Protein AF-0000000066880922 (afdb_homodimer)

InterPro domains:
  IPR001406 Pseudouridine synthase I, TruA [PTHR11142] (62-377)
  IPR001406 Pseudouridine synthase I, TruA [TIGR00071] (72-323)
  IPR020094 Pseudouridine synthase TruA/RsuA/RluB/E/F, N-terminal [G3DSA:3.30.70.580] (64-202)
  IPR020095 Pseudouridine synthase I, TruA, C-terminal [G3DSA:3.30.70.660] (204-393)
  IPR020097 Pseudouridine synthase I, TruA, alpha/beta domain [PF01416] (227-335)
  IPR020103 Pseudouridine synthase, catalytic domain superfamily [SSF55120] (70-342)

Organism: Schistosoma mansoni (NCBI:txid6183)

Structure (mmCIF, N/CA/C/O backbone):
data_AF-0000000066880922-model_v1
#
loop_
_entity.id
_entity.type
_entity.pdbx_description
1 polymer 'tRNA pseudouridine synthase'
#
loop_
_atom_site.group_PDB
_atom_site.id
_atom_site.type_symbol
_atom_site.label_atom_id
_atom_site.label_alt_id
_atom_site.label_comp_id
_atom_site.label_asym_id
_atom_site.label_entity_id
_atom_site.label_seq_id
_atom_site.pdbx_PDB_ins_code
_atom_site.Cartn_x
_atom_site.Cartn_y
_atom_site.Cartn_z
_atom_site.occupancy
_atom_site.B_iso_or_equiv
_atom_site.auth_seq_id
_atom_site.auth_comp_id
_atom_site.auth_asym_id
_atom_site.auth_atom_id
_atom_site.pdbx_PDB_model_num
ATOM 1 N N . MET A 1 1 ? -10.219 26.422 -49 1 26.89 1 MET A N 1
ATOM 2 C CA . MET A 1 1 ? -8.766 26.547 -48.906 1 26.89 1 MET A CA 1
ATOM 3 C C . MET A 1 1 ? -8.344 26.812 -47.438 1 26.89 1 MET A C 1
ATOM 5 O O . MET A 1 1 ? -7.32 26.297 -47 1 26.89 1 MET A O 1
ATOM 9 N N . ARG A 1 2 ? -9.156 27.672 -46.719 1 32.97 2 ARG A N 1
ATOM 10 C CA . ARG A 1 2 ? -8.742 28.203 -45.438 1 32.97 2 ARG A CA 1
ATOM 11 C C . ARG A 1 2 ? -8.938 27.172 -44.344 1 32.97 2 ARG A C 1
ATOM 13 O O . ARG A 1 2 ? -8.195 27.141 -43.344 1 32.97 2 ARG A O 1
ATOM 20 N N . ILE A 1 3 ? -10.055 26.438 -44.344 1 33.5 3 ILE A N 1
ATOM 21 C CA . ILE A 1 3 ? -10.398 25.484 -43.281 1 33.5 3 ILE A CA 1
ATOM 22 C C . ILE A 1 3 ? -9.383 24.344 -43.25 1 33.5 3 ILE A C 1
ATOM 24 O O . ILE A 1 3 ? -9.039 23.828 -42.188 1 33.5 3 ILE A O 1
ATOM 28 N N . MET A 1 4 ? -8.828 23.969 -44.469 1 34.31 4 MET A N 1
ATOM 29 C CA . MET A 1 4 ? -7.805 22.938 -44.594 1 34.31 4 MET A CA 1
ATOM 30 C C . MET A 1 4 ? -6.484 23.391 -44 1 34.31 4 MET A C 1
ATOM 32 O O . MET A 1 4 ? -5.625 22.578 -43.688 1 34.31 4 MET A O 1
ATOM 36 N N . SER A 1 5 ? -6.227 24.719 -44.031 1 40.47 5 SER A N 1
ATOM 37 C CA . SER A 1 5 ? -4.953 25.25 -43.562 1 40.47 5 SER A CA 1
ATOM 38 C C . SER A 1 5 ? -4.828 25.125 -42.062 1 40.47 5 SER A C 1
ATOM 40 O O . SER A 1 5 ? -3.74 24.875 -41.531 1 40.47 5 SER A O 1
ATOM 42 N N . GLY A 1 6 ? -5.922 25.297 -41.375 1 35.69 6 GLY A N 1
ATOM 43 C CA . GLY A 1 6 ? -5.875 25.266 -39.906 1 35.69 6 GLY A CA 1
ATOM 44 C C . GLY A 1 6 ? -5.609 23.875 -39.375 1 35.69 6 GLY A C 1
ATOM 45 O O . GLY A 1 6 ? -5.004 23.734 -38.312 1 35.69 6 GLY A O 1
ATOM 46 N N . MET A 1 7 ? -6.152 22.828 -40.094 1 36.5 7 MET A N 1
ATOM 47 C CA . MET A 1 7 ? -5.902 21.453 -39.656 1 36.5 7 MET A CA 1
ATOM 48 C C . MET A 1 7 ? -4.434 21.094 -39.844 1 36.5 7 MET A C 1
ATOM 50 O O . MET A 1 7 ? -3.863 20.375 -39 1 36.5 7 MET A O 1
ATOM 54 N N . PHE A 1 8 ? -3.871 21.578 -40.906 1 40.41 8 PHE A N 1
ATOM 55 C CA . PHE A 1 8 ? -2.459 21.312 -41.188 1 40.41 8 PHE A CA 1
ATOM 56 C C . PHE A 1 8 ? -1.583 22.016 -40.125 1 40.41 8 PHE A C 1
ATOM 58 O O . PHE A 1 8 ? -0.553 21.469 -39.719 1 40.41 8 PHE A O 1
ATOM 65 N N . SER A 1 9 ? -2.012 23.266 -39.719 1 45.03 9 SER A N 1
ATOM 66 C CA . SER A 1 9 ? -1.203 23.953 -38.719 1 45.03 9 SER A CA 1
ATOM 67 C C . SER A 1 9 ? -1.256 23.25 -37.375 1 45.03 9 SER A C 1
ATOM 69 O O . SER A 1 9 ? -0.259 23.203 -36.656 1 45.03 9 SER A O 1
ATOM 71 N N . GLY A 1 10 ? -2.375 22.656 -37.031 1 40.25 10 GLY A N 1
ATOM 72 C CA . GLY A 1 10 ? -2.479 21.891 -35.781 1 40.25 10 GLY A CA 1
ATOM 73 C C . GLY A 1 10 ? -1.632 20.641 -35.781 1 40.25 10 GLY A C 1
ATOM 74 O O . GLY A 1 10 ? -1.014 20.297 -34.781 1 40.25 10 GLY A O 1
ATOM 75 N N . ILE A 1 11 ? -1.605 19.891 -36.969 1 42.22 11 ILE A N 1
ATOM 76 C CA . ILE A 1 11 ? -0.72 18.734 -37.094 1 42.22 11 ILE A CA 1
ATOM 77 C C . ILE A 1 11 ? 0.735 19.203 -37.062 1 42.22 11 ILE A C 1
ATOM 79 O O . ILE A 1 11 ? 1.578 18.562 -36.438 1 42.22 11 ILE A O 1
ATOM 83 N N . LYS A 1 12 ? 1.05 20.312 -37.781 1 45.28 12 LYS A N 1
ATOM 84 C CA . LYS A 1 12 ? 2.404 20.844 -37.75 1 45.28 12 LYS A CA 1
ATOM 85 C C . LYS A 1 12 ? 2.781 21.328 -36.344 1 45.28 12 LYS A C 1
ATOM 87 O O . LYS A 1 12 ? 3.92 21.141 -35.906 1 45.28 12 LYS A O 1
ATOM 92 N N . GLN A 1 13 ? 1.839 22 -35.688 1 42.44 13 GLN A N 1
ATOM 93 C CA . GLN A 1 13 ? 2.121 22.391 -34.312 1 42.44 13 GLN A CA 1
ATOM 94 C C . GLN A 1 13 ? 2.277 21.172 -33.406 1 42.44 13 GLN A C 1
ATOM 96 O O . GLN A 1 13 ? 3.131 21.156 -32.5 1 42.44 13 GLN A O 1
ATOM 101 N N . LEU A 1 14 ? 1.491 20.109 -33.656 1 41.91 14 LEU A N 1
ATOM 102 C CA . LEU A 1 14 ? 1.715 18.859 -32.906 1 41.91 14 LEU A CA 1
ATOM 103 C C . LEU A 1 14 ? 3.043 18.234 -33.312 1 41.91 14 LEU A C 1
ATOM 105 O O . LEU A 1 14 ? 3.789 17.75 -32.469 1 41.91 14 LEU A O 1
ATOM 109 N N . GLU A 1 15 ? 3.287 18.203 -34.625 1 45.09 15 GLU A N 1
ATOM 110 C CA . GLU A 1 15 ? 4.598 17.75 -35.094 1 45.09 15 GLU A CA 1
ATOM 111 C C . GLU A 1 15 ? 5.715 18.625 -34.531 1 45.09 15 GLU A C 1
ATOM 113 O O . GLU A 1 15 ? 6.758 18.125 -34.125 1 45.09 15 GLU A O 1
ATOM 118 N N . SER A 1 16 ? 5.586 19.938 -34.562 1 46.69 16 SER A N 1
ATOM 119 C CA . SER A 1 16 ? 6.57 20.859 -33.969 1 46.69 16 SER A CA 1
ATOM 120 C C . SER A 1 16 ? 6.684 20.656 -32.469 1 46.69 16 SER A C 1
ATOM 122 O O . SER A 1 16 ? 7.785 20.688 -31.906 1 46.69 16 SER A O 1
ATOM 124 N N . ARG A 1 17 ? 5.539 20.453 -31.766 1 43.25 17 ARG A N 1
ATOM 125 C CA . ARG A 1 17 ? 5.582 20.188 -30.344 1 43.25 17 ARG A CA 1
ATOM 126 C C . ARG A 1 17 ? 6.188 18.812 -30.062 1 43.25 17 ARG A C 1
ATOM 128 O O . ARG A 1 17 ? 6.918 18.641 -29.078 1 43.25 17 ARG A O 1
ATOM 135 N N . LEU A 1 18 ? 5.918 17.875 -30.969 1 42.41 18 LEU A N 1
ATOM 136 C CA . LEU A 1 18 ? 6.574 16.578 -30.875 1 42.41 18 LEU A CA 1
ATOM 137 C C . LEU A 1 18 ? 8.062 16.703 -31.188 1 42.41 18 LEU A C 1
ATOM 139 O O . LEU A 1 18 ? 8.883 16.031 -30.547 1 42.41 18 LEU A O 1
ATOM 143 N N . LYS A 1 19 ? 8.43 17.469 -32.156 1 47.03 19 LYS A N 1
ATOM 144 C CA . LYS A 1 19 ? 9.828 17.734 -32.469 1 47.03 19 LYS A CA 1
ATOM 145 C C . LYS A 1 19 ? 10.531 18.453 -31.328 1 47.03 19 LYS A C 1
ATOM 147 O O . LYS A 1 19 ? 11.703 18.203 -31.062 1 47.03 19 LYS A O 1
ATOM 152 N N . SER A 1 20 ? 9.852 19.469 -30.703 1 46.22 20 SER A N 1
ATOM 153 C CA . SER A 1 20 ? 10.445 20.156 -29.562 1 46.22 20 SER A CA 1
ATOM 154 C C . SER A 1 20 ? 10.617 19.203 -28.375 1 46.22 20 SER A C 1
ATOM 156 O O . SER A 1 20 ? 11.438 19.469 -27.484 1 46.22 20 SER A O 1
ATOM 158 N N . LEU A 1 21 ? 9.844 18.156 -28.281 1 46.19 21 LEU A N 1
ATOM 159 C CA . LEU A 1 21 ? 10.055 17.156 -27.234 1 46.19 21 LEU A CA 1
ATOM 160 C C . LEU A 1 21 ? 11.367 16.422 -27.469 1 46.19 21 LEU A C 1
ATOM 162 O O . LEU A 1 21 ? 12.008 15.969 -26.5 1 46.19 21 LEU A O 1
ATOM 166 N N . ASP A 1 22 ? 11.867 16.281 -28.672 1 45.22 22 ASP A N 1
ATOM 167 C CA . ASP A 1 22 ? 13.141 15.656 -29.016 1 45.22 22 ASP A CA 1
ATOM 168 C C . ASP A 1 22 ? 14.312 16.453 -28.469 1 45.22 22 ASP A C 1
ATOM 170 O O . ASP A 1 22 ? 15.422 15.922 -28.328 1 45.22 22 ASP A O 1
ATOM 174 N N . GLU A 1 23 ? 14.234 17.75 -28.375 1 45.66 23 GLU A N 1
ATOM 175 C CA . GLU A 1 23 ? 15.305 18.594 -27.844 1 45.66 23 GLU A CA 1
ATOM 176 C C . GLU A 1 23 ? 15.258 18.656 -26.312 1 45.66 23 GLU A C 1
ATOM 178 O O . GLU A 1 23 ? 16.094 19.312 -25.688 1 45.66 23 GLU A O 1
ATOM 183 N N . LEU A 1 24 ? 14.234 18.188 -25.766 1 44.22 24 LEU A N 1
ATOM 184 C CA . LEU A 1 24 ? 14.164 18.312 -24.312 1 44.22 24 LEU A CA 1
ATOM 185 C C . LEU A 1 24 ? 14.891 17.156 -23.625 1 44.22 24 LEU A C 1
ATOM 187 O O . LEU A 1 24 ? 14.93 16.047 -24.172 1 44.22 24 LEU A O 1
ATOM 191 N N . ASP A 1 25 ? 15.859 17.438 -22.688 1 47.22 25 ASP A N 1
ATOM 192 C CA . ASP A 1 25 ? 16.562 16.453 -21.875 1 47.22 25 ASP A CA 1
ATOM 193 C C . ASP A 1 25 ? 15.578 15.602 -21.062 1 47.22 25 ASP A C 1
ATOM 195 O O . ASP A 1 25 ? 14.383 15.898 -21.031 1 47.22 25 ASP A O 1
ATOM 199 N N . PHE A 1 26 ? 16.016 14.492 -20.578 1 42.12 26 PHE A N 1
ATOM 200 C CA . PHE A 1 26 ? 15.219 13.492 -19.875 1 42.12 26 PHE A CA 1
ATOM 201 C C . PHE A 1 26 ? 14.336 14.148 -18.812 1 42.12 26 PHE A C 1
ATOM 203 O O . PHE A 1 26 ? 13.156 13.805 -18.688 1 42.12 26 PHE A O 1
ATOM 210 N N . GLU A 1 27 ? 14.906 15.086 -18.25 1 47.09 27 GLU A N 1
ATOM 211 C CA . GLU A 1 27 ? 14.164 15.773 -17.188 1 47.09 27 GLU A CA 1
ATOM 212 C C . GLU A 1 27 ? 13.039 16.625 -17.766 1 47.09 27 GLU A C 1
ATOM 214 O O . GLU A 1 27 ? 11.938 16.656 -17.219 1 47.09 27 GLU A O 1
ATOM 219 N N . ALA A 1 28 ? 13.383 17.234 -18.844 1 51.91 28 ALA A N 1
ATOM 220 C CA . ALA A 1 28 ? 12.391 18.094 -19.469 1 51.91 28 ALA A CA 1
ATOM 221 C C . ALA A 1 28 ? 11.281 17.266 -20.125 1 51.91 28 ALA A C 1
ATOM 223 O O . ALA A 1 28 ? 10.109 17.641 -20.062 1 51.91 28 ALA A O 1
ATOM 224 N N . LEU A 1 29 ? 11.633 16.203 -20.547 1 48.44 29 LEU A N 1
ATOM 225 C CA . LEU A 1 29 ? 10.68 15.273 -21.141 1 48.44 29 LEU A CA 1
ATOM 226 C C . LEU A 1 29 ? 9.766 14.68 -20.078 1 48.44 29 LEU A C 1
ATOM 228 O O . LEU A 1 29 ? 8.562 14.523 -20.297 1 48.44 29 LEU A O 1
ATOM 232 N N . LYS A 1 30 ? 10.297 14.328 -18.938 1 47.12 30 LYS A N 1
ATOM 233 C CA . LYS A 1 30 ? 9.508 13.875 -17.797 1 47.12 30 LYS A CA 1
ATOM 234 C C . LYS A 1 30 ? 8.531 14.953 -17.344 1 47.12 30 LYS A C 1
ATOM 236 O O . LYS A 1 30 ? 7.363 14.664 -17.062 1 47.12 30 LYS A O 1
ATOM 241 N N . GLU A 1 31 ? 9.023 16.094 -17.406 1 52.66 31 GLU A N 1
ATOM 242 C CA . GLU A 1 31 ? 8.164 17.219 -17.031 1 52.66 31 GLU A CA 1
ATOM 243 C C . GLU A 1 31 ? 7.039 17.406 -18.047 1 52.66 31 GLU A C 1
ATOM 245 O O . GLU A 1 31 ? 5.891 17.656 -17.672 1 52.66 31 GLU A O 1
ATOM 250 N N . LYS A 1 32 ? 7.391 17.297 -19.188 1 53.62 32 LYS A N 1
ATOM 251 C CA . LYS A 1 32 ? 6.383 17.453 -20.234 1 53.62 32 LYS A CA 1
ATOM 252 C C . LYS A 1 32 ? 5.398 16.297 -20.234 1 53.62 32 LYS A C 1
ATOM 254 O O . LYS A 1 32 ? 4.199 16.484 -20.422 1 53.62 32 LYS A O 1
ATOM 259 N N . ALA A 1 33 ? 5.934 15.18 -19.922 1 50.22 33 ALA A N 1
ATOM 260 C CA . ALA A 1 33 ? 5.062 14.008 -19.812 1 50.22 33 ALA A CA 1
ATOM 261 C C . ALA A 1 33 ? 4.09 14.148 -18.656 1 50.22 33 ALA A C 1
ATOM 263 O O . ALA A 1 33 ? 2.904 13.836 -18.781 1 50.22 33 ALA A O 1
ATOM 264 N N . VAL A 1 34 ? 4.57 14.602 -17.594 1 49.16 34 VAL A N 1
ATOM 265 C CA . VAL A 1 34 ? 3.719 14.898 -16.453 1 49.16 34 VAL A CA 1
ATOM 266 C C . VAL A 1 34 ? 2.688 15.961 -16.828 1 49.16 34 VAL A C 1
ATOM 268 O O . VAL A 1 34 ? 1.509 15.836 -16.484 1 49.16 34 VAL A O 1
ATOM 271 N N . CYS A 1 35 ? 3.115 16.891 -17.578 1 51.44 35 CYS A N 1
ATOM 272 C CA . CYS A 1 35 ? 2.213 17.938 -18.016 1 51.44 35 CYS A CA 1
ATOM 273 C C . CYS A 1 35 ? 1.128 17.391 -18.938 1 51.44 35 CYS A C 1
ATOM 275 O O . CYS A 1 35 ? -0.043 17.766 -18.812 1 51.44 35 CYS A O 1
ATOM 277 N N . LEU A 1 36 ? 1.523 16.547 -19.719 1 53.44 36 LEU A N 1
ATOM 278 C CA . LEU A 1 36 ? 0.56 15.992 -20.672 1 53.44 36 LEU A CA 1
ATOM 279 C C . LEU A 1 36 ? -0.41 15.047 -19.969 1 53.44 36 LEU A C 1
ATOM 281 O O . LEU A 1 36 ? -1.602 15.031 -20.281 1 53.44 36 LEU A O 1
ATOM 285 N N . LEU A 1 37 ? 0.113 14.352 -18.953 1 48.56 37 LEU A N 1
ATOM 286 C CA . LEU A 1 37 ? -0.753 13.523 -18.125 1 48.56 37 LEU A CA 1
ATOM 287 C C . LEU A 1 37 ? -1.765 14.383 -17.375 1 48.56 37 LEU A C 1
ATOM 289 O O . LEU A 1 37 ? -2.943 14.031 -17.281 1 48.56 37 LEU A O 1
ATOM 293 N N . LYS A 1 38 ? -1.322 15.359 -16.922 1 49.25 38 LYS A N 1
ATOM 294 C CA . LYS A 1 38 ? -2.193 16.328 -16.266 1 49.25 38 LYS A CA 1
ATOM 295 C C . LYS A 1 38 ? -3.209 16.906 -17.234 1 49.25 38 LYS A C 1
ATOM 297 O O . LYS A 1 38 ? -4.387 17.062 -16.906 1 49.25 38 LYS A O 1
ATOM 302 N N . TYR A 1 39 ? -2.758 17.234 -18.391 1 51.97 39 TYR A N 1
ATOM 303 C CA . TYR A 1 39 ? -3.643 17.766 -19.422 1 51.97 39 TYR A CA 1
ATOM 304 C C . TYR A 1 39 ? -4.691 16.75 -19.828 1 51.97 39 TYR A C 1
ATOM 306 O O . TYR A 1 39 ? -5.871 17.078 -19.984 1 51.97 39 TYR A O 1
ATOM 314 N N . ASN A 1 40 ? -4.281 15.578 -19.906 1 52.34 40 ASN A N 1
ATOM 315 C CA . ASN A 1 40 ? -5.246 14.523 -20.188 1 52.34 40 ASN A CA 1
ATOM 316 C C . ASN A 1 40 ? -6.25 14.359 -19.047 1 52.34 40 ASN A C 1
ATOM 318 O O . ASN A 1 40 ? -7.445 14.18 -19.281 1 52.34 40 ASN A O 1
ATOM 322 N N . GLN A 1 41 ? -5.785 14.359 -17.859 1 52.69 41 GLN A N 1
ATOM 323 C CA . GLN A 1 41 ? -6.68 14.344 -16.703 1 52.69 41 GLN A CA 1
ATOM 324 C C . GLN A 1 41 ? -7.605 15.555 -16.719 1 52.69 41 GLN A C 1
ATOM 326 O O . GLN A 1 41 ? -8.797 15.438 -16.406 1 52.69 41 GLN A O 1
ATOM 331 N N . GLN A 1 42 ? -7.078 16.672 -17.078 1 51.53 42 GLN A N 1
ATOM 332 C CA . GLN A 1 42 ? -7.902 17.859 -17.234 1 51.53 42 GLN A CA 1
ATOM 333 C C . GLN A 1 42 ? -8.914 17.703 -18.359 1 51.53 42 GLN A C 1
ATOM 335 O O . GLN A 1 42 ? -10.086 18.062 -18.219 1 51.53 42 GLN A O 1
ATOM 340 N N . LEU A 1 43 ? -8.516 17.172 -19.391 1 51.06 43 LEU A N 1
ATOM 341 C CA . LEU A 1 43 ? -9.438 16.922 -20.484 1 51.06 43 LEU A CA 1
ATOM 342 C C . LEU A 1 43 ? -10.492 15.891 -20.094 1 51.06 43 LEU A C 1
ATOM 344 O O . LEU A 1 43 ? -11.672 16.047 -20.438 1 51.06 43 LEU A O 1
ATOM 348 N N . GLU A 1 44 ? -10.031 14.922 -19.297 1 50.38 44 GLU A N 1
ATOM 349 C CA . GLU A 1 44 ? -10.977 13.961 -18.75 1 50.38 44 GLU A CA 1
ATOM 350 C C . GLU A 1 44 ? -11.969 14.648 -17.797 1 50.38 44 GLU A C 1
ATOM 352 O O . GLU A 1 44 ? -13.164 14.352 -17.828 1 50.38 44 GLU A O 1
ATOM 357 N N . ASN A 1 45 ? -11.453 15.516 -17.062 1 48.41 45 ASN A N 1
ATOM 358 C CA . ASN A 1 45 ? -12.312 16.328 -16.203 1 48.41 45 ASN A CA 1
ATOM 359 C C . ASN A 1 45 ? -13.227 17.234 -17.016 1 48.41 45 ASN A C 1
ATOM 361 O O . ASN A 1 45 ? -14.398 17.391 -16.672 1 48.41 45 ASN A O 1
ATOM 365 N N . ILE A 1 46 ? -12.695 17.766 -18 1 47.84 46 ILE A N 1
ATOM 366 C CA . ILE A 1 46 ? -13.508 18.625 -18.859 1 47.84 46 ILE A CA 1
ATOM 367 C C . ILE A 1 46 ? -14.539 17.781 -19.609 1 47.84 46 ILE A C 1
ATOM 369 O O . ILE A 1 46 ? -15.711 18.141 -19.703 1 47.84 46 ILE A O 1
ATOM 373 N N . ILE A 1 47 ? -14.109 16.688 -20.078 1 45.44 47 ILE A N 1
ATOM 374 C CA . ILE A 1 47 ? -15.047 15.789 -20.734 1 45.44 47 ILE A CA 1
ATOM 375 C C . ILE A 1 47 ? -16.109 15.312 -19.734 1 45.44 47 ILE A C 1
ATOM 377 O O . ILE A 1 47 ? -17.297 15.281 -20.047 1 45.44 47 ILE A O 1
ATOM 381 N N . SER A 1 48 ? -15.703 14.969 -18.531 1 45.62 48 SER A N 1
ATOM 382 C CA . SER A 1 48 ? -16.641 14.625 -17.469 1 45.62 48 SER A CA 1
ATOM 383 C C . SER A 1 48 ? -17.578 15.789 -17.172 1 45.62 48 SER A C 1
ATOM 385 O O . SER A 1 48 ? -18.781 15.594 -16.984 1 45.62 48 SER A O 1
ATOM 387 N N . LYS A 1 49 ? -17.031 16.938 -17.156 1 44.97 49 LYS A N 1
ATOM 388 C CA . LYS A 1 49 ? -17.859 18.125 -16.969 1 44.97 49 LYS A CA 1
ATOM 389 C C . LYS A 1 49 ? -18.75 18.375 -18.188 1 44.97 49 LYS A C 1
ATOM 391 O O . LYS A 1 49 ? -19.922 18.719 -18.047 1 44.97 49 LYS A O 1
ATOM 396 N N . LEU A 1 50 ? -18.203 18.188 -19.266 1 41.06 50 LEU A N 1
ATOM 397 C CA . LEU A 1 50 ? -18.984 18.406 -20.469 1 41.06 50 LEU A CA 1
ATOM 398 C C . LEU A 1 50 ? -20.031 17.297 -20.656 1 41.06 50 LEU A C 1
ATOM 400 O O . LEU A 1 50 ? -21.125 17.547 -21.141 1 41.06 50 LEU A O 1
ATOM 404 N N . ARG A 1 51 ? -19.688 16.125 -20.375 1 36.34 51 ARG A N 1
ATOM 405 C CA . ARG A 1 51 ? -20.703 15.078 -20.406 1 36.34 51 ARG A CA 1
ATOM 406 C C . ARG A 1 51 ? -21.766 15.312 -19.344 1 36.34 51 ARG A C 1
ATOM 408 O O . ARG A 1 51 ? -22.938 14.961 -19.547 1 36.34 51 ARG A O 1
ATOM 415 N N . LYS A 1 52 ? -21.391 15.633 -18.156 1 36.72 52 LYS A N 1
ATOM 416 C CA . LYS A 1 52 ? -22.391 16.047 -17.172 1 36.72 52 LYS A CA 1
ATOM 417 C C . LYS A 1 52 ? -23.234 17.203 -17.672 1 36.72 52 LYS A C 1
ATOM 419 O O . LYS A 1 52 ? -24.328 17.438 -17.188 1 36.72 52 LYS A O 1
ATOM 424 N N . GLN A 1 53 ? -22.625 17.891 -18.516 1 34.78 53 GLN A N 1
ATOM 425 C CA . GLN A 1 53 ? -23.438 19.031 -18.922 1 34.78 53 GLN A CA 1
ATOM 426 C C . GLN A 1 53 ? -24.625 18.594 -19.766 1 34.78 53 GLN A C 1
ATOM 428 O O . GLN A 1 53 ? -25.562 19.359 -19.969 1 34.78 53 GLN A O 1
ATOM 433 N N . GLU A 1 54 ? -24.516 17.531 -20.547 1 34.56 54 GLU A N 1
ATOM 434 C CA . GLU A 1 54 ? -25.672 17.469 -21.438 1 34.56 54 GLU A CA 1
ATOM 435 C C . GLU A 1 54 ? -26.953 17.125 -20.656 1 34.56 54 GLU A C 1
ATOM 437 O O . GLU A 1 54 ? -28.016 17.656 -20.953 1 34.56 54 GLU A O 1
ATOM 442 N N . ASN A 1 55 ? -27.109 15.867 -20.109 1 36.34 55 ASN A N 1
ATOM 443 C CA . ASN A 1 55 ? -28.484 15.578 -19.75 1 36.34 55 ASN A CA 1
ATOM 444 C C . ASN A 1 55 ? -28.906 16.312 -18.484 1 36.34 55 ASN A C 1
ATOM 446 O O . ASN A 1 55 ? -29.906 15.977 -17.859 1 36.34 55 ASN A O 1
ATOM 450 N N . ASP A 1 56 ? -28.062 16.844 -17.688 1 34.62 56 ASP A N 1
ATOM 451 C CA . ASP A 1 56 ? -28.766 17.562 -16.625 1 34.62 56 ASP A CA 1
ATOM 452 C C . ASP A 1 56 ? -29.688 18.625 -17.203 1 34.62 56 ASP A C 1
ATOM 454 O O . ASP A 1 56 ? -29.25 19.547 -17.891 1 34.62 56 ASP A O 1
ATOM 458 N N . VAL A 1 57 ? -30.875 18.203 -17.641 1 34.34 57 VAL A N 1
ATOM 459 C CA . VAL A 1 57 ? -31.75 19.344 -17.422 1 34.34 57 VAL A CA 1
ATOM 460 C C . VAL A 1 57 ? -31.266 20.125 -16.203 1 34.34 57 VAL A C 1
ATOM 462 O O . VAL A 1 57 ? -31.094 19.562 -15.125 1 34.34 57 VAL A O 1
ATOM 465 N N . PRO A 1 58 ? -30.484 21.031 -16.406 1 34.94 58 PRO A N 1
ATOM 466 C CA . PRO A 1 58 ? -30.094 21.672 -15.148 1 34.94 58 PRO A CA 1
ATOM 467 C C . PRO A 1 58 ? -31.203 21.688 -14.117 1 34.94 58 PRO A C 1
ATOM 469 O O . PRO A 1 58 ? -32.312 22.203 -14.391 1 34.94 58 PRO A O 1
ATOM 472 N N . LYS A 1 59 ? -31.734 20.547 -13.625 1 37.44 59 LYS A N 1
ATOM 473 C CA . LYS A 1 59 ? -32.562 20.969 -12.5 1 37.44 59 LYS A CA 1
ATOM 474 C C . LYS A 1 59 ? -32.156 22.359 -11.992 1 37.44 59 LYS A C 1
ATOM 476 O O . LYS A 1 59 ? -31 22.594 -11.688 1 37.44 59 LYS A O 1
ATOM 481 N N . VAL A 1 60 ? -32.812 23.266 -12.523 1 39.91 60 VAL A N 1
ATOM 482 C CA . VAL A 1 60 ? -32.594 24.641 -12.078 1 39.91 60 VAL A CA 1
ATOM 483 C C . VAL A 1 60 ? -32.312 24.656 -10.578 1 39.91 60 VAL A C 1
ATOM 485 O O . VAL A 1 60 ? -33.219 24.547 -9.758 1 39.91 60 VAL A O 1
ATOM 488 N N . THR A 1 61 ? -31.562 23.75 -10.094 1 47.56 61 THR A N 1
ATOM 489 C CA . THR A 1 61 ? -31.312 23.984 -8.672 1 47.56 61 THR A CA 1
ATOM 490 C C . THR A 1 61 ? -31.062 25.469 -8.398 1 47.56 61 THR A C 1
ATOM 492 O O . THR A 1 61 ? -30.297 26.109 -9.125 1 47.56 61 THR A O 1
ATOM 495 N N . LYS A 1 62 ? -31.859 26.062 -7.824 1 56.88 62 LYS A N 1
ATOM 496 C CA . LYS A 1 62 ? -31.688 27.453 -7.43 1 56.88 62 LYS A CA 1
ATOM 497 C C . LYS A 1 62 ? -30.25 27.719 -6.98 1 56.88 62 LYS A C 1
ATOM 499 O O . LYS A 1 62 ? -29.672 26.953 -6.215 1 56.88 62 LYS A O 1
ATOM 504 N N . PRO A 1 63 ? -29.5 28.484 -7.789 1 80.56 63 PRO A N 1
ATOM 505 C CA . PRO A 1 63 ? -28.141 28.844 -7.402 1 80.56 63 PRO A CA 1
ATOM 506 C C . PRO A 1 63 ? -27.984 29.094 -5.902 1 80.56 63 PRO A C 1
ATOM 508 O O . PRO A 1 63 ? -28.922 29.609 -5.27 1 80.56 63 PRO A O 1
ATOM 511 N N . PHE A 1 64 ? -27 28.422 -5.32 1 87.44 64 PHE A N 1
ATOM 512 C CA . PHE A 1 64 ? -26.719 28.656 -3.912 1 87.44 64 PHE A CA 1
ATOM 513 C C . PHE A 1 64 ? -26.328 30.125 -3.682 1 87.44 64 PHE A C 1
ATOM 515 O O . PHE A 1 64 ? -25.469 30.656 -4.371 1 87.44 64 PHE A O 1
ATOM 522 N N . ILE A 1 65 ? -27.047 30.734 -2.82 1 89.62 65 ILE A N 1
ATOM 523 C CA . ILE A 1 65 ? -26.812 32.156 -2.555 1 89.62 65 ILE A CA 1
ATOM 524 C C . ILE A 1 65 ? -25.984 32.312 -1.286 1 89.62 65 ILE A C 1
ATOM 526 O O . ILE A 1 65 ? -26.531 32.344 -0.179 1 89.62 65 ILE A O 1
ATOM 530 N N . PHE A 1 66 ? -24.766 32.469 -1.406 1 93.5 66 PHE A N 1
ATOM 531 C CA . PHE A 1 66 ? -23.812 32.562 -0.298 1 93.5 66 PHE A CA 1
ATOM 532 C C . PHE A 1 66 ? -24.125 33.812 0.558 1 93.5 66 PHE A C 1
ATOM 534 O O . PHE A 1 66 ? -23.875 33.781 1.767 1 93.5 66 PHE A O 1
ATOM 541 N N . ASP A 1 67 ? -24.766 34.75 -0.019 1 92.94 67 ASP A N 1
ATOM 542 C CA . ASP A 1 67 ? -25 36 0.658 1 92.94 67 ASP A CA 1
ATOM 543 C C . ASP A 1 67 ? -26.031 35.844 1.78 1 92.94 67 ASP A C 1
ATOM 545 O O . ASP A 1 67 ? -26.172 36.719 2.631 1 92.94 67 ASP A O 1
ATOM 549 N N . ARG A 1 68 ? -26.688 34.812 1.747 1 93.75 68 ARG A N 1
ATOM 550 C CA . ARG A 1 68 ? -27.688 34.562 2.773 1 93.75 68 ARG A CA 1
ATOM 551 C C . ARG A 1 68 ? -27.047 34 4.035 1 93.75 68 ARG A C 1
ATOM 553 O O . ARG A 1 68 ? -27.734 33.812 5.051 1 93.75 68 ARG A O 1
ATOM 560 N N . TYR A 1 69 ? -25.812 33.75 3.959 1 95.69 69 TYR A N 1
ATOM 561 C CA . TYR A 1 69 ? -25.125 33.125 5.082 1 95.69 69 TYR A CA 1
ATOM 562 C C . TYR A 1 69 ? -23.969 34 5.559 1 95.69 69 TYR A C 1
ATOM 564 O O . TYR A 1 69 ? -23.375 34.75 4.77 1 95.69 69 TYR A O 1
ATOM 572 N N . LYS A 1 70 ? -23.719 33.875 6.844 1 95.94 70 LYS A N 1
ATOM 573 C CA . LYS A 1 70 ? -22.516 34.531 7.379 1 95.94 70 LYS A CA 1
ATOM 574 C C . LYS A 1 70 ? -21.266 33.75 6.98 1 95.94 70 LYS A C 1
ATOM 576 O O . LYS A 1 70 ? -21.344 32.594 6.566 1 95.94 70 LYS A O 1
ATOM 581 N N . LYS A 1 71 ? -20.188 34.5 7.004 1 96.38 71 LYS A N 1
ATOM 582 C CA . LYS A 1 71 ? -18.875 33.844 6.875 1 96.38 71 LYS A CA 1
ATOM 583 C C . LYS A 1 71 ? -18.203 33.688 8.234 1 96.38 71 LYS A C 1
ATOM 585 O O . LYS A 1 71 ? -18.469 34.438 9.164 1 96.38 71 LYS A O 1
ATOM 590 N N . ARG A 1 72 ? -17.406 32.688 8.344 1 97.06 72 ARG A N 1
ATOM 591 C CA . ARG A 1 72 ? -16.797 32.375 9.625 1 97.06 72 ARG A CA 1
ATOM 592 C C . ARG A 1 72 ? -15.359 31.891 9.445 1 97.06 72 ARG A C 1
ATOM 594 O O . ARG A 1 72 ? -15.078 31.094 8.547 1 97.06 72 ARG A O 1
ATOM 601 N N . HIS A 1 73 ? -14.461 32.438 10.281 1 97.81 73 HIS A N 1
ATOM 602 C CA . HIS A 1 73 ? -13.094 31.938 10.32 1 97.81 73 HIS A CA 1
ATOM 603 C C . HIS A 1 73 ? -13.008 30.641 11.117 1 97.81 73 HIS A C 1
ATOM 605 O O . HIS A 1 73 ? -13.344 30.609 12.305 1 97.81 73 HIS A O 1
ATOM 611 N N . ILE A 1 74 ? -12.547 29.547 10.469 1 98 74 ILE A N 1
ATOM 612 C CA . ILE A 1 74 ? -12.484 28.25 11.133 1 98 74 ILE A CA 1
ATOM 613 C C . ILE A 1 74 ? -11.125 27.594 10.875 1 98 74 ILE A C 1
ATOM 615 O O . ILE A 1 74 ? -10.414 27.969 9.938 1 98 74 ILE A O 1
ATOM 619 N N . ALA A 1 75 ? -10.773 26.703 11.773 1 98.19 75 ALA A N 1
ATOM 620 C CA . ALA A 1 75 ? -9.641 25.797 11.57 1 98.19 75 ALA A CA 1
ATOM 621 C C . ALA A 1 75 ? -10.125 24.375 11.344 1 98.19 75 ALA A C 1
ATOM 623 O O . ALA A 1 75 ? -11.117 23.938 11.938 1 98.19 75 ALA A O 1
ATOM 624 N N . LEU A 1 76 ? -9.484 23.688 10.477 1 98.25 76 LEU A N 1
ATOM 625 C CA . LEU A 1 76 ? -9.719 22.281 10.234 1 98.25 76 LEU A CA 1
ATOM 626 C C . LEU A 1 76 ? -8.477 21.453 10.57 1 98.25 76 LEU A C 1
ATOM 628 O O . LEU A 1 76 ? -7.355 21.859 10.266 1 98.25 76 LEU A O 1
ATOM 632 N N . LYS A 1 77 ? -8.688 20.359 11.266 1 98.25 77 LYS A N 1
ATOM 633 C CA . LYS A 1 77 ? -7.652 19.359 11.484 1 98.25 77 LYS A CA 1
ATOM 634 C C . LYS A 1 77 ? -7.711 18.266 10.422 1 98.25 77 LYS A C 1
ATOM 636 O O . LYS A 1 77 ? -8.719 17.562 10.297 1 98.25 77 LYS A O 1
ATOM 641 N N . LEU A 1 78 ? -6.594 18.062 9.742 1 98 78 LEU A N 1
ATOM 642 C CA . LEU A 1 78 ? -6.586 17.203 8.57 1 98 78 LEU A CA 1
ATOM 643 C C . LEU A 1 78 ? -5.621 16.031 8.758 1 98 78 LEU A C 1
ATOM 645 O O . LEU A 1 78 ? -4.531 16.219 9.312 1 98 78 LEU A O 1
ATOM 649 N N . SER A 1 79 ? -6.043 14.898 8.273 1 98.69 79 SER A N 1
ATOM 650 C CA . SER A 1 79 ? -5.184 13.727 8.102 1 98.69 79 SER A CA 1
ATOM 651 C C . SER A 1 79 ? -5.148 13.273 6.652 1 98.69 79 SER A C 1
ATOM 653 O O . SER A 1 79 ? -6.18 13.273 5.973 1 98.69 79 SER A O 1
ATOM 655 N N . TYR A 1 80 ? -3.939 12.977 6.117 1 98.69 80 TYR A N 1
ATOM 656 C CA . TYR A 1 80 ? -3.863 12.547 4.723 1 98.69 80 TYR A CA 1
ATOM 657 C C . TYR A 1 80 ? -2.646 11.656 4.492 1 98.69 80 TYR A C 1
ATOM 659 O O . TYR A 1 80 ? -1.631 11.797 5.18 1 98.69 80 TYR A O 1
ATOM 667 N N . LEU A 1 81 ? -2.816 10.766 3.57 1 98.75 81 LEU A N 1
ATOM 668 C CA . LEU A 1 81 ? -1.694 10.039 2.988 1 98.75 81 LEU A CA 1
ATOM 669 C C . LEU A 1 81 ? -1.148 10.773 1.766 1 98.75 81 LEU A C 1
ATOM 671 O O . LEU A 1 81 ? -1.819 10.852 0.735 1 98.75 81 LEU A O 1
ATOM 675 N N . GLY A 1 82 ? 0.101 11.266 1.851 1 98.06 82 GLY A N 1
ATOM 676 C CA . GLY A 1 82 ? 0.661 12.125 0.82 1 98.06 82 GLY A CA 1
ATOM 677 C C . GLY A 1 82 ? 1.271 11.359 -0.334 1 98.06 82 GLY A C 1
ATOM 678 O O . GLY A 1 82 ? 1.748 11.953 -1.303 1 98.06 82 GLY A O 1
ATOM 679 N N . TRP A 1 83 ? 1.188 10.094 -0.354 1 97.69 83 TRP A N 1
ATOM 680 C CA . TRP A 1 83 ? 1.965 9.227 -1.232 1 97.69 83 TRP A CA 1
ATOM 681 C C . TRP A 1 83 ? 1.568 9.43 -2.691 1 97.69 83 TRP A C 1
ATOM 683 O O . TRP A 1 83 ? 2.389 9.25 -3.594 1 97.69 83 TRP A O 1
ATOM 693 N N . ASN A 1 84 ? 0.371 9.852 -2.928 1 94.88 84 ASN A N 1
ATOM 694 C CA . ASN A 1 84 ? -0.109 10.031 -4.293 1 94.88 84 ASN A CA 1
ATOM 695 C C . ASN A 1 84 ? -0.235 11.508 -4.66 1 94.88 84 ASN A C 1
ATOM 697 O O . ASN A 1 84 ? -0.891 11.852 -5.645 1 94.88 84 ASN A O 1
ATOM 701 N N . TYR A 1 85 ? 0.393 12.391 -3.896 1 95.5 85 TYR A N 1
ATOM 702 C CA . TYR A 1 85 ? 0.21 13.828 -4.098 1 95.5 85 TYR A CA 1
ATOM 703 C C . TYR A 1 85 ? 1.553 14.531 -4.242 1 95.5 85 TYR A C 1
ATOM 705 O O . TYR A 1 85 ? 2.561 14.078 -3.699 1 95.5 85 TYR A O 1
ATOM 713 N N . CYS A 1 86 ? 1.514 15.586 -4.961 1 93 86 CYS A N 1
ATOM 714 C CA . CYS A 1 86 ? 2.701 16.406 -5.152 1 93 86 CYS A CA 1
ATOM 715 C C . CYS A 1 86 ? 2.801 17.484 -4.066 1 93 86 CYS A C 1
ATOM 717 O O . CYS A 1 86 ? 2.996 18.656 -4.367 1 93 86 CYS A O 1
ATOM 719 N N . GLY A 1 87 ? 2.551 17.047 -2.875 1 93 87 GLY A N 1
ATOM 720 C CA . GLY A 1 87 ? 2.652 17.953 -1.741 1 93 87 GLY A CA 1
ATOM 721 C C . GLY A 1 87 ? 1.304 18.422 -1.231 1 93 87 GLY A C 1
ATOM 722 O O . GLY A 1 87 ? 0.261 18 -1.738 1 93 87 GLY A O 1
ATOM 723 N N . LEU A 1 88 ? 1.413 19.203 -0.239 1 92.62 88 LEU A N 1
ATOM 724 C CA . LEU A 1 88 ? 0.198 19.734 0.371 1 92.62 88 LEU A CA 1
ATOM 725 C C . LEU A 1 88 ? -0.347 20.906 -0.432 1 92.62 88 LEU A C 1
ATOM 727 O O . LEU A 1 88 ? -1.542 20.969 -0.729 1 92.62 88 LEU A O 1
ATOM 731 N N . VAL A 1 89 ? 0.506 21.875 -0.78 1 88.88 89 VAL A N 1
ATOM 732 C CA . VAL A 1 89 ? 0.074 23.125 -1.409 1 88.88 89 VAL A CA 1
ATOM 733 C C . VAL A 1 89 ? 0.574 23.172 -2.852 1 88.88 89 VAL A C 1
ATOM 735 O O . VAL A 1 89 ? 1.682 22.719 -3.146 1 88.88 89 VAL A O 1
ATOM 738 N N . PRO A 1 90 ? -0.261 23.734 -3.668 1 78.62 90 PRO A N 1
ATOM 739 C CA . PRO A 1 90 ? 0.163 23.859 -5.062 1 78.62 90 PRO A CA 1
ATOM 740 C C . PRO A 1 90 ? 1.4 24.75 -5.223 1 78.62 90 PRO A C 1
ATOM 742 O O . PRO A 1 90 ? 1.529 25.766 -4.543 1 78.62 90 PRO A O 1
ATOM 745 N N . GLN A 1 91 ? 2.438 24.25 -5.816 1 67.62 91 GLN A N 1
ATOM 746 C CA . GLN A 1 91 ? 3.646 25.016 -6.094 1 67.62 91 GLN A CA 1
ATOM 747 C C . GLN A 1 91 ? 3.816 25.25 -7.59 1 67.62 91 GLN A C 1
ATOM 749 O O . GLN A 1 91 ? 4.871 24.953 -8.156 1 67.62 91 GLN A O 1
ATOM 754 N N . GLY A 1 92 ? 2.844 25.812 -8.234 1 59 92 GLY A N 1
ATOM 755 C CA . GLY A 1 92 ? 2.957 26.234 -9.617 1 59 92 GLY A CA 1
ATOM 756 C C . GLY A 1 92 ? 2.656 25.125 -10.609 1 59 92 GLY A C 1
ATOM 757 O O . GLY A 1 92 ? 2.453 25.375 -11.797 1 59 92 GLY A O 1
ATOM 758 N N . CYS A 1 93 ? 2.945 23.969 -10.242 1 54.94 93 CYS A N 1
ATOM 759 C CA . CYS A 1 93 ? 2.826 22.922 -11.25 1 54.94 93 CYS A CA 1
ATOM 760 C C . CYS A 1 93 ? 1.435 22.312 -11.234 1 54.94 93 CYS A C 1
ATOM 762 O O . CYS A 1 93 ? 0.678 22.5 -10.281 1 54.94 93 CYS A O 1
ATOM 764 N N . LEU A 1 94 ? 1 21.703 -12.336 1 62.31 94 LEU A N 1
ATOM 765 C CA . LEU A 1 94 ? -0.287 21.094 -12.648 1 62.31 94 LEU A CA 1
ATOM 766 C C . LEU A 1 94 ? -0.478 19.797 -11.867 1 62.31 94 LEU A C 1
ATOM 768 O O . LEU A 1 94 ? -1.546 19.172 -11.922 1 62.31 94 LEU A O 1
ATOM 772 N N . ALA A 1 95 ? 0.445 19.625 -10.891 1 77.88 95 ALA A N 1
ATOM 773 C CA . ALA A 1 95 ? 0.329 18.328 -10.234 1 77.88 95 ALA A CA 1
ATOM 774 C C . ALA A 1 95 ? -0.673 18.391 -9.086 1 77.88 95 ALA A C 1
ATOM 776 O O . ALA A 1 95 ? -0.837 19.422 -8.445 1 77.88 95 ALA A O 1
ATOM 777 N N . LEU A 1 96 ? -1.39 17.297 -8.867 1 91.5 96 LEU A N 1
ATOM 778 C CA . LEU A 1 96 ? -2.443 17.172 -7.863 1 91.5 96 LEU A CA 1
ATOM 779 C C . LEU A 1 96 ? -1.869 17.266 -6.453 1 91.5 96 LEU A C 1
ATOM 781 O O . LEU A 1 96 ? -0.892 16.594 -6.129 1 91.5 96 LEU A O 1
ATOM 785 N N . THR A 1 97 ? -2.354 18.172 -5.711 1 94.56 97 THR A N 1
ATOM 786 C CA . THR A 1 97 ? -1.926 18.359 -4.328 1 94.56 97 THR A CA 1
ATOM 787 C C . THR A 1 97 ? -3.049 17.984 -3.361 1 94.56 97 THR A C 1
ATOM 789 O O . THR A 1 97 ? -4.199 17.828 -3.771 1 94.56 97 THR A O 1
ATOM 792 N N . VAL A 1 98 ? -2.768 17.797 -2.135 1 96.56 98 VAL A N 1
ATOM 793 C CA . VAL A 1 98 ? -3.752 17.516 -1.095 1 96.56 98 VAL A CA 1
ATOM 794 C C . VAL A 1 98 ? -4.758 18.672 -1.012 1 96.56 98 VAL A C 1
ATOM 796 O O . VAL A 1 98 ? -5.965 18.438 -0.915 1 96.56 98 VAL A O 1
ATOM 799 N N . MET A 1 99 ? -4.277 19.922 -1.127 1 94.62 99 MET A N 1
ATOM 800 C CA . MET A 1 99 ? -5.148 21.078 -1.012 1 94.62 99 MET A CA 1
ATOM 801 C C . MET A 1 99 ? -6.129 21.141 -2.18 1 94.62 99 MET A C 1
ATOM 803 O O . MET A 1 99 ? -7.266 21.594 -2.016 1 94.62 99 MET A O 1
ATOM 807 N N . ASP A 1 100 ? -5.699 20.703 -3.289 1 94.25 100 ASP A N 1
ATOM 808 C CA . ASP A 1 100 ? -6.621 20.656 -4.418 1 94.25 100 ASP A CA 1
ATOM 809 C C . ASP A 1 100 ? -7.863 19.828 -4.078 1 94.25 100 ASP A C 1
ATOM 811 O O . ASP A 1 100 ? -8.984 20.25 -4.355 1 94.25 100 ASP A O 1
ATOM 815 N N . ARG A 1 101 ? -7.664 18.703 -3.451 1 96.69 101 ARG A N 1
ATOM 816 C CA . ARG A 1 101 ? -8.773 17.844 -3.07 1 96.69 101 ARG A CA 1
ATOM 817 C C . ARG A 1 101 ? -9.617 18.484 -1.973 1 96.69 101 ARG A C 1
ATOM 819 O O . ARG A 1 101 ? -10.844 18.344 -1.968 1 96.69 101 ARG A O 1
ATOM 826 N N . ILE A 1 102 ? -8.984 19.172 -1.128 1 97.12 102 ILE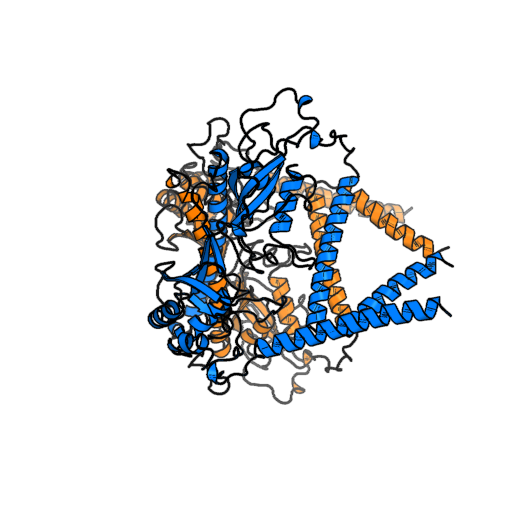 A N 1
ATOM 827 C CA . ILE A 1 102 ? -9.688 19.828 -0.041 1 97.12 102 ILE A CA 1
ATOM 828 C C . ILE A 1 102 ? -10.555 20.953 -0.602 1 97.12 102 ILE A C 1
ATOM 830 O O . ILE A 1 102 ? -11.727 21.094 -0.235 1 97.12 102 ILE A O 1
ATOM 834 N N . PHE A 1 103 ? -10.008 21.734 -1.533 1 96.06 103 PHE A N 1
ATOM 835 C CA . PHE A 1 103 ? -10.766 22.812 -2.148 1 96.06 103 PHE A CA 1
ATOM 836 C C . PHE A 1 103 ? -11.953 22.266 -2.928 1 96.06 103 PHE A C 1
ATOM 838 O O . PHE A 1 103 ? -13.047 22.828 -2.879 1 96.06 103 PHE A O 1
ATOM 845 N N . ASP A 1 104 ? -11.688 21.156 -3.607 1 96.12 104 ASP A N 1
ATOM 846 C CA . ASP A 1 104 ? -12.789 20.5 -4.309 1 96.12 104 ASP A CA 1
ATOM 847 C C . ASP A 1 104 ? -13.938 20.172 -3.348 1 96.12 104 ASP A C 1
ATOM 849 O O . ASP A 1 104 ? -15.102 20.453 -3.645 1 96.12 104 ASP A O 1
ATOM 853 N N . ALA A 1 105 ? -13.594 19.609 -2.221 1 97.81 105 ALA A N 1
ATOM 854 C CA . ALA A 1 105 ? -14.594 19.219 -1.232 1 97.81 105 ALA A CA 1
ATOM 855 C C . ALA A 1 105 ? -15.297 20.438 -0.644 1 97.81 105 ALA A C 1
ATOM 857 O O . ALA A 1 105 ? -16.516 20.422 -0.438 1 97.81 105 ALA A O 1
ATOM 858 N N . LEU A 1 106 ? -14.578 21.531 -0.371 1 97.81 106 LEU A N 1
ATOM 859 C CA . LEU A 1 106 ? -15.148 22.75 0.17 1 97.81 106 LEU A CA 1
ATOM 860 C C . LEU A 1 106 ? -16.141 23.375 -0.81 1 97.81 106 LEU A C 1
ATOM 862 O O . LEU A 1 106 ? -17.219 23.828 -0.409 1 97.81 106 LEU A O 1
ATOM 866 N N . GLU A 1 107 ? -15.781 23.359 -2.023 1 96.56 107 GLU A N 1
ATOM 867 C CA . GLU A 1 107 ? -16.641 23.922 -3.061 1 96.56 107 GLU A CA 1
ATOM 868 C C . GLU A 1 107 ? -17.891 23.062 -3.254 1 96.56 107 GLU A C 1
ATOM 870 O O . GLU A 1 107 ? -19 23.578 -3.322 1 96.56 107 GLU A O 1
ATOM 875 N N . LYS A 1 108 ? -17.719 21.781 -3.27 1 95.62 108 LYS A N 1
ATOM 876 C CA . LYS A 1 108 ? -18.828 20.859 -3.439 1 95.62 108 LYS A CA 1
ATOM 877 C C . LYS A 1 108 ? -19.812 20.953 -2.273 1 95.62 108 LYS A C 1
ATOM 879 O O . LYS A 1 108 ? -21.016 20.812 -2.459 1 95.62 108 LYS A O 1
ATOM 884 N N . SER A 1 109 ? -19.266 21.25 -1.15 1 96.5 109 SER A N 1
ATOM 885 C CA . SER A 1 109 ? -20.094 21.359 0.047 1 96.5 109 SER A CA 1
ATOM 886 C C . SER A 1 109 ? -20.625 22.781 0.224 1 96.5 109 SER A C 1
ATOM 888 O O . SER A 1 109 ? -21.266 23.094 1.227 1 96.5 109 SER A O 1
ATOM 890 N N . LYS A 1 110 ? -20.312 23.688 -0.673 1 96.19 110 LYS A N 1
ATOM 891 C CA . LYS A 1 110 ? -20.734 25.094 -0.673 1 96.19 110 LYS A CA 1
ATOM 892 C C . LYS A 1 110 ? -20.266 25.812 0.589 1 96.19 110 LYS A C 1
ATOM 894 O O . LYS A 1 110 ? -21.016 26.594 1.175 1 96.19 110 LYS A O 1
ATOM 899 N N . LEU A 1 111 ? -19.109 25.391 0.961 1 97.19 111 LEU A N 1
ATOM 900 C CA . LEU A 1 111 ? -18.547 26.047 2.139 1 97.19 111 LEU A CA 1
ATOM 901 C C . LEU A 1 111 ? -17.75 27.281 1.743 1 97.19 111 LEU A C 1
ATOM 903 O O . LEU A 1 111 ? -17.547 28.188 2.557 1 97.19 111 LEU A O 1
ATOM 907 N N . ILE A 1 112 ? -17.281 27.25 0.541 1 96.44 112 ILE A N 1
ATOM 908 C CA . ILE A 1 112 ? -16.594 28.406 -0.008 1 96.44 112 ILE A CA 1
ATOM 909 C C . ILE A 1 112 ? -17.109 28.703 -1.413 1 96.44 112 ILE A C 1
ATOM 911 O O . ILE A 1 112 ? -17.531 27.797 -2.127 1 96.44 112 ILE A O 1
ATOM 915 N N . GLU A 1 113 ? -17.047 29.953 -1.737 1 90.88 113 GLU A N 1
ATOM 916 C CA . GLU A 1 113 ? -17.484 30.391 -3.059 1 90.88 113 GLU A CA 1
ATOM 917 C C . GLU A 1 113 ? -16.312 30.469 -4.027 1 90.88 113 GLU A C 1
ATOM 919 O O . GLU A 1 113 ? -16.453 30.156 -5.211 1 90.88 113 GLU A O 1
ATOM 924 N N . ASN A 1 114 ? -15.195 30.891 -3.49 1 90.25 114 ASN A N 1
ATOM 925 C CA . ASN A 1 114 ? -13.977 31.078 -4.258 1 90.25 114 ASN A CA 1
ATOM 926 C C . ASN A 1 114 ? -12.742 30.625 -3.479 1 90.25 114 ASN A C 1
ATOM 928 O O . ASN A 1 114 ? -12.422 31.188 -2.43 1 90.25 114 ASN A O 1
ATOM 932 N N . ARG A 1 115 ? -12.008 29.688 -4.07 1 89.44 115 ARG A N 1
ATOM 933 C CA . ARG A 1 115 ? -10.875 29.094 -3.371 1 89.44 115 ARG A CA 1
ATOM 934 C C . ARG A 1 115 ? -9.734 30.109 -3.232 1 89.44 115 ARG A C 1
ATOM 936 O O . ARG A 1 115 ? -8.883 29.969 -2.35 1 89.44 115 ARG A O 1
ATOM 943 N N . ASN A 1 116 ? -9.742 31.156 -4.035 1 88.5 116 ASN A N 1
ATOM 944 C CA . ASN A 1 116 ? -8.68 32.156 -3.986 1 88.5 116 ASN A CA 1
ATOM 945 C C . ASN A 1 116 ? -8.984 33.25 -2.977 1 88.5 116 ASN A C 1
ATOM 947 O O . ASN A 1 116 ? -8.125 34.062 -2.668 1 88.5 116 ASN A O 1
ATOM 951 N N . GLU A 1 117 ? -10.117 33.25 -2.377 1 89.12 117 GLU A N 1
ATOM 952 C CA . GLU A 1 117 ? -10.531 34.344 -1.507 1 89.12 117 GLU A CA 1
ATOM 953 C C . GLU A 1 117 ? -10.938 33.844 -0.126 1 89.12 117 GLU A C 1
ATOM 955 O O . GLU A 1 117 ? -11.586 34.531 0.641 1 89.12 117 GLU A O 1
ATOM 960 N N . CYS A 1 118 ? -10.508 32.688 0.231 1 91.44 118 CYS A N 1
ATOM 961 C CA . CYS A 1 118 ? -10.992 32.125 1.484 1 91.44 118 CYS A CA 1
ATOM 962 C C . CYS A 1 118 ? -9.961 32.281 2.592 1 91.44 118 CYS A C 1
ATOM 964 O O . CYS A 1 118 ? -10.102 31.703 3.666 1 91.44 118 CYS A O 1
ATOM 966 N N . ASP A 1 119 ? -8.82 33.031 2.365 1 90.56 119 ASP A N 1
ATOM 967 C CA . ASP A 1 119 ? -7.805 33.344 3.369 1 90.56 119 ASP A CA 1
ATOM 968 C C . ASP A 1 119 ? -7.246 32.062 3.971 1 90.56 119 ASP A C 1
ATOM 970 O O . ASP A 1 119 ? -7.227 31.891 5.191 1 90.56 119 ASP A O 1
ATOM 974 N N . PHE A 1 120 ? -6.789 31.297 3.15 1 91.12 120 PHE A N 1
ATOM 975 C CA . PHE A 1 120 ? -6.305 29.969 3.52 1 91.12 120 PHE A CA 1
ATOM 976 C C . PHE A 1 120 ? -4.902 30.047 4.109 1 91.12 120 PHE A C 1
ATOM 978 O O . PHE A 1 120 ? -4.078 30.844 3.654 1 91.12 120 PHE A O 1
ATOM 985 N N . SER A 1 121 ? -4.645 29.328 5.227 1 94.19 121 SER A N 1
ATOM 986 C CA . SER A 1 121 ? -3.318 29.172 5.816 1 94.19 121 SER A CA 1
ATOM 987 C C . SER A 1 121 ? -3.098 27.734 6.289 1 94.19 121 SER A C 1
ATOM 989 O O . SER A 1 121 ? -4.051 27.031 6.645 1 94.19 121 SER A O 1
ATOM 991 N N . VAL A 1 122 ? -1.894 27.297 6.262 1 94.75 122 VAL A N 1
ATOM 992 C CA . VAL A 1 122 ? -1.568 25.938 6.676 1 94.75 122 VAL A CA 1
ATOM 993 C C . VAL A 1 122 ? -0.485 25.969 7.75 1 94.75 122 VAL A C 1
ATOM 995 O O . VAL A 1 122 ? 0.365 26.859 7.758 1 94.75 122 VAL A O 1
ATOM 998 N N . CYS A 1 123 ? -0.518 25 8.648 1 94.06 123 CYS A N 1
ATOM 999 C CA . CYS A 1 123 ? 0.475 24.891 9.711 1 94.06 123 CYS A CA 1
ATOM 1000 C C . CYS A 1 123 ? 1.866 24.656 9.141 1 94.06 123 CYS A C 1
ATOM 1002 O O . CYS A 1 123 ? 2.826 25.328 9.523 1 94.06 123 CYS A O 1
ATOM 1004 N N . GLY A 1 124 ? 1.94 23.656 8.289 1 88.75 124 GLY A N 1
ATOM 1005 C CA . GLY A 1 124 ? 3.193 23.297 7.641 1 88.75 124 GLY A CA 1
ATOM 1006 C C . GLY A 1 124 ? 3.01 22.781 6.227 1 88.75 124 GLY A C 1
ATOM 1007 O O . GLY A 1 124 ? 2.086 22 5.957 1 88.75 124 GLY A O 1
ATOM 1008 N N . ARG A 1 125 ? 3.893 23.234 5.34 1 88.56 125 ARG A N 1
ATOM 1009 C CA . ARG A 1 125 ? 3.869 22.734 3.967 1 88.56 125 ARG A CA 1
ATOM 1010 C C . ARG A 1 125 ? 4.633 21.406 3.852 1 88.56 125 ARG A C 1
ATOM 1012 O O . ARG A 1 125 ? 5.832 21.359 4.117 1 88.56 125 ARG A O 1
ATOM 1019 N N . THR A 1 126 ? 3.918 20.344 3.596 1 94 126 THR A N 1
ATOM 1020 C CA . THR A 1 126 ? 4.574 19.047 3.412 1 94 126 THR A CA 1
ATOM 1021 C C . THR A 1 126 ? 4.918 18.828 1.942 1 94 126 THR A C 1
ATOM 1023 O O . THR A 1 126 ? 4.148 19.188 1.054 1 94 126 THR A O 1
ATOM 1026 N N . ASP A 1 127 ? 6.043 18.234 1.736 1 92.69 127 ASP A N 1
ATOM 1027 C CA . ASP A 1 127 ? 6.543 17.969 0.394 1 92.69 127 ASP A CA 1
ATOM 1028 C C . ASP A 1 127 ? 5.793 16.797 -0.245 1 92.69 127 ASP A C 1
ATOM 1030 O O . ASP A 1 127 ? 4.918 16.203 0.385 1 92.69 127 ASP A O 1
ATOM 1034 N N . ARG A 1 128 ? 6.172 16.656 -1.493 1 94.06 128 ARG A N 1
ATOM 1035 C CA . ARG A 1 128 ? 5.641 15.508 -2.227 1 94.06 128 ARG A CA 1
ATOM 1036 C C . ARG A 1 128 ? 5.879 14.211 -1.461 1 94.06 128 ARG A C 1
ATOM 1038 O O . ARG A 1 128 ? 6.969 13.984 -0.93 1 94.06 128 ARG A O 1
ATOM 1045 N N . GLY A 1 129 ? 4.816 13.383 -1.386 1 96.88 129 GLY A N 1
ATOM 1046 C CA . GLY A 1 129 ? 4.957 12.047 -0.823 1 96.88 129 GLY A CA 1
ATOM 1047 C C . GLY A 1 129 ? 4.855 12.031 0.691 1 96.88 129 GLY A C 1
ATOM 1048 O O . GLY A 1 129 ? 4.766 10.961 1.297 1 96.88 129 GLY A O 1
ATOM 1049 N N . VAL A 1 130 ? 4.875 13.203 1.307 1 98.25 130 VAL A N 1
ATOM 1050 C CA . VAL A 1 130 ? 4.871 13.266 2.764 1 98.25 130 VAL A CA 1
ATOM 1051 C C . VAL A 1 130 ? 3.434 13.289 3.279 1 98.25 130 VAL A C 1
ATOM 1053 O O . VAL A 1 130 ? 2.594 14.023 2.756 1 98.25 130 VAL A O 1
ATOM 1056 N N . SER A 1 131 ? 3.158 12.461 4.293 1 98.75 131 SER A N 1
ATOM 1057 C CA . SER A 1 131 ? 1.824 12.352 4.875 1 98.75 131 SER A CA 1
ATOM 1058 C C . SER A 1 131 ? 1.676 13.266 6.094 1 98.75 131 SER A C 1
ATOM 1060 O O . SER A 1 131 ? 2.664 13.805 6.594 1 98.75 131 SER A O 1
ATOM 1062 N N . GLY A 1 132 ? 0.455 13.453 6.5 1 98.69 132 GLY A N 1
ATOM 1063 C CA . GLY A 1 132 ? 0.149 14.25 7.68 1 98.69 132 GLY A CA 1
ATOM 1064 C C . GLY A 1 132 ? -0.976 13.664 8.516 1 98.69 132 GLY A C 1
ATOM 1065 O O . GLY A 1 132 ? -2.002 13.242 7.98 1 98.69 132 GLY A O 1
ATOM 1066 N N . MET A 1 133 ? -0.791 13.633 9.859 1 98.5 133 MET A N 1
ATOM 1067 C CA . MET A 1 133 ? -1.783 13.047 10.758 1 98.5 133 MET A CA 1
ATOM 1068 C C . MET A 1 133 ? -2.699 14.125 11.328 1 98.5 133 MET A C 1
ATOM 1070 O O . MET A 1 133 ? -3.922 13.984 11.305 1 98.5 133 MET A O 1
ATOM 1074 N N . CYS A 1 134 ? -2.098 15.234 11.828 1 98.06 134 CYS A N 1
ATOM 1075 C CA . CYS A 1 134 ? -2.871 16.328 12.406 1 98.06 134 CYS A CA 1
ATOM 1076 C C . CYS A 1 134 ? -2.436 17.672 11.836 1 98.06 134 CYS A C 1
ATOM 1078 O O . CYS A 1 134 ? -2.092 18.594 12.578 1 98.06 134 CYS A O 1
ATOM 1080 N N . GLN A 1 135 ? -2.529 17.797 10.539 1 98 135 GLN A N 1
ATOM 1081 C CA . GLN A 1 135 ? -2.283 19.078 9.875 1 98 135 GLN A CA 1
ATOM 1082 C C . GLN A 1 135 ? -3.396 20.078 10.18 1 98 135 GLN A C 1
ATOM 1084 O O . GLN A 1 135 ? -4.566 19.703 10.258 1 98 135 GLN A O 1
ATOM 1089 N N . VAL A 1 136 ? -3.043 21.297 10.414 1 98.12 136 VAL A N 1
ATOM 1090 C CA . VAL A 1 136 ? -4.039 22.328 10.711 1 98.12 136 VAL A CA 1
ATOM 1091 C C . VAL A 1 136 ? -4.082 23.344 9.578 1 98.12 136 VAL A C 1
ATOM 1093 O O . VAL A 1 136 ? -3.041 23.859 9.164 1 98.12 136 VAL A O 1
ATOM 1096 N N . ILE A 1 137 ? -5.246 23.578 9.102 1 97.19 137 ILE A N 1
ATOM 1097 C CA . ILE A 1 137 ? -5.453 24.641 8.133 1 97.19 137 ILE A CA 1
ATOM 1098 C C . ILE A 1 137 ? -6.52 25.609 8.656 1 97.19 137 ILE A C 1
ATOM 1100 O O . ILE A 1 137 ? -7.363 25.234 9.469 1 97.19 137 ILE A O 1
ATOM 1104 N N . SER A 1 138 ? -6.457 26.828 8.258 1 97.19 138 SER A N 1
ATOM 1105 C CA . SER A 1 138 ? -7.488 27.812 8.578 1 97.19 138 SER A CA 1
ATOM 1106 C C . SER A 1 138 ? -8.008 28.484 7.32 1 97.19 138 SER A C 1
ATOM 1108 O O . SER A 1 138 ? -7.27 28.656 6.352 1 97.19 138 SER A O 1
ATOM 1110 N N . LEU A 1 139 ? -9.289 28.812 7.355 1 97.12 139 LEU A N 1
ATOM 1111 C CA . LEU A 1 139 ? -9.93 29.469 6.223 1 97.12 139 LEU A CA 1
ATOM 1112 C C . LEU A 1 139 ? -11.242 30.141 6.648 1 97.12 139 LEU A C 1
ATOM 1114 O O . LEU A 1 139 ? -11.711 29.922 7.766 1 97.12 139 LEU A O 1
ATOM 1118 N N . VAL A 1 140 ? -11.711 30.938 5.762 1 97.25 140 VAL A N 1
ATOM 1119 C CA . VAL A 1 140 ? -13.023 31.547 5.961 1 97.25 140 VAL A CA 1
ATOM 1120 C C . VAL A 1 140 ? -14.078 30.734 5.191 1 97.25 140 VAL A C 1
ATOM 1122 O O . VAL A 1 140 ? -13.961 30.562 3.975 1 97.25 140 VAL A O 1
ATOM 1125 N N . SER A 1 141 ? -15.016 30.219 5.945 1 97 141 SER A N 1
ATOM 1126 C CA . SER A 1 141 ? -16.062 29.375 5.371 1 97 141 SER A CA 1
ATOM 1127 C C . SER A 1 141 ? -17.453 29.969 5.605 1 97 141 SER A C 1
ATOM 1129 O O . SER A 1 141 ? -17.594 30.906 6.387 1 97 141 SER A O 1
ATOM 1131 N N . ARG A 1 142 ? -18.375 29.391 4.863 1 96.44 142 ARG A N 1
ATOM 1132 C CA . ARG A 1 142 ? -19.781 29.656 5.152 1 96.44 142 ARG A CA 1
ATOM 1133 C C . ARG A 1 142 ? -20.156 29.188 6.551 1 96.44 142 ARG A C 1
ATOM 1135 O O . ARG A 1 142 ? -19.719 28.109 6.984 1 96.44 142 ARG A O 1
ATOM 1142 N N . SER A 1 143 ? -21.016 30 7.191 1 96.5 143 SER A N 1
ATOM 1143 C CA . SER A 1 143 ? -21.484 29.641 8.523 1 96.5 143 SER A CA 1
ATOM 1144 C C . SER A 1 143 ? -23.016 29.516 8.555 1 96.5 143 SER A C 1
ATOM 1146 O O . SER A 1 143 ? -23.719 30.312 7.941 1 96.5 143 SER A O 1
ATOM 1148 N N . LEU A 1 144 ? -23.406 28.531 9.25 1 95 144 LEU A N 1
ATOM 1149 C CA . LEU A 1 144 ? -24.844 28.375 9.422 1 95 144 LEU A CA 1
ATOM 1150 C C . LEU A 1 144 ? -25.375 29.297 10.508 1 95 144 LEU A C 1
ATOM 1152 O O . LEU A 1 144 ? -26.531 29.734 10.445 1 95 144 LEU A O 1
ATOM 1156 N N . ILE A 1 145 ? -24.547 29.609 11.461 1 95.5 145 ILE A N 1
ATOM 1157 C CA . ILE A 1 145 ? -24.984 30.438 12.586 1 95.5 145 ILE A CA 1
ATOM 1158 C C . ILE A 1 145 ? -24.672 31.906 12.312 1 95.5 145 ILE A C 1
ATOM 1160 O O . ILE A 1 145 ? -23.812 32.219 11.477 1 95.5 145 ILE A O 1
ATOM 1164 N N . ALA A 1 146 ? -25.297 32.75 13.078 1 93.5 146 ALA A N 1
ATOM 1165 C CA . ALA A 1 146 ? -25.188 34.188 12.812 1 93.5 146 ALA A CA 1
ATOM 1166 C C . ALA A 1 146 ? -24.188 34.844 13.766 1 93.5 146 ALA A C 1
ATOM 1168 O O . ALA A 1 146 ? -23.688 35.938 13.5 1 93.5 146 ALA A O 1
ATOM 1169 N N . ARG A 1 147 ? -24.031 34.188 14.891 1 93.31 147 ARG A N 1
ATOM 1170 C CA . ARG A 1 147 ? -23.141 34.75 15.906 1 93.31 147 ARG A CA 1
ATOM 1171 C C . ARG A 1 147 ? -22.297 33.656 16.547 1 93.31 147 ARG A C 1
ATOM 1173 O O . ARG A 1 147 ? -22.734 32.5 16.656 1 93.31 147 ARG A O 1
ATOM 1180 N N . GLY A 1 148 ? -21.094 34.094 16.938 1 93.75 148 GLY A N 1
ATOM 1181 C CA . GLY A 1 148 ? -20.172 33.156 17.578 1 93.75 148 GLY A CA 1
ATOM 1182 C C . GLY A 1 148 ? -18.719 33.5 17.297 1 93.75 148 GLY A C 1
ATOM 1183 O O . GLY A 1 148 ? -18.422 34.406 16.516 1 93.75 148 GLY A O 1
ATOM 1184 N N . VAL A 1 149 ? -17.906 32.688 17.875 1 94.38 149 VAL A N 1
ATOM 1185 C CA . VAL A 1 149 ? -16.469 32.906 17.672 1 94.38 149 VAL A CA 1
ATOM 1186 C C . VAL A 1 149 ? -16.125 32.719 16.203 1 94.38 149 VAL A C 1
ATOM 1188 O O . VAL A 1 149 ? -16.531 31.734 15.57 1 94.38 149 VAL A O 1
ATOM 1191 N N . GLY A 1 150 ? -15.445 33.719 15.602 1 95.31 150 GLY A N 1
ATOM 1192 C CA . GLY A 1 150 ? -14.93 33.625 14.242 1 95.31 150 GLY A CA 1
ATOM 1193 C C . GLY A 1 150 ? -15.906 34.125 13.195 1 95.31 150 GLY A C 1
ATOM 1194 O O . GLY A 1 150 ? -15.555 34.25 12.023 1 95.31 150 GLY A O 1
ATOM 1195 N N . VAL A 1 151 ? -17.203 34.312 13.57 1 96.69 151 VAL A N 1
ATOM 1196 C CA . VAL A 1 151 ? -18.188 34.781 12.609 1 96.69 151 VAL A CA 1
ATOM 1197 C C . VAL A 1 151 ? -17.859 36.25 12.242 1 96.69 151 VAL A C 1
ATOM 1199 O O . VAL A 1 151 ? -17.609 37.062 13.109 1 96.69 151 VAL A O 1
ATOM 1202 N N . ILE A 1 152 ? -17.844 36.469 10.992 1 95.69 152 ILE A N 1
ATOM 1203 C CA . ILE A 1 152 ? -17.547 37.781 10.484 1 95.69 152 ILE A CA 1
ATOM 1204 C C . ILE A 1 152 ? -18.812 38.656 10.453 1 95.69 152 ILE A C 1
ATOM 1206 O O . ILE A 1 152 ? -19.703 38.375 9.641 1 95.69 152 ILE A O 1
ATOM 1210 N N . GLU A 1 153 ? -18.844 39.656 11.18 1 92.31 153 GLU A N 1
ATOM 1211 C CA . GLU A 1 153 ? -20.047 40.438 11.43 1 92.31 153 GLU A CA 1
ATOM 1212 C C . GLU A 1 153 ? -20.547 41.094 10.148 1 92.31 153 GLU A C 1
ATOM 1214 O O . GLU A 1 153 ? -21.766 41.094 9.891 1 92.31 153 GLU A O 1
ATOM 1219 N N . ASP A 1 154 ? -19.656 41.625 9.344 1 91.81 154 ASP A N 1
ATOM 1220 C CA . ASP A 1 154 ? -20.062 42.406 8.164 1 91.81 154 ASP A CA 1
ATOM 1221 C C . ASP A 1 154 ? -20.344 41.5 6.977 1 91.81 154 ASP A C 1
ATOM 1223 O O . ASP A 1 154 ? -20.625 41.969 5.875 1 91.81 154 ASP A O 1
ATOM 1227 N N . SER A 1 155 ? -20.453 40.219 7.238 1 93.19 155 SER A N 1
ATOM 1228 C CA . SER A 1 155 ? -20.703 39.281 6.148 1 93.19 155 SER A CA 1
ATOM 1229 C C . SER A 1 155 ? -22.172 38.875 6.102 1 93.19 155 SER A C 1
ATOM 1231 O O . SER A 1 155 ? -22.938 39.156 7.035 1 93.19 155 SER A O 1
ATOM 1233 N N . GLY A 1 156 ? -22.594 38.344 4.961 1 93 156 GLY A N 1
ATOM 1234 C CA . GLY A 1 156 ? -23.969 37.875 4.812 1 93 156 GLY A CA 1
ATOM 1235 C C . GLY A 1 156 ? -24.984 39 4.754 1 93 156 GLY A C 1
ATOM 1236 O O . GLY A 1 156 ? -25.906 39.031 5.57 1 93 156 GLY A O 1
ATOM 1237 N N . PRO A 1 157 ? -24.891 39.75 3.811 1 91.19 157 PRO A N 1
ATOM 1238 C CA . PRO A 1 157 ? -25.797 40.906 3.729 1 91.19 157 PRO A CA 1
ATOM 1239 C C . PRO A 1 157 ? -27.266 40.531 3.605 1 91.19 157 PRO A C 1
ATOM 1241 O O . PRO A 1 157 ? -28.141 41.312 3.982 1 91.19 157 PRO A O 1
ATOM 1244 N N . CYS A 1 158 ? -27.516 39.344 3.166 1 92.75 158 CYS A N 1
ATOM 1245 C CA . CYS A 1 158 ? -28.891 38.906 2.957 1 92.75 158 CYS A CA 1
ATOM 1246 C C . CYS A 1 158 ? -29.297 37.875 3.996 1 92.75 158 CYS A C 1
ATOM 1248 O O . CYS A 1 158 ? -30.141 37.031 3.725 1 92.75 158 CYS A O 1
ATOM 1250 N N . ILE A 1 159 ? -28.688 37.938 5.148 1 91.44 159 ILE A N 1
ATOM 1251 C CA . ILE A 1 159 ? -28.953 36.906 6.164 1 91.44 159 ILE A CA 1
ATOM 1252 C C . ILE A 1 159 ? -30.391 37.031 6.641 1 91.44 159 ILE A C 1
ATOM 1254 O O . ILE A 1 159 ? -31.016 36.031 7.031 1 91.44 159 ILE A O 1
ATOM 1258 N N . SER A 1 160 ? -30.969 38.156 6.633 1 88.56 160 SER A N 1
ATOM 1259 C CA . SER A 1 160 ? -32.312 38.438 7.086 1 88.56 160 SER A CA 1
ATOM 1260 C C . SER A 1 160 ? -33.344 37.656 6.246 1 88.56 160 SER A C 1
ATOM 1262 O O . SER A 1 160 ? -34.5 37.469 6.672 1 88.56 160 SER A O 1
ATOM 1264 N N . GLU A 1 161 ? -32.906 37.281 5.133 1 89.62 161 GLU A N 1
ATOM 1265 C CA . GLU A 1 161 ? -33.781 36.531 4.23 1 89.62 161 GLU A CA 1
ATOM 1266 C C . GLU A 1 161 ? -33.938 35.094 4.668 1 89.62 161 GLU A C 1
ATOM 1268 O O . GLU A 1 161 ? -34.844 34.375 4.211 1 89.62 161 GLU A O 1
ATOM 1273 N N . ARG A 1 162 ? -33.062 34.719 5.555 1 89 162 ARG A N 1
ATOM 1274 C CA . ARG A 1 162 ? -33.156 33.344 6.066 1 89 162 ARG A CA 1
ATOM 1275 C C . ARG A 1 162 ? -34.156 33.25 7.195 1 89 162 ARG A C 1
ATOM 1277 O O . ARG A 1 162 ? -34.125 34.062 8.133 1 89 162 ARG A O 1
ATOM 1284 N N . GLN A 1 163 ? -35.125 32.5 7.062 1 84.5 163 GLN A N 1
ATOM 1285 C CA . GLN A 1 163 ? -36.219 32.438 8.023 1 84.5 163 GLN A CA 1
ATOM 1286 C C . GLN A 1 163 ? -35.781 31.797 9.336 1 84.5 163 GLN A C 1
ATOM 1288 O O . GLN A 1 163 ? -36.125 32.25 10.414 1 84.5 163 GLN A O 1
ATOM 1293 N N . ASP A 1 164 ? -35 30.703 9.32 1 88.75 164 ASP A N 1
ATOM 1294 C CA . ASP A 1 164 ? -34.594 29.969 10.523 1 88.75 164 ASP A CA 1
ATOM 1295 C C . ASP A 1 164 ? -33.094 29.781 10.578 1 88.75 164 ASP A C 1
ATOM 1297 O O . ASP A 1 164 ? -32.531 28.922 9.891 1 88.75 164 ASP A O 1
ATOM 1301 N N . VAL A 1 165 ? -32.469 30.766 11.344 1 88.75 165 VAL A N 1
ATOM 1302 C CA . VAL A 1 165 ? -31.031 30.625 11.555 1 88.75 165 VAL A CA 1
ATOM 1303 C C . VAL A 1 165 ? -30.766 29.75 12.781 1 88.75 165 VAL A C 1
ATOM 1305 O O . VAL A 1 165 ? -31.156 30.109 13.898 1 88.75 165 VAL A O 1
ATOM 1308 N N . PRO A 1 166 ? -30.172 28.656 12.594 1 92.25 166 PRO A N 1
ATOM 1309 C CA . PRO A 1 166 ? -29.953 27.734 13.719 1 92.25 166 PRO A CA 1
ATOM 1310 C C . PRO A 1 166 ? -28.938 28.266 14.727 1 92.25 166 PRO A C 1
ATOM 1312 O O . PRO A 1 166 ? -28.172 29.188 14.422 1 92.25 166 PRO A O 1
ATOM 1315 N N . ASP A 1 167 ? -28.969 27.594 15.922 1 91.88 167 ASP A N 1
ATOM 1316 C CA . ASP A 1 167 ? -28.031 27.969 16.984 1 91.88 167 ASP A CA 1
ATOM 1317 C C . ASP A 1 167 ? -26.781 27.078 16.953 1 91.88 167 ASP A C 1
ATOM 1319 O O . ASP A 1 167 ? -25.797 27.375 17.625 1 91.88 167 ASP A O 1
ATOM 1323 N N . GLU A 1 168 ? -26.922 26.094 16.219 1 93.56 168 GLU A N 1
ATOM 1324 C CA . GLU A 1 168 ? -25.797 25.156 16.125 1 93.56 168 GLU A CA 1
ATOM 1325 C C . GLU A 1 168 ? -25.172 25.172 14.742 1 93.56 168 GLU A C 1
ATOM 1327 O O . GLU A 1 168 ? -25.875 25.266 13.734 1 93.56 168 GLU A O 1
ATOM 1332 N N . GLU A 1 169 ? -23.875 25.109 14.727 1 95.62 169 GLU A N 1
ATOM 1333 C CA . GLU A 1 169 ? -23.141 25.125 13.469 1 95.62 169 GLU A CA 1
ATOM 1334 C C . GLU A 1 169 ? -23.281 23.797 12.734 1 95.62 169 GLU A C 1
ATOM 1336 O O . GLU A 1 169 ? -23.656 22.781 13.328 1 95.62 169 GLU A O 1
ATOM 1341 N N . MET A 1 170 ? -22.969 23.797 11.453 1 94.88 170 MET A N 1
ATOM 1342 C CA . MET A 1 170 ? -23.031 22.562 10.656 1 94.88 170 MET A CA 1
ATOM 1343 C C . MET A 1 170 ? -21.891 21.625 11.016 1 94.88 170 MET A C 1
ATOM 1345 O O . MET A 1 170 ? -20.875 22.062 11.586 1 94.88 170 MET A O 1
ATOM 1349 N N . ASP A 1 171 ? -22.031 20.375 10.727 1 96.69 171 ASP A N 1
ATOM 1350 C CA . ASP A 1 171 ? -21 19.359 10.922 1 96.69 171 ASP A CA 1
ATOM 1351 C C . ASP A 1 171 ? -19.969 19.391 9.805 1 96.69 171 ASP A C 1
ATOM 1353 O O . ASP A 1 171 ? -20.031 18.594 8.867 1 96.69 171 ASP A O 1
ATOM 1357 N N . TYR A 1 172 ? -19.016 20.281 9.945 1 98 172 TYR A N 1
ATOM 1358 C CA . TYR A 1 172 ? -18 20.453 8.922 1 98 172 TYR A CA 1
ATOM 1359 C C . TYR A 1 172 ? -17.312 19.125 8.609 1 98 172 TYR A C 1
ATOM 1361 O O . TYR A 1 172 ? -17.016 18.844 7.441 1 98 172 TYR A O 1
ATOM 1369 N N . VAL A 1 173 ? -17.047 18.344 9.617 1 98.38 173 VAL A N 1
ATOM 1370 C CA . VAL A 1 173 ? -16.281 17.094 9.492 1 98.38 173 VAL A CA 1
ATOM 1371 C C . VAL A 1 173 ? -17.031 16.125 8.586 1 98.38 173 VAL A C 1
ATOM 1373 O O . VAL A 1 173 ? -16.5 15.672 7.57 1 98.38 173 VAL A O 1
ATOM 1376 N N . SER A 1 174 ? -18.266 15.875 8.883 1 97.5 174 SER A N 1
ATOM 1377 C CA . SER A 1 174 ? -19.047 14.938 8.086 1 97.5 174 SER A CA 1
ATOM 1378 C C . SER A 1 174 ? -19.266 15.469 6.676 1 97.5 174 SER A C 1
ATOM 1380 O O . SER A 1 174 ? -19.172 14.719 5.703 1 97.5 174 SER A O 1
ATOM 1382 N N . ALA A 1 175 ? -19.609 16.781 6.621 1 97.19 175 ALA A N 1
ATOM 1383 C CA . ALA A 1 175 ? -19.891 17.391 5.328 1 97.19 175 ALA A CA 1
ATOM 1384 C C . ALA A 1 175 ? -18.703 17.281 4.383 1 97.19 175 ALA A C 1
ATOM 1386 O O . ALA A 1 175 ? -18.859 16.953 3.207 1 97.19 175 ALA A O 1
ATOM 1387 N N . LEU A 1 176 ? -17.562 17.484 4.859 1 98.5 176 LEU A N 1
ATOM 1388 C CA . LEU A 1 176 ? -16.359 17.453 4.023 1 98.5 176 LEU A CA 1
ATOM 1389 C C . LEU A 1 176 ? -15.945 16.016 3.725 1 98.5 176 LEU A C 1
ATOM 1391 O O . LEU A 1 176 ? -15.586 15.695 2.592 1 98.5 176 LEU A O 1
ATOM 1395 N N . ASN A 1 177 ? -15.992 15.164 4.672 1 98.44 177 ASN A N 1
ATOM 1396 C CA . ASN A 1 177 ? -15.516 13.789 4.523 1 98.44 177 ASN A CA 1
ATOM 1397 C C . ASN A 1 177 ? -16.344 13.008 3.514 1 98.44 177 ASN A C 1
ATOM 1399 O O . ASN A 1 177 ? -15.859 12.07 2.893 1 98.44 177 ASN A O 1
ATOM 1403 N N . ARG A 1 178 ? -17.516 13.422 3.344 1 97 178 ARG A N 1
ATOM 1404 C CA . ARG A 1 178 ? -18.359 12.797 2.338 1 97 178 ARG A CA 1
ATOM 1405 C C . ARG A 1 178 ? -17.875 13.102 0.93 1 97 178 ARG A C 1
ATOM 1407 O O . ARG A 1 178 ? -18.172 12.367 -0.014 1 97 178 ARG A O 1
ATOM 1414 N N . ASN A 1 179 ? -17.156 14.148 0.835 1 97.44 179 ASN A N 1
ATOM 1415 C CA . ASN A 1 179 ? -16.719 14.602 -0.483 1 97.44 179 ASN A CA 1
ATOM 1416 C C . ASN A 1 179 ? -15.211 14.469 -0.657 1 97.44 179 ASN A C 1
ATOM 1418 O O . ASN A 1 179 ? -14.648 14.953 -1.641 1 97.44 179 ASN A O 1
ATOM 1422 N N . LEU A 1 180 ? -14.531 13.875 0.237 1 98.38 180 LEU A N 1
ATOM 1423 C CA . LEU A 1 180 ? -13.086 13.711 0.165 1 98.38 180 LEU A CA 1
ATOM 1424 C C . LEU A 1 180 ? -12.711 12.297 -0.251 1 98.38 180 LEU A C 1
ATOM 1426 O O . LEU A 1 180 ? -13.43 11.344 0.071 1 98.38 180 LEU A O 1
ATOM 1430 N N . PRO A 1 181 ? -11.602 12.172 -0.993 1 97.62 181 PRO A N 1
ATOM 1431 C CA . PRO A 1 181 ? -11.125 10.812 -1.281 1 97.62 181 PRO A CA 1
ATOM 1432 C C . PRO A 1 181 ? -10.703 10.055 -0.025 1 97.62 181 PRO A C 1
ATOM 1434 O O . PRO A 1 181 ? -10.57 10.656 1.046 1 97.62 181 PRO A O 1
ATOM 1437 N N . ARG A 1 182 ? -10.453 8.797 -0.146 1 97.25 182 ARG A N 1
ATOM 1438 C CA . ARG A 1 182 ? -10.242 7.918 1 1 97.25 182 ARG A CA 1
ATOM 1439 C C . ARG A 1 182 ? -8.938 8.242 1.712 1 97.25 182 ARG A C 1
ATOM 1441 O O . ARG A 1 182 ? -8.75 7.875 2.873 1 97.25 182 ARG A O 1
ATOM 1448 N N . ASP A 1 183 ? -8 8.859 1.01 1 98.12 183 ASP A N 1
ATOM 1449 C CA . ASP A 1 183 ? -6.688 9.062 1.607 1 98.12 183 ASP A CA 1
ATOM 1450 C C . ASP A 1 183 ? -6.609 10.422 2.301 1 98.12 183 ASP A C 1
ATOM 1452 O O . ASP A 1 183 ? -5.547 10.82 2.781 1 98.12 183 ASP A O 1
ATOM 1456 N N . ILE A 1 184 ? -7.707 11.188 2.367 1 98.75 184 ILE A N 1
ATOM 1457 C CA . ILE A 1 184 ? -7.77 12.469 3.068 1 98.75 184 ILE A CA 1
ATOM 1458 C C . ILE A 1 184 ? -9.008 12.5 3.963 1 98.75 184 ILE A C 1
ATOM 1460 O O . ILE A 1 184 ? -10.102 12.141 3.531 1 98.75 184 ILE A O 1
ATOM 1464 N N . ARG A 1 185 ? -8.812 12.93 5.219 1 98.81 185 ARG A N 1
ATOM 1465 C CA . ARG A 1 185 ? -9.938 13.07 6.141 1 98.81 185 ARG A CA 1
ATOM 1466 C C . ARG A 1 185 ? -9.789 14.336 6.98 1 98.81 185 ARG A C 1
ATOM 1468 O O . ARG A 1 185 ? -8.68 14.711 7.371 1 98.81 185 ARG A O 1
ATOM 1475 N N . VAL A 1 186 ? -10.898 14.953 7.219 1 98.81 186 VAL A N 1
ATOM 1476 C CA . VAL A 1 186 ? -10.992 15.961 8.266 1 98.81 186 VAL A CA 1
ATOM 1477 C C . VAL A 1 186 ? -11.305 15.297 9.602 1 98.81 186 VAL A C 1
ATOM 1479 O O . VAL A 1 186 ? -12.258 14.523 9.711 1 98.81 186 VAL A O 1
ATOM 1482 N N . LEU A 1 187 ? -10.562 15.633 10.586 1 98.69 187 LEU A N 1
ATOM 1483 C CA . LEU A 1 187 ? -10.703 14.969 11.875 1 98.69 187 LEU A CA 1
ATOM 1484 C C . LEU A 1 187 ? -11.555 15.805 12.828 1 98.69 187 LEU A C 1
ATOM 1486 O O . LEU A 1 187 ? -12.258 15.266 13.68 1 98.69 187 LEU A O 1
ATOM 1490 N N . ALA A 1 188 ? -11.414 17.094 12.68 1 98.44 188 ALA A N 1
ATOM 1491 C CA . ALA A 1 188 ? -12.086 18.031 13.57 1 98.44 188 ALA A CA 1
ATOM 1492 C C . ALA A 1 188 ? -12.109 19.438 12.977 1 98.44 188 ALA A C 1
ATOM 1494 O O . ALA A 1 188 ? -11.461 19.688 11.969 1 98.44 188 ALA A O 1
ATOM 1495 N N . TRP A 1 189 ? -12.93 20.312 13.602 1 98.31 189 TRP A N 1
ATOM 1496 C CA . TRP A 1 189 ? -12.938 21.734 13.266 1 98.31 189 TRP A CA 1
ATOM 1497 C C . TRP A 1 189 ? -12.992 22.594 14.523 1 98.31 189 TRP A C 1
ATOM 1499 O O . TRP A 1 189 ? -13.312 22.094 15.609 1 98.31 189 TRP A O 1
ATOM 1509 N N . SER A 1 190 ? -12.602 23.797 14.414 1 98.06 190 SER A N 1
ATOM 1510 C CA . SER A 1 190 ? -12.641 24.766 15.516 1 98.06 190 SER A CA 1
ATOM 1511 C C . SER A 1 190 ? -12.938 26.172 15.008 1 98.06 190 SER A C 1
ATOM 1513 O O . SER A 1 190 ? -12.359 26.609 14.016 1 98.06 190 SER A O 1
ATOM 1515 N N . PRO A 1 191 ? -13.906 26.828 15.695 1 97.44 191 PRO A N 1
ATOM 1516 C CA . PRO A 1 191 ? -13.945 28.266 15.453 1 97.44 191 PRO A CA 1
ATOM 1517 C C . PRO A 1 191 ? -12.688 28.984 15.938 1 97.44 191 PRO A C 1
ATOM 1519 O O . PRO A 1 191 ? -12.117 28.609 16.969 1 97.44 191 PRO A O 1
ATOM 1522 N N . VAL A 1 192 ? -12.266 29.922 15.219 1 97.5 192 VAL A N 1
ATOM 1523 C CA . VAL A 1 192 ? -11.047 30.609 15.625 1 97.5 192 VAL A CA 1
ATOM 1524 C C . VAL A 1 192 ? -11.234 32.125 15.484 1 97.5 192 VAL A C 1
ATOM 1526 O O . VAL A 1 192 ? -12.141 32.594 14.773 1 97.5 192 VAL A O 1
ATOM 1529 N N . SER A 1 193 ? -10.375 32.844 16.188 1 94.69 193 SER A N 1
ATOM 1530 C CA . SER A 1 193 ? -10.391 34.312 16.094 1 94.69 193 SER A CA 1
ATOM 1531 C C . SER A 1 193 ? -10.031 34.781 14.688 1 94.69 193 SER A C 1
ATOM 1533 O O . SER A 1 193 ? -9.328 34.094 13.953 1 94.69 193 SER A O 1
ATOM 1535 N N . PRO A 1 194 ? -10.469 35.938 14.328 1 91.44 194 PRO A N 1
ATOM 1536 C CA . PRO A 1 194 ? -10.141 36.469 13.008 1 91.44 194 PRO A CA 1
ATOM 1537 C C . PRO A 1 194 ? -8.633 36.625 12.789 1 91.44 194 PRO A C 1
ATOM 1539 O O . PRO A 1 194 ? -8.164 36.594 11.648 1 91.44 194 PRO A O 1
ATOM 1542 N N . ASP A 1 195 ? -7.906 36.688 13.82 1 91.94 195 ASP A N 1
ATOM 1543 C CA . ASP A 1 195 ? -6.469 36.938 13.719 1 91.94 195 ASP A CA 1
ATOM 1544 C C . ASP A 1 195 ? -5.691 35.625 13.758 1 91.94 195 ASP A C 1
ATOM 1546 O O . ASP A 1 195 ? -4.465 35.594 13.648 1 91.94 195 ASP A O 1
ATOM 1550 N N . PHE A 1 196 ? -6.352 34.531 13.961 1 95.38 196 PHE A N 1
ATOM 1551 C CA . PHE A 1 196 ? -5.691 33.25 14.039 1 95.38 196 PHE A CA 1
ATOM 1552 C C . PHE A 1 196 ? -5.031 32.875 12.719 1 95.38 196 PHE A C 1
ATOM 1554 O O . PHE A 1 196 ? -5.637 33.031 11.656 1 95.38 196 PHE A O 1
ATOM 1561 N N . SER A 1 197 ? -3.809 32.438 12.789 1 94.88 197 SER A N 1
ATOM 1562 C CA . SER A 1 197 ? -3.084 31.906 11.648 1 94.88 197 SER A CA 1
ATOM 1563 C C . SER A 1 197 ? -2.516 30.531 11.953 1 94.88 197 SER A C 1
ATOM 1565 O O . SER A 1 197 ? -1.724 30.375 12.891 1 94.88 197 SER A O 1
ATOM 1567 N N . ALA A 1 198 ? -2.936 29.594 11.141 1 95.69 198 ALA A N 1
ATOM 1568 C CA . ALA A 1 198 ? -2.434 28.234 11.352 1 95.69 198 ALA A CA 1
ATOM 1569 C C . ALA A 1 198 ? -0.913 28.188 11.242 1 95.69 198 ALA A C 1
ATOM 1571 O O . ALA A 1 198 ? -0.262 27.375 11.898 1 95.69 198 ALA A O 1
ATOM 1572 N N . ARG A 1 199 ? -0.361 29.016 10.484 1 93.06 199 ARG A N 1
ATOM 1573 C CA . ARG A 1 199 ? 1.077 29.016 10.234 1 93.06 199 ARG A CA 1
ATOM 1574 C C . ARG A 1 199 ? 1.828 29.766 11.336 1 93.06 199 ARG A C 1
ATOM 1576 O O . ARG A 1 199 ? 2.703 29.188 11.992 1 93.06 199 ARG A O 1
ATOM 1583 N N . PHE A 1 200 ? 1.383 30.969 11.625 1 91.94 200 PHE A N 1
ATOM 1584 C CA . PHE A 1 200 ? 2.219 31.891 12.391 1 91.94 200 PHE A CA 1
ATOM 1585 C C . PHE A 1 200 ? 1.988 31.703 13.891 1 91.94 200 PHE A C 1
ATOM 1587 O O . PHE A 1 200 ? 2.834 32.094 14.703 1 91.94 200 PHE A O 1
ATOM 1594 N N . MET A 1 201 ? 0.929 31.203 14.219 1 94.5 201 MET A N 1
ATOM 1595 C CA . MET A 1 201 ? 0.646 31.031 15.641 1 94.5 201 MET A CA 1
ATOM 1596 C C . MET A 1 201 ? 1.097 29.672 16.125 1 94.5 201 MET A C 1
ATOM 1598 O O . MET A 1 201 ? 0.992 29.359 17.328 1 94.5 201 MET A O 1
ATOM 1602 N N . CYS A 1 202 ? 1.581 28.844 15.172 1 95.25 202 CYS A N 1
ATOM 1603 C CA . CYS A 1 202 ? 2.105 27.547 15.57 1 95.25 202 CYS A CA 1
ATOM 1604 C C . CYS A 1 202 ? 3.424 27.688 16.312 1 95.25 202 CYS A C 1
ATOM 1606 O O . CYS A 1 202 ? 4.348 28.359 15.836 1 95.25 202 CYS A O 1
ATOM 1608 N N . CYS A 1 203 ? 3.561 27 17.438 1 95.06 203 CYS A N 1
ATOM 1609 C CA . CYS A 1 203 ? 4.727 27.156 18.297 1 95.06 203 CYS A CA 1
ATOM 1610 C C . CYS A 1 203 ? 5.691 25.984 18.125 1 95.06 203 CYS A C 1
ATOM 1612 O O . CYS A 1 203 ? 6.879 26.109 18.438 1 95.06 203 CYS A O 1
ATOM 1614 N N . LYS A 1 204 ? 5.18 24.906 17.797 1 96.44 204 LYS A N 1
ATOM 1615 C CA . LYS A 1 204 ? 5.965 23.688 17.688 1 96.44 204 LYS A CA 1
ATOM 1616 C C . LYS A 1 204 ? 5.402 22.766 16.609 1 96.44 204 LYS A C 1
ATOM 1618 O O . LYS A 1 204 ? 4.188 22.594 16.5 1 96.44 204 LYS A O 1
ATOM 1623 N N . ARG A 1 205 ? 6.301 22.281 15.789 1 97.5 205 ARG A N 1
ATOM 1624 C CA . ARG A 1 205 ? 5.941 21.266 14.805 1 97.5 205 ARG A CA 1
ATOM 1625 C C . ARG A 1 205 ? 6.641 19.938 15.109 1 97.5 205 ARG A C 1
ATOM 1627 O O . ARG A 1 205 ? 7.816 19.938 15.477 1 97.5 205 ARG A O 1
ATOM 1634 N N . SER A 1 206 ? 5.93 18.844 14.961 1 98.19 206 SER A N 1
ATOM 1635 C CA . SER A 1 206 ? 6.469 17.516 15.242 1 98.19 206 SER A CA 1
ATOM 1636 C C . SER A 1 206 ? 6.312 16.594 14.039 1 98.19 206 SER A C 1
ATOM 1638 O O . SER A 1 206 ? 5.285 16.609 13.359 1 98.19 206 SER A O 1
ATOM 1640 N N . TYR A 1 207 ? 7.371 15.844 13.805 1 98.5 207 TYR A N 1
ATOM 1641 C CA . TYR A 1 207 ? 7.398 14.859 12.719 1 98.5 207 TYR A CA 1
ATOM 1642 C C . TYR A 1 207 ? 7.867 13.5 13.227 1 98.5 207 TYR A C 1
ATOM 1644 O O . TYR A 1 207 ? 8.508 13.414 14.273 1 98.5 207 TYR A O 1
ATOM 1652 N N . GLU A 1 208 ? 7.488 12.484 12.508 1 98.75 208 GLU A N 1
ATOM 1653 C CA . GLU A 1 208 ? 8.031 11.141 12.68 1 98.75 208 GLU A CA 1
ATOM 1654 C C . GLU A 1 208 ? 8.523 10.57 11.352 1 98.75 208 GLU A C 1
ATOM 1656 O O . GLU A 1 208 ? 7.898 10.773 10.312 1 98.75 208 GLU A O 1
ATOM 1661 N N . TYR A 1 209 ? 9.641 9.961 11.375 1 98.81 209 TYR A N 1
ATOM 1662 C CA . TYR A 1 209 ? 10.195 9.273 10.219 1 98.81 209 TYR A CA 1
ATOM 1663 C C . TYR A 1 209 ? 10.352 7.781 10.484 1 98.81 209 TYR A C 1
ATOM 1665 O O . TYR A 1 209 ? 11.062 7.379 11.406 1 98.81 209 TYR A O 1
ATOM 1673 N N . TYR A 1 210 ? 9.742 6.949 9.641 1 98.56 210 TYR A N 1
ATOM 1674 C CA . TYR A 1 210 ? 9.727 5.504 9.844 1 98.56 210 TYR A CA 1
ATOM 1675 C C . TYR A 1 210 ? 10.789 4.82 8.992 1 98.56 210 TYR A C 1
ATOM 1677 O O . TYR A 1 210 ? 11.008 5.199 7.84 1 98.56 210 TYR A O 1
ATOM 1685 N N . PHE A 1 211 ? 11.461 3.783 9.586 1 97.12 211 PHE A N 1
ATOM 1686 C CA . PHE A 1 211 ? 12.508 3.08 8.852 1 97.12 211 PHE A CA 1
ATOM 1687 C C . PHE A 1 211 ? 12.727 1.688 9.43 1 97.12 211 PHE A C 1
ATOM 1689 O O . PHE A 1 211 ? 12.453 1.448 10.609 1 97.12 211 PHE A O 1
ATOM 1696 N N . PRO A 1 212 ? 13.172 0.783 8.57 1 95.31 212 PRO A N 1
ATOM 1697 C CA . PRO A 1 212 ? 13.578 -0.518 9.109 1 95.31 212 PRO A CA 1
ATOM 1698 C C . PRO A 1 212 ? 14.906 -0.455 9.867 1 95.31 212 PRO A C 1
ATOM 1700 O O . PRO A 1 212 ? 15.805 0.284 9.469 1 95.31 212 PRO A O 1
ATOM 1703 N N . GLU A 1 213 ? 15.062 -1.146 10.906 1 92.31 213 GLU A N 1
ATOM 1704 C CA . GLU A 1 213 ? 16.312 -1.172 11.68 1 92.31 213 GLU A CA 1
ATOM 1705 C C . GLU A 1 213 ? 17.484 -1.64 10.82 1 92.31 213 GLU A C 1
ATOM 1707 O O . GLU A 1 213 ? 18.562 -1.062 10.875 1 92.31 213 GLU A O 1
ATOM 1712 N N . SER A 1 214 ? 17.25 -2.666 9.945 1 89.94 214 SER A N 1
ATOM 1713 C CA . SER A 1 214 ? 18.172 -3.086 8.898 1 89.94 214 SER A CA 1
ATOM 1714 C C . SER A 1 214 ? 19.594 -3.164 9.414 1 89.94 214 SER A C 1
ATOM 1716 O O . SER A 1 214 ? 20.531 -2.752 8.719 1 89.94 214 SER A O 1
ATOM 1718 N N . GLY A 1 215 ? 19.844 -3.473 10.68 1 89.19 215 GLY A N 1
ATOM 1719 C CA . GLY A 1 215 ? 21.172 -3.639 11.234 1 89.19 215 GLY A CA 1
ATOM 1720 C C . GLY A 1 215 ? 21.828 -2.326 11.625 1 89.19 215 GLY A C 1
ATOM 1721 O O . GLY A 1 215 ? 23.047 -2.271 11.844 1 89.19 215 GLY A O 1
ATOM 1722 N N . LEU A 1 216 ? 21.125 -1.306 11.68 1 94.12 216 LEU A N 1
ATOM 1723 C CA . LEU A 1 216 ? 21.641 0.011 12.031 1 94.12 216 LEU A CA 1
ATOM 1724 C C . LEU A 1 216 ? 22.062 0.061 13.5 1 94.12 216 LEU A C 1
ATOM 1726 O O . LEU A 1 216 ? 21.422 -0.568 14.352 1 94.12 216 LEU A O 1
ATOM 1730 N N . ASP A 1 217 ? 23.125 0.787 13.758 1 96.31 217 ASP A N 1
ATOM 1731 C CA . ASP A 1 217 ? 23.531 1.065 15.133 1 96.31 217 ASP A CA 1
ATOM 1732 C C . ASP A 1 217 ? 22.656 2.152 15.75 1 96.31 217 ASP A C 1
ATOM 1734 O O . ASP A 1 217 ? 22.984 3.338 15.688 1 96.31 217 ASP A O 1
ATOM 1738 N N . ILE A 1 218 ? 21.656 1.771 16.469 1 96.19 218 ILE A N 1
ATOM 1739 C CA . ILE A 1 218 ? 20.641 2.676 16.984 1 96.19 218 ILE A CA 1
ATOM 1740 C C . ILE A 1 218 ? 21.25 3.557 18.078 1 96.19 218 ILE A C 1
ATOM 1742 O O . ILE A 1 218 ? 20.891 4.73 18.203 1 96.19 218 ILE A O 1
ATOM 1746 N N . LYS A 1 219 ? 22.125 3.059 18.859 1 97.75 219 LYS A N 1
ATOM 1747 C CA . LYS A 1 219 ? 22.766 3.836 19.922 1 97.75 219 LYS A CA 1
ATOM 1748 C C . LYS A 1 219 ? 23.531 5.023 19.344 1 97.75 219 LYS A C 1
ATOM 1750 O O . LYS A 1 219 ? 23.406 6.145 19.859 1 97.75 219 LYS A O 1
ATOM 1755 N N . SER A 1 220 ? 24.281 4.754 18.328 1 98.5 220 SER A N 1
ATOM 1756 C CA . SER A 1 220 ? 25.016 5.832 17.672 1 98.5 220 SER A CA 1
ATOM 1757 C C . SER A 1 220 ? 24.062 6.855 17.062 1 98.5 220 SER A C 1
ATOM 1759 O O . SER A 1 220 ? 24.359 8.055 17.062 1 98.5 220 SER A O 1
ATOM 1761 N N . MET A 1 221 ? 22.984 6.395 16.547 1 98.5 221 MET A N 1
ATOM 1762 C CA . MET A 1 221 ? 22 7.293 15.961 1 98.5 221 MET A CA 1
ATOM 1763 C C . MET A 1 221 ? 21.375 8.18 17.031 1 98.5 221 MET A C 1
ATOM 1765 O O . MET A 1 221 ? 21.125 9.367 16.797 1 98.5 221 MET A O 1
ATOM 1769 N N . ILE A 1 222 ? 21.125 7.578 18.172 1 98.56 222 ILE A N 1
ATOM 1770 C CA . ILE A 1 222 ? 20.594 8.344 19.297 1 98.56 222 ILE A CA 1
ATOM 1771 C C . ILE A 1 222 ? 21.578 9.43 19.703 1 98.56 222 ILE A C 1
ATOM 1773 O O . ILE A 1 222 ? 21.188 10.586 19.922 1 98.56 222 ILE A O 1
ATOM 1777 N N . ASP A 1 223 ? 22.812 9.055 19.797 1 98.75 223 ASP A N 1
ATOM 1778 C CA . ASP A 1 223 ? 23.844 10.031 20.125 1 98.75 223 ASP A CA 1
ATOM 1779 C C . ASP A 1 223 ? 23.875 11.164 19.109 1 98.75 223 ASP A C 1
ATOM 1781 O O . ASP A 1 223 ? 23.844 12.336 19.469 1 98.75 223 ASP A O 1
ATOM 1785 N N . ALA A 1 224 ? 23.875 10.852 17.844 1 98.81 224 ALA A N 1
ATOM 1786 C CA . ALA A 1 224 ? 23.875 11.844 16.781 1 98.81 224 ALA A CA 1
ATOM 1787 C C . ALA A 1 224 ? 22.625 12.727 16.844 1 98.81 224 ALA A C 1
ATOM 1789 O O . ALA A 1 224 ? 22.719 13.945 16.703 1 98.81 224 ALA A O 1
ATOM 1790 N N . GLY A 1 225 ? 21.484 12.117 17.062 1 98.69 225 GLY A N 1
ATOM 1791 C CA . GLY A 1 225 ? 20.234 12.852 17.172 1 98.69 225 GLY A CA 1
ATOM 1792 C C . GLY A 1 225 ? 20.234 13.852 18.312 1 98.69 225 GLY A C 1
ATOM 1793 O O . GLY A 1 225 ? 19.734 14.969 18.172 1 98.69 225 GLY A O 1
ATOM 1794 N N . ASN A 1 226 ? 20.812 13.461 19.375 1 98.56 226 ASN A N 1
ATOM 1795 C CA . ASN A 1 226 ? 20.875 14.328 20.547 1 98.56 226 ASN A CA 1
ATOM 1796 C C . ASN A 1 226 ? 21.703 15.57 20.281 1 98.56 226 ASN A C 1
ATOM 1798 O O . ASN A 1 226 ? 21.453 16.641 20.859 1 98.56 226 ASN A O 1
ATOM 1802 N N . ARG A 1 227 ? 22.641 15.477 19.453 1 98.69 227 ARG A N 1
ATOM 1803 C CA . ARG A 1 227 ? 23.531 16.578 19.125 1 98.69 227 ARG A CA 1
ATOM 1804 C C . ARG A 1 227 ? 22.797 17.656 18.312 1 98.69 227 ARG A C 1
ATOM 1806 O O . ARG A 1 227 ? 23.281 18.781 18.188 1 98.69 227 ARG A O 1
ATOM 1813 N N . LEU A 1 228 ? 21.656 17.312 17.75 1 98.69 228 LEU A N 1
ATOM 1814 C CA . LEU A 1 228 ? 20.859 18.234 16.969 1 98.69 228 LEU A CA 1
ATOM 1815 C C . LEU A 1 228 ? 20.016 19.141 17.875 1 98.69 228 LEU A C 1
ATOM 1817 O O . LEU A 1 228 ? 19.531 20.172 17.438 1 98.69 228 LEU A O 1
ATOM 1821 N N . VAL A 1 229 ? 19.812 18.719 19.078 1 98.75 229 VAL A N 1
ATOM 1822 C CA . VAL A 1 229 ? 18.891 19.406 20 1 98.75 229 VAL A CA 1
ATOM 1823 C C . VAL A 1 229 ? 19.484 20.75 20.406 1 98.75 229 VAL A C 1
ATOM 1825 O O . VAL A 1 229 ? 20.656 20.844 20.734 1 98.75 229 VAL A O 1
ATOM 1828 N N . GLY A 1 230 ? 18.656 21.797 20.359 1 98.44 230 GLY A N 1
ATOM 1829 C CA . GLY A 1 230 ? 19.062 23.156 20.688 1 98.44 230 GLY A CA 1
ATOM 1830 C C . GLY A 1 230 ? 18.922 24.125 19.531 1 98.44 230 GLY A C 1
ATOM 1831 O O . GLY A 1 230 ? 18.281 23.797 18.531 1 98.44 230 GLY A O 1
ATOM 1832 N N . VAL A 1 231 ? 19.375 25.344 19.781 1 98.19 231 VAL A N 1
ATOM 1833 C CA . VAL A 1 231 ? 19.328 26.391 18.766 1 98.19 231 VAL A CA 1
ATOM 1834 C C . VAL A 1 231 ? 20.609 26.344 17.938 1 98.19 231 VAL A C 1
ATOM 1836 O O . VAL A 1 231 ? 21.719 26.5 18.469 1 98.19 231 VAL A O 1
ATOM 1839 N N . HIS A 1 232 ? 20.484 26.078 16.625 1 97.88 232 HIS A N 1
ATOM 1840 C CA . HIS A 1 232 ? 21.656 25.969 15.75 1 97.88 232 HIS A CA 1
ATOM 1841 C C . HIS A 1 232 ? 21.359 26.562 14.383 1 97.88 232 HIS A C 1
ATOM 1843 O O . HIS A 1 232 ? 20.203 26.875 14.062 1 97.88 232 HIS A O 1
ATOM 1849 N N . ASP A 1 233 ? 22.422 26.859 13.68 1 96.12 233 ASP A N 1
ATOM 1850 C CA . ASP A 1 233 ? 22.344 27.141 12.242 1 96.12 233 ASP A CA 1
ATOM 1851 C C . ASP A 1 233 ? 22.328 25.844 11.438 1 96.12 233 ASP A C 1
ATOM 1853 O O . ASP A 1 233 ? 23.328 25.125 11.375 1 96.12 233 ASP A O 1
ATOM 1857 N N . PHE A 1 234 ? 21.234 25.547 10.742 1 96.69 234 PHE A N 1
ATOM 1858 C CA . PHE A 1 234 ? 21.047 24.25 10.102 1 96.69 234 PHE A CA 1
ATOM 1859 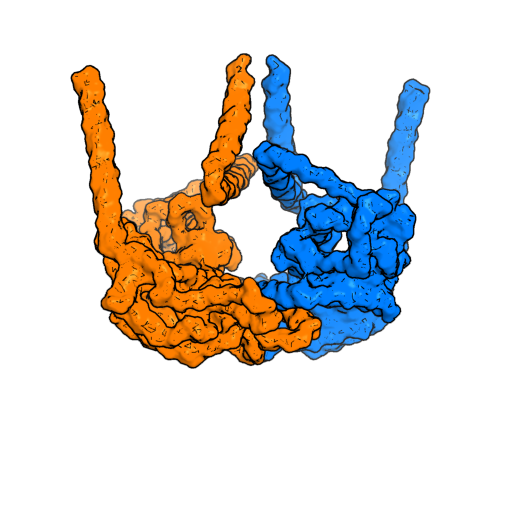C C . PHE A 1 234 ? 21.25 24.359 8.594 1 96.69 234 PHE A C 1
ATOM 1861 O O . PHE A 1 234 ? 20.688 23.562 7.832 1 96.69 234 PHE A O 1
ATOM 1868 N N . ARG A 1 235 ? 21.969 25.297 8.094 1 94.06 235 ARG A N 1
ATOM 1869 C CA . ARG A 1 235 ? 22.125 25.562 6.672 1 94.06 235 ARG A CA 1
ATOM 1870 C C . ARG A 1 235 ? 22.703 24.344 5.949 1 94.06 235 ARG A C 1
ATOM 1872 O O . ARG A 1 235 ? 22.453 24.141 4.762 1 94.06 235 ARG A O 1
ATOM 1879 N N . ASN A 1 236 ? 23.5 23.516 6.684 1 96.19 236 ASN A N 1
ATOM 1880 C CA . ASN A 1 236 ? 24.109 22.328 6.082 1 96.19 236 ASN A CA 1
ATOM 1881 C C . ASN A 1 236 ? 23.172 21.141 6.121 1 96.19 236 ASN A C 1
ATOM 1883 O O . ASN A 1 236 ? 23.5 20.062 5.633 1 96.19 236 ASN A O 1
ATOM 1887 N N . PHE A 1 237 ? 21.969 21.297 6.711 1 96.94 237 PHE A N 1
ATOM 1888 C CA . PHE A 1 237 ? 20.984 20.234 6.852 1 96.94 237 PHE A CA 1
ATOM 1889 C C . PHE A 1 237 ? 19.719 20.562 6.07 1 96.94 237 PHE A C 1
ATOM 1891 O O . PHE A 1 237 ? 18.641 20.047 6.387 1 96.94 237 PHE A O 1
ATOM 1898 N N . CYS A 1 238 ? 19.766 21.469 5.121 1 94.25 238 CYS A N 1
ATOM 1899 C CA . CYS A 1 238 ? 18.562 21.812 4.375 1 94.25 238 CYS A CA 1
ATOM 1900 C C . CYS A 1 238 ? 18.891 22.094 2.908 1 94.25 238 CYS A C 1
ATOM 1902 O O . CYS A 1 238 ? 20.047 22.016 2.504 1 94.25 238 CYS A O 1
ATOM 1904 N N . ALA A 1 239 ? 17.797 22.234 2.102 1 88.06 239 ALA A N 1
ATOM 1905 C CA . ALA A 1 239 ? 17.984 22.562 0.694 1 88.06 239 ALA A CA 1
ATOM 1906 C C . ALA A 1 239 ? 18.391 24.031 0.532 1 88.06 239 ALA A C 1
ATOM 1908 O O . ALA A 1 239 ? 17.922 24.891 1.276 1 88.06 239 ALA A O 1
ATOM 1909 N N . SER A 1 240 ? 19.344 24.344 -0.286 1 72.12 240 SER A N 1
ATOM 1910 C CA . SER A 1 240 ? 19.953 25.672 -0.434 1 72.12 240 SER A CA 1
ATOM 1911 C C . SER A 1 240 ? 19.094 26.562 -1.324 1 72.12 240 SER A C 1
ATOM 1913 O O . SER A 1 240 ? 19.594 27.125 -2.311 1 72.12 240 SER A O 1
ATOM 1915 N N . ARG A 1 241 ? 17.844 26.594 -1.227 1 65.31 241 ARG A N 1
ATOM 1916 C CA . ARG A 1 241 ? 17.125 27.531 -2.084 1 65.31 241 ARG A CA 1
ATOM 1917 C C . ARG A 1 241 ? 17.062 28.906 -1.448 1 65.31 241 ARG A C 1
ATOM 1919 O O . ARG A 1 241 ? 16.562 29.062 -0.333 1 65.31 241 ARG A O 1
ATOM 1926 N N . ILE A 1 242 ? 17.922 29.781 -1.878 1 64.38 242 ILE A N 1
ATOM 1927 C CA . ILE A 1 242 ? 17.859 31.156 -1.38 1 64.38 242 ILE A CA 1
ATOM 1928 C C . ILE A 1 242 ? 16.938 31.984 -2.268 1 64.38 242 ILE A C 1
ATOM 1930 O O . ILE A 1 242 ? 17.25 32.25 -3.428 1 64.38 242 ILE A O 1
ATOM 1934 N N . GLU A 1 243 ? 15.68 31.828 -1.967 1 59.25 243 GLU A N 1
ATOM 1935 C CA . GLU A 1 243 ? 14.75 32.625 -2.781 1 59.25 243 GLU A CA 1
ATOM 1936 C C . GLU A 1 243 ? 14.594 34.031 -2.234 1 59.25 243 GLU A C 1
ATOM 1938 O O . GLU A 1 243 ? 14.219 34.938 -2.969 1 59.25 243 GLU A O 1
ATOM 1943 N N . LYS A 1 244 ? 14.727 34.219 -0.989 1 61.69 244 LYS A N 1
ATOM 1944 C CA . LYS A 1 244 ? 14.547 35.562 -0.412 1 61.69 244 LYS A CA 1
ATOM 1945 C C . LYS A 1 244 ? 15.844 36.062 0.22 1 61.69 244 LYS A C 1
ATOM 1947 O O . LYS A 1 244 ? 16.719 35.25 0.568 1 61.69 244 LYS A O 1
ATOM 1952 N N . ASP A 1 245 ? 15.93 37.375 0.212 1 58.25 245 ASP A N 1
ATOM 1953 C CA . ASP A 1 245 ? 17.109 38.094 0.687 1 58.25 245 ASP A CA 1
ATOM 1954 C C . ASP A 1 245 ? 17.375 37.781 2.16 1 58.25 245 ASP A C 1
ATOM 1956 O O . ASP A 1 245 ? 18.531 37.844 2.607 1 58.25 245 ASP A O 1
ATOM 1960 N N . THR A 1 246 ? 16.344 37.594 2.863 1 56.19 246 THR A N 1
ATOM 1961 C CA . THR A 1 246 ? 16.578 37.375 4.285 1 56.19 246 THR A CA 1
ATOM 1962 C C . THR A 1 246 ? 16.219 35.969 4.684 1 56.19 246 THR A C 1
ATOM 1964 O O . THR A 1 246 ? 15.031 35.625 4.773 1 56.19 246 THR A O 1
ATOM 1967 N N . VAL A 1 247 ? 17.219 35.031 4.551 1 68.5 247 VAL A N 1
ATOM 1968 C CA . VAL A 1 247 ? 16.906 33.688 4.961 1 68.5 247 VAL A CA 1
ATOM 1969 C C . VAL A 1 247 ? 17.641 33.344 6.262 1 68.5 247 VAL A C 1
ATOM 1971 O O . VAL A 1 247 ? 18.781 33.781 6.473 1 68.5 247 VAL A O 1
ATOM 1974 N N . THR A 1 248 ? 16.844 33.062 7.379 1 85.81 248 THR A N 1
ATOM 1975 C CA . THR A 1 248 ? 17.484 32.562 8.586 1 85.81 248 THR A CA 1
ATOM 1976 C C . THR A 1 248 ? 17.5 31.031 8.594 1 85.81 248 THR A C 1
ATOM 1978 O O . THR A 1 248 ? 16.516 30.391 8.188 1 85.81 248 THR A O 1
ATOM 1981 N N . PHE A 1 249 ? 18.641 30.562 8.906 1 92.56 249 PHE A N 1
ATOM 1982 C CA . PHE A 1 249 ? 18.812 29.109 8.977 1 92.56 249 PHE A CA 1
ATOM 1983 C C . PHE A 1 249 ? 18.797 28.625 10.422 1 92.56 249 PHE A C 1
ATOM 1985 O O . PHE A 1 249 ? 19.047 27.453 10.695 1 92.56 249 PHE A O 1
ATOM 1992 N N . ILE A 1 250 ? 18.516 29.578 11.258 1 94.88 250 ILE A N 1
ATOM 1993 C CA . ILE A 1 250 ? 18.516 29.25 12.68 1 94.88 250 ILE A CA 1
ATOM 1994 C C . ILE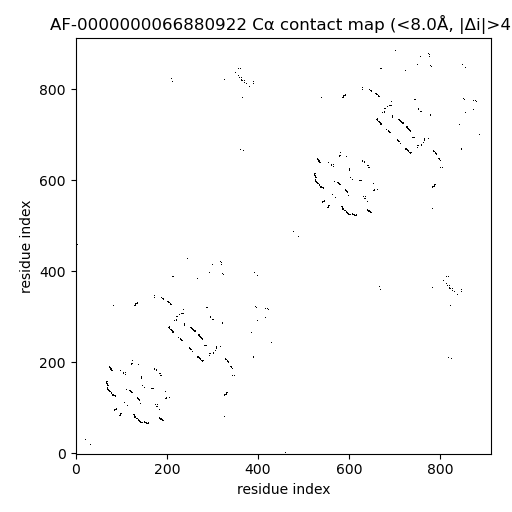 A 1 250 ? 17.172 28.625 13.07 1 94.88 250 ILE A C 1
ATOM 1996 O O . ILE A 1 250 ? 16.125 29.188 12.766 1 94.88 250 ILE A O 1
ATOM 2000 N N . ARG A 1 251 ? 17.203 27.469 13.633 1 96.19 251 ARG A N 1
ATOM 2001 C CA . ARG A 1 251 ? 16.047 26.797 14.195 1 96.19 251 ARG A CA 1
ATOM 2002 C C . ARG A 1 251 ? 16.359 26.203 15.57 1 96.19 251 ARG A C 1
ATOM 2004 O O . ARG A 1 251 ? 17.531 26.078 15.938 1 96.19 251 ARG A O 1
ATOM 2011 N N . GLU A 1 252 ? 15.344 25.906 16.266 1 98.19 252 GLU A N 1
ATOM 2012 C CA . GLU A 1 252 ? 15.5 25.219 17.547 1 98.19 252 GLU A CA 1
ATOM 2013 C C . GLU A 1 252 ? 14.836 23.844 17.516 1 98.19 252 GLU A C 1
ATOM 2015 O O . GLU A 1 252 ? 13.609 23.734 17.375 1 98.19 252 GLU A O 1
ATOM 2020 N N . ILE A 1 253 ? 15.594 22.844 17.625 1 98.56 253 ILE A N 1
ATOM 2021 C CA . ILE A 1 253 ? 15.07 21.484 17.781 1 98.56 253 ILE A CA 1
ATOM 2022 C C . ILE A 1 253 ? 14.891 21.172 19.266 1 98.56 253 ILE A C 1
ATOM 2024 O O . ILE A 1 253 ? 15.836 21.297 20.062 1 98.56 253 ILE A O 1
ATOM 2028 N N . PHE A 1 254 ? 13.727 20.781 19.625 1 98.56 254 PHE A N 1
ATOM 2029 C CA . PHE A 1 254 ? 13.383 20.562 21.031 1 98.56 254 PHE A CA 1
ATOM 2030 C C . PHE A 1 254 ? 13.742 19.141 21.469 1 98.56 254 PHE A C 1
ATOM 2032 O O . PHE A 1 254 ? 14.188 18.938 22.594 1 98.56 254 PHE A O 1
ATOM 2039 N N . GLU A 1 255 ? 13.5 18.203 20.594 1 98.31 255 GLU A N 1
ATOM 2040 C CA . GLU A 1 255 ? 13.727 16.812 20.969 1 98.31 255 GLU A CA 1
ATOM 2041 C C . GLU A 1 255 ? 13.883 15.914 19.734 1 98.31 255 GLU A C 1
ATOM 2043 O O . GLU A 1 255 ? 13.297 16.203 18.688 1 98.31 255 GLU A O 1
ATOM 2048 N N . VAL A 1 256 ? 14.727 14.914 19.844 1 98.56 256 VAL A N 1
ATOM 2049 C CA . VAL A 1 256 ? 14.875 13.812 18.906 1 98.56 256 VAL A CA 1
ATOM 2050 C C . VAL A 1 256 ? 14.805 12.477 19.641 1 98.56 256 VAL A C 1
ATOM 2052 O O . VAL A 1 256 ? 15.625 12.211 20.516 1 98.56 256 VAL A O 1
ATOM 2055 N N . VAL A 1 257 ? 13.844 11.672 19.312 1 98.5 257 VAL A N 1
ATOM 2056 C CA . VAL A 1 257 ? 13.633 10.43 20.047 1 98.5 257 VAL A CA 1
ATOM 2057 C C . VAL A 1 257 ? 13.547 9.258 19.062 1 98.5 257 VAL A C 1
ATOM 2059 O O . VAL A 1 257 ? 12.82 9.32 18.078 1 98.5 257 VAL A O 1
ATOM 2062 N N . VAL A 1 258 ? 14.312 8.234 19.312 1 97.12 258 VAL A N 1
ATOM 2063 C CA . VAL A 1 258 ? 14.234 7 18.531 1 97.12 258 VAL A CA 1
ATOM 2064 C C . VAL A 1 258 ? 13.422 5.957 19.297 1 97.12 258 VAL A C 1
ATOM 2066 O O . VAL A 1 258 ? 13.648 5.73 20.484 1 97.12 258 VAL A O 1
ATOM 2069 N N . SER A 1 259 ? 12.453 5.359 18.625 1 95.94 259 SER A N 1
ATOM 2070 C CA . SER A 1 259 ? 11.609 4.363 19.281 1 95.94 259 SER A CA 1
ATOM 2071 C C . SER A 1 259 ? 11.336 3.186 18.344 1 95.94 259 SER A C 1
ATOM 2073 O O . SER A 1 259 ? 11.453 3.309 17.125 1 95.94 259 SER A O 1
ATOM 2075 N N . ASP A 1 260 ? 10.945 2.043 18.969 1 93.12 260 ASP A N 1
ATOM 2076 C CA . ASP A 1 260 ? 10.508 0.875 18.203 1 93.12 260 ASP A CA 1
ATOM 2077 C C . ASP A 1 260 ? 9.039 0.989 17.812 1 93.12 260 ASP A C 1
ATOM 2079 O O . ASP A 1 260 ? 8.211 1.438 18.609 1 93.12 260 ASP A O 1
ATOM 2083 N N . VAL A 1 261 ? 8.75 0.636 16.609 1 92.12 261 VAL A N 1
ATOM 2084 C CA . VAL A 1 261 ? 7.371 0.628 16.141 1 92.12 261 VAL A CA 1
ATOM 2085 C C . VAL A 1 261 ? 6.723 -0.717 16.453 1 92.12 261 VAL A C 1
ATOM 2087 O O . VAL A 1 261 ? 5.543 -0.776 16.812 1 92.12 261 VAL A O 1
ATOM 2090 N N . ASP A 1 262 ? 7.422 -1.826 16.234 1 82.12 262 ASP A N 1
ATOM 2091 C CA . ASP A 1 262 ? 6.934 -3.174 16.5 1 82.12 262 ASP A CA 1
ATOM 2092 C C . ASP A 1 262 ? 8.008 -4.023 17.172 1 82.12 262 ASP A C 1
ATOM 2094 O O . ASP A 1 262 ? 9.117 -3.545 17.422 1 82.12 262 ASP A O 1
ATOM 2098 N N . SER A 1 263 ? 7.523 -5.215 17.703 1 68.94 263 SER A N 1
ATOM 2099 C CA . SER A 1 263 ? 8.445 -6.086 18.422 1 68.94 263 SER A CA 1
ATOM 2100 C C . SER A 1 263 ? 8.914 -7.242 17.547 1 68.94 263 SER A C 1
ATOM 2102 O O . SER A 1 263 ? 9.305 -8.297 18.047 1 68.94 263 SER A O 1
ATOM 2104 N N . CYS A 1 264 ? 8.82 -6.961 16.328 1 64.94 264 CYS A N 1
ATOM 2105 C CA . CYS A 1 264 ? 9.227 -8.062 15.469 1 64.94 264 CYS A CA 1
ATOM 2106 C C . CYS A 1 264 ? 10.727 -8.305 15.555 1 64.94 264 CYS A C 1
ATOM 2108 O O . CYS A 1 264 ? 11.453 -7.508 16.156 1 64.94 264 CYS A O 1
ATOM 2110 N N . ASP A 1 265 ? 11.164 -9.562 15.242 1 62.19 265 ASP A N 1
ATOM 2111 C CA . ASP A 1 265 ? 12.562 -9.961 15.289 1 62.19 265 ASP A CA 1
ATOM 2112 C C . ASP A 1 265 ? 13.414 -9.07 14.391 1 62.19 265 ASP A C 1
ATOM 2114 O O . ASP A 1 265 ? 12.906 -8.461 13.445 1 62.19 265 ASP A O 1
ATOM 2118 N N . HIS A 1 266 ? 14.773 -9.148 14.5 1 61.34 266 HIS A N 1
ATOM 2119 C CA . HIS A 1 266 ? 15.945 -8.305 14.273 1 61.34 266 HIS A CA 1
ATOM 2120 C C . HIS A 1 266 ? 15.906 -7.672 12.891 1 61.34 266 HIS A C 1
ATOM 2122 O O . HIS A 1 266 ? 15.992 -6.445 12.766 1 61.34 266 HIS A O 1
ATOM 2128 N N . HIS A 1 267 ? 15.922 -8.398 11.703 1 62.88 267 HIS A N 1
ATOM 2129 C CA . HIS A 1 267 ? 16.281 -7.719 10.469 1 62.88 267 HIS A CA 1
ATOM 2130 C C . HIS A 1 267 ? 15.086 -7.004 9.859 1 62.88 267 HIS A C 1
ATOM 2132 O O . HIS A 1 267 ? 15.25 -6.109 9.023 1 62.88 267 HIS A O 1
ATOM 2138 N N . SER A 1 268 ? 13.828 -7.211 10.438 1 72.56 268 SER A N 1
ATOM 2139 C CA . SER A 1 268 ? 12.68 -6.578 9.812 1 72.56 268 SER A CA 1
ATOM 2140 C C . SER A 1 268 ? 11.867 -5.777 10.82 1 72.56 268 SER A C 1
ATOM 2142 O O . SER A 1 268 ? 10.672 -5.539 10.625 1 72.56 268 SER A O 1
ATOM 2144 N N . LYS A 1 269 ? 12.531 -5.34 11.781 1 88.75 269 LYS A N 1
ATOM 2145 C CA . LYS A 1 269 ? 11.898 -4.48 12.773 1 88.75 269 LYS A CA 1
ATOM 2146 C C . LYS A 1 269 ? 11.805 -3.041 12.273 1 88.75 269 LYS A C 1
ATOM 2148 O O . LYS A 1 269 ? 12.742 -2.521 11.672 1 88.75 269 LYS A O 1
ATOM 2153 N N . LEU A 1 270 ? 10.68 -2.438 12.492 1 94.38 270 LEU A N 1
ATOM 2154 C CA . LEU A 1 270 ? 10.508 -1.035 12.133 1 94.38 270 LEU A CA 1
ATOM 2155 C C . LEU A 1 270 ? 10.781 -0.13 13.328 1 94.38 270 LEU A C 1
ATOM 2157 O O . LEU A 1 270 ? 10.391 -0.45 14.461 1 94.38 270 LEU A O 1
ATOM 2161 N N . CYS A 1 271 ? 11.445 0.955 13 1 96.5 271 CYS A N 1
ATOM 2162 C CA . CYS A 1 271 ? 11.727 2.006 13.969 1 96.5 271 CYS A CA 1
ATOM 2163 C C . CYS A 1 271 ? 11.18 3.348 13.5 1 96.5 271 CYS A C 1
ATOM 2165 O O . CYS A 1 271 ? 10.742 3.475 12.352 1 96.5 271 CYS A O 1
ATOM 2167 N N . ARG A 1 272 ? 11.133 4.246 14.438 1 97.75 272 ARG A N 1
ATOM 2168 C CA . ARG A 1 272 ? 10.742 5.605 14.078 1 97.75 272 ARG A CA 1
ATOM 2169 C C . ARG A 1 272 ? 11.57 6.633 14.836 1 97.75 272 ARG A C 1
ATOM 2171 O O . ARG A 1 272 ? 11.969 6.395 15.977 1 97.75 272 ARG A O 1
ATOM 2178 N N . ILE A 1 273 ? 11.883 7.715 14.25 1 98.69 273 ILE A N 1
ATOM 2179 C CA . ILE A 1 273 ? 12.5 8.875 14.883 1 98.69 273 ILE A CA 1
ATOM 2180 C C . ILE A 1 273 ? 11.5 10.023 14.945 1 98.69 273 ILE A C 1
ATOM 2182 O O . ILE A 1 273 ? 10.914 10.406 13.922 1 98.69 273 ILE A O 1
ATOM 2186 N N . SER A 1 274 ? 11.258 10.484 16.125 1 98.75 274 SER A N 1
ATOM 2187 C CA . SER A 1 274 ? 10.414 11.656 16.344 1 98.75 274 SER A CA 1
ATOM 2188 C C . SER A 1 274 ? 11.25 12.914 16.547 1 98.75 274 SER A C 1
ATOM 2190 O O . SER A 1 274 ? 12.188 12.93 17.344 1 98.75 274 SER A O 1
ATOM 2192 N N . ILE A 1 275 ? 10.93 13.914 15.812 1 98.69 275 ILE A N 1
ATOM 2193 C CA . ILE A 1 275 ? 11.641 15.188 15.906 1 98.69 275 ILE A CA 1
ATOM 2194 C C . ILE A 1 275 ? 10.641 16.328 16.047 1 98.69 275 ILE A C 1
ATOM 2196 O O . ILE A 1 275 ? 9.641 16.375 15.336 1 98.69 275 ILE A O 1
ATOM 2200 N N . SER A 1 276 ? 10.844 17.172 17.016 1 98.38 276 SER A N 1
ATOM 2201 C CA . SER A 1 276 ? 10.031 18.375 17.219 1 98.38 276 SER A CA 1
ATOM 2202 C C . SER A 1 276 ? 10.891 19.625 17.219 1 98.38 276 SER A C 1
ATOM 2204 O O . SER A 1 276 ? 12 19.625 17.766 1 98.38 276 SER A O 1
ATOM 2206 N N . ALA A 1 277 ? 10.383 20.672 16.625 1 97.81 277 ALA A N 1
ATOM 2207 C CA . ALA A 1 277 ? 11.133 21.922 16.516 1 97.81 277 ALA A CA 1
ATOM 2208 C C . ALA A 1 277 ? 10.195 23.109 16.391 1 97.81 277 ALA A C 1
ATOM 2210 O O . ALA A 1 277 ? 8.977 22.938 16.266 1 97.81 277 ALA A O 1
ATOM 2211 N N . SER A 1 278 ? 10.773 24.297 16.484 1 93.94 278 SER A N 1
ATOM 2212 C CA . SER A 1 278 ? 10.031 25.531 16.266 1 93.94 278 SER A CA 1
ATOM 2213 C C . SER A 1 278 ? 9.562 25.641 14.812 1 93.94 278 SER A C 1
ATOM 2215 O O . SER A 1 278 ? 8.523 26.25 14.539 1 93.94 278 SER A O 1
ATOM 2217 N N . GLY A 1 279 ? 10.258 25.156 14.016 1 94.12 279 GLY A N 1
ATOM 2218 C CA . GLY A 1 279 ? 10.055 25.094 12.57 1 94.12 279 GLY A CA 1
ATOM 2219 C C . GLY A 1 279 ? 11.164 24.375 11.844 1 94.12 279 GLY A C 1
ATOM 2220 O O . GLY A 1 279 ? 12.219 24.078 12.422 1 94.12 279 GLY A O 1
ATOM 2221 N N . PHE A 1 280 ? 10.891 24.047 10.695 1 94.94 280 PHE A N 1
ATOM 2222 C CA . PHE A 1 280 ? 11.891 23.328 9.914 1 94.94 280 PHE A CA 1
ATOM 2223 C C . PHE A 1 280 ? 12.172 24.062 8.602 1 94.94 280 PHE A C 1
ATOM 2225 O O . PHE A 1 280 ? 11.281 24.688 8.031 1 94.94 280 PHE A O 1
ATOM 2232 N N . LEU A 1 281 ? 13.344 23.922 8.188 1 93.62 281 LEU A N 1
ATOM 2233 C CA . LEU A 1 281 ? 13.75 24.422 6.879 1 93.62 281 LEU A CA 1
ATOM 2234 C C . LEU A 1 281 ? 13.367 23.438 5.781 1 93.62 281 LEU A C 1
ATOM 2236 O O . LEU A 1 281 ? 12.93 22.328 6.066 1 93.62 281 LEU A O 1
ATOM 2240 N N . TYR A 1 282 ? 13.523 23.922 4.523 1 92.5 282 TYR A N 1
ATOM 2241 C CA . TYR A 1 282 ? 13.133 23.109 3.375 1 92.5 282 TYR A CA 1
ATOM 2242 C C . TYR A 1 282 ? 13.922 21.812 3.328 1 92.5 282 TYR A C 1
ATOM 2244 O O . TYR A 1 282 ? 15.148 21.828 3.318 1 92.5 282 TYR A O 1
ATOM 2252 N N . HIS A 1 283 ? 13.25 20.672 3.398 1 95.5 283 HIS A N 1
ATOM 2253 C CA . HIS A 1 283 ? 13.773 19.312 3.322 1 95.5 283 HIS A CA 1
ATOM 2254 C C . HIS A 1 283 ? 14.641 18.984 4.535 1 95.5 283 HIS A C 1
ATOM 2256 O O . HIS A 1 283 ? 15.375 18 4.531 1 95.5 283 HIS A O 1
ATOM 2262 N N . GLN A 1 284 ? 14.617 19.703 5.52 1 96.94 284 GLN A N 1
ATOM 2263 C CA . GLN A 1 284 ? 15.539 19.578 6.645 1 96.94 284 GLN A CA 1
ATOM 2264 C C . GLN A 1 284 ? 15.453 18.203 7.281 1 96.94 284 GLN A C 1
ATOM 2266 O O . GLN A 1 284 ? 16.484 17.562 7.523 1 96.94 284 GLN A O 1
ATOM 2271 N N . ILE A 1 285 ? 14.242 17.672 7.562 1 98.06 285 ILE A N 1
ATOM 2272 C CA . ILE A 1 285 ? 14.102 16.406 8.266 1 98.06 285 ILE A CA 1
ATOM 2273 C C . ILE A 1 285 ? 14.703 15.281 7.426 1 98.06 285 ILE A C 1
ATOM 2275 O O . ILE A 1 285 ? 15.406 14.422 7.949 1 98.06 285 ILE A O 1
ATOM 2279 N N . ARG A 1 286 ? 14.453 15.281 6.184 1 98.38 286 ARG A N 1
ATOM 2280 C CA . ARG A 1 286 ? 14.93 14.219 5.312 1 98.38 286 ARG A CA 1
ATOM 2281 C C . ARG A 1 286 ? 16.453 14.273 5.164 1 98.38 286 ARG A C 1
ATOM 2283 O O . ARG A 1 286 ? 17.109 13.234 5.027 1 98.38 286 ARG A O 1
ATOM 2290 N N . PHE A 1 287 ? 17.031 15.484 5.191 1 98.12 287 PHE A N 1
ATOM 2291 C CA . PHE A 1 287 ? 18.5 15.602 5.215 1 98.12 287 PHE A CA 1
ATOM 2292 C C . PHE A 1 287 ? 19.047 15.102 6.543 1 98.12 287 PHE A C 1
ATOM 2294 O O . PHE A 1 287 ? 20.062 14.406 6.57 1 98.12 287 PHE A O 1
ATOM 2301 N N . VAL A 1 288 ? 18.406 15.469 7.574 1 98.62 288 VAL A N 1
ATOM 2302 C CA . VAL A 1 288 ? 18.797 15 8.898 1 98.62 288 VAL A CA 1
ATOM 2303 C C . VAL A 1 288 ? 18.781 13.477 8.93 1 98.62 288 VAL A C 1
ATOM 2305 O O . VAL A 1 288 ? 19.734 12.844 9.414 1 98.62 288 VAL A O 1
ATOM 2308 N N . MET A 1 289 ? 17.734 12.898 8.391 1 98.75 289 MET A N 1
ATOM 2309 C CA . MET A 1 289 ? 17.609 11.445 8.383 1 98.75 289 MET A CA 1
ATOM 2310 C C . MET A 1 289 ? 18.75 10.805 7.594 1 98.75 289 MET A C 1
ATOM 2312 O O . MET A 1 289 ? 19.281 9.766 8 1 98.75 289 MET A O 1
ATOM 2316 N N . SER A 1 290 ? 19.094 11.398 6.5 1 98.38 290 SER A N 1
ATOM 2317 C CA . SER A 1 290 ? 20.203 10.875 5.707 1 98.38 290 SER A CA 1
ATOM 2318 C C . SER A 1 290 ? 21.484 10.781 6.535 1 98.38 290 SER A C 1
ATOM 2320 O O . SER A 1 290 ? 22.188 9.766 6.508 1 98.38 290 SER A O 1
ATOM 2322 N N . ILE A 1 291 ? 21.766 11.812 7.273 1 98.44 291 ILE A N 1
ATOM 2323 C CA . ILE A 1 291 ? 22.984 11.852 8.094 1 98.44 291 ILE A CA 1
ATOM 2324 C C . ILE A 1 291 ? 22.875 10.82 9.211 1 98.44 291 ILE A C 1
ATOM 2326 O O . ILE A 1 291 ? 23.828 10.078 9.469 1 98.44 291 ILE A O 1
ATOM 2330 N N . LEU A 1 292 ? 21.734 10.766 9.852 1 98.75 292 LEU A N 1
ATOM 2331 C CA . LEU A 1 292 ? 21.547 9.805 10.938 1 98.75 292 LEU A CA 1
ATOM 2332 C C . LEU A 1 292 ? 21.703 8.375 10.422 1 98.75 292 LEU A C 1
ATOM 2334 O O . LEU A 1 292 ? 22.25 7.523 11.117 1 98.75 292 LEU A O 1
ATOM 2338 N N . PHE A 1 293 ? 21.25 8.102 9.242 1 98.25 293 PHE A N 1
ATOM 2339 C CA . PHE A 1 293 ? 21.391 6.773 8.656 1 98.25 293 PHE A CA 1
ATOM 2340 C C . PHE A 1 293 ? 22.844 6.465 8.344 1 98.25 293 PHE A C 1
ATOM 2342 O O . PHE A 1 293 ? 23.297 5.328 8.5 1 98.25 293 PHE A O 1
ATOM 2349 N N . MET A 1 294 ? 23.609 7.461 7.867 1 97.88 294 MET A N 1
ATOM 2350 C CA . MET A 1 294 ? 25.031 7.266 7.66 1 97.88 294 MET A CA 1
ATOM 2351 C C . MET A 1 294 ? 25.734 6.879 8.961 1 97.88 294 MET A C 1
ATOM 2353 O O . MET A 1 294 ? 26.578 5.992 8.977 1 97.88 294 MET A O 1
ATOM 2357 N N . VAL A 1 295 ? 25.328 7.551 9.984 1 98.38 295 VAL A N 1
ATOM 2358 C CA . VAL A 1 295 ? 25.891 7.258 11.305 1 98.38 295 VAL A CA 1
ATOM 2359 C C . VAL A 1 295 ? 25.5 5.844 11.727 1 98.38 295 VAL A C 1
ATOM 2361 O O . VAL A 1 295 ? 26.344 5.066 12.18 1 98.38 295 VAL A O 1
ATOM 2364 N N . GLY A 1 296 ? 24.234 5.516 11.578 1 97.44 296 GLY A N 1
ATOM 2365 C CA . GLY A 1 296 ? 23.766 4.191 11.945 1 97.44 296 GLY A CA 1
ATOM 2366 C C . GLY A 1 296 ? 24.469 3.076 11.203 1 97.44 296 GLY A C 1
ATOM 2367 O O . GLY A 1 296 ? 24.688 1.993 11.75 1 97.44 296 GLY A O 1
ATOM 2368 N N . ARG A 1 297 ? 24.844 3.332 9.984 1 95.12 297 ARG A N 1
ATOM 2369 C CA . ARG A 1 297 ? 25.531 2.336 9.156 1 95.12 297 ARG A CA 1
ATOM 2370 C C . ARG A 1 297 ? 27.016 2.279 9.484 1 95.12 297 ARG A C 1
ATOM 2372 O O . ARG A 1 297 ? 27.719 1.387 9.016 1 95.12 297 ARG A O 1
ATOM 2379 N N . GLY A 1 298 ? 27.484 3.27 10.18 1 95.5 298 GLY A N 1
ATOM 2380 C CA . GLY A 1 298 ? 28.891 3.326 10.539 1 95.5 298 GLY A CA 1
ATOM 2381 C C . GLY A 1 298 ? 29.75 4.066 9.516 1 95.5 298 GLY A C 1
ATOM 2382 O O . GLY A 1 298 ? 30.969 4.02 9.57 1 95.5 298 GLY A O 1
ATOM 2383 N N . TYR A 1 299 ? 29.109 4.699 8.602 1 95.75 299 TYR A N 1
ATOM 2384 C CA . TYR A 1 299 ? 29.844 5.441 7.586 1 95.75 299 TYR A CA 1
ATOM 2385 C C . TYR A 1 299 ? 30.344 6.77 8.141 1 95.75 299 TYR A C 1
ATOM 2387 O O . TYR A 1 299 ? 31.297 7.352 7.609 1 95.75 299 TYR A O 1
ATOM 2395 N N . GLU A 1 300 ? 29.672 7.309 9.141 1 97.38 300 GLU A N 1
ATOM 2396 C CA . GLU A 1 300 ? 30.047 8.508 9.883 1 97.38 300 GLU A CA 1
ATOM 2397 C C . GLU A 1 300 ? 29.984 8.273 11.391 1 97.38 300 GLU A C 1
ATOM 2399 O O . GLU A 1 300 ? 29.234 7.406 11.852 1 97.38 300 GLU A O 1
ATOM 2404 N N . SER A 1 301 ? 30.766 9.039 12.086 1 97.75 301 SER A N 1
ATOM 2405 C CA . SER A 1 301 ? 30.625 9.07 13.539 1 97.75 301 SER A CA 1
ATOM 2406 C C . SER A 1 301 ? 29.531 10.047 13.961 1 97.75 301 SER A C 1
ATOM 2408 O O . SER A 1 301 ? 29.172 10.953 13.211 1 97.75 301 SER A O 1
ATOM 2410 N N . PRO A 1 302 ? 28.984 9.805 15.164 1 98.5 302 PRO A N 1
ATOM 2411 C CA . PRO A 1 302 ? 27.969 10.75 15.648 1 98.5 302 PRO A CA 1
ATOM 2412 C C . PRO A 1 302 ? 28.453 12.188 15.68 1 98.5 302 PRO A C 1
ATOM 2414 O O . PRO A 1 302 ? 27.672 13.125 15.5 1 98.5 302 PRO A O 1
ATOM 2417 N N . SER A 1 303 ? 29.734 12.422 15.781 1 98.31 303 SER A N 1
ATOM 2418 C CA . SER A 1 303 ? 30.312 13.75 15.883 1 98.31 303 SER A CA 1
ATOM 2419 C C . SER A 1 303 ? 30.188 14.516 14.57 1 98.31 303 SER A C 1
ATOM 2421 O O . SER A 1 303 ? 30.406 15.727 14.531 1 98.31 303 SER A O 1
ATOM 2423 N N . VAL A 1 304 ? 29.797 13.805 13.555 1 98.38 304 VAL A N 1
ATOM 2424 C CA . VAL A 1 304 ? 29.625 14.453 12.258 1 98.38 304 VAL A CA 1
ATOM 2425 C C . VAL A 1 304 ? 28.562 15.547 12.367 1 98.38 304 VAL A C 1
ATOM 2427 O O . VAL A 1 304 ? 28.641 16.562 11.672 1 98.38 304 VAL A O 1
ATOM 2430 N N . VAL A 1 305 ? 27.625 15.359 13.25 1 98.69 305 VAL A N 1
ATOM 2431 C CA . VAL A 1 305 ? 26.578 16.344 13.445 1 98.69 305 VAL A CA 1
ATOM 2432 C C . VAL A 1 305 ? 27.172 17.656 13.969 1 98.69 305 VAL A C 1
ATOM 2434 O O . VAL A 1 305 ? 26.875 18.734 13.453 1 98.69 305 VAL A O 1
ATOM 2437 N N . ASP A 1 306 ? 28.078 17.531 14.891 1 98.38 306 ASP A N 1
ATOM 2438 C CA . ASP A 1 306 ? 28.781 18.703 15.414 1 98.38 306 ASP A CA 1
ATOM 2439 C C . ASP A 1 306 ? 29.547 19.422 14.312 1 98.38 306 ASP A C 1
ATOM 2441 O O . ASP A 1 306 ? 29.531 20.641 14.227 1 98.38 306 ASP A O 1
ATOM 2445 N N . ASP A 1 307 ? 30.219 18.641 13.578 1 98 307 ASP A N 1
ATOM 2446 C CA . ASP A 1 307 ? 31.016 19.203 12.492 1 98 307 ASP A CA 1
ATOM 2447 C C . ASP A 1 307 ? 30.141 19.969 11.508 1 98 307 ASP A C 1
ATOM 2449 O O . ASP A 1 307 ? 30.5 21.062 11.062 1 98 307 ASP A O 1
ATOM 2453 N N . MET A 1 308 ? 29.047 19.422 11.188 1 97.69 308 MET A N 1
ATOM 2454 C CA . MET A 1 308 ? 28.156 20.016 10.203 1 97.69 308 MET A CA 1
ATOM 2455 C C . MET A 1 308 ? 27.469 21.266 10.75 1 97.69 308 MET A C 1
ATOM 2457 O O . MET A 1 308 ? 27.094 22.156 9.992 1 97.69 308 MET A O 1
ATOM 2461 N N . LEU A 1 309 ? 27.312 21.359 12.047 1 97.81 309 LEU A N 1
ATOM 2462 C CA . LEU A 1 309 ? 26.703 22.516 12.688 1 97.81 309 LEU A CA 1
ATOM 2463 C C . LEU A 1 309 ? 27.719 23.641 12.891 1 97.81 309 LEU A C 1
ATOM 2465 O O . LEU A 1 309 ? 27.344 24.797 13.086 1 97.81 309 LEU A O 1
ATOM 2469 N N . ASP A 1 310 ? 28.938 23.281 12.906 1 97.06 310 ASP A N 1
ATOM 2470 C CA . ASP A 1 310 ? 30.031 24.234 13.078 1 97.06 310 ASP A CA 1
ATOM 2471 C C . ASP A 1 310 ? 30.469 24.828 11.734 1 97.06 310 ASP A C 1
ATOM 2473 O O . ASP A 1 310 ? 31.203 24.188 10.977 1 97.06 310 ASP A O 1
ATOM 2477 N N . LEU A 1 311 ? 30.203 26.016 11.484 1 94 311 LEU A N 1
ATOM 2478 C CA . LEU A 1 311 ? 30.438 26.656 10.195 1 94 311 LEU A CA 1
ATOM 2479 C C . LEU A 1 311 ? 31.922 26.938 10.008 1 94 311 LEU A C 1
ATOM 2481 O O . LEU A 1 311 ? 32.375 27.203 8.891 1 94 311 LEU A O 1
ATOM 2485 N N . SER A 1 312 ? 32.656 26.969 11.055 1 95.38 312 SER A N 1
ATOM 2486 C CA . SER A 1 312 ? 34.094 27.094 10.914 1 95.38 312 SER A CA 1
ATOM 2487 C C . SER A 1 312 ? 34.688 25.812 10.328 1 95.38 312 SER A C 1
ATOM 2489 O O . SER A 1 312 ? 35.656 25.875 9.562 1 95.38 312 SER A O 1
ATOM 2491 N N . LYS A 1 313 ? 34.094 24.734 10.656 1 94.38 313 LYS A N 1
ATOM 2492 C CA . LYS A 1 313 ? 34.562 23.438 10.164 1 94.38 313 LYS A CA 1
ATOM 2493 C C . LYS A 1 313 ? 33.906 23.109 8.812 1 94.38 313 LYS A C 1
ATOM 2495 O O . LYS A 1 313 ? 34.594 22.547 7.93 1 94.38 313 LYS A O 1
ATOM 2500 N N . THR A 1 314 ? 32.625 23.406 8.727 1 95.62 314 THR A N 1
ATOM 2501 C CA . THR A 1 314 ? 31.891 23.141 7.496 1 95.62 314 THR A CA 1
ATOM 2502 C C . THR A 1 314 ? 31.188 24.391 6.996 1 95.62 314 THR A C 1
ATOM 2504 O O . THR A 1 314 ? 29.984 24.547 7.164 1 95.62 314 THR A O 1
ATOM 2507 N N . PRO A 1 315 ? 31.859 25.234 6.297 1 92.88 315 PRO A N 1
ATOM 2508 C CA . PRO A 1 315 ? 31.312 26.531 5.895 1 92.88 315 PRO A CA 1
ATOM 2509 C C . PRO A 1 315 ? 30.25 26.406 4.809 1 92.88 315 PRO A C 1
ATOM 2511 O O . PRO A 1 315 ? 29.438 27.312 4.621 1 92.88 315 PRO A O 1
ATOM 2514 N N . ALA A 1 316 ? 30.406 25.281 4.07 1 92.88 316 ALA A N 1
ATOM 2515 C CA . ALA A 1 316 ? 29.438 25.031 3.002 1 92.88 316 ALA A CA 1
ATOM 2516 C C . ALA A 1 316 ? 28.938 23.594 3.029 1 92.88 316 ALA A C 1
ATOM 2518 O O . ALA A 1 316 ? 29.688 22.672 3.367 1 92.88 316 ALA A O 1
ATOM 2519 N N . LYS A 1 317 ? 27.766 23.422 2.592 1 94.81 317 LYS A N 1
ATOM 2520 C CA . LYS A 1 317 ? 27.094 22.125 2.688 1 94.81 317 LYS A CA 1
ATOM 2521 C C . LYS A 1 317 ? 27.75 21.094 1.755 1 94.81 317 LYS A C 1
ATOM 2523 O O . LYS A 1 317 ? 27.844 21.328 0.546 1 94.81 317 LYS A O 1
ATOM 2528 N N . PRO A 1 318 ? 28.172 19.984 2.332 1 96.12 318 PRO A N 1
ATOM 2529 C CA . PRO A 1 318 ? 28.609 18.891 1.457 1 96.12 318 PRO A CA 1
ATOM 2530 C C . PRO A 1 318 ? 27.453 18.297 0.636 1 96.12 318 PRO A C 1
ATOM 2532 O O . PRO A 1 318 ? 26.297 18.359 1.053 1 96.12 318 PRO A O 1
ATOM 2535 N N . GLN A 1 319 ? 27.828 17.734 -0.461 1 94.62 319 GLN A N 1
ATOM 2536 C CA . GLN A 1 319 ? 26.812 17.109 -1.318 1 94.62 319 GLN A CA 1
ATOM 2537 C C . GLN A 1 319 ? 26.391 15.75 -0.778 1 94.62 319 GLN A C 1
ATOM 2539 O O . GLN A 1 319 ? 27.219 14.859 -0.606 1 94.62 319 GLN A O 1
ATOM 2544 N N . TYR A 1 320 ? 25.156 15.602 -0.483 1 95.62 320 TYR A N 1
ATOM 2545 C CA . TYR A 1 320 ? 24.547 14.328 -0.111 1 95.62 320 TYR A CA 1
ATOM 2546 C C . TYR A 1 320 ? 23.062 14.328 -0.42 1 95.62 320 TYR A C 1
ATOM 2548 O O . TYR A 1 320 ? 22.438 15.383 -0.524 1 95.62 320 TYR A O 1
ATOM 2556 N N . GLN A 1 321 ? 22.5 13.164 -0.566 1 95.44 321 GLN A N 1
ATOM 2557 C CA . GLN A 1 321 ? 21.125 13.016 -1.041 1 95.44 321 GLN A CA 1
ATOM 2558 C C . GLN A 1 321 ? 20.141 12.938 0.125 1 95.44 321 GLN A C 1
ATOM 2560 O O . GLN A 1 321 ? 20.5 12.469 1.21 1 95.44 321 GLN A O 1
ATOM 2565 N N . LEU A 1 322 ? 18.906 13.312 -0.146 1 96.12 322 LEU A N 1
ATOM 2566 C CA . LEU A 1 322 ? 17.859 13.273 0.856 1 96.12 322 LEU A CA 1
ATOM 2567 C C . LEU A 1 322 ? 17.328 11.852 1.028 1 96.12 322 LEU A C 1
ATOM 2569 O O . LEU A 1 322 ? 17.297 11.07 0.07 1 96.12 322 LEU A O 1
ATOM 2573 N N . ALA A 1 323 ? 16.906 11.555 2.254 1 98.25 323 ALA A N 1
ATOM 2574 C CA . ALA A 1 323 ? 16.172 10.32 2.494 1 98.25 323 ALA A CA 1
ATOM 2575 C C . ALA A 1 323 ? 14.789 10.367 1.836 1 98.25 323 ALA A C 1
ATOM 2577 O O . ALA A 1 323 ? 14.305 11.445 1.47 1 98.25 323 ALA A O 1
ATOM 2578 N N . ALA A 1 324 ? 14.164 9.25 1.735 1 98.38 324 ALA A N 1
ATOM 2579 C CA . ALA A 1 324 ? 12.891 9.117 1.025 1 98.38 324 ALA A CA 1
ATOM 2580 C C . ALA A 1 324 ? 11.805 9.953 1.687 1 98.38 324 ALA A C 1
ATOM 2582 O O . ALA A 1 324 ? 11.883 10.266 2.875 1 98.38 324 ALA A O 1
ATOM 2583 N N . ASP A 1 325 ? 10.758 10.289 0.909 1 98.12 325 ASP A N 1
ATOM 2584 C CA . ASP A 1 325 ? 9.68 11.156 1.38 1 98.12 325 ASP A CA 1
ATOM 2585 C C . ASP A 1 325 ? 8.562 10.336 2.027 1 98.12 325 ASP A C 1
ATOM 2587 O O . ASP A 1 325 ? 8.055 10.703 3.09 1 98.12 325 ASP A O 1
ATOM 2591 N N . PHE A 1 326 ? 8.219 9.125 1.579 1 98.19 326 PHE A N 1
ATOM 2592 C CA . PHE A 1 326 ? 7 8.406 1.944 1 98.19 326 PHE A CA 1
ATOM 2593 C C . PHE A 1 326 ? 7.059 7.945 3.395 1 98.19 326 PHE A C 1
ATOM 2595 O O . PHE A 1 326 ? 6.02 7.73 4.027 1 98.19 326 PHE A O 1
ATOM 2602 N N . PRO A 1 327 ? 8.234 7.852 4.016 1 98.69 327 PRO A N 1
ATOM 2603 C CA . PRO A 1 327 ? 8.25 7.434 5.422 1 98.69 327 PRO A CA 1
ATOM 2604 C C . PRO A 1 327 ? 7.992 8.594 6.383 1 98.69 327 PRO A C 1
ATOM 2606 O O . PRO A 1 327 ? 7.91 8.391 7.594 1 98.69 327 PRO A O 1
ATOM 2609 N N . LEU A 1 328 ? 7.965 9.766 5.875 1 98.81 328 LEU A N 1
ATOM 2610 C CA . LEU A 1 328 ? 7.848 10.953 6.719 1 98.81 328 LEU A CA 1
ATOM 2611 C C . LEU A 1 328 ? 6.383 11.281 6.992 1 98.81 328 LEU A C 1
ATOM 2613 O O . LEU A 1 328 ? 5.566 11.312 6.066 1 98.81 328 LEU A O 1
ATOM 2617 N N . LEU A 1 329 ? 6.074 11.461 8.266 1 98.81 329 LEU A N 1
ATOM 2618 C CA . LEU A 1 329 ? 4.727 11.773 8.734 1 98.81 329 LEU A CA 1
ATOM 2619 C C . LEU A 1 329 ? 4.727 13.039 9.594 1 98.81 329 LEU A C 1
ATOM 2621 O O . LEU A 1 329 ? 5.391 13.086 10.633 1 98.81 329 LEU A O 1
ATOM 2625 N N . PHE A 1 330 ? 4.078 14.078 9.094 1 98.56 330 PHE A N 1
ATOM 2626 C CA . PHE A 1 330 ? 3.797 15.219 9.961 1 98.56 330 PHE A CA 1
ATOM 2627 C C . PHE A 1 330 ? 2.818 14.836 11.062 1 98.56 330 PHE A C 1
ATOM 2629 O O . PHE A 1 330 ? 1.719 14.352 10.781 1 98.56 330 PHE A O 1
ATOM 2636 N N . ILE A 1 331 ? 3.197 15.023 12.281 1 98.31 331 ILE A N 1
ATOM 2637 C CA . ILE A 1 331 ? 2.375 14.555 13.391 1 98.31 331 ILE A CA 1
ATOM 2638 C C . ILE A 1 331 ? 1.392 15.641 13.805 1 98.31 331 ILE A C 1
ATOM 2640 O O . ILE A 1 331 ? 0.176 15.438 13.781 1 98.31 331 ILE A O 1
ATOM 2644 N N . ALA A 1 332 ? 1.989 16.828 14.242 1 97.31 332 ALA A N 1
ATOM 2645 C CA . ALA A 1 332 ? 1.086 17.859 14.734 1 97.31 332 ALA A CA 1
ATOM 2646 C C . ALA A 1 332 ? 1.819 19.188 14.922 1 97.31 332 ALA A C 1
ATOM 2648 O O . ALA A 1 332 ? 3.043 19.203 15.078 1 97.31 332 ALA A O 1
ATOM 2649 N N . GLY A 1 333 ? 1.025 20.25 14.789 1 96.06 333 GLY A N 1
ATOM 2650 C CA . GLY A 1 333 ? 1.425 21.547 15.281 1 96.06 333 GLY A CA 1
ATOM 2651 C C . GLY A 1 333 ? 0.824 21.891 16.625 1 96.06 333 GLY A C 1
ATOM 2652 O O . GLY A 1 333 ? -0.313 21.516 16.922 1 96.06 333 GLY A O 1
ATOM 2653 N N . THR A 1 334 ? 1.633 22.562 17.391 1 95.88 334 THR A N 1
ATOM 2654 C CA . THR A 1 334 ? 1.156 23 18.703 1 95.88 334 THR A CA 1
ATOM 2655 C C . THR A 1 334 ? 0.866 24.5 18.703 1 95.88 334 THR A C 1
ATOM 2657 O O . THR A 1 334 ? 1.636 25.297 18.141 1 95.88 334 THR A O 1
ATOM 2660 N N . TYR A 1 335 ? -0.229 24.859 19.359 1 96.44 335 TYR A N 1
ATOM 2661 C CA . TYR A 1 335 ? -0.676 26.25 19.438 1 96.44 335 TYR A CA 1
ATOM 2662 C C . TYR A 1 335 ? -0.888 26.672 20.875 1 96.44 335 TYR A C 1
ATOM 2664 O O . TYR A 1 335 ? -1.031 25.828 21.766 1 96.44 335 TYR A O 1
ATOM 2672 N N . PRO A 1 336 ? -0.88 28.047 21.078 1 93.69 336 PRO A N 1
ATOM 2673 C CA . PRO A 1 336 ? -1.189 28.516 22.422 1 93.69 336 PRO A CA 1
ATOM 2674 C C . PRO A 1 336 ? -2.553 28.031 22.922 1 93.69 336 PRO A C 1
ATOM 2676 O O . PRO A 1 336 ? -3.453 27.797 22.109 1 93.69 336 PRO A O 1
ATOM 2679 N N . GLU A 1 337 ? -2.547 28.094 24.188 1 85.88 337 GLU A N 1
ATOM 2680 C CA . GLU A 1 337 ? -3.762 27.594 24.828 1 85.88 337 GLU A CA 1
ATOM 2681 C C . GLU A 1 337 ? -4.973 28.453 24.453 1 85.88 337 GLU A C 1
ATOM 2683 O O . GLU A 1 337 ? -4.855 29.672 24.297 1 85.88 337 GLU A O 1
ATOM 2688 N N . SER A 1 338 ? -6.047 28.109 24.078 1 86 338 SER A N 1
ATOM 2689 C CA . SER A 1 338 ? -7.328 28.781 23.891 1 86 338 SER A CA 1
ATOM 2690 C C . SER A 1 338 ? -7.566 29.125 22.422 1 86 338 SER A C 1
ATOM 2692 O O . SER A 1 338 ? -8.656 29.578 22.062 1 86 338 SER A O 1
ATOM 2694 N N . CYS A 1 339 ? -6.441 28.938 21.641 1 91.06 339 CYS A N 1
ATOM 2695 C CA . CYS A 1 339 ? -6.598 29.297 20.234 1 91.06 339 CYS A CA 1
ATOM 2696 C C . CYS A 1 339 ? -7.555 28.344 19.531 1 91.06 339 CYS A C 1
ATOM 2698 O O . CYS A 1 339 ? -8.281 28.734 18.625 1 91.06 339 CYS A O 1
ATOM 2700 N N . LEU A 1 340 ? -7.457 27.109 20 1 95.69 340 LEU A N 1
ATOM 2701 C CA . LEU A 1 340 ? -8.203 26.094 19.266 1 95.69 340 LEU A CA 1
ATOM 2702 C C . LEU A 1 340 ? -9.117 25.328 20.203 1 95.69 340 LEU A C 1
ATOM 2704 O O . LEU A 1 340 ? -8.711 24.953 21.312 1 95.69 340 LEU A O 1
ATOM 2708 N N . ASN A 1 341 ? -10.336 25.156 19.875 1 95.88 341 ASN A N 1
ATOM 2709 C CA . ASN A 1 341 ? -11.328 24.297 20.516 1 95.88 341 ASN A CA 1
ATOM 2710 C C . ASN A 1 341 ? -11.922 23.297 19.547 1 95.88 341 ASN A C 1
ATOM 2712 O O . ASN A 1 341 ? -12.984 23.531 18.969 1 95.88 341 ASN A O 1
ATOM 2716 N N . TRP A 1 342 ? -11.312 22.172 19.484 1 96.88 342 TRP A N 1
ATOM 2717 C CA . TRP A 1 342 ? -11.641 21.188 18.453 1 96.88 342 TRP A CA 1
ATOM 2718 C C . TRP A 1 342 ? -12.992 20.531 18.734 1 96.88 342 TRP A C 1
ATOM 2720 O O . TRP A 1 342 ? -13.266 20.125 19.875 1 96.88 342 TRP A O 1
ATOM 2730 N N . GLU A 1 343 ? -13.766 20.453 17.703 1 96.5 343 GLU A N 1
ATOM 2731 C CA . GLU A 1 343 ? -15.086 19.828 17.781 1 96.5 343 GLU A CA 1
ATOM 2732 C C . GLU A 1 343 ? -15.258 18.766 16.703 1 96.5 343 GLU A C 1
ATOM 2734 O O . GLU A 1 343 ? -14.891 18.984 15.547 1 96.5 343 GLU A O 1
ATOM 2739 N N . THR A 1 344 ? -15.789 17.641 17.109 1 96.69 344 THR A N 1
ATOM 2740 C CA . THR A 1 344 ? -16.172 16.562 16.219 1 96.69 344 THR A CA 1
ATOM 2741 C C . THR A 1 344 ? -17.469 15.898 16.703 1 96.69 344 THR A C 1
ATOM 2743 O O . THR A 1 344 ? -17.547 15.469 17.859 1 96.69 344 THR A O 1
ATOM 2746 N N . SER A 1 345 ? -18.469 15.891 15.836 1 95.25 345 SER A N 1
ATOM 2747 C CA . SER A 1 345 ? -19.719 15.242 16.234 1 95.25 345 SER A CA 1
ATOM 2748 C C . SER A 1 345 ? -19.5 13.766 16.531 1 95.25 345 SER A C 1
ATOM 2750 O O . SER A 1 345 ? -18.531 13.164 16.047 1 95.25 345 SER A O 1
ATOM 2752 N N . GLU A 1 346 ? -20.375 13.195 17.281 1 90.94 346 GLU A N 1
ATOM 2753 C CA . GLU A 1 346 ? -20.297 11.773 17.594 1 90.94 346 GLU A CA 1
ATOM 2754 C C . GLU A 1 346 ? -20.375 10.914 16.344 1 90.94 346 GLU A C 1
ATOM 2756 O O . GLU A 1 346 ? -19.609 9.953 16.188 1 90.94 346 GLU A O 1
ATOM 2761 N N . ALA A 1 347 ? -21.25 11.297 15.508 1 91.25 347 ALA A N 1
ATOM 2762 C CA . ALA A 1 347 ? -21.406 10.555 14.258 1 91.25 347 ALA A CA 1
ATOM 2763 C C . ALA A 1 347 ? -20.141 10.609 13.422 1 91.25 347 ALA A C 1
ATOM 2765 O O . ALA A 1 347 ? -19.719 9.594 12.859 1 91.25 347 ALA A O 1
ATOM 2766 N N . ALA A 1 348 ? -19.547 11.766 13.367 1 95.19 348 ALA A N 1
ATOM 2767 C CA . ALA A 1 348 ? -18.312 11.93 12.594 1 95.19 348 ALA A CA 1
ATOM 2768 C C . ALA A 1 348 ? -17.172 11.125 13.211 1 95.19 348 ALA A C 1
ATOM 2770 O O . ALA A 1 348 ? -16.344 10.555 12.484 1 95.19 348 ALA A O 1
ATOM 2771 N N . ARG A 1 349 ? -17.125 11.086 14.492 1 94.31 349 ARG A N 1
ATOM 2772 C CA . ARG A 1 349 ? -16.094 10.32 15.18 1 94.31 349 ARG A CA 1
ATOM 2773 C C . ARG A 1 349 ? -16.188 8.836 14.844 1 94.31 349 ARG A C 1
ATOM 2775 O O . ARG A 1 349 ? -15.18 8.195 14.547 1 94.31 349 ARG A O 1
ATOM 2782 N N . LEU A 1 350 ? -17.359 8.352 14.852 1 91.5 350 LEU A N 1
ATOM 2783 C CA . LEU A 1 350 ? -17.578 6.938 14.547 1 91.5 350 LEU A CA 1
ATOM 2784 C C . LEU A 1 350 ? -17.219 6.629 13.102 1 91.5 350 LEU A C 1
ATOM 2786 O O . LEU A 1 350 ? -16.609 5.594 12.82 1 91.5 350 LEU A O 1
ATOM 2790 N N . ASP A 1 351 ? -17.547 7.496 12.266 1 94.19 351 ASP A N 1
ATOM 2791 C CA . ASP A 1 351 ? -17.219 7.316 10.852 1 94.19 351 ASP A CA 1
ATOM 2792 C C . ASP A 1 351 ? -15.711 7.32 10.625 1 94.19 351 ASP A C 1
ATOM 2794 O O . ASP A 1 351 ? -15.203 6.594 9.773 1 94.19 351 ASP A O 1
ATOM 2798 N N . LEU A 1 352 ? -15.07 8.18 11.336 1 96.56 352 LEU A N 1
ATOM 2799 C CA . LEU A 1 352 ? -13.625 8.25 11.219 1 96.56 352 LEU A CA 1
ATOM 2800 C C . LEU A 1 352 ? -12.977 6.941 11.672 1 96.56 352 LEU A C 1
ATOM 2802 O O . LEU A 1 352 ? -12.07 6.434 11.016 1 96.56 352 LEU A O 1
ATOM 2806 N N . VAL A 1 353 ? -13.422 6.418 12.75 1 94.38 353 VAL A N 1
ATOM 2807 C CA . VAL A 1 353 ? -12.883 5.156 13.25 1 94.38 353 VAL A CA 1
ATOM 2808 C C . VAL A 1 353 ? -13.133 4.051 12.227 1 94.38 353 VAL A C 1
ATOM 2810 O O . VAL A 1 353 ? -12.211 3.293 11.891 1 94.38 353 VAL A O 1
ATOM 2813 N N . LYS A 1 354 ? -14.367 3.982 11.766 1 94.31 354 LYS A N 1
ATOM 2814 C CA . LYS A 1 354 ? -14.719 3.002 10.742 1 94.31 354 LYS A CA 1
ATOM 2815 C C . LYS A 1 354 ? -13.812 3.135 9.516 1 94.31 354 LYS A C 1
ATOM 2817 O O . LYS A 1 354 ? -13.273 2.139 9.023 1 94.31 354 LYS A O 1
ATOM 2822 N N . HIS A 1 355 ? -13.609 4.332 9.141 1 96.94 355 HIS A N 1
ATOM 2823 C CA . HIS A 1 355 ? -12.805 4.617 7.957 1 96.94 355 HIS A CA 1
ATOM 2824 C C . HIS A 1 355 ? -11.367 4.137 8.148 1 96.94 355 HIS A C 1
ATOM 2826 O O . HIS A 1 355 ? -10.836 3.416 7.297 1 96.94 355 HIS A O 1
ATOM 2832 N N . TYR A 1 356 ? -10.734 4.453 9.211 1 96.62 356 TYR A N 1
ATOM 2833 C CA . TYR A 1 356 ? -9.32 4.164 9.391 1 96.62 356 TYR A CA 1
ATOM 2834 C C . TYR A 1 356 ? -9.102 2.689 9.719 1 96.62 356 TYR A C 1
ATOM 2836 O O . TYR A 1 356 ? -8.047 2.127 9.406 1 96.62 356 TYR A O 1
ATOM 2844 N N . GLN A 1 357 ? -10.078 2.045 10.352 1 95.12 357 GLN A N 1
ATOM 2845 C CA . GLN A 1 357 ? -9.977 0.604 10.555 1 95.12 357 GLN A CA 1
ATOM 2846 C C . GLN A 1 357 ? -9.969 -0.141 9.227 1 95.12 357 GLN A C 1
ATOM 2848 O O . GLN A 1 357 ? -9.148 -1.04 9.016 1 95.12 357 GLN A O 1
ATOM 2853 N N . LYS A 1 358 ? -10.875 0.277 8.367 1 96.38 358 LYS A N 1
ATOM 2854 C CA . LYS A 1 358 ? -10.906 -0.318 7.035 1 96.38 358 LYS A CA 1
ATOM 2855 C C . LYS A 1 358 ? -9.609 -0.038 6.281 1 96.38 358 LYS A C 1
ATOM 2857 O O . LYS A 1 358 ? -9.039 -0.937 5.652 1 96.38 358 LYS A O 1
ATOM 2862 N N . LEU A 1 359 ? -9.164 1.183 6.375 1 97.5 359 LEU A N 1
ATOM 2863 C CA . LEU A 1 359 ? -7.949 1.598 5.68 1 97.5 359 LEU A CA 1
ATOM 2864 C C . LEU A 1 359 ? -6.738 0.817 6.18 1 97.5 359 LEU A C 1
ATOM 2866 O O . LEU A 1 359 ? -5.938 0.323 5.383 1 97.5 359 LEU A O 1
ATOM 2870 N N . TRP A 1 360 ? -6.598 0.691 7.395 1 95.94 360 TRP A N 1
ATOM 2871 C CA . TRP A 1 360 ? -5.457 -0.02 7.961 1 95.94 360 TRP A CA 1
ATOM 2872 C C . TRP A 1 360 ? -5.484 -1.493 7.57 1 95.94 360 TRP A C 1
ATOM 2874 O O . TRP A 1 360 ? -4.441 -2.086 7.285 1 95.94 360 TRP A O 1
ATOM 2884 N N . SER A 1 361 ? -6.68 -2.121 7.625 1 96.31 361 SER A N 1
ATOM 2885 C CA . SER A 1 361 ? -6.789 -3.525 7.246 1 96.31 361 SER A CA 1
ATOM 2886 C C . SER A 1 361 ? -6.203 -3.771 5.859 1 96.31 361 SER A C 1
ATOM 2888 O O . SER A 1 361 ? -5.484 -4.75 5.648 1 96.31 361 SER A O 1
ATOM 2890 N N . GLU A 1 362 ? -6.508 -2.887 5 1 97.56 362 GLU A N 1
ATOM 2891 C CA . GLU A 1 362 ? -5.996 -3.02 3.641 1 97.56 362 GLU A CA 1
ATOM 2892 C C . GLU A 1 362 ? -4.473 -2.951 3.613 1 97.56 362 GLU A C 1
ATOM 2894 O O . GLU A 1 362 ? -3.816 -3.83 3.051 1 97.56 362 GLU A O 1
ATOM 2899 N N . TYR A 1 363 ? -3.857 -1.939 4.242 1 97.25 363 TYR A N 1
ATOM 2900 C CA . TYR A 1 363 ? -2.408 -1.767 4.234 1 97.25 363 TYR A CA 1
ATOM 2901 C C . TYR A 1 363 ? -1.727 -2.855 5.055 1 97.25 363 TYR A C 1
ATOM 2903 O O . TYR A 1 363 ? -0.649 -3.332 4.691 1 97.25 363 TYR A O 1
ATOM 2911 N N . GLY A 1 364 ? -2.393 -3.195 6.148 1 95.81 364 GLY A N 1
ATOM 2912 C CA . GLY A 1 364 ? -1.85 -4.258 6.977 1 95.81 364 GLY A CA 1
ATOM 2913 C C . GLY A 1 364 ? -1.775 -5.594 6.266 1 95.81 364 GLY A C 1
ATOM 2914 O O . GLY A 1 364 ? -0.76 -6.289 6.34 1 95.81 364 GLY A O 1
ATOM 2915 N N . ILE A 1 365 ? -2.807 -5.945 5.582 1 97.56 365 ILE A N 1
ATOM 2916 C CA . ILE A 1 365 ? -2.873 -7.215 4.867 1 97.56 365 ILE A CA 1
ATOM 2917 C C . ILE A 1 365 ? -1.848 -7.227 3.736 1 97.56 365 ILE A C 1
ATOM 2919 O O . ILE A 1 365 ? -1.115 -8.203 3.562 1 97.56 365 ILE A O 1
ATOM 2923 N N . ARG A 1 366 ? -1.75 -6.148 2.986 1 98.19 366 ARG A N 1
ATOM 2924 C CA . ARG A 1 366 ? -0.784 -6.074 1.895 1 98.19 366 ARG A CA 1
ATOM 2925 C C . ARG A 1 366 ? 0.643 -6.203 2.416 1 98.19 366 ARG A C 1
ATOM 2927 O O . ARG A 1 366 ? 1.467 -6.902 1.821 1 98.19 366 ARG A O 1
ATOM 2934 N N . SER A 1 367 ? 0.891 -5.52 3.482 1 96.62 367 SER A N 1
ATOM 2935 C CA . SER A 1 367 ? 2.209 -5.625 4.098 1 96.62 367 SER A CA 1
ATOM 2936 C C . SER A 1 367 ? 2.508 -7.055 4.527 1 96.62 367 SER A C 1
ATOM 2938 O O . SER A 1 367 ? 3.623 -7.547 4.336 1 96.62 367 SER A O 1
ATOM 2940 N N . ALA A 1 368 ? 1.542 -7.738 5.074 1 96.44 368 ALA A N 1
ATOM 2941 C CA . ALA A 1 368 ? 1.71 -9.117 5.531 1 96.44 368 ALA A CA 1
ATOM 2942 C C . ALA A 1 368 ? 1.999 -10.055 4.363 1 96.44 368 ALA A C 1
ATOM 2944 O O . ALA A 1 368 ? 2.826 -10.961 4.477 1 96.44 368 ALA A O 1
ATOM 2945 N N . ILE A 1 369 ? 1.298 -9.828 3.311 1 98.31 369 ILE A N 1
ATOM 2946 C CA . ILE A 1 369 ? 1.479 -10.664 2.131 1 98.31 369 ILE A CA 1
ATOM 2947 C C . ILE A 1 369 ? 2.891 -10.477 1.577 1 98.31 369 ILE A C 1
ATOM 2949 O O . ILE A 1 369 ? 3.576 -11.453 1.265 1 98.31 369 ILE A O 1
ATOM 2953 N N . VAL A 1 370 ? 3.365 -9.266 1.48 1 97.69 370 VAL A N 1
ATOM 2954 C CA . VAL A 1 370 ? 4.707 -9 0.978 1 97.69 370 VAL A CA 1
ATOM 2955 C C . VAL A 1 370 ? 5.742 -9.594 1.932 1 97.69 370 VAL A C 1
ATOM 2957 O O . VAL A 1 370 ? 6.766 -10.125 1.495 1 97.69 370 VAL A O 1
ATOM 2960 N N . ARG A 1 371 ? 5.473 -9.508 3.205 1 95.38 371 ARG A N 1
ATOM 2961 C CA . ARG A 1 371 ? 6.355 -10.125 4.191 1 95.38 371 ARG A CA 1
ATOM 2962 C C . ARG A 1 371 ? 6.434 -11.633 3.988 1 95.38 371 ARG A C 1
ATOM 2964 O O . ARG A 1 371 ? 7.512 -12.227 4.086 1 95.38 371 ARG A O 1
ATOM 2971 N N . ARG A 1 372 ? 5.309 -12.219 3.744 1 96.62 372 ARG A N 1
ATOM 2972 C CA . ARG A 1 372 ? 5.25 -13.648 3.482 1 96.62 372 ARG A CA 1
ATOM 2973 C C . ARG A 1 372 ? 6.133 -14.023 2.297 1 96.62 372 ARG A C 1
ATOM 2975 O O . ARG A 1 372 ? 6.855 -15.023 2.346 1 96.62 372 ARG A O 1
ATOM 2982 N N . MET A 1 373 ? 6.086 -13.289 1.257 1 97.69 373 MET A N 1
ATOM 2983 C CA . MET A 1 373 ? 6.91 -13.5 0.071 1 97.69 373 MET A CA 1
ATOM 2984 C C . MET A 1 373 ? 8.391 -13.297 0.394 1 97.69 373 MET A C 1
ATOM 2986 O O . MET A 1 373 ? 9.234 -14.078 -0.042 1 97.69 373 MET A O 1
ATOM 2990 N N . LEU A 1 374 ? 8.672 -12.266 1.165 1 95.88 374 LEU A N 1
ATOM 2991 C CA . LEU A 1 374 ? 10.047 -12.008 1.585 1 95.88 374 LEU A CA 1
ATOM 2992 C C . LEU A 1 374 ? 10.602 -13.188 2.379 1 95.88 374 LEU A C 1
ATOM 2994 O O . LEU A 1 374 ? 11.711 -13.656 2.113 1 95.88 374 LEU A O 1
ATOM 2998 N N . ASN A 1 375 ? 9.805 -13.641 3.303 1 94.19 375 ASN A N 1
ATOM 2999 C CA . ASN A 1 375 ? 10.227 -14.773 4.113 1 94.19 375 ASN A CA 1
ATOM 3000 C C . ASN A 1 375 ? 10.555 -15.992 3.25 1 94.19 375 ASN A C 1
ATOM 3002 O O . ASN A 1 375 ? 11.539 -16.688 3.5 1 94.19 375 ASN A O 1
ATOM 3006 N N . TYR A 1 376 ? 9.742 -16.266 2.309 1 96.56 376 TYR A N 1
ATOM 3007 C CA . TYR A 1 376 ? 9.984 -17.391 1.407 1 96.56 376 TYR A CA 1
ATOM 3008 C C . TYR A 1 376 ? 11.305 -17.219 0.674 1 96.56 376 TYR A C 1
ATOM 3010 O O . TYR A 1 376 ? 12.141 -18.125 0.668 1 96.56 376 TYR A O 1
ATOM 3018 N N . VAL A 1 377 ? 11.484 -16.047 0.078 1 96.06 377 VAL A N 1
ATOM 3019 C CA . VAL A 1 377 ? 12.688 -15.789 -0.708 1 96.06 377 VAL A CA 1
ATOM 3020 C C . VAL A 1 377 ? 13.922 -15.891 0.186 1 96.06 377 VAL A C 1
ATOM 3022 O O . VAL A 1 377 ? 14.93 -16.5 -0.202 1 96.06 377 VAL A O 1
ATOM 3025 N N . GLU A 1 378 ? 13.867 -15.344 1.352 1 93.38 378 GLU A N 1
ATOM 3026 C CA . GLU A 1 378 ? 15 -15.391 2.275 1 93.38 378 GLU A CA 1
ATOM 3027 C C . GLU A 1 378 ? 15.297 -16.828 2.695 1 93.38 378 GLU A C 1
ATOM 3029 O O . GLU A 1 378 ? 16.453 -17.172 2.965 1 93.38 378 GLU A O 1
ATOM 3034 N N . SER A 1 379 ? 14.258 -17.641 2.74 1 93 379 SER A N 1
ATOM 3035 C CA . SER A 1 379 ? 14.438 -19.031 3.145 1 93 379 SER A CA 1
ATOM 3036 C C . SER A 1 379 ? 15.18 -19.828 2.076 1 93 379 SER A C 1
ATOM 3038 O O . SER A 1 379 ? 15.711 -20.906 2.352 1 93 379 SER A O 1
ATOM 3040 N N . THR A 1 380 ? 15.211 -19.344 0.859 1 90.12 380 THR A N 1
ATOM 3041 C CA . THR A 1 380 ? 15.852 -20.047 -0.24 1 90.12 380 THR A CA 1
ATOM 3042 C C . THR A 1 380 ? 17.359 -19.797 -0.25 1 90.12 380 THR A C 1
ATOM 3044 O O . THR A 1 380 ? 18.094 -20.422 -1.009 1 90.12 380 THR A O 1
ATOM 3047 N N . ILE A 1 381 ? 17.844 -18.906 0.51 1 85.44 381 ILE A N 1
ATOM 3048 C CA . ILE A 1 381 ? 19.266 -18.562 0.529 1 85.44 381 ILE A CA 1
ATOM 3049 C C . ILE A 1 381 ? 19.844 -18.844 1.913 1 85.44 381 ILE A C 1
ATOM 3051 O O . ILE A 1 381 ? 19.328 -18.359 2.922 1 85.44 381 ILE A O 1
ATOM 3055 N N . PRO A 1 382 ? 20.891 -19.609 1.821 1 79.62 382 PRO A N 1
ATOM 3056 C CA . PRO A 1 382 ? 21.594 -19.766 3.102 1 79.62 382 PRO A CA 1
ATOM 3057 C C . PRO A 1 382 ? 22.188 -18.453 3.613 1 79.62 382 PRO A C 1
ATOM 3059 O O . PRO A 1 382 ? 22.625 -17.625 2.82 1 79.62 382 PRO A O 1
ATOM 3062 N N . ASN A 1 383 ? 22.172 -18.047 4.793 1 77.69 383 ASN A N 1
ATOM 3063 C CA . ASN A 1 383 ? 22.781 -16.891 5.449 1 77.69 383 ASN A CA 1
ATOM 3064 C C . ASN A 1 383 ? 22.078 -15.602 5.039 1 77.69 383 ASN A C 1
ATOM 3066 O O . ASN A 1 383 ? 22.734 -14.562 4.91 1 77.69 383 ASN A O 1
ATOM 3070 N N . SER A 1 384 ? 20.891 -15.75 4.637 1 77.06 384 SER A N 1
ATOM 3071 C CA . SER A 1 384 ? 20.125 -14.57 4.238 1 77.06 384 SER A CA 1
ATOM 3072 C C . SER A 1 384 ? 20.094 -13.531 5.348 1 77.06 384 SER A C 1
ATOM 3074 O O . SER A 1 384 ? 19.875 -12.344 5.09 1 77.06 384 SER A O 1
ATOM 3076 N N . SER A 1 385 ? 20.344 -13.906 6.574 1 75.75 385 SER A N 1
ATOM 3077 C CA . SER A 1 385 ? 20.312 -13 7.719 1 75.75 385 SER A CA 1
ATOM 3078 C C . SER A 1 385 ? 21.438 -11.969 7.648 1 75.75 385 SER A C 1
ATOM 3080 O O . SER A 1 385 ? 21.375 -10.938 8.32 1 75.75 385 SER A O 1
ATOM 3082 N N . LEU A 1 386 ? 22.344 -12.227 6.754 1 77.94 386 LEU A N 1
ATOM 3083 C CA . LEU A 1 386 ? 23.484 -11.32 6.637 1 77.94 386 LEU A CA 1
ATOM 3084 C C . LEU A 1 386 ? 23.219 -10.242 5.594 1 77.94 386 LEU A C 1
ATOM 3086 O O . LEU A 1 386 ? 23.984 -9.281 5.477 1 77.94 386 LEU A O 1
ATOM 3090 N N . ILE A 1 387 ? 22.188 -10.406 4.883 1 85.81 387 ILE A N 1
ATOM 3091 C CA . ILE A 1 387 ? 21.844 -9.469 3.82 1 85.81 387 ILE A CA 1
ATOM 3092 C C . ILE A 1 387 ? 20.781 -8.484 4.32 1 85.81 387 ILE A C 1
ATOM 3094 O O . ILE A 1 387 ? 19.719 -8.898 4.781 1 85.81 387 ILE A O 1
ATOM 3098 N N . ASN A 1 388 ? 21.109 -7.176 4.289 1 89.25 388 ASN A N 1
ATOM 3099 C CA . ASN A 1 388 ? 20.219 -6.18 4.879 1 89.25 388 ASN A CA 1
ATOM 3100 C C . ASN A 1 388 ? 20.016 -4.992 3.947 1 89.25 388 ASN A C 1
ATOM 3102 O O . ASN A 1 388 ? 20.438 -3.873 4.262 1 89.25 388 ASN A O 1
ATOM 3106 N N . HIS A 1 389 ? 19.266 -5.188 2.906 1 93 389 HIS A N 1
ATOM 3107 C CA . HIS A 1 389 ? 19.031 -4.145 1.915 1 93 389 HIS A CA 1
ATOM 3108 C C . HIS A 1 389 ? 17.734 -3.402 2.195 1 93 389 HIS A C 1
ATOM 3110 O O . HIS A 1 389 ? 17.25 -2.648 1.349 1 93 389 HIS A O 1
ATOM 3116 N N . HIS A 1 390 ? 17.156 -3.525 3.408 1 94.56 390 HIS A N 1
ATOM 3117 C CA . HIS A 1 390 ? 15.859 -2.969 3.771 1 94.56 390 HIS A CA 1
ATOM 3118 C C . HIS A 1 390 ? 15.867 -1.447 3.666 1 94.56 390 HIS A C 1
ATOM 3120 O O . HIS A 1 390 ? 14.828 -0.839 3.387 1 94.56 390 HIS A O 1
ATOM 3126 N N . LEU A 1 391 ? 17 -0.811 3.844 1 95.38 391 LEU A N 1
ATOM 3127 C CA . LEU A 1 391 ? 17.094 0.643 3.926 1 95.38 391 LEU A CA 1
ATOM 3128 C C . LEU A 1 391 ? 17.484 1.241 2.582 1 95.38 391 LEU A C 1
ATOM 3130 O O . LEU A 1 391 ? 17.453 2.461 2.404 1 95.38 391 LEU A O 1
ATOM 3134 N N . ASP A 1 392 ? 17.75 0.461 1.561 1 93.75 392 ASP A N 1
ATOM 3135 C CA . ASP A 1 392 ? 18.438 0.903 0.349 1 93.75 392 ASP A CA 1
ATOM 3136 C C . ASP A 1 392 ? 17.562 1.887 -0.44 1 93.75 392 ASP A C 1
ATOM 3138 O O . ASP A 1 392 ? 18.094 2.812 -1.064 1 93.75 392 ASP A O 1
ATOM 3142 N N . GLU A 1 393 ? 16.312 1.683 -0.39 1 94.31 393 GLU A N 1
ATOM 3143 C CA . GLU A 1 393 ? 15.438 2.582 -1.143 1 94.31 393 GLU A CA 1
ATOM 3144 C C . GLU A 1 393 ? 15.07 3.811 -0.317 1 94.31 393 GLU A C 1
ATOM 3146 O O . GLU A 1 393 ? 14.609 4.816 -0.863 1 94.31 393 GLU A O 1
ATOM 3151 N N . ILE A 1 394 ? 15.297 3.793 0.877 1 97.12 394 ILE A N 1
ATOM 3152 C CA . ILE A 1 394 ? 14.906 4.848 1.803 1 97.12 394 ILE A CA 1
ATOM 3153 C C . ILE A 1 394 ? 16.047 5.855 1.949 1 97.12 394 ILE A C 1
ATOM 3155 O O . ILE A 1 394 ? 15.797 7.062 2.033 1 97.12 394 ILE A O 1
ATOM 3159 N N . SER A 1 395 ? 17.234 5.34 1.929 1 96.19 395 SER A N 1
ATOM 3160 C CA . SER A 1 395 ? 18.391 6.219 2.098 1 96.19 395 SER A CA 1
ATOM 3161 C C . SER A 1 395 ? 19.5 5.855 1.13 1 96.19 395 SER A C 1
ATOM 3163 O O . SER A 1 395 ? 20.312 4.961 1.409 1 96.19 395 SER A O 1
ATOM 3165 N N . PRO A 1 396 ? 19.641 6.574 0.106 1 93.88 396 PRO A N 1
ATOM 3166 C CA . PRO A 1 396 ? 20.75 6.348 -0.82 1 93.88 396 PRO A CA 1
ATOM 3167 C C . PRO A 1 396 ? 22.109 6.531 -0.162 1 93.88 396 PRO A C 1
ATOM 3169 O O . PRO A 1 396 ? 23.109 5.98 -0.633 1 93.88 396 PRO A O 1
ATOM 3172 N N . GLU A 1 397 ? 22.219 7.234 0.915 1 95.06 397 GLU A N 1
ATOM 3173 C CA . GLU A 1 397 ? 23.484 7.559 1.573 1 95.06 397 GLU A CA 1
ATOM 3174 C C . GLU A 1 397 ? 23.906 6.449 2.533 1 95.06 397 GLU A C 1
ATOM 3176 O O . GLU A 1 397 ? 25.016 6.469 3.062 1 95.06 397 GLU A O 1
ATOM 3181 N N . ALA A 1 398 ? 23.016 5.52 2.727 1 94.62 398 ALA A N 1
ATOM 3182 C CA . ALA A 1 398 ? 23.312 4.461 3.691 1 94.62 398 ALA A CA 1
ATOM 3183 C C . ALA A 1 398 ? 22.969 3.088 3.121 1 94.62 398 ALA A C 1
ATOM 3185 O O . ALA A 1 398 ? 22.391 2.244 3.818 1 94.62 398 ALA A O 1
ATOM 3186 N N . LYS A 1 399 ? 23.25 2.873 1.946 1 91.44 399 LYS A N 1
ATOM 3187 C CA . LYS A 1 399 ? 23.016 1.587 1.299 1 91.44 399 LYS A CA 1
ATOM 3188 C C . LYS A 1 399 ? 23.859 0.486 1.923 1 91.44 399 LYS A C 1
ATOM 3190 O O . LYS A 1 399 ? 25.016 0.724 2.299 1 91.44 399 LYS A O 1
ATOM 3195 N N . PHE A 1 400 ? 23.297 -0.675 1.939 1 89.81 400 PHE A N 1
ATOM 3196 C CA . PHE A 1 400 ? 23.969 -1.844 2.484 1 89.81 400 PHE A CA 1
ATOM 3197 C C . PHE A 1 400 ? 25.047 -2.334 1.529 1 89.81 400 PHE A C 1
ATOM 3199 O O . PHE A 1 400 ? 24.828 -2.426 0.321 1 89.81 400 PHE A O 1
ATOM 3206 N N . ILE A 1 401 ? 26.172 -2.539 2.08 1 84.69 401 ILE A N 1
ATOM 3207 C CA . ILE A 1 401 ? 27.266 -3.146 1.316 1 84.69 401 ILE A CA 1
ATOM 3208 C C . ILE A 1 401 ? 27.359 -4.633 1.648 1 84.69 401 ILE A C 1
ATOM 3210 O O . ILE A 1 401 ? 27.703 -5.004 2.773 1 84.69 401 ILE A O 1
ATOM 3214 N N . ASN A 1 402 ? 27.031 -5.379 0.672 1 77 402 ASN A N 1
ATOM 3215 C CA . ASN A 1 402 ? 27.016 -6.828 0.862 1 77 402 ASN A CA 1
ATOM 3216 C C . ASN A 1 402 ? 28.438 -7.406 0.87 1 77 402 ASN A C 1
ATOM 3218 O O . ASN A 1 402 ? 29.156 -7.301 -0.12 1 77 402 ASN A O 1
ATOM 3222 N N . PRO A 1 403 ? 28.828 -7.953 1.982 1 71.75 403 PRO A N 1
ATOM 3223 C CA . PRO A 1 403 ? 30.172 -8.547 2.023 1 71.75 403 PRO A CA 1
ATOM 3224 C C . PRO A 1 403 ? 30.328 -9.727 1.07 1 71.75 403 PRO A C 1
ATOM 3226 O O . PRO A 1 403 ? 31.438 -10.109 0.72 1 71.75 403 PRO A O 1
ATOM 3229 N N . LEU A 1 404 ? 29.172 -10.281 0.692 1 68.5 404 LEU A N 1
ATOM 3230 C CA . LEU A 1 404 ? 29.203 -11.453 -0.17 1 68.5 404 LEU A CA 1
ATOM 3231 C C . LEU A 1 404 ? 29.359 -11.055 -1.633 1 68.5 404 LEU A C 1
ATOM 3233 O O . LEU A 1 404 ? 29.609 -11.906 -2.49 1 68.5 404 LEU A O 1
ATOM 3237 N N . GLU A 1 405 ? 29.188 -9.734 -1.873 1 66.56 405 GLU A N 1
ATOM 3238 C CA . GLU A 1 405 ? 29.328 -9.281 -3.252 1 66.56 405 GLU A CA 1
ATOM 3239 C C . GLU A 1 405 ? 30.797 -9.117 -3.623 1 66.56 405 GLU A C 1
ATOM 3241 O O . GLU A 1 405 ? 31.625 -8.75 -2.779 1 66.56 405 GLU A O 1
ATOM 3246 N N . PRO A 1 406 ? 31.109 -9.586 -4.836 1 61 406 PRO A N 1
ATOM 3247 C CA . PRO A 1 406 ? 32.5 -9.453 -5.262 1 61 406 PRO A CA 1
ATOM 3248 C C . PRO A 1 406 ? 33 -8.016 -5.16 1 61 406 PRO A C 1
ATOM 3250 O O . PRO A 1 406 ? 32.219 -7.07 -5.266 1 61 406 PRO A O 1
ATOM 3253 N N . SER A 1 407 ? 34.312 -7.828 -4.695 1 56.16 407 SER A N 1
ATOM 3254 C CA . SER A 1 407 ? 35.031 -6.613 -4.336 1 56.16 407 SER A CA 1
ATOM 3255 C C . SER A 1 407 ? 34.906 -5.555 -5.43 1 56.16 407 SER A C 1
ATOM 3257 O O . SER A 1 407 ? 34.875 -4.359 -5.141 1 56.16 407 SER A O 1
ATOM 3259 N N . ASN A 1 408 ? 34.875 -5.887 -6.695 1 52.94 408 ASN A N 1
ATOM 3260 C CA . ASN A 1 408 ? 34.969 -4.918 -7.785 1 52.94 408 ASN A CA 1
ATOM 3261 C C . ASN A 1 408 ? 33.719 -4.027 -7.859 1 52.94 408 ASN A C 1
ATOM 3263 O O . ASN A 1 408 ? 33.719 -3.041 -8.602 1 52.94 408 ASN A O 1
ATOM 3267 N N . LYS A 1 409 ? 32.75 -4.488 -7.191 1 55.22 409 LYS A N 1
ATOM 3268 C CA . LYS A 1 409 ? 31.516 -3.709 -7.328 1 55.22 409 LYS A CA 1
ATOM 3269 C C . LYS A 1 409 ? 31.188 -2.953 -6.043 1 55.22 409 LYS A C 1
ATOM 3271 O O . LYS A 1 409 ? 30.078 -2.443 -5.875 1 55.22 409 LYS A O 1
ATOM 3276 N N . LYS A 1 410 ? 32.281 -3.027 -5.191 1 57.84 410 LYS A N 1
ATOM 3277 C CA . LYS A 1 410 ? 31.969 -2.449 -3.889 1 57.84 410 LYS A CA 1
ATOM 3278 C C . LYS A 1 410 ? 31.938 -0.925 -3.955 1 57.84 410 LYS A C 1
ATOM 3280 O O . LYS A 1 410 ? 32.875 -0.303 -4.43 1 57.84 410 LYS A O 1
ATOM 3285 N N . THR A 1 411 ? 30.797 -0.393 -3.861 1 64.19 411 THR A N 1
ATOM 3286 C CA . THR A 1 411 ? 30.547 1.041 -3.766 1 64.19 411 THR A CA 1
ATOM 3287 C C . THR A 1 411 ? 31.156 1.613 -2.488 1 64.19 411 THR A C 1
ATOM 3289 O O . THR A 1 411 ? 30.953 1.061 -1.403 1 64.19 411 THR A O 1
ATOM 3292 N N . VAL A 1 412 ? 32.219 2.41 -2.666 1 67.44 412 VAL A N 1
ATOM 3293 C CA . VAL A 1 412 ? 32.812 3.074 -1.51 1 67.44 412 VAL A CA 1
ATOM 3294 C C . VAL A 1 412 ? 32.031 4.332 -1.168 1 67.44 412 VAL A C 1
ATOM 3296 O O . VAL A 1 412 ? 31.797 5.18 -2.031 1 67.44 412 VAL A O 1
ATOM 3299 N N . ILE A 1 413 ? 31.5 4.344 0.049 1 81.75 413 ILE A N 1
ATOM 3300 C CA . ILE A 1 413 ? 30.797 5.531 0.526 1 81.75 413 ILE A CA 1
ATOM 3301 C C . ILE A 1 413 ? 31.812 6.543 1.068 1 81.75 413 ILE A C 1
ATOM 3303 O O . ILE A 1 413 ? 32.562 6.234 1.988 1 81.75 413 ILE A O 1
ATOM 3307 N N . LYS A 1 414 ? 31.875 7.633 0.438 1 90.38 414 LYS A N 1
ATOM 3308 C CA . LYS A 1 414 ? 32.781 8.711 0.837 1 90.38 414 LYS A CA 1
ATOM 3309 C C . LYS A 1 414 ? 32.25 9.461 2.047 1 90.38 414 LYS A C 1
ATOM 3311 O O . LYS A 1 414 ? 31.047 9.75 2.119 1 90.38 414 LYS A O 1
ATOM 3316 N N . LYS A 1 415 ? 33.125 9.781 2.904 1 93.88 415 LYS A N 1
ATOM 3317 C CA . LYS A 1 415 ? 32.781 10.602 4.055 1 93.88 415 LYS A CA 1
ATOM 3318 C C . LYS A 1 415 ? 32.312 11.992 3.615 1 93.88 415 LYS A C 1
ATOM 3320 O O . LYS A 1 415 ? 32.781 12.5 2.59 1 93.88 415 LYS A O 1
ATOM 3325 N N . LEU A 1 416 ? 31.547 12.562 4.43 1 95.81 416 LEU A N 1
ATOM 3326 C CA . LEU A 1 416 ? 30.984 13.867 4.098 1 95.81 416 LEU A CA 1
ATOM 3327 C C . LEU A 1 416 ? 32.094 14.914 3.965 1 95.81 416 LEU A C 1
ATOM 3329 O O . LEU A 1 416 ? 32.031 15.758 3.07 1 95.81 416 LEU A O 1
ATOM 3333 N N . SER A 1 417 ? 33.094 14.867 4.781 1 94 417 SER A N 1
ATOM 3334 C CA . SER A 1 417 ? 34.188 15.844 4.82 1 94 417 SER A CA 1
ATOM 3335 C C . SER A 1 417 ? 35 15.812 3.535 1 94 417 SER A C 1
ATOM 3337 O O . SER A 1 417 ? 35.719 16.766 3.227 1 94 417 SER A O 1
ATOM 3339 N N . ARG A 1 418 ? 34.875 14.758 2.799 1 93.38 418 ARG A N 1
ATOM 3340 C CA . ARG A 1 418 ? 35.656 14.578 1.598 1 93.38 418 ARG A CA 1
ATOM 3341 C C . ARG A 1 418 ? 34.844 14.82 0.339 1 93.38 418 ARG A C 1
ATOM 3343 O O . ARG A 1 418 ? 35.344 14.641 -0.777 1 93.38 418 ARG A O 1
ATOM 3350 N N . ARG A 1 419 ? 33.656 15.203 0.529 1 94.94 419 ARG A N 1
ATOM 3351 C CA . ARG A 1 419 ? 32.781 15.391 -0.618 1 94.94 419 ARG A CA 1
ATOM 3352 C C . ARG A 1 419 ? 32.844 16.828 -1.122 1 94.94 419 ARG A C 1
ATOM 3354 O O . ARG A 1 419 ? 33.312 17.719 -0.414 1 94.94 419 ARG A O 1
ATOM 3361 N N . HIS A 1 420 ? 32.375 16.969 -2.355 1 93.25 420 HIS A N 1
ATOM 3362 C CA . HIS A 1 420 ? 32.219 18.312 -2.9 1 93.25 420 HIS A CA 1
ATOM 3363 C C . HIS A 1 420 ? 31.203 19.109 -2.117 1 93.25 420 HIS A C 1
ATOM 3365 O O . HIS A 1 420 ? 30.203 18.562 -1.653 1 93.25 420 HIS A O 1
ATOM 3371 N N . VAL A 1 421 ? 31.547 20.344 -2.012 1 92.44 421 VAL A N 1
ATOM 3372 C CA . VAL A 1 421 ? 30.656 21.203 -1.234 1 92.44 421 VAL A CA 1
ATOM 3373 C C . VAL A 1 421 ? 29.906 22.156 -2.166 1 92.44 421 VAL A C 1
ATOM 3375 O O . VAL A 1 421 ? 30.422 22.516 -3.236 1 92.44 421 VAL A O 1
ATOM 3378 N N . GLU A 1 422 ? 28.75 22.484 -1.783 1 90.12 422 GLU A N 1
ATOM 3379 C CA . GLU A 1 422 ? 27.984 23.5 -2.502 1 90.12 422 GLU A CA 1
ATOM 3380 C C . GLU A 1 422 ? 28.578 24.891 -2.283 1 90.12 422 GLU A C 1
ATOM 3382 O O . GLU A 1 422 ? 29.5 25.062 -1.489 1 90.12 422 GLU A O 1
ATOM 3387 N N . LEU A 1 423 ? 28 25.828 -3.031 1 85.62 423 LEU A N 1
ATOM 3388 C CA . LEU A 1 423 ? 28.359 27.219 -2.789 1 85.62 423 LEU A CA 1
ATOM 3389 C C . LEU A 1 423 ? 27.938 27.656 -1.395 1 85.62 423 LEU A C 1
ATOM 3391 O O . LEU A 1 423 ? 26.906 27.219 -0.888 1 85.62 423 LEU A O 1
ATOM 3395 N N . THR A 1 424 ? 28.734 28.547 -0.884 1 83.56 424 THR A N 1
ATOM 3396 C CA . THR A 1 424 ? 28.344 29.109 0.402 1 83.56 424 THR A CA 1
ATOM 3397 C C . THR A 1 424 ? 27.078 29.969 0.255 1 83.56 424 THR A C 1
ATOM 3399 O O . THR A 1 424 ? 26.703 30.344 -0.857 1 83.56 424 THR A O 1
ATOM 3402 N N . VAL A 1 425 ? 26.453 30.188 1.39 1 82.81 425 VAL A N 1
ATOM 3403 C CA . VAL A 1 425 ? 25.25 31.016 1.398 1 82.81 425 VAL A CA 1
ATOM 3404 C C . VAL A 1 425 ? 25.578 32.406 0.835 1 82.81 425 VAL A C 1
ATOM 3406 O O . VAL A 1 425 ? 24.797 32.969 0.052 1 82.81 425 VAL A O 1
ATOM 3409 N N . ASP A 1 426 ? 26.734 32.906 1.223 1 81.31 426 ASP A N 1
ATOM 3410 C CA . ASP A 1 426 ? 27.156 34.219 0.754 1 81.31 426 ASP A CA 1
ATOM 3411 C C . ASP A 1 426 ? 27.344 34.219 -0.762 1 81.31 426 ASP A C 1
ATOM 3413 O O . ASP A 1 426 ? 26.938 35.156 -1.438 1 81.31 426 ASP A O 1
ATOM 3417 N N . GLU A 1 427 ? 27.953 33.219 -1.202 1 83.62 427 GLU A N 1
ATOM 3418 C CA . GLU A 1 427 ? 28.172 33.094 -2.643 1 83.62 427 GLU A CA 1
ATOM 3419 C C . GLU A 1 427 ? 26.844 33 -3.389 1 83.62 427 GLU A C 1
ATOM 3421 O O . GLU A 1 427 ? 26.688 33.594 -4.465 1 83.62 427 GLU A O 1
ATOM 3426 N N . LYS A 1 428 ? 25.984 32.312 -2.832 1 82.25 428 LYS A N 1
ATOM 3427 C CA . LYS A 1 428 ? 24.672 32.156 -3.445 1 82.25 428 LYS A CA 1
ATOM 3428 C C . LYS A 1 428 ? 23.906 33.469 -3.445 1 82.25 428 LYS A C 1
ATOM 3430 O O . LYS A 1 428 ? 23.234 33.812 -4.422 1 82.25 428 LYS A O 1
ATOM 3435 N N . MET A 1 429 ? 23.984 34.125 -2.373 1 80.25 429 MET A N 1
ATOM 3436 C CA . MET A 1 429 ? 23.328 35.438 -2.258 1 80.25 429 MET A CA 1
ATOM 3437 C C . MET A 1 429 ? 23.906 36.438 -3.26 1 80.25 429 MET A C 1
ATOM 3439 O O . MET A 1 429 ? 23.172 37.219 -3.842 1 80.25 429 MET A O 1
ATOM 3443 N N . GLU A 1 430 ? 25.156 36.344 -3.408 1 81.06 430 GLU A N 1
ATOM 3444 C CA . GLU A 1 430 ? 25.812 37.219 -4.375 1 81.06 430 GLU A CA 1
ATOM 3445 C C . GLU A 1 430 ? 25.359 36.906 -5.797 1 81.06 430 GLU A C 1
ATOM 3447 O O . GLU A 1 430 ? 25.141 37.844 -6.598 1 81.06 430 GLU A O 1
ATOM 3452 N N . LYS A 1 431 ? 25.281 35.719 -6.066 1 80.44 431 LYS A N 1
ATOM 3453 C CA . LYS A 1 431 ? 24.828 35.312 -7.387 1 80.44 431 LYS A CA 1
ATOM 3454 C C . LYS A 1 431 ? 23.391 35.75 -7.633 1 80.44 431 LYS A C 1
ATOM 3456 O O . LYS A 1 431 ? 23.031 36.188 -8.742 1 80.44 431 LYS A O 1
ATOM 3461 N N . LEU A 1 432 ? 22.594 35.594 -6.629 1 77.94 432 LEU A N 1
ATOM 3462 C CA . LEU A 1 432 ? 21.203 36.031 -6.723 1 77.94 432 LEU A CA 1
ATOM 3463 C C . LEU A 1 432 ? 21.109 37.531 -6.934 1 77.94 432 LEU A C 1
ATOM 3465 O O . LEU A 1 432 ? 20.297 38 -7.73 1 77.94 432 LEU A O 1
ATOM 3469 N N . ARG A 1 433 ? 21.875 38.25 -6.207 1 76.31 433 ARG A N 1
ATOM 3470 C CA . ARG A 1 433 ? 21.891 39.688 -6.34 1 76.31 433 ARG A CA 1
ATOM 3471 C C . ARG A 1 433 ? 22.344 40.094 -7.734 1 76.31 433 ARG A C 1
ATOM 3473 O O . ARG A 1 433 ? 21.797 41.031 -8.32 1 76.31 433 ARG A O 1
ATOM 3480 N N . LYS A 1 434 ? 23.234 39.406 -8.234 1 75.44 434 LYS A N 1
ATOM 3481 C CA . LYS A 1 434 ? 23.734 39.688 -9.578 1 75.44 434 LYS A CA 1
ATOM 3482 C C . LYS A 1 434 ? 22.656 39.375 -10.633 1 75.44 434 LYS A C 1
ATOM 3484 O O . LYS A 1 434 ? 22.5 40.125 -11.594 1 75.44 434 LYS A O 1
ATOM 3489 N N . LYS A 1 435 ? 22.016 38.281 -10.414 1 70.56 435 LYS A N 1
ATOM 3490 C CA . LYS A 1 435 ? 20.969 37.906 -11.352 1 70.56 435 LYS A CA 1
ATOM 3491 C C . LYS A 1 435 ? 19.812 38.906 -11.32 1 70.56 435 LYS A C 1
ATOM 3493 O O . LYS A 1 435 ? 19.25 39.219 -12.367 1 70.56 435 LYS A O 1
ATOM 3498 N N . ARG A 1 436 ? 19.438 39.375 -10.164 1 67 436 ARG A N 1
ATOM 3499 C CA . ARG A 1 436 ? 18.391 40.375 -10.023 1 67 436 ARG A CA 1
ATOM 3500 C C . ARG A 1 436 ? 18.797 41.688 -10.656 1 67 436 ARG A C 1
ATOM 3502 O O . ARG A 1 436 ? 17.969 42.375 -11.273 1 67 436 ARG A O 1
ATOM 3509 N N . LYS A 1 437 ? 19.953 42.031 -10.484 1 64.38 437 LYS A N 1
ATOM 3510 C CA . LYS A 1 437 ? 20.469 43.25 -11.117 1 64.38 437 LYS A CA 1
ATOM 3511 C C . LYS A 1 437 ? 20.422 43.125 -12.641 1 64.38 437 LYS A C 1
ATOM 3513 O O . LYS A 1 437 ? 20.062 44.094 -13.328 1 64.38 437 LYS A O 1
ATOM 3518 N N . ILE A 1 438 ? 20.688 41.938 -13.039 1 65.19 438 ILE A N 1
ATOM 3519 C CA . ILE A 1 438 ? 20.656 41.719 -14.484 1 65.19 438 ILE A CA 1
ATOM 3520 C C . ILE A 1 438 ? 19.219 41.75 -14.984 1 65.19 438 ILE A C 1
ATOM 3522 O O . ILE A 1 438 ? 18.938 42.312 -16.031 1 65.19 438 ILE A O 1
ATOM 3526 N N . ASP A 1 439 ? 18.391 41.125 -14.289 1 61.94 439 ASP A N 1
ATOM 3527 C CA . ASP A 1 439 ? 16.984 41.094 -14.68 1 61.94 439 ASP A CA 1
ATOM 3528 C C . ASP A 1 439 ? 16.375 42.5 -14.609 1 61.94 439 ASP A C 1
ATOM 3530 O O . ASP A 1 439 ? 15.562 42.875 -15.453 1 61.94 439 ASP A O 1
ATOM 3534 N N . THR A 1 440 ? 16.797 43.312 -13.648 1 58.97 440 THR A N 1
ATOM 3535 C CA . THR A 1 440 ? 16.344 44.688 -13.531 1 58.97 440 THR A CA 1
ATOM 3536 C C . THR A 1 440 ? 16.953 45.531 -14.641 1 58.97 440 THR A C 1
ATOM 3538 O O . THR A 1 440 ? 16.281 46.406 -15.195 1 58.97 440 THR A O 1
ATOM 3541 N N . CYS A 1 441 ? 18.156 45.188 -14.906 1 57.31 441 CYS A N 1
ATOM 3542 C CA . CYS A 1 441 ? 18.781 45.938 -15.984 1 57.31 441 CYS A CA 1
ATOM 3543 C C . CYS A 1 441 ? 18.172 45.562 -17.328 1 57.31 441 CYS A C 1
ATOM 3545 O O . CYS A 1 441 ? 18 46.438 -18.203 1 57.31 441 CYS A O 1
ATOM 3547 N N . SER A 1 442 ? 17.906 44.344 -17.469 1 55.31 442 SER A N 1
ATOM 3548 C CA . SER A 1 442 ? 17.281 43.906 -18.703 1 55.31 442 SER A CA 1
ATOM 3549 C C . SER A 1 442 ? 15.859 44.469 -18.844 1 55.31 442 SER A C 1
ATOM 3551 O O . SER A 1 442 ? 15.406 44.781 -19.938 1 55.31 442 SER A O 1
ATOM 3553 N N . LEU A 1 443 ? 15.203 44.531 -17.781 1 53.88 443 LEU A N 1
ATOM 3554 C CA . LEU A 1 443 ? 13.875 45.125 -17.797 1 53.88 443 LEU A CA 1
ATOM 3555 C C . LEU A 1 443 ? 13.969 46.656 -18.031 1 53.88 443 LEU A C 1
ATOM 3557 O O . LEU A 1 443 ? 13.164 47.219 -18.766 1 53.88 443 LEU A O 1
ATOM 3561 N N . GLU A 1 444 ? 14.977 47.25 -17.5 1 51.59 444 GLU A N 1
ATOM 3562 C CA . GLU A 1 444 ? 15.18 48.656 -17.75 1 51.59 444 GLU A CA 1
ATOM 3563 C C . GLU A 1 444 ? 15.609 48.906 -19.188 1 51.59 444 GLU A C 1
ATOM 3565 O O . GLU A 1 444 ? 15.195 49.906 -19.797 1 51.59 444 GLU A O 1
ATOM 3570 N N . LYS A 1 445 ? 16.328 47.875 -19.656 1 53.66 445 LYS A N 1
ATOM 3571 C CA . LYS A 1 445 ? 16.703 48.031 -21.047 1 53.66 445 LYS A CA 1
ATOM 3572 C C . LYS A 1 445 ? 15.516 47.812 -21.984 1 53.66 445 LYS A C 1
ATOM 3574 O O . LYS A 1 445 ? 15.383 48.469 -23 1 53.66 445 LYS A O 1
ATOM 3579 N N . SER A 1 446 ? 14.742 46.969 -21.562 1 53.34 446 SER A N 1
ATOM 3580 C CA . SER A 1 446 ? 13.547 46.719 -22.359 1 53.34 446 SER A CA 1
ATOM 3581 C C . SER A 1 446 ? 12.594 47.906 -22.312 1 53.34 446 SER A C 1
ATOM 3583 O O . SER A 1 446 ? 11.977 48.25 -23.312 1 53.34 446 SER A O 1
ATOM 3585 N N . ILE A 1 447 ? 12.609 48.562 -21.25 1 53.16 447 ILE A N 1
ATOM 3586 C CA . ILE A 1 447 ? 11.805 49.781 -21.109 1 53.16 447 ILE A CA 1
ATOM 3587 C C . ILE A 1 447 ? 12.461 50.938 -21.859 1 53.16 447 ILE A C 1
ATOM 3589 O O . ILE A 1 447 ? 11.781 51.688 -22.547 1 53.16 447 ILE A O 1
ATOM 3593 N N . GLU A 1 448 ? 13.727 50.938 -21.797 1 51.59 448 GLU A N 1
ATOM 3594 C CA . GLU A 1 448 ? 14.438 52 -22.5 1 51.59 448 GLU A CA 1
ATOM 3595 C C . GLU A 1 448 ? 14.344 51.812 -24 1 51.59 448 GLU A C 1
ATOM 3597 O O . GLU A 1 448 ? 14.172 52.781 -24.75 1 51.59 448 GLU A O 1
ATOM 3602 N N . THR A 1 449 ? 14.406 50.594 -24.406 1 54.41 449 THR A N 1
ATOM 3603 C CA . THR A 1 449 ? 14.281 50.344 -25.844 1 54.41 449 THR A CA 1
ATOM 3604 C C . THR A 1 449 ? 12.852 50.625 -26.312 1 54.41 449 THR A C 1
ATOM 3606 O O . THR A 1 449 ? 12.656 51.156 -27.406 1 54.41 449 THR A O 1
ATOM 3609 N N . GLU A 1 450 ? 11.93 50.375 -25.484 1 51.5 450 GLU A N 1
ATOM 3610 C CA . GLU A 1 450 ? 10.539 50.688 -25.812 1 51.5 450 GLU A CA 1
ATOM 3611 C C . GLU A 1 450 ? 10.273 52.188 -25.812 1 51.5 450 GLU A C 1
ATOM 3613 O O . GLU A 1 450 ? 9.539 52.688 -26.656 1 51.5 450 GLU A O 1
ATOM 3618 N N . ILE A 1 451 ? 11 52.938 -25.016 1 52.41 451 ILE A N 1
ATOM 3619 C CA . ILE A 1 451 ? 10.867 54.375 -24.953 1 52.41 451 ILE A CA 1
ATOM 3620 C C . ILE A 1 451 ? 11.578 55 -26.156 1 52.41 451 ILE A C 1
ATOM 3622 O O . ILE A 1 451 ? 11.047 55.938 -26.781 1 52.41 451 ILE A O 1
ATOM 3626 N N . THR A 1 452 ? 12.656 54.438 -26.594 1 52.25 452 THR A N 1
ATOM 3627 C CA . THR A 1 452 ? 13.398 55 -27.719 1 52.25 452 THR A CA 1
ATOM 3628 C C . THR A 1 452 ? 12.68 54.688 -29.031 1 52.25 452 THR A C 1
ATOM 3630 O O . THR A 1 452 ? 12.68 55.531 -29.938 1 52.25 452 THR A O 1
ATOM 3633 N N . GLU A 1 453 ? 11.977 53.562 -29.109 1 51.88 453 GLU A N 1
ATOM 3634 C CA . GLU A 1 453 ? 11.273 53.25 -30.344 1 51.88 453 GLU A CA 1
ATOM 3635 C C . GLU A 1 453 ? 9.992 54.062 -30.484 1 51.88 453 GLU A C 1
ATOM 3637 O O . GLU A 1 453 ? 9.523 54.312 -31.594 1 51.88 453 GLU A O 1
ATOM 3642 N N . GLN A 1 454 ? 9.453 54.531 -29.359 1 45.06 454 GLN A N 1
ATOM 3643 C CA . GLN A 1 454 ? 8.273 55.375 -29.438 1 45.06 454 GLN A CA 1
ATOM 3644 C C . GLN A 1 454 ? 8.664 56.812 -29.766 1 45.06 454 GLN A C 1
ATOM 3646 O O . GLN A 1 454 ? 7.82 57.625 -30.188 1 45.06 454 GLN A O 1
ATOM 3651 N N . CYS A 1 455 ? 9.891 57.219 -29.484 1 43.47 455 CYS A N 1
ATOM 3652 C CA . CYS A 1 455 ? 10.281 58.625 -29.734 1 43.47 455 CYS A CA 1
ATOM 3653 C C . CYS A 1 455 ? 10.844 58.781 -31.141 1 43.47 455 CYS A C 1
ATOM 3655 O O . CYS A 1 455 ? 11.109 59.875 -31.594 1 43.47 455 CYS A O 1
ATOM 3657 N N . THR A 1 456 ? 11.117 57.625 -31.844 1 35.97 456 THR A N 1
ATOM 3658 C CA . THR A 1 456 ? 11.484 57.844 -33.25 1 35.97 456 THR A CA 1
ATOM 3659 C C . THR A 1 456 ? 10.273 57.625 -34.156 1 35.97 456 THR A C 1
ATOM 3661 O O . THR A 1 456 ? 9.484 56.719 -33.938 1 35.97 456 THR A O 1
ATOM 3664 N N . MET B 1 1 ? -13.898 20.391 -50.781 1 26.33 1 MET B N 1
ATOM 3665 C CA . MET B 1 1 ? -15.195 19.969 -50.281 1 26.33 1 MET B CA 1
ATOM 3666 C C . MET B 1 1 ? -15.094 18.625 -49.562 1 26.33 1 MET B C 1
ATOM 3668 O O . MET B 1 1 ? -15.75 18.406 -48.562 1 26.33 1 MET B O 1
ATOM 3672 N N . ARG B 1 2 ? -14.234 17.688 -50.156 1 32.78 2 ARG B N 1
ATOM 3673 C CA . ARG B 1 2 ? -14.211 16.297 -49.688 1 32.78 2 ARG B CA 1
ATOM 3674 C C . ARG B 1 2 ? -13.414 16.156 -48.406 1 32.78 2 ARG B C 1
ATOM 3676 O O . ARG B 1 2 ? -13.727 15.312 -47.562 1 32.78 2 ARG B O 1
ATOM 3683 N N . ILE B 1 3 ? -12.258 16.844 -48.281 1 33.34 3 ILE B N 1
ATOM 3684 C CA . ILE B 1 3 ? -11.391 16.688 -47.125 1 33.34 3 ILE B CA 1
ATOM 3685 C C . ILE B 1 3 ? -12.086 17.219 -45.875 1 33.34 3 ILE B C 1
ATOM 3687 O O . ILE B 1 3 ? -11.938 16.672 -44.781 1 33.34 3 ILE B O 1
ATOM 3691 N N . MET B 1 4 ? -12.961 18.297 -46.031 1 33.88 4 MET B N 1
ATOM 3692 C CA . MET B 1 4 ? -13.758 18.859 -44.938 1 33.88 4 MET B CA 1
ATOM 3693 C C . MET B 1 4 ? -14.828 17.875 -44.469 1 33.88 4 MET B C 1
ATOM 3695 O O . MET B 1 4 ? -15.336 18 -43.375 1 33.88 4 MET B O 1
ATOM 3699 N N . SER B 1 5 ? -15.344 17.062 -45.406 1 39.91 5 SER B N 1
ATOM 3700 C CA . SER B 1 5 ? -16.422 16.141 -45.062 1 39.91 5 SER B CA 1
ATOM 3701 C C . SER B 1 5 ? -15.938 15.055 -44.125 1 39.91 5 SER B C 1
ATOM 3703 O O . SER B 1 5 ? -16.703 14.602 -43.25 1 39.91 5 SER B O 1
ATOM 3705 N N . GLY B 1 6 ? -14.711 14.633 -44.281 1 35.12 6 GLY B N 1
ATOM 3706 C CA . GLY B 1 6 ? -14.211 13.555 -43.406 1 35.12 6 GLY B CA 1
ATOM 3707 C C . GLY B 1 6 ? -14 13.984 -41.969 1 35.12 6 GLY B C 1
ATOM 3708 O O . GLY B 1 6 ? -14.125 13.172 -41.062 1 35.12 6 GLY B O 1
ATOM 3709 N N . MET B 1 7 ? -13.578 15.273 -41.781 1 36.09 7 MET B N 1
ATOM 3710 C CA . MET B 1 7 ? -13.391 15.766 -40.438 1 36.09 7 MET B CA 1
ATOM 3711 C C . MET B 1 7 ? -14.734 15.891 -39.719 1 36.09 7 MET B C 1
ATOM 3713 O O . MET B 1 7 ? -14.82 15.633 -38.5 1 36.09 7 MET B O 1
ATOM 3717 N N . PHE B 1 8 ? -15.75 16.297 -40.469 1 39.84 8 PHE B N 1
ATOM 3718 C CA . PHE B 1 8 ? -17.078 16.406 -39.875 1 39.84 8 PHE B CA 1
ATOM 3719 C C . PHE B 1 8 ? -17.625 15.031 -39.531 1 39.84 8 PHE B C 1
ATOM 3721 O O . PHE B 1 8 ? -18.328 14.875 -38.531 1 39.84 8 PHE B O 1
ATOM 3728 N N . SER B 1 9 ? -17.328 14 -40.375 1 44.47 9 SER B N 1
ATOM 3729 C CA . SER B 1 9 ? -17.812 12.664 -40.062 1 44.47 9 SER B CA 1
ATOM 3730 C C . SER B 1 9 ? -17.141 12.117 -38.812 1 44.47 9 SER B C 1
ATOM 3732 O O . SER B 1 9 ? -17.766 11.414 -38.031 1 44.47 9 SER B O 1
ATOM 3734 N N . GLY B 1 10 ? -15.891 12.438 -38.594 1 39.53 10 GLY B N 1
ATOM 3735 C CA . GLY B 1 10 ? -15.211 12.008 -37.406 1 39.53 10 GLY B CA 1
ATOM 3736 C C . GLY B 1 10 ? -15.75 12.656 -36.125 1 39.53 10 GLY B C 1
ATOM 3737 O O . GLY B 1 10 ? -15.883 12.008 -35.094 1 39.53 10 GLY B O 1
ATOM 3738 N N . ILE B 1 11 ? -16.062 14.008 -36.188 1 41.53 11 ILE B N 1
ATOM 3739 C CA . ILE B 1 11 ? -16.719 14.68 -35.062 1 41.53 11 ILE B CA 1
ATOM 3740 C C . ILE B 1 11 ? -18.109 14.102 -34.844 1 41.53 11 ILE B C 1
ATOM 3742 O O . ILE B 1 11 ? -18.531 13.867 -33.719 1 41.53 11 ILE B O 1
ATOM 3746 N N . LYS B 1 12 ? -18.875 13.883 -35.969 1 44.53 12 LYS B N 1
ATOM 3747 C CA . LYS B 1 12 ? -20.203 13.266 -35.844 1 44.53 12 LYS B CA 1
ATOM 3748 C C . LYS B 1 12 ? -20.094 11.844 -35.312 1 44.53 12 LYS B C 1
ATOM 3750 O O . LYS B 1 12 ? -20.938 11.422 -34.5 1 44.53 12 LYS B O 1
ATOM 3755 N N . GLN B 1 13 ? -19.141 11.062 -35.812 1 41.44 13 GLN B N 1
ATOM 3756 C CA . GLN B 1 13 ? -18.953 9.727 -35.25 1 41.44 13 GLN B CA 1
ATOM 3757 C C . GLN B 1 13 ? -18.531 9.805 -33.781 1 41.44 13 GLN B C 1
ATOM 3759 O O . GLN B 1 13 ? -18.969 8.992 -32.969 1 41.44 13 GLN B O 1
ATOM 3764 N N . LEU B 1 14 ? -17.703 10.812 -33.375 1 41.53 14 LEU B N 1
ATOM 3765 C CA . LEU B 1 14 ? -17.422 11.016 -31.969 1 41.53 14 LEU B CA 1
ATOM 3766 C C . LEU B 1 14 ? -18.656 11.484 -31.219 1 41.53 14 LEU B C 1
ATOM 3768 O O . LEU B 1 14 ? -18.938 11.016 -30.109 1 41.53 14 LEU B O 1
ATOM 3772 N N . GLU B 1 15 ? -19.375 12.461 -31.828 1 44.19 15 GLU B N 1
ATOM 3773 C CA . GLU B 1 15 ? -20.656 12.844 -31.25 1 44.19 15 GLU B CA 1
ATOM 3774 C C . GLU B 1 15 ? -21.625 11.664 -31.203 1 44.19 15 GLU B C 1
ATOM 3776 O O . GLU B 1 15 ? -22.328 11.461 -30.219 1 44.19 15 GLU B O 1
ATOM 3781 N N . SER B 1 16 ? -21.75 10.875 -32.25 1 45.91 16 SER B N 1
ATOM 3782 C CA . SER B 1 16 ? -22.594 9.68 -32.25 1 45.91 16 SER B CA 1
ATOM 3783 C C . SER B 1 16 ? -22.094 8.648 -31.25 1 45.91 16 SER B C 1
ATOM 3785 O O . SER B 1 16 ? -22.891 8 -30.562 1 45.91 16 SER B O 1
ATOM 3787 N N . ARG B 1 17 ? -20.766 8.445 -31.141 1 42.91 17 ARG B N 1
ATOM 3788 C CA . ARG B 1 17 ? -20.219 7.535 -30.141 1 42.91 17 ARG B CA 1
ATOM 3789 C C . ARG B 1 17 ? -20.422 8.086 -28.734 1 42.91 17 ARG B C 1
ATOM 3791 O O . ARG B 1 17 ? -20.703 7.324 -27.797 1 42.91 17 ARG B O 1
ATOM 3798 N N . LEU B 1 18 ? -20.344 9.406 -28.594 1 41.97 18 LEU B N 1
ATOM 3799 C CA . LEU B 1 18 ? -20.688 10.023 -27.328 1 41.97 18 LEU B CA 1
ATOM 3800 C C . LEU B 1 18 ? -22.188 9.898 -27.047 1 41.97 18 LEU B C 1
ATOM 3802 O O . LEU B 1 18 ? -22.578 9.68 -25.891 1 41.97 18 LEU B O 1
ATOM 3806 N N . LYS B 1 19 ? -23.016 10.078 -28.016 1 46.31 19 LYS B N 1
ATOM 3807 C CA . LYS B 1 19 ? -24.453 9.883 -27.875 1 46.31 19 LYS B CA 1
ATOM 3808 C C . LYS B 1 19 ? -24.781 8.422 -27.562 1 46.31 19 LYS B C 1
ATOM 3810 O O . LYS B 1 19 ? -25.703 8.148 -26.797 1 46.31 19 LYS B O 1
ATOM 3815 N N . SER B 1 20 ? -24.109 7.465 -28.219 1 45.31 20 SER B N 1
ATOM 3816 C CA . SER B 1 20 ? -24.359 6.059 -27.906 1 45.31 20 SER B CA 1
ATOM 3817 C C . SER B 1 20 ? -23.891 5.715 -26.5 1 45.31 20 SER B C 1
ATOM 3819 O O . SER B 1 20 ? -24.328 4.711 -25.922 1 45.31 20 SER B O 1
ATOM 3821 N N . LEU B 1 21 ? -22.984 6.445 -25.938 1 45.34 21 LEU B N 1
ATOM 3822 C CA . LEU B 1 21 ? -22.625 6.246 -24.547 1 45.34 21 LEU B CA 1
ATOM 3823 C C . LEU B 1 21 ? -23.781 6.637 -23.625 1 45.34 21 LEU B C 1
ATOM 3825 O O . LEU B 1 21 ? -23.938 6.074 -22.531 1 45.34 21 LEU B O 1
ATOM 3829 N N . ASP B 1 22 ? -24.672 7.547 -23.984 1 44.19 22 ASP B N 1
ATOM 3830 C CA . ASP B 1 22 ? -25.844 7.953 -23.219 1 44.19 22 ASP B CA 1
ATOM 3831 C C . ASP B 1 22 ? -26.844 6.801 -23.094 1 44.19 22 ASP B C 1
ATOM 3833 O O . ASP B 1 22 ? -27.703 6.816 -22.219 1 44.19 22 ASP B O 1
ATOM 3837 N N . GLU B 1 23 ? -26.984 5.941 -24.047 1 44.56 23 GLU B N 1
ATOM 3838 C CA . GLU B 1 23 ? -27.906 4.809 -24 1 44.56 23 GLU B CA 1
ATOM 3839 C C . GLU B 1 23 ? -27.281 3.633 -23.234 1 44.56 23 GLU B C 1
ATOM 3841 O O . GLU B 1 23 ? -27.922 2.584 -23.094 1 44.56 23 GLU B O 1
ATOM 3846 N N . LEU B 1 24 ? -26.047 3.717 -22.938 1 43.75 24 LEU B N 1
ATOM 3847 C CA . LEU B 1 24 ? -25.484 2.547 -22.281 1 43.75 24 LEU B CA 1
ATOM 3848 C C . LEU B 1 24 ? -25.656 2.621 -20.781 1 43.75 24 LEU B C 1
ATOM 3850 O O . LEU B 1 24 ? -25.703 3.713 -20.203 1 43.75 24 LEU B O 1
ATOM 3854 N N . ASP B 1 25 ? -26.25 1.559 -20.109 1 46.78 25 ASP B N 1
ATOM 3855 C CA . ASP B 1 25 ? -26.406 1.43 -18.672 1 46.78 25 ASP B CA 1
ATOM 3856 C C . ASP B 1 25 ? -25.047 1.524 -17.953 1 46.78 25 ASP B C 1
ATOM 3858 O O . ASP B 1 25 ? -24 1.538 -18.609 1 46.78 25 ASP B O 1
ATOM 3862 N N . PHE B 1 26 ? -25.047 1.764 -16.688 1 41.47 26 PHE B N 1
ATOM 3863 C CA . PHE B 1 26 ? -23.891 2.006 -15.844 1 41.47 26 PHE B CA 1
ATOM 3864 C C . PHE B 1 26 ? -22.797 0.976 -16.125 1 41.47 26 PHE B C 1
ATOM 3866 O O . PHE B 1 26 ? -21.625 1.324 -16.234 1 41.47 26 PHE B O 1
ATOM 3873 N N . GLU B 1 27 ? -23.266 -0.131 -16.312 1 47.12 27 GLU B N 1
ATOM 3874 C CA . GLU B 1 27 ? -22.312 -1.211 -16.547 1 47.12 27 GLU B CA 1
ATOM 3875 C C . GLU B 1 27 ? -21.656 -1.083 -17.922 1 47.12 27 GLU B C 1
ATOM 3877 O O . GLU B 1 27 ? -20.453 -1.299 -18.062 1 47.12 27 GLU B O 1
ATOM 3882 N N . ALA B 1 28 ? -22.484 -0.704 -18.828 1 51.5 28 ALA B N 1
ATOM 3883 C CA . ALA B 1 28 ? -21.969 -0.569 -20.188 1 51.5 28 ALA B CA 1
ATOM 3884 C C . ALA B 1 28 ? -21.062 0.652 -20.312 1 51.5 28 ALA B C 1
ATOM 3886 O O . ALA B 1 28 ? -20.031 0.604 -21 1 51.5 28 ALA B O 1
ATOM 3887 N N . LEU B 1 29 ? -21.344 1.566 -19.578 1 48.31 29 LEU B N 1
ATOM 3888 C CA . LEU B 1 29 ? -20.531 2.777 -19.531 1 48.31 29 LEU B CA 1
ATOM 3889 C C . LEU B 1 29 ? -19.188 2.51 -18.859 1 48.31 29 LEU B C 1
ATOM 3891 O O . LEU B 1 29 ? -18.156 3 -19.297 1 48.31 29 LEU B O 1
ATOM 3895 N N . LYS B 1 30 ? -19.188 1.776 -17.797 1 46.91 30 LYS B N 1
ATOM 3896 C CA . LYS B 1 30 ? -17.969 1.338 -17.125 1 46.91 30 LYS B CA 1
ATOM 3897 C C . LYS B 1 30 ? -17.094 0.511 -18.062 1 46.91 30 LYS B C 1
ATOM 3899 O O . LYS B 1 30 ? -15.875 0.711 -18.141 1 46.91 30 LYS B O 1
ATOM 3904 N N . GLU B 1 31 ? -17.781 -0.26 -18.781 1 53.12 31 GLU B N 1
ATOM 3905 C CA . GLU B 1 31 ? -17.047 -1.072 -19.766 1 53.12 31 GLU B CA 1
ATOM 3906 C C . GLU B 1 31 ? -16.438 -0.204 -20.859 1 53.12 31 GLU B C 1
ATOM 3908 O O . GLU B 1 31 ? -15.305 -0.429 -21.281 1 53.12 31 GLU B O 1
ATOM 3913 N N . LYS B 1 32 ? -17.188 0.674 -21.25 1 53.31 32 LYS B N 1
ATOM 3914 C CA . LYS B 1 32 ? -16.688 1.553 -22.312 1 53.31 32 LYS B CA 1
ATOM 3915 C C . LYS B 1 32 ? -15.586 2.475 -21.797 1 53.31 32 LYS B C 1
ATOM 3917 O O . LYS B 1 32 ? -14.609 2.729 -22.484 1 53.31 32 LYS B O 1
ATOM 3922 N N . ALA B 1 33 ? -15.75 2.824 -20.578 1 49.62 33 ALA B N 1
ATOM 3923 C CA . ALA B 1 33 ? -14.711 3.641 -19.969 1 49.62 33 ALA B CA 1
ATOM 3924 C C . ALA B 1 33 ? -13.414 2.852 -19.812 1 49.62 33 ALA B C 1
ATOM 3926 O O . ALA B 1 33 ? -12.328 3.371 -20.078 1 49.62 33 ALA B O 1
ATOM 3927 N N . VAL B 1 34 ? -13.539 1.684 -19.391 1 49.44 34 VAL B N 1
ATOM 3928 C CA . VAL B 1 34 ? -12.391 0.788 -19.328 1 49.44 34 VAL B CA 1
ATOM 3929 C C . VAL B 1 34 ? -11.781 0.605 -20.719 1 49.44 34 VAL B C 1
ATOM 3931 O O . VAL B 1 34 ? -10.562 0.637 -20.875 1 49.44 34 VAL B O 1
ATOM 3934 N N . CYS B 1 35 ? -12.641 0.53 -21.656 1 51.28 35 CYS B N 1
ATOM 3935 C CA . CYS B 1 35 ? -12.18 0.366 -23.031 1 51.28 35 CYS B CA 1
ATOM 3936 C C . CYS B 1 35 ? -11.438 1.608 -23.516 1 51.28 35 CYS B C 1
ATOM 3938 O O . CYS B 1 35 ? -10.398 1.505 -24.156 1 51.28 35 CYS B O 1
ATOM 3940 N N . LEU B 1 36 ? -11.938 2.658 -23.125 1 53.41 36 LEU B N 1
ATOM 3941 C CA . LEU B 1 36 ? -11.32 3.902 -23.578 1 53.41 36 LEU B CA 1
ATOM 3942 C C . LEU B 1 36 ? -10 4.141 -22.844 1 53.41 36 LEU B C 1
ATOM 3944 O O . LEU B 1 36 ? -9.031 4.617 -23.438 1 53.41 36 LEU B O 1
ATOM 3948 N N . LEU B 1 37 ? -9.969 3.725 -21.578 1 48.62 37 LEU B N 1
ATOM 3949 C CA . LEU B 1 37 ? -8.727 3.777 -20.828 1 48.62 37 LEU B CA 1
ATOM 3950 C C . LEU B 1 37 ? -7.676 2.855 -21.453 1 48.62 37 LEU B C 1
ATOM 3952 O O . LEU B 1 37 ? -6.512 3.232 -21.578 1 48.62 37 LEU B O 1
ATOM 3956 N N . LYS B 1 38 ? -8.078 1.826 -21.781 1 49.47 38 LYS B N 1
ATOM 3957 C CA . LYS B 1 38 ? -7.219 0.882 -22.484 1 49.47 38 LYS B CA 1
ATOM 3958 C C . LYS B 1 38 ? -6.77 1.446 -23.844 1 49.47 38 LYS B C 1
ATOM 3960 O O . LYS B 1 38 ? -5.605 1.312 -24.219 1 49.47 38 LYS B O 1
ATOM 3965 N N . TYR B 1 39 ? -7.68 2.062 -24.531 1 51.31 39 TYR B N 1
ATOM 3966 C CA . TYR B 1 39 ? -7.363 2.664 -25.812 1 51.31 39 TYR B CA 1
ATOM 3967 C C . TYR B 1 39 ? -6.375 3.811 -25.656 1 51.31 39 TYR B C 1
ATOM 3969 O O . TYR B 1 39 ? -5.418 3.926 -26.422 1 51.31 39 TYR B O 1
ATOM 3977 N N . ASN B 1 40 ? -6.551 4.523 -24.656 1 52.12 40 ASN B N 1
ATOM 3978 C CA . ASN B 1 40 ? -5.578 5.574 -24.375 1 52.12 40 ASN B CA 1
ATOM 3979 C C . ASN B 1 40 ? -4.215 4.996 -24.016 1 52.12 40 ASN B C 1
ATOM 3981 O O . ASN B 1 40 ? -3.184 5.504 -24.453 1 52.12 40 ASN B O 1
ATOM 3985 N N . GLN B 1 41 ? -4.207 4.02 -23.188 1 52.56 41 GLN B N 1
ATOM 3986 C CA . GLN B 1 41 ? -2.963 3.314 -22.891 1 52.56 41 GLN B CA 1
ATOM 3987 C C . GLN B 1 41 ? -2.352 2.725 -24.172 1 52.56 41 GLN B C 1
ATOM 3989 O O . GLN B 1 41 ? -1.135 2.777 -24.359 1 52.56 41 GLN B O 1
ATOM 3994 N N . GLN B 1 42 ? -3.168 2.217 -25 1 51.66 42 GLN B N 1
ATOM 3995 C CA . GLN B 1 42 ? -2.703 1.73 -26.297 1 51.66 42 GLN B CA 1
ATOM 3996 C C . GLN B 1 42 ? -2.176 2.875 -27.156 1 51.66 42 GLN B C 1
ATOM 3998 O O . GLN B 1 42 ? -1.132 2.744 -27.797 1 51.66 42 GLN B O 1
ATOM 4003 N N . LEU B 1 43 ? -2.824 3.91 -27.172 1 51.12 43 LEU B N 1
ATOM 4004 C CA . LEU B 1 43 ? -2.348 5.066 -27.922 1 51.12 43 LEU B CA 1
ATOM 4005 C C . LEU B 1 43 ? -1.045 5.598 -27.328 1 51.12 43 LEU B C 1
ATOM 4007 O O . LEU B 1 43 ? -0.13 5.969 -28.062 1 51.12 43 LEU B O 1
ATOM 4011 N N . GLU B 1 44 ? -0.98 5.531 -25.984 1 49.84 44 GLU B N 1
ATOM 4012 C CA . GLU B 1 44 ? 0.276 5.879 -25.328 1 49.84 44 GLU B CA 1
ATOM 4013 C C . GLU B 1 44 ? 1.386 4.902 -25.703 1 49.84 44 GLU B C 1
ATOM 4015 O O . GLU B 1 44 ? 2.521 5.312 -25.953 1 49.84 44 GLU B O 1
ATOM 4020 N N . ASN B 1 45 ? 1.023 3.713 -25.766 1 48.28 45 ASN B N 1
ATOM 4021 C CA . ASN B 1 45 ? 1.96 2.699 -26.25 1 48.28 45 ASN B CA 1
ATOM 4022 C C . ASN B 1 45 ? 2.309 2.902 -27.719 1 48.28 45 ASN B C 1
ATOM 4024 O O . ASN B 1 45 ? 3.467 2.752 -28.109 1 48.28 45 ASN B O 1
ATOM 4028 N N . ILE B 1 46 ? 1.363 3.229 -28.469 1 47.47 46 ILE B N 1
ATOM 4029 C CA . ILE B 1 46 ? 1.604 3.486 -29.875 1 47.47 46 ILE B CA 1
ATOM 4030 C C . ILE B 1 46 ? 2.422 4.766 -30.031 1 47.47 46 ILE B C 1
ATOM 4032 O O . ILE B 1 46 ? 3.377 4.809 -30.812 1 47.47 46 ILE B O 1
ATOM 4036 N N . ILE B 1 47 ? 2.064 5.73 -29.297 1 45.62 47 ILE B N 1
ATOM 4037 C CA . ILE B 1 47 ? 2.846 6.961 -29.344 1 45.62 47 ILE B CA 1
ATOM 4038 C C . ILE B 1 47 ? 4.27 6.688 -28.859 1 45.62 47 ILE B C 1
ATOM 4040 O O . ILE B 1 47 ? 5.238 7.152 -29.469 1 45.62 47 ILE B O 1
ATOM 4044 N N . SER B 1 48 ? 4.414 5.941 -27.797 1 45.28 48 SER B N 1
ATOM 4045 C CA . SER B 1 48 ? 5.73 5.516 -27.344 1 45.28 48 SER B CA 1
ATOM 4046 C C . SER B 1 48 ? 6.453 4.707 -28.406 1 45.28 48 SER B C 1
ATOM 4048 O O . SER B 1 48 ? 7.652 4.891 -28.625 1 45.28 48 SER B O 1
ATOM 4050 N N . LYS B 1 49 ? 5.738 3.912 -29.016 1 44.38 49 LYS B N 1
ATOM 4051 C CA . LYS B 1 49 ? 6.32 3.17 -30.125 1 44.38 49 LYS B CA 1
ATOM 4052 C C . LYS B 1 49 ? 6.617 4.09 -31.312 1 44.38 49 LYS B C 1
ATOM 4054 O O . LYS B 1 49 ? 7.668 3.977 -31.938 1 44.38 49 LYS B O 1
ATOM 4059 N N . LEU B 1 50 ? 5.723 4.898 -31.562 1 41.62 50 LEU B N 1
ATOM 4060 C CA . LEU B 1 50 ? 5.945 5.805 -32.688 1 41.62 50 LEU B CA 1
ATOM 4061 C C . LEU B 1 50 ? 7.047 6.809 -32.375 1 41.62 50 LEU B C 1
ATOM 4063 O O . LEU B 1 50 ? 7.82 7.188 -33.25 1 41.62 50 LEU B O 1
ATOM 4067 N N . ARG B 1 51 ? 7.117 7.23 -31.188 1 35.72 51 ARG B N 1
ATOM 4068 C CA . ARG B 1 51 ? 8.258 8.07 -30.844 1 35.72 51 ARG B CA 1
ATOM 4069 C C . ARG B 1 51 ? 9.555 7.27 -30.859 1 35.72 51 ARG B C 1
ATOM 4071 O O . ARG B 1 51 ? 10.617 7.801 -31.188 1 35.72 51 ARG B O 1
ATOM 4078 N N . LYS B 1 52 ? 9.57 6.094 -30.312 1 37.09 52 LYS B N 1
ATOM 4079 C CA . LYS B 1 52 ? 10.742 5.238 -30.469 1 37.09 52 LYS B CA 1
ATOM 4080 C C . LYS B 1 52 ? 11.062 5.023 -31.953 1 37.09 52 LYS B C 1
ATOM 4082 O O . LYS B 1 52 ? 12.211 4.746 -32.312 1 37.09 52 LYS B O 1
ATOM 4087 N N . GLN B 1 53 ? 10.102 5.188 -32.719 1 36.03 53 GLN B N 1
ATOM 4088 C CA . GLN B 1 53 ? 10.469 4.91 -34.094 1 36.03 53 GLN B CA 1
ATOM 4089 C C . GLN B 1 53 ? 11.305 6.043 -34.688 1 36.03 53 GLN B C 1
ATOM 4091 O O . GLN B 1 53 ? 11.969 5.867 -35.719 1 36.03 53 GLN B O 1
ATOM 4096 N N . GLU B 1 54 ? 11.133 7.273 -34.25 1 34.41 54 GLU B N 1
ATOM 4097 C CA . GLU B 1 54 ? 11.844 8.172 -35.156 1 34.41 54 GLU B CA 1
ATOM 4098 C C . GLU B 1 54 ? 13.359 8.039 -35 1 34.41 54 GLU B C 1
ATOM 4100 O O . GLU B 1 54 ? 14.102 8.086 -35.969 1 34.41 54 GLU B O 1
ATOM 4105 N N . ASN B 1 55 ? 13.953 8.469 -33.844 1 35.78 55 ASN B N 1
ATOM 4106 C CA . ASN B 1 55 ? 15.398 8.641 -33.969 1 35.78 55 ASN B CA 1
ATOM 4107 C C . ASN B 1 55 ? 16.125 7.293 -33.969 1 35.78 55 ASN B C 1
ATOM 4109 O O . ASN B 1 55 ? 17.328 7.238 -33.75 1 35.78 55 ASN B O 1
ATOM 4113 N N . ASP B 1 56 ? 15.578 6.219 -33.625 1 34.09 56 ASP B N 1
ATOM 4114 C CA . ASP B 1 56 ? 16.5 5.109 -33.812 1 34.09 56 ASP B CA 1
ATOM 4115 C C . ASP B 1 56 ? 16.922 5.02 -35.281 1 34.09 56 ASP B C 1
ATOM 4117 O O . ASP B 1 56 ? 16.094 4.844 -36.188 1 34.09 56 ASP B O 1
ATOM 4121 N N . VAL B 1 57 ? 17.906 5.84 -35.688 1 34.06 57 VAL B N 1
ATOM 4122 C CA . VAL B 1 57 ? 18.578 5.078 -36.75 1 34.06 57 VAL B CA 1
ATOM 4123 C C . VAL B 1 57 ? 18.469 3.586 -36.438 1 34.06 57 VAL B C 1
ATOM 4125 O O . VAL B 1 57 ? 18.812 3.133 -35.344 1 34.06 57 VAL B O 1
ATOM 4128 N N . PRO B 1 58 ? 17.516 2.986 -36.906 1 34.06 58 PRO B N 1
ATOM 4129 C CA . PRO B 1 58 ? 17.531 1.575 -36.531 1 34.06 58 PRO B CA 1
ATOM 4130 C C . PRO B 1 58 ? 18.953 1.024 -36.344 1 34.06 58 PRO B C 1
ATOM 4132 O O . PRO B 1 58 ? 19.75 1.083 -37.281 1 34.06 58 PRO B O 1
ATOM 4135 N N . LYS B 1 59 ? 19.797 1.531 -35.438 1 37.5 59 LYS B N 1
ATOM 4136 C CA . LYS B 1 59 ? 20.922 0.605 -35.406 1 37.5 59 LYS B CA 1
ATOM 4137 C C . LYS B 1 59 ? 20.547 -0.749 -36 1 37.5 59 LYS B C 1
ATOM 4139 O O . LYS B 1 59 ? 19.578 -1.369 -35.562 1 37.5 59 LYS B O 1
ATOM 4144 N N . VAL B 1 60 ? 20.766 -0.835 -37.188 1 39.47 60 VAL B N 1
ATOM 4145 C CA . VAL B 1 60 ? 20.547 -2.107 -37.875 1 39.47 60 VAL B CA 1
ATOM 4146 C C . VAL B 1 60 ? 20.875 -3.262 -36.938 1 39.47 60 VAL B C 1
ATOM 4148 O O . VAL B 1 60 ? 22.031 -3.605 -36.75 1 39.47 60 VAL B O 1
ATOM 4151 N N . THR B 1 61 ? 20.531 -3.145 -35.719 1 47.41 61 THR B N 1
ATOM 4152 C CA . THR B 1 61 ? 20.828 -4.371 -34.969 1 47.41 61 THR B CA 1
ATOM 4153 C C . THR B 1 61 ? 20.422 -5.598 -35.781 1 47.41 61 THR B C 1
ATOM 4155 O O . THR B 1 61 ? 19.328 -5.641 -36.344 1 47.41 61 THR B O 1
ATOM 4158 N N . LYS B 1 62 ? 21.281 -6.25 -36.219 1 56.53 62 LYS B N 1
ATOM 4159 C CA . LYS B 1 62 ? 21.016 -7.5 -36.938 1 56.53 62 LYS B CA 1
ATOM 4160 C C . LYS B 1 62 ? 19.844 -8.258 -36.312 1 56.53 62 LYS B C 1
ATOM 4162 O O . LYS B 1 62 ? 19.797 -8.406 -35.062 1 56.53 62 LYS B O 1
ATOM 4167 N N . PRO B 1 63 ? 18.703 -8.305 -37 1 80.12 63 PRO B N 1
ATOM 4168 C CA . PRO B 1 63 ? 17.562 -9.062 -36.5 1 80.12 63 PRO B CA 1
ATOM 4169 C C . PRO B 1 63 ? 17.969 -10.344 -35.781 1 80.12 63 PRO B C 1
ATOM 4171 O O . PRO B 1 63 ? 18.953 -10.984 -36.156 1 80.12 63 PRO B O 1
ATOM 4174 N N . PHE B 1 64 ? 17.438 -10.492 -34.531 1 87.06 64 PHE B N 1
ATOM 4175 C CA . PHE B 1 64 ? 17.688 -11.727 -33.812 1 87.06 64 PHE B CA 1
ATOM 4176 C C . PHE B 1 64 ? 17.172 -12.938 -34.562 1 87.06 64 PHE B C 1
ATOM 4178 O O . PHE B 1 64 ? 16.016 -12.953 -35 1 87.06 64 PHE B O 1
ATOM 4185 N N . ILE B 1 65 ? 18.047 -13.828 -34.812 1 89.44 65 ILE B N 1
ATOM 4186 C CA . ILE B 1 65 ? 17.688 -15.008 -35.594 1 89.44 65 ILE B CA 1
ATOM 4187 C C . ILE B 1 65 ? 17.406 -16.188 -34.656 1 89.44 65 ILE B C 1
ATOM 4189 O O . ILE B 1 65 ? 18.328 -16.906 -34.281 1 89.44 65 ILE B O 1
ATOM 4193 N N . PHE B 1 66 ? 16.234 -16.438 -34.375 1 93.31 66 PHE B N 1
ATOM 4194 C CA . PHE B 1 66 ? 15.812 -17.484 -33.438 1 93.31 66 PHE B CA 1
ATOM 4195 C C . PHE B 1 66 ? 16.203 -18.859 -33.938 1 93.31 66 PHE B C 1
ATOM 4197 O O . PHE B 1 66 ? 16.469 -19.766 -33.156 1 93.31 66 PHE B O 1
ATOM 4204 N N . ASP B 1 67 ? 16.375 -18.953 -35.219 1 92.81 67 ASP B N 1
ATOM 4205 C CA . ASP B 1 67 ? 16.625 -20.234 -35.844 1 92.81 67 ASP B CA 1
ATOM 4206 C C . ASP B 1 67 ? 18.016 -20.75 -35.5 1 92.81 67 ASP B C 1
ATOM 4208 O O . ASP B 1 67 ? 18.312 -21.938 -35.719 1 92.81 67 ASP B O 1
ATOM 4212 N N . ARG B 1 68 ? 18.797 -19.906 -35.031 1 93.56 68 ARG B N 1
ATOM 4213 C CA . ARG B 1 68 ? 20.156 -20.297 -34.688 1 93.56 68 ARG B CA 1
ATOM 4214 C C . ARG B 1 68 ? 20.203 -20.953 -33.281 1 93.56 68 ARG B C 1
ATOM 4216 O O . ARG B 1 68 ? 21.25 -21.438 -32.844 1 93.56 68 ARG B O 1
ATOM 4223 N N . TYR B 1 69 ? 19.094 -20.969 -32.688 1 95.56 69 TYR B N 1
ATOM 4224 C CA . TYR B 1 69 ? 19.031 -21.484 -31.328 1 95.56 69 TYR B CA 1
ATOM 4225 C C . TYR B 1 69 ? 18.016 -22.625 -31.219 1 95.56 69 TYR B C 1
ATOM 4227 O O . TYR B 1 69 ? 17.031 -22.656 -31.953 1 95.56 69 TYR B O 1
ATOM 4235 N N . LYS B 1 70 ? 18.328 -23.516 -30.312 1 95.88 70 LYS B N 1
ATOM 4236 C CA . LYS B 1 70 ? 17.344 -24.547 -29.984 1 95.88 70 LYS B CA 1
ATOM 4237 C C . LYS B 1 70 ? 16.203 -23.984 -29.141 1 95.88 70 LYS B C 1
ATOM 4239 O O . LYS B 1 70 ? 16.328 -22.891 -28.578 1 95.88 70 LYS B O 1
ATOM 4244 N N . LYS B 1 71 ? 15.102 -24.703 -29.25 1 96.31 71 LYS B N 1
ATOM 4245 C CA . LYS B 1 71 ? 13.992 -24.422 -28.328 1 96.31 71 LYS B CA 1
ATOM 4246 C C . LYS B 1 71 ? 13.977 -25.406 -27.172 1 96.31 71 LYS B C 1
ATOM 4248 O O . LYS B 1 71 ? 14.453 -26.547 -27.297 1 96.31 71 LYS B O 1
ATOM 4253 N N . ARG B 1 72 ? 13.469 -24.984 -26.078 1 97 72 ARG B N 1
ATOM 4254 C CA . ARG B 1 72 ? 13.492 -25.797 -24.875 1 97 72 ARG B CA 1
ATOM 4255 C C . ARG B 1 72 ? 12.227 -25.609 -24.047 1 97 72 ARG B C 1
ATOM 4257 O O . ARG B 1 72 ? 11.758 -24.484 -23.875 1 97 72 ARG B O 1
ATOM 4264 N N . HIS B 1 73 ? 11.664 -26.75 -23.625 1 97.75 73 HIS B N 1
ATOM 4265 C CA . HIS B 1 73 ? 10.539 -26.688 -22.688 1 97.75 73 HIS B CA 1
ATOM 4266 C C . HIS B 1 73 ? 11.023 -26.406 -21.266 1 97.75 73 HIS B C 1
ATOM 4268 O O . HIS B 1 73 ? 11.805 -27.188 -20.719 1 97.75 73 HIS B O 1
ATOM 4274 N N . ILE B 1 74 ? 10.531 -25.281 -20.656 1 98 74 ILE B N 1
ATOM 4275 C CA . ILE B 1 74 ? 10.984 -24.906 -19.328 1 98 74 ILE B CA 1
ATOM 4276 C C . ILE B 1 74 ? 9.781 -24.547 -18.469 1 98 74 ILE B C 1
ATOM 4278 O O . ILE B 1 74 ? 8.695 -24.25 -18.984 1 98 74 ILE B O 1
ATOM 4282 N N . ALA B 1 75 ? 9.984 -24.656 -17.172 1 98.19 75 ALA B N 1
ATOM 4283 C CA . ALA B 1 75 ? 9.062 -24.125 -16.172 1 98.19 75 ALA B CA 1
ATOM 4284 C C . ALA B 1 75 ? 9.664 -22.922 -15.461 1 98.19 75 ALA B C 1
ATOM 4286 O O . ALA B 1 75 ? 10.867 -22.875 -15.211 1 98.19 75 ALA B O 1
ATOM 4287 N N . LEU B 1 76 ? 8.859 -21.953 -15.211 1 98.25 76 LEU B N 1
ATOM 4288 C CA . LEU B 1 76 ? 9.242 -20.781 -14.422 1 98.25 76 LEU B CA 1
ATOM 4289 C C . LEU B 1 76 ? 8.414 -20.703 -13.148 1 98.25 76 LEU B C 1
ATOM 4291 O O . LEU B 1 76 ? 7.207 -20.953 -13.164 1 98.25 76 LEU B O 1
ATOM 4295 N N . LYS B 1 77 ? 9.062 -20.438 -12.062 1 98.25 77 LYS B N 1
ATOM 4296 C CA . LYS B 1 77 ? 8.406 -20.109 -10.797 1 98.25 77 LYS B CA 1
ATOM 4297 C C . LYS B 1 77 ? 8.234 -18.609 -10.633 1 98.25 77 LYS B C 1
ATOM 4299 O O . LYS B 1 77 ? 9.227 -17.859 -10.602 1 98.25 77 LYS B O 1
ATOM 4304 N N . LEU B 1 78 ? 7.004 -18.188 -10.438 1 98.06 78 LEU B N 1
ATOM 4305 C CA . LEU B 1 78 ? 6.688 -16.766 -10.477 1 98.06 78 LEU B CA 1
ATOM 4306 C C . LEU B 1 78 ? 6.105 -16.297 -9.148 1 98.06 78 LEU B C 1
ATOM 4308 O O . LEU B 1 78 ? 5.309 -17.016 -8.531 1 98.06 78 LEU B O 1
ATOM 4312 N N . SER B 1 79 ? 6.5 -15.125 -8.758 1 98.69 79 SER B N 1
ATOM 4313 C CA . SER B 1 79 ? 5.875 -14.383 -7.672 1 98.69 79 SER B CA 1
ATOM 4314 C C . SER B 1 79 ? 5.348 -13.031 -8.148 1 98.69 79 SER B C 1
ATOM 4316 O O . SER B 1 79 ? 6.004 -12.352 -8.945 1 98.69 79 SER B O 1
ATOM 4318 N N . TYR B 1 80 ? 4.105 -12.672 -7.75 1 98.69 80 TYR B N 1
ATOM 4319 C CA . TYR B 1 80 ? 3.559 -11.391 -8.195 1 98.69 80 TYR B CA 1
ATOM 4320 C C . TYR B 1 80 ? 2.535 -10.859 -7.203 1 98.69 80 TYR B C 1
ATOM 4322 O O . TYR B 1 80 ? 1.869 -11.633 -6.512 1 98.69 80 TYR B O 1
ATOM 4330 N N . LEU B 1 81 ? 2.486 -9.562 -7.145 1 98.75 81 LEU B N 1
ATOM 4331 C CA . LEU B 1 81 ? 1.378 -8.867 -6.504 1 98.75 81 LEU B CA 1
ATOM 4332 C C . LEU B 1 81 ? 0.267 -8.57 -7.504 1 98.75 81 LEU B C 1
ATOM 4334 O O . LEU B 1 81 ? 0.445 -7.758 -8.414 1 98.75 81 LEU B O 1
ATOM 4338 N N . GLY B 1 82 ? -0.91 -9.18 -7.316 1 98 82 GLY B N 1
ATOM 4339 C CA . GLY B 1 82 ? -1.981 -9.109 -8.297 1 98 82 GLY B CA 1
ATOM 4340 C C . GLY B 1 82 ? -2.85 -7.875 -8.148 1 98 82 GLY B C 1
ATOM 4341 O O . GLY B 1 82 ? -3.777 -7.664 -8.938 1 98 82 GLY B O 1
ATOM 4342 N N . TRP B 1 83 ? -2.549 -7.012 -7.281 1 97.69 83 TRP B N 1
ATOM 4343 C CA . TRP B 1 83 ? -3.439 -5.941 -6.84 1 97.69 83 TRP B CA 1
ATOM 4344 C C . TRP B 1 83 ? -3.705 -4.953 -7.973 1 97.69 83 TRP B C 1
ATOM 4346 O O . TRP B 1 83 ? -4.77 -4.332 -8.023 1 97.69 83 TRP B O 1
ATOM 4356 N N . ASN B 1 84 ? -2.799 -4.844 -8.891 1 94.75 84 ASN B N 1
ATOM 4357 C CA . ASN B 1 84 ? -2.949 -3.885 -9.977 1 94.75 84 ASN B CA 1
ATOM 4358 C C . ASN B 1 84 ? -3.254 -4.582 -11.297 1 94.75 84 ASN B C 1
ATOM 4360 O O . ASN B 1 84 ? -3.127 -3.98 -12.367 1 94.75 84 ASN B O 1
ATOM 4364 N N . TYR B 1 85 ? -3.67 -5.844 -11.266 1 95.38 85 TYR B N 1
ATOM 4365 C CA . TYR B 1 85 ? -3.852 -6.621 -12.484 1 95.38 85 TYR B CA 1
ATOM 4366 C C . TYR B 1 85 ? -5.246 -7.23 -12.539 1 95.38 85 TYR B C 1
ATOM 4368 O O . TYR B 1 85 ? -5.848 -7.512 -11.508 1 95.38 85 TYR B O 1
ATOM 4376 N N . CYS B 1 86 ? -5.695 -7.41 -13.719 1 92.81 86 CYS B N 1
ATOM 4377 C CA . CYS B 1 86 ? -6.988 -8.047 -13.953 1 92.81 86 CYS B CA 1
ATOM 4378 C C . CYS B 1 86 ? -6.844 -9.555 -14.07 1 92.81 86 CYS B C 1
ATOM 4380 O O . CYS B 1 86 ? -7.355 -10.164 -15.016 1 92.81 86 CYS B O 1
ATOM 4382 N N . GLY B 1 87 ? -6.062 -10.086 -13.18 1 92.81 87 GLY B N 1
ATOM 4383 C CA . GLY B 1 87 ? -5.867 -11.531 -13.148 1 92.81 87 GLY B CA 1
ATOM 4384 C C . GLY B 1 87 ? -4.539 -11.961 -13.742 1 92.81 87 GLY B C 1
ATOM 4385 O O . GLY B 1 87 ? -3.729 -11.125 -14.141 1 92.81 87 GLY B O 1
ATOM 4386 N N . LEU B 1 88 ? -4.383 -13.211 -13.695 1 92.44 88 LEU B N 1
ATOM 4387 C CA . LEU B 1 88 ? -3.145 -13.781 -14.219 1 92.44 88 LEU B CA 1
ATOM 4388 C C . LEU B 1 88 ? -3.193 -13.891 -15.734 1 92.44 88 LEU B C 1
ATOM 4390 O O . LEU B 1 88 ? -2.248 -13.5 -16.422 1 92.44 88 LEU B O 1
ATOM 4394 N N . VAL B 1 89 ? -4.281 -14.438 -16.281 1 88.62 89 VAL B N 1
ATOM 4395 C CA . VAL B 1 89 ? -4.379 -14.734 -17.703 1 88.62 89 VAL B CA 1
ATOM 4396 C C . VAL B 1 89 ? -5.414 -13.82 -18.359 1 88.62 89 VAL B C 1
ATOM 4398 O O . VAL B 1 89 ? -6.445 -13.516 -17.75 1 88.62 89 VAL B O 1
ATOM 4401 N N . PRO B 1 90 ? -5.102 -13.461 -19.562 1 78.19 90 PRO B N 1
ATOM 4402 C CA . PRO B 1 90 ? -6.066 -12.617 -20.281 1 78.19 90 PRO B CA 1
ATOM 4403 C C . PRO B 1 90 ? -7.402 -13.32 -20.516 1 78.19 90 PRO B C 1
ATOM 4405 O O . PRO B 1 90 ? -7.434 -14.516 -20.797 1 78.19 90 PRO B O 1
ATOM 4408 N N . GLN B 1 91 ? -8.484 -12.75 -20.078 1 67.25 91 GLN B N 1
ATOM 4409 C CA . GLN B 1 91 ? -9.82 -13.289 -20.312 1 67.25 91 GLN B CA 1
ATOM 4410 C C . GLN B 1 91 ? -10.609 -12.406 -21.266 1 67.25 91 GLN B C 1
ATOM 4412 O O . GLN B 1 91 ? -11.781 -12.094 -21.016 1 67.25 91 GLN B O 1
ATOM 4417 N N . GLY B 1 92 ? -10.062 -12.109 -22.406 1 58.28 92 GLY B N 1
ATOM 4418 C CA . GLY B 1 92 ? -10.789 -11.422 -23.469 1 58.28 92 GLY B CA 1
ATOM 4419 C C . GLY B 1 92 ? -10.711 -9.906 -23.359 1 58.28 92 GLY B C 1
ATOM 4420 O O . GLY B 1 92 ? -11.016 -9.195 -24.312 1 58.28 92 GLY B O 1
ATOM 4421 N N . CYS B 1 93 ? -10.633 -9.438 -22.203 1 54.5 93 CYS B N 1
ATOM 4422 C CA . CYS B 1 93 ? -10.742 -7.988 -22.094 1 54.5 93 CYS B CA 1
ATOM 4423 C C . CYS B 1 93 ? -9.367 -7.332 -22.172 1 54.5 93 CYS B C 1
ATOM 4425 O O . CYS B 1 93 ? -8.344 -8.008 -22.062 1 54.5 93 CYS B O 1
ATOM 4427 N N . LEU B 1 94 ? -9.297 -6.062 -22.547 1 61.97 94 LEU B N 1
ATOM 4428 C CA . LEU B 1 94 ? -8.148 -5.195 -22.781 1 61.97 94 LEU B CA 1
ATOM 4429 C C . LEU B 1 94 ? -7.438 -4.863 -21.469 1 61.97 94 LEU B C 1
ATOM 4431 O O . LEU B 1 94 ? -6.402 -4.191 -21.484 1 61.97 94 LEU B O 1
ATOM 4435 N N . ALA B 1 95 ? -7.84 -5.641 -20.438 1 77.75 95 ALA B N 1
ATOM 4436 C CA . ALA B 1 95 ? -7.242 -5.23 -19.172 1 77.75 95 ALA B CA 1
ATOM 4437 C C . ALA B 1 95 ? -5.891 -5.91 -18.953 1 77.75 95 ALA B C 1
ATOM 4439 O O . ALA B 1 95 ? -5.676 -7.035 -19.406 1 77.75 95 ALA B O 1
ATOM 4440 N N . LEU B 1 96 ? -4.957 -5.215 -18.344 1 91.31 96 LEU B N 1
ATOM 4441 C CA . LEU B 1 96 ? -3.588 -5.652 -18.094 1 91.31 96 LEU B CA 1
ATOM 4442 C C . LEU B 1 96 ? -3.561 -6.836 -17.125 1 91.31 96 LEU B C 1
ATOM 4444 O O . LEU B 1 96 ? -4.188 -6.797 -16.062 1 91.31 96 LEU B O 1
ATOM 4448 N N . THR B 1 97 ? -2.998 -7.898 -17.547 1 94.44 97 THR B N 1
ATOM 4449 C CA . THR B 1 97 ? -2.861 -9.094 -16.734 1 94.44 97 THR B CA 1
ATOM 4450 C C . THR B 1 97 ? -1.4 -9.336 -16.359 1 94.44 97 THR B C 1
ATOM 4452 O O . THR B 1 97 ? -0.501 -8.719 -16.938 1 94.44 97 THR B O 1
ATOM 4455 N N . VAL B 1 98 ? -1.132 -10.148 -15.422 1 96.44 98 VAL B N 1
ATOM 4456 C CA . VAL B 1 98 ? 0.218 -10.531 -15.023 1 96.44 98 VAL B CA 1
ATOM 4457 C C . VAL B 1 98 ? 0.944 -11.172 -16.203 1 96.44 98 VAL B C 1
ATOM 4459 O O . VAL B 1 98 ? 2.111 -10.867 -16.469 1 96.44 98 VAL B O 1
ATOM 4462 N N . MET B 1 99 ? 0.247 -12 -16.984 1 94.5 99 MET B N 1
ATOM 4463 C CA . MET B 1 99 ? 0.858 -12.703 -18.109 1 94.5 99 MET B CA 1
ATOM 4464 C C . MET B 1 99 ? 1.265 -11.727 -19.203 1 94.5 99 MET B C 1
ATOM 4466 O O . MET B 1 99 ? 2.271 -11.938 -19.891 1 94.5 99 MET B O 1
ATOM 4470 N N . ASP B 1 100 ? 0.52 -10.711 -19.344 1 94.12 100 ASP B N 1
ATOM 4471 C CA . ASP B 1 100 ? 0.909 -9.695 -20.312 1 94.12 100 ASP B CA 1
ATOM 4472 C C . ASP B 1 100 ? 2.311 -9.164 -20.016 1 94.12 100 ASP B C 1
ATOM 4474 O O . ASP B 1 100 ? 3.135 -9.039 -20.922 1 94.12 100 ASP B O 1
ATOM 4478 N N . ARG B 1 101 ? 2.588 -8.906 -18.781 1 96.62 101 ARG B N 1
ATOM 4479 C CA . ARG B 1 101 ? 3.896 -8.398 -18.375 1 96.62 101 ARG B CA 1
ATOM 4480 C C . ARG B 1 101 ? 4.973 -9.469 -18.547 1 96.62 101 ARG B C 1
ATOM 4482 O O . ARG B 1 101 ? 6.102 -9.156 -18.938 1 96.62 101 ARG B O 1
ATOM 4489 N N . ILE B 1 102 ? 4.605 -10.656 -18.328 1 97 102 ILE B N 1
ATOM 4490 C CA . ILE B 1 102 ? 5.551 -11.758 -18.469 1 97 102 ILE B CA 1
ATOM 4491 C C . ILE B 1 102 ? 5.898 -11.945 -19.953 1 97 102 ILE B C 1
ATOM 4493 O O . ILE B 1 102 ? 7.07 -12.086 -20.297 1 97 102 ILE B O 1
ATOM 4497 N N . PHE B 1 103 ? 4.898 -11.891 -20.812 1 96 103 PHE B N 1
ATOM 4498 C CA . PHE B 1 103 ? 5.141 -12.031 -22.234 1 96 103 PHE B CA 1
ATOM 4499 C C . PHE B 1 103 ? 6 -10.883 -22.766 1 96 103 PHE B C 1
ATOM 4501 O O . PHE B 1 103 ? 6.898 -11.094 -23.578 1 96 103 PHE B O 1
ATOM 4508 N N . ASP B 1 104 ? 5.691 -9.695 -22.234 1 96.12 104 ASP B N 1
ATOM 4509 C CA . ASP B 1 104 ? 6.527 -8.555 -22.594 1 96.12 104 ASP B CA 1
ATOM 4510 C C . ASP B 1 104 ? 7.992 -8.82 -22.281 1 96.12 104 ASP B C 1
ATOM 4512 O O . ASP B 1 104 ? 8.875 -8.578 -23.109 1 96.12 104 ASP B O 1
ATOM 4516 N N . ALA B 1 105 ? 8.234 -9.32 -21.094 1 97.75 105 ALA B N 1
ATOM 4517 C CA . ALA B 1 105 ? 9.602 -9.586 -20.656 1 97.75 105 ALA B CA 1
ATOM 4518 C C . ALA B 1 105 ? 10.25 -10.695 -21.469 1 97.75 105 ALA B C 1
ATOM 4520 O O . ALA B 1 105 ? 11.422 -10.609 -21.828 1 97.75 105 ALA B O 1
ATOM 4521 N N . LEU B 1 106 ? 9.508 -11.758 -21.828 1 97.81 106 LEU B N 1
ATOM 4522 C CA . LEU B 1 106 ? 10.008 -12.867 -22.625 1 97.81 106 LEU B CA 1
ATOM 4523 C C . LEU B 1 106 ? 10.391 -12.391 -24.031 1 97.81 106 LEU B C 1
ATOM 4525 O O . LEU B 1 106 ? 11.438 -12.781 -24.562 1 97.81 106 LEU B O 1
ATOM 4529 N N . GLU B 1 107 ? 9.586 -11.57 -24.562 1 96.56 107 GLU B N 1
ATOM 4530 C CA . GLU B 1 107 ? 9.844 -11.031 -25.891 1 96.56 107 GLU B CA 1
ATOM 4531 C C . GLU B 1 107 ? 11.047 -10.094 -25.891 1 96.56 107 GLU B C 1
ATOM 4533 O O . GLU B 1 107 ? 11.922 -10.188 -26.75 1 96.56 107 GLU B O 1
ATOM 4538 N N . LYS B 1 108 ? 11.117 -9.258 -24.891 1 95.56 108 LYS B N 1
ATOM 4539 C CA . LYS B 1 108 ? 12.227 -8.312 -24.766 1 95.56 108 LYS B CA 1
ATOM 4540 C C . LYS B 1 108 ? 13.555 -9.039 -24.578 1 95.56 108 LYS B C 1
ATOM 4542 O O . LYS B 1 108 ? 14.594 -8.586 -25.062 1 95.56 108 LYS B O 1
ATOM 4547 N N . SER B 1 109 ? 13.461 -10.148 -23.938 1 96.44 109 SER B N 1
ATOM 4548 C CA . SER B 1 109 ? 14.656 -10.938 -23.672 1 96.44 109 SER B CA 1
ATOM 4549 C C . SER B 1 109 ? 14.938 -11.914 -24.812 1 96.44 109 SER B C 1
ATOM 4551 O O . SER B 1 109 ? 15.867 -12.719 -24.719 1 96.44 109 SER B O 1
ATOM 4553 N N . LYS B 1 110 ? 14.141 -11.93 -25.844 1 96.12 110 LYS B N 1
ATOM 4554 C CA . LYS B 1 110 ? 14.266 -12.781 -27.031 1 96.12 110 LYS B CA 1
ATOM 4555 C C . LYS B 1 110 ? 14.219 -14.258 -26.641 1 96.12 110 LYS B C 1
ATOM 4557 O O . LYS B 1 110 ? 14.984 -15.07 -27.172 1 96.12 110 LYS B O 1
ATOM 4562 N N . LEU B 1 111 ? 13.398 -14.469 -25.672 1 97.12 111 LEU B N 1
ATOM 4563 C CA . LEU B 1 111 ? 13.242 -15.859 -25.25 1 97.12 111 LEU B CA 1
ATOM 4564 C C . LEU B 1 111 ? 12.141 -16.547 -26.047 1 97.12 111 LEU B C 1
ATOM 4566 O O . LEU B 1 111 ? 12.133 -17.781 -26.172 1 97.12 111 LEU B O 1
ATOM 4570 N N . ILE B 1 112 ? 11.25 -15.742 -26.516 1 96.31 112 ILE B N 1
ATOM 4571 C CA . ILE B 1 112 ? 10.195 -16.25 -27.391 1 96.31 112 ILE B CA 1
ATOM 4572 C C . ILE B 1 112 ? 10.047 -15.336 -28.609 1 96.31 112 ILE B C 1
ATOM 4574 O O . ILE B 1 112 ? 10.32 -14.141 -28.531 1 96.31 112 ILE B O 1
ATOM 4578 N N . GLU B 1 113 ? 9.625 -15.945 -29.672 1 90.62 113 GLU B N 1
ATOM 4579 C CA . GLU B 1 113 ? 9.406 -15.211 -30.906 1 90.62 113 GLU B CA 1
ATOM 4580 C C . GLU B 1 113 ? 7.945 -14.781 -31.031 1 90.62 113 GLU B C 1
ATOM 4582 O O . GLU B 1 113 ? 7.656 -13.695 -31.531 1 90.62 113 GLU B O 1
ATOM 4587 N N . ASN B 1 114 ? 7.094 -15.656 -30.594 1 90.12 114 ASN B N 1
ATOM 4588 C CA . ASN B 1 114 ? 5.652 -15.461 -30.688 1 90.12 114 ASN B CA 1
ATOM 4589 C C . ASN B 1 114 ? 4.941 -15.945 -29.422 1 90.12 114 ASN B C 1
ATOM 4591 O O . ASN B 1 114 ? 4.965 -17.141 -29.109 1 90.12 114 ASN B O 1
ATOM 4595 N N . ARG B 1 115 ? 4.219 -15.023 -28.797 1 89.25 115 ARG B N 1
ATOM 4596 C CA . ARG B 1 115 ? 3.588 -15.344 -27.516 1 89.25 115 ARG B CA 1
ATOM 4597 C C . ARG B 1 115 ? 2.432 -16.312 -27.703 1 89.25 115 ARG B C 1
ATOM 4599 O O . ARG B 1 115 ? 2.043 -17.016 -26.766 1 89.25 115 ARG B O 1
ATOM 4606 N N . ASN B 1 116 ? 1.927 -16.438 -28.922 1 88.19 116 ASN B N 1
ATOM 4607 C CA . ASN B 1 116 ? 0.806 -17.344 -29.188 1 88.19 116 ASN B CA 1
ATOM 4608 C C . ASN B 1 116 ? 1.283 -18.75 -29.531 1 88.19 116 ASN B C 1
ATOM 4610 O O . ASN B 1 116 ? 0.48 -19.672 -29.594 1 88.19 116 ASN B O 1
ATOM 4614 N N . GLU B 1 117 ? 2.541 -18.969 -29.641 1 88.88 117 GLU B N 1
ATOM 4615 C CA . GLU B 1 117 ? 3.059 -20.25 -30.094 1 88.88 117 GLU B CA 1
ATOM 4616 C C . GLU B 1 117 ? 4.066 -20.828 -29.109 1 88.88 117 GLU B C 1
ATOM 4618 O O . GLU B 1 117 ? 4.832 -21.734 -29.453 1 88.88 117 GLU B O 1
ATOM 4623 N N . CYS B 1 118 ? 4.035 -20.406 -27.922 1 91.25 118 CYS B N 1
ATOM 4624 C CA . CYS B 1 118 ? 5.082 -20.844 -27 1 91.25 118 CYS B CA 1
ATOM 4625 C C . CYS B 1 118 ? 4.57 -21.938 -26.062 1 91.25 118 CYS B C 1
ATOM 4627 O O . CYS B 1 118 ? 5.234 -22.281 -25.094 1 91.25 118 CYS B O 1
ATOM 4629 N N . ASP B 1 119 ? 3.33 -22.5 -26.297 1 90.5 119 ASP B N 1
ATOM 4630 C CA . ASP B 1 119 ? 2.768 -23.609 -25.531 1 90.5 119 ASP B CA 1
ATOM 4631 C C . ASP B 1 119 ? 2.729 -23.281 -24.031 1 90.5 119 ASP B C 1
ATOM 4633 O O . ASP B 1 119 ? 3.225 -24.047 -23.203 1 90.5 119 ASP B O 1
ATOM 4637 N N . PHE B 1 120 ? 2.123 -22.281 -23.781 1 91.12 120 PHE B N 1
ATOM 4638 C CA . PHE B 1 120 ? 2.057 -21.719 -22.438 1 91.12 120 PHE B CA 1
ATOM 4639 C C . PHE B 1 120 ? 1.025 -22.469 -21.594 1 91.12 120 PHE B C 1
ATOM 4641 O O . PHE B 1 120 ? -0.042 -22.828 -22.094 1 91.12 120 PHE B O 1
ATOM 4648 N N . SER B 1 121 ? 1.384 -22.828 -20.344 1 94.12 121 SER B N 1
ATOM 4649 C CA . SER B 1 121 ? 0.463 -23.391 -19.359 1 94.12 121 SER B CA 1
ATOM 4650 C C . SER B 1 121 ? 0.717 -22.812 -17.969 1 94.12 121 SER B C 1
ATOM 4652 O O . SER B 1 121 ? 1.841 -22.422 -17.656 1 94.12 121 SER B O 1
ATOM 4654 N N . VAL B 1 122 ? -0.301 -22.734 -17.188 1 94.69 122 VAL B N 1
ATOM 4655 C CA . VAL B 1 122 ? -0.179 -22.188 -15.852 1 94.69 122 VAL B CA 1
ATOM 4656 C C . VAL B 1 122 ? -0.731 -23.172 -14.828 1 94.69 122 VAL B C 1
ATOM 4658 O O . VAL B 1 122 ? -1.659 -23.922 -15.125 1 94.69 122 VAL B O 1
ATOM 4661 N N . CYS B 1 123 ? -0.165 -23.156 -13.625 1 93.88 123 CYS B N 1
ATOM 4662 C CA . CYS B 1 123 ? -0.613 -24.031 -12.547 1 93.88 123 CYS B CA 1
ATOM 4663 C C . CYS B 1 123 ? -2.045 -23.719 -12.141 1 93.88 123 CYS B C 1
ATOM 4665 O O . CYS B 1 123 ? -2.877 -24.609 -12.008 1 93.88 123 CYS B O 1
ATOM 4667 N N . GLY B 1 124 ? -2.268 -22.438 -11.883 1 88.81 124 GLY B N 1
ATOM 4668 C CA . GLY B 1 124 ? -3.588 -21.969 -11.492 1 88.81 124 GLY B CA 1
ATOM 4669 C C . GLY B 1 124 ? -3.893 -20.562 -11.984 1 88.81 124 GLY B C 1
ATOM 4670 O O . GLY B 1 124 ? -3.031 -19.688 -11.953 1 88.81 124 GLY B O 1
ATOM 4671 N N . ARG B 1 125 ? -5.117 -20.391 -12.469 1 88.44 125 ARG B N 1
ATOM 4672 C CA . ARG B 1 125 ? -5.555 -19.062 -12.891 1 88.44 125 ARG B CA 1
ATOM 4673 C C . ARG B 1 125 ? -6.047 -18.25 -11.695 1 88.44 125 ARG B C 1
ATOM 4675 O O . ARG B 1 125 ? -7.004 -18.625 -11.023 1 88.44 125 ARG B O 1
ATOM 4682 N N . THR B 1 126 ? -5.316 -17.219 -11.359 1 93.94 126 THR B N 1
ATOM 4683 C CA . THR B 1 126 ? -5.742 -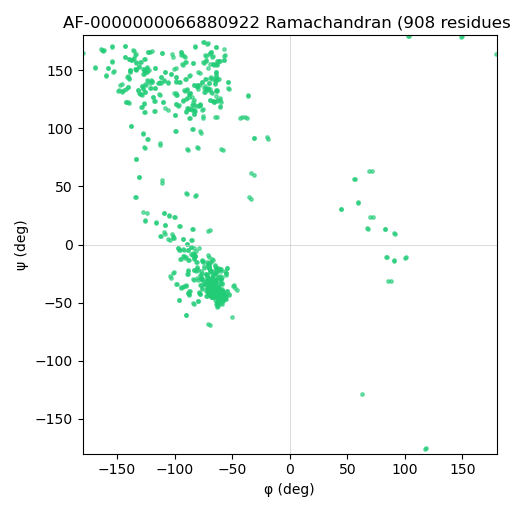16.344 -10.266 1 93.94 126 THR B CA 1
ATOM 4684 C C . THR B 1 126 ? -6.598 -15.195 -10.797 1 93.94 126 THR B C 1
ATOM 4686 O O . THR B 1 126 ? -6.328 -14.656 -11.867 1 93.94 126 THR B O 1
ATOM 4689 N N . ASP B 1 127 ? -7.582 -14.859 -10.039 1 92.69 127 ASP B N 1
ATOM 4690 C CA . ASP B 1 127 ? -8.516 -13.797 -10.398 1 92.69 127 ASP B CA 1
ATOM 4691 C C . ASP B 1 127 ? -7.875 -12.422 -10.227 1 92.69 127 ASP B C 1
ATOM 4693 O O . ASP B 1 127 ? -6.73 -12.312 -9.773 1 92.69 127 ASP B O 1
ATOM 4697 N N . ARG B 1 128 ? -8.688 -11.484 -10.672 1 93.94 128 ARG B N 1
ATOM 4698 C CA . ARG B 1 128 ? -8.289 -10.102 -10.469 1 93.94 128 ARG B CA 1
ATOM 4699 C C . ARG B 1 128 ? -7.965 -9.828 -9.008 1 93.94 128 ARG B C 1
ATOM 4701 O O . ARG B 1 128 ? -8.695 -10.266 -8.109 1 93.94 128 ARG B O 1
ATOM 4708 N N . GLY B 1 129 ? -6.832 -9.133 -8.781 1 96.81 129 GLY B N 1
ATOM 4709 C CA . GLY B 1 129 ? -6.492 -8.68 -7.445 1 96.81 129 GLY B CA 1
ATOM 4710 C C . GLY B 1 129 ? -5.797 -9.734 -6.613 1 96.81 129 GLY B C 1
ATOM 4711 O O . GLY B 1 129 ? -5.281 -9.445 -5.531 1 96.81 129 GLY B O 1
ATOM 4712 N N . VAL B 1 130 ? -5.781 -10.969 -7.105 1 98.19 130 VAL B N 1
ATOM 4713 C CA . VAL B 1 130 ? -5.207 -12.062 -6.332 1 98.19 130 VAL B CA 1
ATOM 4714 C C . VAL B 1 130 ? -3.715 -12.188 -6.633 1 98.19 130 VAL B C 1
ATOM 4716 O O . VAL B 1 130 ? -3.305 -12.141 -7.797 1 98.19 130 VAL B O 1
ATOM 4719 N N . SER B 1 131 ? -2.904 -12.312 -5.57 1 98.75 131 SER B N 1
ATOM 4720 C CA . SER B 1 131 ? -1.454 -12.414 -5.695 1 98.75 131 SER B CA 1
ATOM 4721 C C . SER B 1 131 ? -1.002 -13.875 -5.723 1 98.75 131 SER B C 1
ATOM 4723 O O . SER B 1 131 ? -1.787 -14.781 -5.43 1 98.75 131 SER B O 1
ATOM 4725 N N . GLY B 1 132 ? 0.218 -14.07 -6.117 1 98.69 132 GLY B N 1
ATOM 4726 C CA . GLY B 1 132 ? 0.817 -15.398 -6.148 1 98.69 132 GLY B CA 1
ATOM 4727 C C . GLY B 1 132 ? 2.268 -15.406 -5.707 1 98.69 132 GLY B C 1
ATOM 4728 O O . GLY B 1 132 ? 3.055 -14.555 -6.121 1 98.69 132 GLY B O 1
ATOM 4729 N N . MET B 1 133 ? 2.641 -16.391 -4.848 1 98.5 133 MET B N 1
ATOM 4730 C CA . MET B 1 133 ? 3.998 -16.453 -4.312 1 98.5 133 MET B CA 1
ATOM 4731 C C . MET B 1 133 ? 4.855 -17.422 -5.133 1 98.5 133 MET B C 1
ATOM 4733 O O . MET B 1 133 ? 5.965 -17.078 -5.535 1 98.5 133 MET B O 1
ATOM 4737 N N . CYS B 1 134 ? 4.312 -18.625 -5.402 1 98.06 134 CYS B N 1
ATOM 4738 C CA . CYS B 1 134 ? 5.035 -19.641 -6.172 1 98.06 134 CYS B CA 1
ATOM 4739 C C . CYS B 1 134 ? 4.168 -20.203 -7.289 1 98.06 134 CYS B C 1
ATOM 4741 O O . CYS B 1 134 ? 3.982 -21.422 -7.387 1 98.06 134 CYS B O 1
ATOM 4743 N N . GLN B 1 135 ? 3.719 -19.328 -8.156 1 98 135 GLN B N 1
ATOM 4744 C CA . GLN B 1 135 ? 3 -19.75 -9.352 1 98 135 GLN B CA 1
ATOM 4745 C C . GLN B 1 135 ? 3.936 -20.438 -10.344 1 98 135 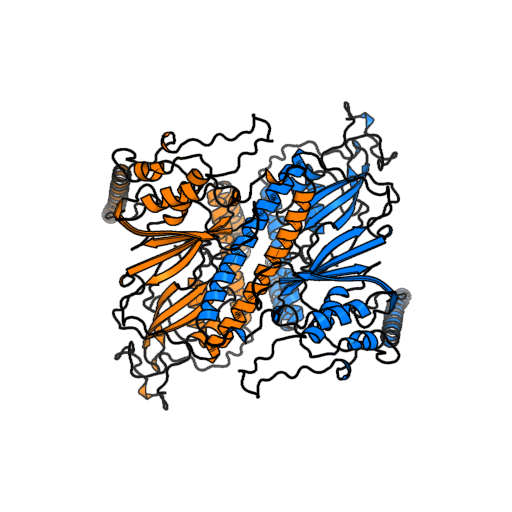GLN B C 1
ATOM 4747 O O . GLN B 1 135 ? 5.09 -20.031 -10.5 1 98 135 GLN B O 1
ATOM 4752 N N . VAL B 1 136 ? 3.484 -21.5 -10.961 1 98.12 136 VAL B N 1
ATOM 4753 C CA . VAL B 1 136 ? 4.309 -22.203 -11.93 1 98.12 136 VAL B CA 1
ATOM 4754 C C . VAL B 1 136 ? 3.709 -22.062 -13.32 1 98.12 136 VAL B C 1
ATOM 4756 O O . VAL B 1 136 ? 2.516 -22.312 -13.516 1 98.12 136 VAL B O 1
ATOM 4759 N N . ILE B 1 137 ? 4.527 -21.672 -14.227 1 97.19 137 ILE B N 1
ATOM 4760 C CA . ILE B 1 137 ? 4.133 -21.641 -15.633 1 97.19 137 ILE B CA 1
ATOM 4761 C C . ILE B 1 137 ? 5.121 -22.469 -16.453 1 97.19 137 ILE B C 1
ATOM 4763 O O . ILE B 1 137 ? 6.273 -22.641 -16.062 1 97.19 137 ILE B O 1
ATOM 4767 N N . SER B 1 138 ? 4.684 -23 -17.531 1 97.12 138 SER B N 1
ATOM 4768 C CA . SER B 1 138 ? 5.559 -23.703 -18.469 1 97.12 138 SER B CA 1
ATOM 4769 C C . SER B 1 138 ? 5.398 -23.156 -19.891 1 97.12 138 SER B C 1
ATOM 4771 O O . SER B 1 138 ? 4.316 -22.719 -20.266 1 97.12 138 SER B O 1
ATOM 4773 N N . LEU B 1 139 ? 6.504 -23.172 -20.609 1 97.06 139 LEU B N 1
ATOM 4774 C CA . LEU B 1 139 ? 6.508 -22.672 -21.984 1 97.06 139 LEU B CA 1
ATOM 4775 C C . LEU B 1 139 ? 7.73 -23.172 -22.734 1 97.06 139 LEU B C 1
ATOM 4777 O O . LEU B 1 139 ? 8.641 -23.766 -22.141 1 97.06 139 LEU B O 1
ATOM 4781 N N . VAL B 1 140 ? 7.664 -23 -24.016 1 97.19 140 VAL B N 1
ATOM 4782 C CA . VAL B 1 140 ? 8.82 -23.297 -24.859 1 97.19 140 VAL B CA 1
ATOM 4783 C C . VAL B 1 140 ? 9.602 -22.016 -25.125 1 97.19 140 VAL B C 1
ATOM 4785 O O . VAL B 1 140 ? 9.047 -21.031 -25.641 1 97.19 140 VAL B O 1
ATOM 4788 N N . SER B 1 141 ? 10.844 -22.031 -24.719 1 97 141 SER B N 1
ATOM 4789 C CA . SER B 1 141 ? 11.703 -20.859 -24.828 1 97 141 SER B CA 1
ATOM 4790 C C . SER B 1 141 ? 12.938 -21.156 -25.672 1 97 141 SER B C 1
ATOM 4792 O O . SER B 1 141 ? 13.219 -22.328 -25.969 1 97 141 SER B O 1
ATOM 4794 N N . ARG B 1 142 ? 13.578 -20.062 -26.047 1 96.31 142 ARG B N 1
ATOM 4795 C CA . ARG B 1 142 ? 14.906 -20.203 -26.641 1 96.31 142 ARG B CA 1
ATOM 4796 C C . ARG B 1 142 ? 15.891 -20.812 -25.656 1 96.31 142 ARG B C 1
ATOM 4798 O O . ARG B 1 142 ? 15.867 -20.5 -24.469 1 96.31 142 ARG B O 1
ATOM 4805 N N . SER B 1 143 ? 16.75 -21.672 -26.219 1 96.38 143 SER B N 1
ATOM 4806 C CA . SER B 1 143 ? 17.781 -22.312 -25.391 1 96.38 143 SER B CA 1
ATOM 4807 C C . SER B 1 143 ? 19.188 -21.969 -25.891 1 96.38 143 SER B C 1
ATOM 4809 O O . SER B 1 143 ? 19.422 -21.938 -27.109 1 96.38 143 SER B O 1
ATOM 4811 N N . LEU B 1 144 ? 20 -21.75 -24.953 1 94.94 144 LEU B N 1
ATOM 4812 C CA . LEU B 1 144 ? 21.391 -21.5 -25.297 1 94.94 144 LEU B CA 1
ATOM 4813 C C . LEU B 1 144 ? 22.125 -22.797 -25.578 1 94.94 144 LEU B C 1
ATOM 4815 O O . LEU B 1 144 ? 23.047 -22.844 -26.391 1 94.94 144 LEU B O 1
ATOM 4819 N N . ILE B 1 145 ? 21.719 -23.859 -24.938 1 95.38 145 ILE B N 1
ATOM 4820 C CA . ILE B 1 145 ? 22.406 -25.141 -25.078 1 95.38 145 ILE B CA 1
ATOM 4821 C C . ILE B 1 145 ? 21.734 -25.969 -26.156 1 95.38 145 ILE B C 1
ATOM 4823 O O . ILE B 1 145 ? 20.578 -25.734 -26.516 1 95.38 145 ILE B O 1
ATOM 4827 N N . ALA B 1 146 ? 22.453 -26.984 -26.609 1 93.38 146 ALA B N 1
ATOM 4828 C CA . ALA B 1 146 ? 21.984 -27.766 -27.734 1 93.38 146 ALA B CA 1
ATOM 4829 C C . ALA B 1 146 ? 21.359 -29.078 -27.281 1 93.38 146 ALA B C 1
ATOM 4831 O O . ALA B 1 146 ? 20.594 -29.703 -28.031 1 93.38 146 ALA B O 1
ATOM 4832 N N . ARG B 1 147 ? 21.766 -29.484 -26.109 1 93.25 147 ARG B N 1
ATOM 4833 C CA . ARG B 1 147 ? 21.281 -30.75 -25.578 1 93.25 147 ARG B CA 1
ATOM 4834 C C . ARG B 1 147 ? 20.969 -30.641 -24.094 1 93.25 147 ARG B C 1
ATOM 4836 O O . ARG B 1 147 ? 21.609 -29.875 -23.375 1 93.25 147 ARG B O 1
ATOM 4843 N N . GLY B 1 148 ? 19.969 -31.422 -23.703 1 93.62 148 GLY B N 1
ATOM 4844 C CA . GLY B 1 148 ? 19.562 -31.438 -22.297 1 93.62 148 GLY B CA 1
ATOM 4845 C C . GLY B 1 148 ? 18.078 -31.719 -22.125 1 93.62 148 GLY B C 1
ATOM 4846 O O . GLY B 1 148 ? 17.344 -31.828 -23.094 1 93.62 148 GLY B O 1
ATOM 4847 N N . VAL B 1 149 ? 17.734 -31.766 -20.875 1 94.25 149 VAL B N 1
ATOM 4848 C CA . VAL B 1 149 ? 16.328 -32 -20.562 1 94.25 149 VAL B CA 1
ATOM 4849 C C . VAL B 1 149 ? 15.461 -30.891 -21.141 1 94.25 149 VAL B C 1
ATOM 4851 O O . VAL B 1 149 ? 15.758 -29.703 -20.953 1 94.25 149 VAL B O 1
ATOM 4854 N N . GLY B 1 150 ? 14.438 -31.25 -21.922 1 95.19 150 GLY B N 1
ATOM 4855 C CA . GLY B 1 150 ? 13.445 -30.312 -22.422 1 95.19 150 GLY B CA 1
ATOM 4856 C C . GLY B 1 150 ? 13.812 -29.703 -23.766 1 95.19 150 GLY B C 1
ATOM 4857 O O . GLY B 1 150 ? 13 -29.016 -24.391 1 95.19 150 GLY B O 1
ATOM 4858 N N . VAL B 1 151 ? 15.094 -29.859 -24.203 1 96.56 151 VAL B N 1
ATOM 4859 C CA . VAL B 1 151 ? 15.5 -29.312 -25.484 1 96.56 151 VAL B CA 1
ATOM 4860 C C . VAL B 1 151 ? 14.797 -30.062 -26.609 1 96.56 151 VAL B C 1
ATOM 4862 O O . VAL B 1 151 ? 14.758 -31.297 -26.625 1 96.56 151 VAL B O 1
ATOM 4865 N N . ILE B 1 152 ? 14.242 -29.312 -27.469 1 95.56 152 ILE B N 1
ATOM 4866 C CA . ILE B 1 152 ? 13.516 -29.891 -28.594 1 95.56 152 ILE B CA 1
ATOM 4867 C C . ILE B 1 152 ? 14.484 -30.203 -29.734 1 95.56 152 ILE B C 1
ATOM 4869 O O . ILE B 1 152 ? 15.016 -29.281 -30.359 1 95.56 152 ILE B O 1
ATOM 4873 N N . GLU B 1 153 ? 14.617 -31.391 -30.062 1 92.06 153 GLU B N 1
ATOM 4874 C CA . GLU B 1 153 ? 15.648 -31.891 -30.984 1 92.06 153 GLU B CA 1
ATOM 4875 C C . GLU B 1 153 ? 15.477 -31.297 -32.375 1 92.06 153 GLU B C 1
ATOM 4877 O O . GLU B 1 153 ? 16.453 -30.891 -33 1 92.06 153 GLU B O 1
ATOM 4882 N N . ASP B 1 154 ? 14.242 -31.234 -32.875 1 91.56 154 ASP B N 1
ATOM 4883 C CA . ASP B 1 154 ? 13.984 -30.828 -34.25 1 91.56 154 ASP B CA 1
ATOM 4884 C C . ASP B 1 154 ? 13.93 -29.312 -34.375 1 91.56 154 ASP B C 1
ATOM 4886 O O . ASP B 1 154 ? 13.633 -28.781 -35.438 1 91.56 154 ASP B O 1
ATOM 4890 N N . SER B 1 155 ? 14.383 -28.641 -33.344 1 93.12 155 SER B N 1
ATOM 4891 C CA . SER B 1 155 ? 14.344 -27.188 -33.406 1 93.12 155 SER B CA 1
ATOM 4892 C C . SER B 1 155 ? 15.727 -26.609 -33.719 1 93.12 155 SER B C 1
ATOM 4894 O O . SER B 1 155 ? 16.719 -27.328 -33.688 1 93.12 155 SER B O 1
ATOM 4896 N N . GLY B 1 156 ? 15.758 -25.344 -34.125 1 92.94 156 GLY B N 1
ATOM 4897 C CA . GLY B 1 156 ? 17.016 -24.672 -34.438 1 92.94 156 GLY B CA 1
ATOM 4898 C C . GLY B 1 156 ? 17.703 -25.188 -35.688 1 92.94 156 GLY B C 1
ATOM 4899 O O . GLY B 1 156 ? 18.844 -25.641 -35.625 1 92.94 156 GLY B O 1
ATOM 4900 N N . PRO B 1 157 ? 17.094 -25.031 -36.75 1 91.19 157 PRO B N 1
ATOM 4901 C CA . PRO B 1 157 ? 17.656 -25.578 -37.969 1 91.19 157 PRO B CA 1
ATOM 4902 C C . PRO B 1 157 ? 19 -24.953 -38.344 1 91.19 157 PRO B C 1
ATOM 4904 O O . PRO B 1 157 ? 19.812 -25.578 -39.031 1 91.19 157 PRO B O 1
ATOM 4907 N N . CYS B 1 158 ? 19.281 -23.812 -37.844 1 92.62 158 CYS B N 1
ATOM 4908 C CA . CYS B 1 158 ? 20.516 -23.125 -38.188 1 92.62 158 CYS B CA 1
ATOM 4909 C C . CYS B 1 158 ? 21.484 -23.094 -37.031 1 92.62 158 CYS B C 1
ATOM 4911 O O . CYS B 1 158 ? 22.297 -22.172 -36.906 1 92.62 158 CYS B O 1
ATOM 4913 N N . ILE B 1 159 ? 21.375 -24.078 -36.156 1 91.31 159 ILE B N 1
ATOM 4914 C CA . ILE B 1 159 ? 22.219 -24.078 -34.938 1 91.31 159 ILE B CA 1
ATOM 4915 C C . ILE B 1 159 ? 23.688 -24.234 -35.344 1 91.31 159 ILE B C 1
ATOM 4917 O O . ILE B 1 159 ? 24.578 -23.734 -34.656 1 91.31 159 ILE B O 1
ATOM 4921 N N . SER B 1 160 ? 23.984 -24.875 -36.375 1 88.25 160 SER B N 1
ATOM 4922 C CA . SER B 1 160 ? 25.344 -25.125 -36.875 1 88.25 160 SER B CA 1
ATOM 4923 C C . SER B 1 160 ? 26.062 -23.812 -37.188 1 88.25 160 SER B C 1
ATOM 4925 O O . SER B 1 160 ? 27.297 -23.781 -37.25 1 88.25 160 SER B O 1
ATOM 4927 N N . GLU B 1 161 ? 25.281 -22.844 -37.375 1 89.44 161 GLU B N 1
ATOM 4928 C CA . GLU B 1 161 ? 25.844 -21.547 -37.688 1 89.44 161 GLU B CA 1
ATOM 4929 C C . GLU B 1 161 ? 26.422 -20.859 -36.469 1 89.44 161 GLU B C 1
ATOM 4931 O O . GLU B 1 161 ? 27.188 -19.906 -36.562 1 89.44 161 GLU B O 1
ATOM 4936 N N . ARG B 1 162 ? 26.062 -21.422 -35.344 1 88.88 162 ARG B N 1
ATOM 4937 C CA . ARG B 1 162 ? 26.609 -20.859 -34.125 1 88.88 162 ARG B CA 1
ATOM 4938 C C . ARG B 1 162 ? 27.984 -21.438 -33.812 1 88.88 162 ARG B C 1
ATOM 4940 O O . ARG B 1 162 ? 28.188 -22.656 -33.844 1 88.88 162 ARG B O 1
ATOM 4947 N N . GLN B 1 163 ? 28.938 -20.641 -33.75 1 84.44 163 GLN B N 1
ATOM 4948 C CA . GLN B 1 163 ? 30.312 -21.078 -33.594 1 84.44 163 GLN B CA 1
ATOM 4949 C C . GLN B 1 163 ? 30.547 -21.688 -32.188 1 84.44 163 GLN B C 1
ATOM 4951 O O . GLN B 1 163 ? 31.219 -22.703 -32.062 1 84.44 163 GLN B O 1
ATOM 4956 N N . ASP B 1 164 ? 30.047 -21.094 -31.125 1 88.62 164 ASP B N 1
ATOM 4957 C CA . ASP B 1 164 ? 30.297 -21.547 -29.75 1 88.62 164 ASP B CA 1
ATOM 4958 C C . ASP B 1 164 ? 29 -21.75 -28.984 1 88.62 164 ASP B C 1
ATOM 4960 O O . ASP B 1 164 ? 28.359 -20.781 -28.562 1 88.62 164 ASP B O 1
ATOM 4964 N N . VAL B 1 165 ? 28.578 -23.078 -29 1 88.69 165 VAL B N 1
ATOM 4965 C CA . VAL B 1 165 ? 27.391 -23.406 -28.203 1 88.69 165 VAL B CA 1
ATOM 4966 C C . VAL B 1 165 ? 27.812 -23.75 -26.781 1 88.69 165 VAL B C 1
ATOM 4968 O O . VAL B 1 165 ? 28.531 -24.719 -26.547 1 88.69 165 VAL B O 1
ATOM 4971 N N . PRO B 1 166 ? 27.391 -22.984 -25.844 1 92.19 166 PRO B N 1
ATOM 4972 C CA . PRO B 1 166 ? 27.812 -23.219 -24.469 1 92.19 166 PRO B CA 1
ATOM 4973 C C . PRO B 1 166 ? 27.203 -24.484 -23.859 1 92.19 166 PRO B C 1
ATOM 4975 O O . PRO B 1 166 ? 26.219 -25.016 -24.406 1 92.19 166 PRO B O 1
ATOM 4978 N N . ASP B 1 167 ? 27.828 -24.906 -22.734 1 91.81 167 ASP B N 1
ATOM 4979 C CA . ASP B 1 167 ? 27.344 -26.078 -22.031 1 91.81 167 ASP B CA 1
ATOM 4980 C C . ASP B 1 167 ? 26.375 -25.703 -20.906 1 91.81 167 ASP B C 1
ATOM 4982 O O . ASP B 1 167 ? 25.688 -26.562 -20.359 1 91.81 167 ASP B O 1
ATOM 4986 N N . GLU B 1 168 ? 26.375 -24.484 -20.641 1 93.5 168 GLU B N 1
ATOM 4987 C CA . GLU B 1 168 ? 25.516 -24 -19.578 1 93.5 168 GLU B CA 1
ATOM 4988 C C . GLU B 1 168 ? 24.391 -23.125 -20.125 1 93.5 168 GLU B C 1
ATOM 4990 O O . GLU B 1 168 ? 24.594 -22.344 -21.047 1 93.5 168 GLU B O 1
ATOM 4995 N N . GLU B 1 169 ? 23.234 -23.312 -19.578 1 95.5 169 GLU B N 1
ATOM 4996 C CA . GLU B 1 169 ? 22.078 -22.547 -20 1 95.5 169 GLU B CA 1
ATOM 4997 C C . GLU B 1 169 ? 22.141 -21.109 -19.516 1 95.5 169 GLU B C 1
ATOM 4999 O O . GLU B 1 169 ? 22.906 -20.797 -18.594 1 95.5 169 GLU B O 1
ATOM 5004 N N . MET B 1 170 ? 21.359 -20.25 -20.109 1 94.81 170 MET B N 1
ATOM 5005 C CA . MET B 1 170 ? 21.312 -18.844 -19.703 1 94.81 170 MET B CA 1
ATOM 5006 C C . MET B 1 170 ? 20.594 -18.688 -18.359 1 94.81 170 MET B C 1
ATOM 5008 O O . MET B 1 170 ? 19.844 -19.578 -17.953 1 94.81 170 MET B O 1
ATOM 5012 N N . ASP B 1 171 ? 20.844 -17.625 -17.688 1 96.62 171 ASP B N 1
ATOM 5013 C CA . ASP B 1 171 ? 20.188 -17.281 -16.422 1 96.62 171 ASP B CA 1
ATOM 5014 C C . ASP B 1 171 ? 18.797 -16.672 -16.688 1 96.62 171 ASP B C 1
ATOM 5016 O O . ASP B 1 171 ? 18.641 -15.453 -16.656 1 96.62 171 ASP B O 1
ATOM 5020 N N . TYR B 1 172 ? 17.844 -17.531 -16.859 1 98 172 TYR B N 1
ATOM 5021 C CA . TYR B 1 172 ? 16.484 -17.109 -17.156 1 98 172 TYR B CA 1
ATOM 5022 C C . TYR B 1 172 ? 15.977 -16.125 -16.109 1 98 172 TYR B C 1
ATOM 5024 O O . TYR B 1 172 ? 15.312 -15.133 -16.438 1 98 172 TYR B O 1
ATOM 5032 N N . VAL B 1 173 ? 16.281 -16.359 -14.867 1 98.38 173 VAL B N 1
ATOM 5033 C CA . VAL B 1 173 ? 15.781 -15.586 -13.742 1 98.38 173 VAL B CA 1
ATOM 5034 C C . VAL B 1 173 ? 16.266 -14.141 -13.852 1 98.38 173 VAL B C 1
ATOM 5036 O O . VAL B 1 173 ? 15.461 -13.211 -13.875 1 98.38 173 VAL B O 1
ATOM 5039 N N . SER B 1 174 ? 17.547 -13.969 -13.992 1 97.5 174 SER B N 1
ATOM 5040 C CA . SER B 1 174 ? 18.109 -12.625 -14.086 1 97.5 174 SER B CA 1
ATOM 5041 C C . SER B 1 174 ? 17.641 -11.922 -15.359 1 97.5 174 SER B C 1
ATOM 5043 O O . SER B 1 174 ? 17.297 -10.734 -15.328 1 97.5 174 SER B O 1
ATOM 5045 N N . ALA B 1 175 ? 17.672 -12.703 -16.469 1 97.12 175 ALA B N 1
ATOM 5046 C CA . ALA B 1 175 ? 17.297 -12.125 -17.766 1 97.12 175 ALA B CA 1
ATOM 5047 C C . ALA B 1 175 ? 15.875 -11.578 -17.734 1 97.12 175 ALA B C 1
ATOM 5049 O O . ALA B 1 175 ? 15.609 -10.484 -18.219 1 97.12 175 ALA B O 1
ATOM 5050 N N . LEU B 1 176 ? 15.008 -12.273 -17.156 1 98.5 176 LEU B N 1
ATOM 5051 C CA . LEU B 1 176 ? 13.602 -11.875 -17.125 1 98.5 176 LEU B CA 1
ATOM 5052 C C . LEU B 1 176 ? 13.375 -10.773 -16.094 1 98.5 176 LEU B C 1
ATOM 5054 O O . LEU B 1 176 ? 12.656 -9.805 -16.359 1 98.5 176 LEU B O 1
ATOM 5058 N N . ASN B 1 177 ? 13.945 -10.875 -14.953 1 98.44 177 ASN B N 1
ATOM 5059 C CA . ASN B 1 177 ? 13.711 -9.938 -13.859 1 98.44 177 ASN B CA 1
ATOM 5060 C C . ASN B 1 177 ? 14.203 -8.539 -14.203 1 98.44 177 ASN B C 1
ATOM 5062 O O . ASN B 1 177 ? 13.688 -7.547 -13.672 1 98.44 177 ASN B O 1
ATOM 5066 N N . ARG B 1 178 ? 15.102 -8.477 -15.062 1 96.94 178 ARG B N 1
ATOM 5067 C CA . ARG B 1 178 ? 15.586 -7.172 -15.516 1 96.94 178 ARG B CA 1
ATOM 5068 C C . ARG B 1 178 ? 14.516 -6.453 -16.328 1 96.94 178 ARG B C 1
ATOM 5070 O O . ARG B 1 178 ? 14.547 -5.227 -16.453 1 96.94 178 ARG B O 1
ATOM 5077 N N . ASN B 1 179 ? 13.641 -7.223 -16.859 1 97.38 179 ASN B N 1
ATOM 5078 C CA . ASN B 1 179 ? 12.641 -6.652 -17.766 1 97.38 179 ASN B CA 1
ATOM 5079 C C . ASN B 1 179 ? 11.242 -6.715 -17.156 1 97.38 179 ASN B C 1
ATOM 5081 O O . ASN B 1 179 ? 10.258 -6.43 -17.844 1 97.38 179 ASN B O 1
ATOM 5085 N N . LEU B 1 180 ? 11.102 -7.086 -15.953 1 98.38 180 LEU B N 1
ATOM 5086 C CA . LEU B 1 180 ? 9.805 -7.191 -15.297 1 98.38 180 LEU B CA 1
ATOM 5087 C C . LEU B 1 180 ? 9.57 -6.012 -14.359 1 98.38 180 LEU B C 1
ATOM 5089 O O . LEU B 1 180 ? 10.516 -5.48 -13.773 1 98.38 180 LEU B O 1
ATOM 5093 N N . PRO B 1 181 ? 8.297 -5.598 -14.242 1 97.56 181 PRO B N 1
ATOM 5094 C CA . PRO B 1 181 ? 8.008 -4.57 -13.242 1 97.56 181 PRO B CA 1
ATOM 5095 C C . PRO B 1 181 ? 8.266 -5.051 -11.812 1 97.56 181 PRO B C 1
ATOM 5097 O O . PRO B 1 181 ? 8.461 -6.246 -11.586 1 97.56 181 PRO B O 1
ATOM 5100 N N . ARG B 1 182 ? 8.227 -4.16 -10.875 1 97.19 182 ARG B N 1
ATOM 5101 C CA . ARG B 1 182 ? 8.664 -4.438 -9.508 1 97.19 182 ARG B CA 1
ATOM 5102 C C . ARG B 1 182 ? 7.711 -5.406 -8.82 1 97.19 182 ARG B C 1
ATOM 5104 O O . ARG B 1 182 ? 8.07 -6.035 -7.82 1 97.19 182 ARG B O 1
ATOM 5111 N N . ASP B 1 183 ? 6.477 -5.488 -9.281 1 98.12 183 ASP B N 1
ATOM 5112 C CA . ASP B 1 183 ? 5.496 -6.301 -8.57 1 98.12 183 ASP B CA 1
ATOM 5113 C C . ASP B 1 183 ? 5.449 -7.723 -9.125 1 98.12 183 ASP B C 1
ATOM 5115 O O . ASP B 1 183 ? 4.613 -8.531 -8.711 1 98.12 183 ASP B O 1
ATOM 5119 N N . ILE B 1 184 ? 6.324 -8.078 -10.078 1 98.75 184 ILE B N 1
ATOM 5120 C CA . ILE B 1 184 ? 6.422 -9.43 -10.625 1 98.75 184 ILE B CA 1
ATOM 5121 C C . ILE B 1 184 ? 7.883 -9.867 -10.641 1 98.75 184 ILE B C 1
ATOM 5123 O O . ILE B 1 184 ? 8.766 -9.117 -11.07 1 98.75 184 ILE B O 1
ATOM 5127 N N . ARG B 1 185 ? 8.133 -11.094 -10.164 1 98.81 185 ARG B N 1
ATOM 5128 C CA . ARG B 1 185 ? 9.484 -11.648 -10.203 1 98.81 185 ARG B CA 1
ATOM 5129 C C . ARG B 1 185 ? 9.461 -13.125 -10.578 1 98.81 185 ARG B C 1
ATOM 5131 O O . ARG B 1 185 ? 8.547 -13.859 -10.18 1 98.81 185 ARG B O 1
ATOM 5138 N N . VAL B 1 186 ? 10.438 -13.508 -11.328 1 98.81 186 VAL B N 1
ATOM 5139 C CA . VAL B 1 186 ? 10.75 -14.922 -11.508 1 98.81 186 VAL B CA 1
ATOM 5140 C C . VAL B 1 186 ? 11.688 -15.383 -10.398 1 98.81 186 VAL B C 1
ATOM 5142 O O . VAL B 1 186 ? 12.727 -14.766 -10.156 1 98.81 186 VAL B O 1
ATOM 5145 N N . LEU B 1 187 ? 11.352 -16.438 -9.789 1 98.69 187 LEU B N 1
ATOM 5146 C CA . LEU B 1 187 ? 12.109 -16.906 -8.633 1 98.69 187 LEU B CA 1
ATOM 5147 C C . LEU B 1 187 ? 13.102 -18 -9.039 1 98.69 187 LEU B C 1
ATOM 5149 O O . LEU B 1 187 ? 14.172 -18.109 -8.445 1 98.69 187 LEU B O 1
ATOM 5153 N N . ALA B 1 188 ? 12.688 -18.766 -9.992 1 98.44 188 ALA B N 1
ATOM 5154 C CA . ALA B 1 188 ? 13.477 -19.922 -10.43 1 98.44 188 ALA B CA 1
ATOM 5155 C C . ALA B 1 188 ? 13 -20.422 -11.789 1 98.44 188 ALA B C 1
ATOM 5157 O O . ALA B 1 188 ? 11.953 -20 -12.289 1 98.44 188 ALA B O 1
ATOM 5158 N N . TRP B 1 189 ? 13.82 -21.328 -12.391 1 98.31 189 TRP B N 1
ATOM 5159 C CA . TRP B 1 189 ? 13.43 -22.031 -13.609 1 98.31 189 TRP B CA 1
ATOM 5160 C C . TRP B 1 189 ? 13.828 -23.5 -13.539 1 98.31 189 TRP B C 1
ATOM 5162 O O . TRP B 1 189 ? 14.64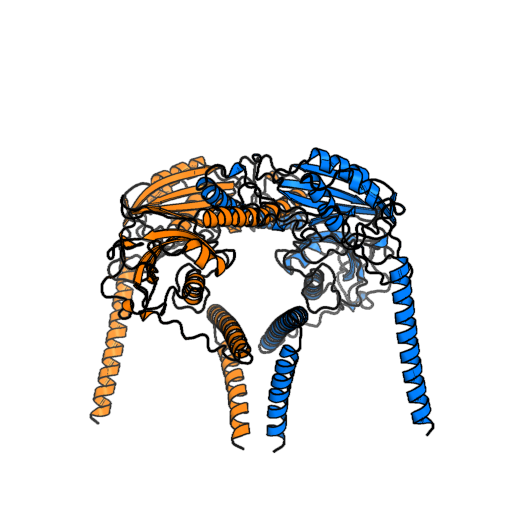1 -23.891 -12.703 1 98.31 189 TRP B O 1
ATOM 5172 N N . SER B 1 190 ? 13.211 -24.297 -14.312 1 98.06 190 SER B N 1
ATOM 5173 C CA . SER B 1 190 ? 13.5 -25.719 -14.398 1 98.06 190 SER B CA 1
ATOM 5174 C C . SER B 1 190 ? 13.312 -26.25 -15.82 1 98.06 190 SER B C 1
ATOM 5176 O O . SER B 1 190 ? 12.312 -25.938 -16.469 1 98.06 190 SER B O 1
ATOM 5178 N N . PRO B 1 191 ? 14.336 -27 -16.281 1 97.44 191 PRO B N 1
ATOM 5179 C CA . PRO B 1 191 ? 14.016 -27.781 -17.484 1 97.44 191 PRO B CA 1
ATOM 5180 C C . PRO B 1 191 ? 12.945 -28.828 -17.234 1 97.44 191 PRO B C 1
ATOM 5182 O O . PRO B 1 191 ? 12.906 -29.438 -16.156 1 97.44 191 PRO B O 1
ATOM 5185 N N . VAL B 1 192 ? 12.109 -29.016 -18.141 1 97.5 192 VAL B N 1
ATOM 5186 C CA . VAL B 1 192 ? 11.039 -30 -17.922 1 97.5 192 VAL B CA 1
ATOM 5187 C C . VAL B 1 192 ? 10.875 -30.859 -19.172 1 97.5 192 VAL B C 1
ATOM 5189 O O . VAL B 1 192 ? 11.328 -30.5 -20.266 1 97.5 192 VAL B O 1
ATOM 5192 N N . SER B 1 193 ? 10.258 -32.031 -18.969 1 94.62 193 SER B N 1
ATOM 5193 C CA . SER B 1 193 ? 9.969 -32.938 -20.078 1 94.62 193 SER B CA 1
ATOM 5194 C C . SER B 1 193 ? 9 -32.281 -21.062 1 94.62 193 SER B C 1
ATOM 5196 O O . SER B 1 193 ? 8.195 -31.438 -20.688 1 94.62 193 SER B O 1
ATOM 5198 N N . PRO B 1 194 ? 9.031 -32.719 -22.266 1 91.38 194 PRO B N 1
ATOM 5199 C CA . PRO B 1 194 ? 8.109 -32.188 -23.281 1 91.38 194 PRO B CA 1
ATOM 5200 C C . PRO B 1 194 ? 6.645 -32.406 -22.906 1 91.38 194 PRO B C 1
ATOM 5202 O O . PRO B 1 194 ? 5.773 -31.656 -23.344 1 91.38 194 PRO B O 1
ATOM 5205 N N . ASP B 1 195 ? 6.391 -33.344 -22.078 1 91.88 195 ASP B N 1
ATOM 5206 C CA . ASP B 1 195 ? 5.016 -33.688 -21.734 1 91.88 195 ASP B CA 1
ATOM 5207 C C . ASP B 1 195 ? 4.574 -32.969 -20.453 1 91.88 195 ASP B C 1
ATOM 5209 O O . ASP B 1 195 ? 3.426 -33.125 -20.016 1 91.88 195 ASP B O 1
ATOM 5213 N N . PHE B 1 196 ? 5.449 -32.281 -19.828 1 95.38 196 PHE B N 1
ATOM 5214 C CA . PHE B 1 196 ? 5.129 -31.594 -18.578 1 95.38 196 PHE B CA 1
ATOM 5215 C C . PHE B 1 196 ? 4.066 -30.516 -18.812 1 95.38 196 PHE B C 1
ATOM 5217 O O . PHE B 1 196 ? 4.16 -29.75 -19.766 1 95.38 196 PHE B O 1
ATOM 5224 N N . SER B 1 197 ? 3.076 -30.516 -17.969 1 94.81 197 SER B N 1
ATOM 5225 C CA . SER B 1 197 ? 2.066 -29.469 -17.938 1 94.81 197 SER B CA 1
ATOM 5226 C C . SER B 1 197 ? 1.931 -28.875 -16.531 1 94.81 197 SER B C 1
ATOM 5228 O O . SER B 1 197 ? 1.618 -29.578 -15.578 1 94.81 197 SER B O 1
ATOM 5230 N N . ALA B 1 198 ? 2.158 -27.578 -16.484 1 95.69 198 ALA B N 1
ATOM 5231 C CA . ALA B 1 198 ? 2.043 -26.922 -15.188 1 95.69 198 ALA B CA 1
ATOM 5232 C C . ALA B 1 198 ? 0.642 -27.094 -14.609 1 95.69 198 ALA B C 1
ATOM 5234 O O . ALA B 1 198 ? 0.47 -27.141 -13.391 1 95.69 198 ALA B O 1
ATOM 5235 N N . ARG B 1 199 ? -0.316 -27.203 -15.414 1 93 199 ARG B N 1
ATOM 5236 C CA . ARG B 1 199 ? -1.705 -27.281 -14.977 1 93 199 ARG B CA 1
ATOM 5237 C C . ARG B 1 199 ? -2.08 -28.703 -14.594 1 93 199 ARG B C 1
ATOM 5239 O O . ARG B 1 199 ? -2.502 -28.969 -13.461 1 93 199 ARG B O 1
ATOM 5246 N N . PHE B 1 200 ? -1.786 -29.641 -15.477 1 92.06 200 PHE B N 1
ATOM 5247 C CA . PHE B 1 200 ? -2.398 -30.969 -15.375 1 92.06 200 PHE B CA 1
ATOM 5248 C C . PHE B 1 200 ? -1.562 -31.891 -14.492 1 92.06 200 PHE B C 1
ATOM 5250 O O . PHE B 1 200 ? -2.062 -32.875 -13.977 1 92.06 200 PHE B O 1
ATOM 5257 N N . MET B 1 201 ? -0.379 -31.578 -14.359 1 94.5 201 MET B N 1
ATOM 5258 C CA . MET B 1 201 ? 0.474 -32.438 -13.555 1 94.5 201 MET B CA 1
ATOM 5259 C C . MET B 1 201 ? 0.521 -31.953 -12.102 1 94.5 201 MET B C 1
ATOM 5261 O O . MET B 1 201 ? 1.147 -32.594 -11.258 1 94.5 201 MET B O 1
ATOM 5265 N N . CYS B 1 202 ? -0.153 -30.812 -11.859 1 95.25 202 CYS B N 1
ATOM 5266 C CA . CYS B 1 202 ? -0.226 -30.328 -10.484 1 95.25 202 CYS B CA 1
ATOM 5267 C C . CYS B 1 202 ? -1.142 -31.219 -9.648 1 95.25 202 CYS B C 1
ATOM 5269 O O . CYS B 1 202 ? -2.287 -31.469 -10.023 1 95.25 202 CYS B O 1
ATOM 5271 N N . CYS B 1 203 ? -0.691 -31.578 -8.461 1 95.06 203 CYS B N 1
ATOM 5272 C CA . CYS B 1 203 ? -1.432 -32.5 -7.629 1 95.06 203 CYS B CA 1
ATOM 5273 C C . CYS B 1 203 ? -2.146 -31.797 -6.492 1 95.06 203 CYS B C 1
ATOM 5275 O O . CYS B 1 203 ? -3.113 -32.312 -5.934 1 95.06 203 CYS B O 1
ATOM 5277 N N . LYS B 1 204 ? -1.633 -30.734 -6.105 1 96.44 204 LYS B N 1
ATOM 5278 C CA . LYS B 1 204 ? -2.156 -29.984 -4.969 1 96.44 204 LYS B CA 1
ATOM 5279 C C . LYS B 1 204 ? -1.912 -28.5 -5.137 1 96.44 204 LYS B C 1
ATOM 5281 O O . LYS B 1 204 ? -0.833 -28.078 -5.566 1 96.44 204 LYS B O 1
ATOM 5286 N N . ARG B 1 205 ? -2.951 -27.734 -4.914 1 97.5 205 ARG B N 1
ATOM 5287 C CA . ARG B 1 205 ? -2.828 -26.281 -4.879 1 97.5 205 ARG B CA 1
ATOM 5288 C C . ARG B 1 205 ? -3.096 -25.75 -3.475 1 97.5 205 ARG B C 1
ATOM 5290 O O . ARG B 1 205 ? -4.004 -26.219 -2.787 1 97.5 205 ARG B O 1
ATOM 5297 N N . SER B 1 206 ? -2.307 -24.781 -3.029 1 98.19 206 SER B N 1
ATOM 5298 C CA . SER B 1 206 ? -2.432 -24.203 -1.697 1 98.19 206 SER B CA 1
ATOM 5299 C C . SER B 1 206 ? -2.602 -22.688 -1.771 1 98.19 206 SER B C 1
ATOM 5301 O O . SER B 1 206 ? -1.954 -22.016 -2.582 1 98.19 206 SER B O 1
ATOM 5303 N N . TYR B 1 207 ? -3.514 -22.203 -0.951 1 98.5 207 TYR B N 1
ATOM 5304 C CA . TYR B 1 207 ? -3.791 -20.781 -0.845 1 98.5 207 TYR B CA 1
ATOM 5305 C C . TYR B 1 207 ? -3.762 -20.328 0.61 1 98.5 207 TYR B C 1
ATOM 5307 O O . TYR B 1 207 ? -3.91 -21.141 1.524 1 98.5 207 TYR B O 1
ATOM 5315 N N . GLU B 1 208 ? -3.527 -19.047 0.79 1 98.75 208 GLU B N 1
ATOM 5316 C CA . GLU B 1 208 ? -3.699 -18.375 2.074 1 98.75 208 GLU B CA 1
ATOM 5317 C C . GLU B 1 208 ? -4.566 -17.125 1.933 1 98.75 208 GLU B C 1
ATOM 5319 O O . GLU B 1 208 ? -4.453 -16.391 0.948 1 98.75 208 GLU B O 1
ATOM 5324 N N . TYR B 1 209 ? -5.449 -16.938 2.828 1 98.81 209 TYR B N 1
ATOM 5325 C CA . TYR B 1 209 ? -6.285 -15.742 2.891 1 98.81 209 TYR B CA 1
ATOM 5326 C C . TYR B 1 209 ? -6.035 -14.969 4.18 1 98.81 209 TYR B C 1
ATOM 5328 O O . TYR B 1 209 ? -6.238 -15.5 5.277 1 98.81 209 TYR B O 1
ATOM 5336 N N . TYR B 1 210 ? -5.672 -13.688 4.059 1 98.56 210 TYR B N 1
ATOM 5337 C CA . TYR B 1 210 ? -5.309 -12.867 5.207 1 98.56 210 TYR B CA 1
ATOM 5338 C C . TYR B 1 210 ? -6.477 -11.992 5.648 1 98.56 210 TYR B C 1
ATOM 5340 O O . TYR B 1 210 ? -7.199 -11.453 4.809 1 98.56 210 TYR B O 1
ATOM 5348 N N . PHE B 1 211 ? -6.66 -11.852 6.996 1 97.06 211 PHE B N 1
ATOM 5349 C CA . PHE B 1 211 ? -7.762 -11.039 7.508 1 97.06 211 PHE B CA 1
ATOM 5350 C C . PHE B 1 211 ? -7.477 -10.578 8.93 1 97.06 211 PHE B C 1
ATOM 5352 O O . PHE B 1 211 ? -6.715 -11.219 9.656 1 97.06 211 PHE B O 1
ATOM 5359 N N . PRO B 1 212 ? -8.047 -9.438 9.266 1 95.31 212 PRO B N 1
ATOM 5360 C CA . PRO B 1 212 ? -7.957 -9.031 10.672 1 95.31 212 PRO B CA 1
ATOM 5361 C C . PRO B 1 212 ? -8.859 -9.859 11.586 1 95.31 212 PRO B C 1
ATOM 5363 O O . PRO B 1 212 ? -9.969 -10.234 11.188 1 95.31 212 PRO B O 1
ATOM 5366 N N . GLU B 1 213 ? -8.469 -10.18 12.742 1 92.31 213 GLU B N 1
ATOM 5367 C CA . GLU B 1 213 ? -9.266 -10.945 13.695 1 92.31 213 GLU B CA 1
ATOM 5368 C C . GLU B 1 213 ? -10.578 -10.227 14.016 1 92.31 213 GLU B C 1
ATOM 5370 O O . GLU B 1 213 ? -11.641 -10.859 14.062 1 92.31 213 GLU B O 1
ATOM 5375 N N . SER B 1 214 ? -10.523 -8.859 14.164 1 89.94 214 SER B N 1
ATOM 5376 C CA . SER B 1 214 ? -11.695 -7.992 14.234 1 89.94 214 SER B CA 1
ATOM 5377 C C . SER B 1 214 ? -12.766 -8.578 15.156 1 89.94 214 SER B C 1
ATOM 5379 O O . SER B 1 214 ? -13.953 -8.516 14.844 1 89.94 214 SER B O 1
ATOM 5381 N N . GLY B 1 215 ? -12.43 -9.328 16.188 1 89.19 215 GLY B N 1
ATOM 5382 C CA . GLY B 1 215 ? -13.375 -9.859 17.156 1 89.19 215 GLY B CA 1
ATOM 5383 C C . GLY B 1 215 ? -14.047 -11.141 16.688 1 89.19 215 GLY B C 1
ATOM 5384 O O . GLY B 1 215 ? -15.055 -11.555 17.266 1 89.19 215 GLY B O 1
ATOM 5385 N N . LEU B 1 216 ? -13.578 -11.742 15.711 1 94.06 216 LEU B N 1
ATOM 5386 C CA . LEU B 1 216 ? -14.148 -12.977 15.164 1 94.06 216 LEU B CA 1
ATOM 5387 C C . LEU B 1 216 ? -13.938 -14.141 16.125 1 94.06 216 LEU B C 1
ATOM 5389 O O . LEU B 1 216 ? -12.914 -14.219 16.797 1 94.06 216 LEU B O 1
ATOM 5393 N N . ASP B 1 217 ? -14.938 -15.008 16.172 1 96.25 217 ASP B N 1
ATOM 5394 C CA . ASP B 1 217 ? -14.789 -16.25 16.906 1 96.25 217 ASP B CA 1
ATOM 5395 C C . ASP B 1 217 ? -13.961 -17.266 16.109 1 96.25 217 ASP B C 1
ATOM 5397 O O . ASP B 1 217 ? -14.5 -18.078 15.359 1 96.25 217 ASP B O 1
ATOM 5401 N N . ILE B 1 218 ? -12.711 -17.344 16.406 1 96 218 ILE B N 1
ATOM 5402 C CA . ILE B 1 218 ? -11.75 -18.141 15.641 1 96 218 ILE B CA 1
ATOM 5403 C C . ILE B 1 218 ? -12.023 -19.625 15.859 1 96 218 ILE B C 1
ATOM 5405 O O . ILE B 1 218 ? -11.867 -20.438 14.945 1 96 218 ILE B O 1
ATOM 5409 N N . LYS B 1 219 ? -12.398 -20.016 17.016 1 97.75 219 LYS B N 1
ATOM 5410 C CA . LYS B 1 219 ? -12.695 -21.422 17.312 1 97.75 219 LYS B CA 1
ATOM 5411 C C . LYS B 1 219 ? -13.836 -21.938 16.438 1 97.75 219 LYS B C 1
ATOM 5413 O O . LYS B 1 219 ? -13.742 -23.031 15.867 1 97.75 219 LYS B O 1
ATOM 5418 N N . SER B 1 220 ? -14.875 -21.172 16.344 1 98.5 220 SER B N 1
ATOM 5419 C CA . SER B 1 220 ? -15.992 -21.547 15.492 1 98.5 220 SER B CA 1
ATOM 5420 C C . SER B 1 220 ? -15.57 -21.609 14.031 1 98.5 220 SER B C 1
ATOM 5422 O O . SER B 1 220 ? -16.047 -22.469 13.281 1 98.5 220 SER B O 1
ATOM 5424 N N . MET B 1 221 ? -14.734 -20.734 13.641 1 98.5 221 MET B N 1
ATOM 5425 C CA . MET B 1 221 ? -14.242 -20.734 12.266 1 98.5 221 MET B CA 1
ATOM 5426 C C . MET B 1 221 ? -13.422 -22 11.984 1 98.5 221 MET B C 1
ATOM 5428 O O . MET B 1 221 ? -13.516 -22.562 10.898 1 98.5 221 MET B O 1
ATOM 5432 N N . ILE B 1 222 ? -12.625 -22.375 12.969 1 98.56 222 ILE B N 1
ATOM 5433 C CA . ILE B 1 222 ? -11.828 -23.594 12.836 1 98.56 222 ILE B CA 1
ATOM 5434 C C . ILE B 1 222 ? -12.758 -24.797 12.672 1 98.56 222 ILE B C 1
ATOM 5436 O O . ILE B 1 222 ? -12.539 -25.641 11.805 1 98.56 222 ILE B O 1
ATOM 5440 N N . ASP B 1 223 ? -13.758 -24.828 13.484 1 98.75 223 ASP B N 1
ATOM 5441 C CA . ASP B 1 223 ? -14.742 -25.906 13.375 1 98.75 223 ASP B CA 1
ATOM 5442 C C . ASP B 1 223 ? -15.383 -25.938 11.992 1 98.75 223 ASP B C 1
ATOM 5444 O O . ASP B 1 223 ? -15.422 -26.984 11.344 1 98.75 223 ASP B O 1
ATOM 5448 N N . ALA B 1 224 ? -15.828 -24.812 11.516 1 98.81 224 ALA B N 1
ATOM 5449 C CA . ALA B 1 224 ? -16.438 -24.719 10.195 1 98.81 224 ALA B CA 1
ATOM 5450 C C . ALA B 1 224 ? -15.445 -25.125 9.102 1 98.81 224 ALA B C 1
ATOM 5452 O O . ALA B 1 224 ? -15.805 -25.844 8.164 1 98.81 224 ALA B O 1
ATOM 5453 N N . GLY B 1 225 ? -14.219 -24.656 9.195 1 98.69 225 GLY B N 1
ATOM 5454 C CA . GLY B 1 225 ? -13.18 -25 8.242 1 98.69 225 GLY B CA 1
ATOM 5455 C C . GLY B 1 225 ? -12.914 -26.484 8.164 1 98.69 225 GLY B C 1
ATOM 5456 O O . GLY B 1 225 ? -12.734 -27.031 7.074 1 98.69 225 GLY B O 1
ATOM 5457 N N . ASN B 1 226 ? -12.93 -27.109 9.273 1 98.56 226 ASN B N 1
ATOM 5458 C CA . ASN B 1 226 ? -12.68 -28.547 9.336 1 98.56 226 ASN B CA 1
ATOM 5459 C C . ASN B 1 226 ? -13.773 -29.328 8.609 1 98.56 226 ASN B C 1
ATOM 5461 O O . ASN B 1 226 ? -13.508 -30.406 8.062 1 98.56 226 ASN B O 1
ATOM 5465 N N . ARG B 1 227 ? -14.922 -28.844 8.586 1 98.69 227 ARG B N 1
ATOM 5466 C CA . ARG B 1 227 ? -16.062 -29.5 7.953 1 98.69 227 ARG B CA 1
ATOM 5467 C C . ARG B 1 227 ? -15.922 -29.5 6.438 1 98.69 227 ARG B C 1
ATOM 5469 O O . ARG B 1 227 ? -16.609 -30.25 5.742 1 98.69 227 ARG B O 1
ATOM 5476 N N . LEU B 1 228 ? -15.062 -28.656 5.906 1 98.69 228 LEU B N 1
ATOM 5477 C CA . LEU B 1 228 ? -14.82 -28.562 4.469 1 98.69 228 LEU B CA 1
ATOM 5478 C C . LEU B 1 228 ? -13.867 -29.656 4.004 1 98.69 228 LEU B C 1
ATOM 5480 O O . LEU B 1 228 ? -13.789 -29.953 2.807 1 98.69 228 LEU B O 1
ATOM 5484 N N . VAL B 1 229 ? -13.133 -30.234 4.902 1 98.75 229 VAL B N 1
ATOM 5485 C CA . VAL B 1 229 ? -12.07 -31.172 4.562 1 98.75 229 VAL B CA 1
ATOM 5486 C C . VAL B 1 229 ? -12.68 -32.469 4.055 1 98.75 229 VAL B C 1
ATOM 5488 O O . VAL B 1 229 ? -13.625 -33 4.645 1 98.75 229 VAL B O 1
ATOM 5491 N N . GLY B 1 230 ? -12.148 -33 2.953 1 98.44 230 GLY B N 1
ATOM 5492 C CA . GLY B 1 230 ? -12.633 -34.219 2.326 1 98.44 230 GLY B CA 1
ATOM 5493 C C . GLY B 1 230 ? -13.148 -34 0.917 1 98.44 230 GLY B C 1
ATOM 5494 O O . GLY B 1 230 ? -12.914 -32.938 0.32 1 98.44 230 GLY B O 1
ATOM 5495 N N . VAL B 1 231 ? -13.68 -35.062 0.346 1 98.12 231 VAL B N 1
ATOM 5496 C CA . VAL B 1 231 ? -14.242 -35.031 -0.998 1 98.12 231 VAL B CA 1
ATOM 5497 C C . VAL B 1 231 ? -15.719 -34.625 -0.926 1 98.12 231 VAL B C 1
ATOM 5499 O O . VAL B 1 231 ? -16.516 -35.312 -0.298 1 98.12 231 VAL B O 1
ATOM 5502 N N . HIS B 1 232 ? -16.078 -33.5 -1.524 1 97.81 232 HIS B N 1
ATOM 5503 C CA . HIS B 1 232 ? -17.453 -33 -1.481 1 97.81 232 HIS B CA 1
ATOM 5504 C C . HIS B 1 232 ? -17.844 -32.344 -2.805 1 97.81 232 HIS B C 1
ATOM 5506 O O . HIS B 1 232 ? -16.984 -32.094 -3.658 1 97.81 232 HIS B O 1
ATOM 5512 N N . ASP B 1 233 ? -19.125 -32.219 -2.988 1 96.06 233 ASP B N 1
ATOM 5513 C CA . ASP B 1 233 ? -19.672 -31.359 -4.031 1 96.06 233 ASP B CA 1
ATOM 5514 C C . ASP B 1 233 ? -19.75 -29.906 -3.559 1 96.06 233 ASP B C 1
ATOM 5516 O O . ASP B 1 233 ? -20.547 -29.578 -2.68 1 96.06 233 ASP B O 1
ATOM 5520 N N . PHE B 1 234 ? -18.984 -29.016 -4.176 1 96.62 234 PHE B N 1
ATOM 5521 C CA . PHE B 1 234 ? -18.828 -27.656 -3.672 1 96.62 234 PHE B CA 1
ATOM 5522 C C . PHE B 1 234 ? -19.625 -26.672 -4.527 1 96.62 234 PHE B C 1
ATOM 5524 O O . PHE B 1 234 ? -19.297 -25.484 -4.602 1 96.62 234 PHE B O 1
ATOM 5531 N N . ARG B 1 235 ? -20.656 -27.078 -5.199 1 94.06 235 ARG B N 1
ATOM 5532 C CA . ARG B 1 235 ? -21.406 -26.25 -6.133 1 94.06 235 ARG B CA 1
ATOM 5533 C C . ARG B 1 235 ? -22 -25.031 -5.438 1 94.06 235 ARG B C 1
ATOM 5535 O O . ARG B 1 235 ? -22.188 -23.984 -6.066 1 94.06 235 ARG B O 1
ATOM 5542 N N . ASN B 1 236 ? -22.266 -25.156 -4.102 1 96.12 236 ASN B N 1
ATOM 5543 C CA . ASN B 1 236 ? -22.828 -24.047 -3.348 1 96.12 236 ASN B CA 1
ATOM 5544 C C . ASN B 1 236 ? -21.75 -23.094 -2.84 1 96.12 236 ASN B C 1
ATOM 5546 O O . ASN B 1 236 ? -22.047 -22.094 -2.199 1 96.12 236 ASN B O 1
ATOM 5550 N N . PHE B 1 237 ? -20.469 -23.422 -3.107 1 96.88 237 PHE B N 1
ATOM 5551 C CA . PHE B 1 237 ? -19.328 -22.625 -2.646 1 96.88 237 PHE B CA 1
ATOM 5552 C C . PHE B 1 237 ? -18.562 -22.047 -3.826 1 96.88 237 PHE B C 1
ATOM 5554 O O . PHE B 1 237 ? -17.375 -21.734 -3.705 1 96.88 237 PHE B O 1
ATOM 5561 N N . CYS B 1 238 ? -19.141 -21.969 -5 1 94.19 238 CYS B N 1
ATOM 5562 C CA . CYS B 1 238 ? -18.422 -21.453 -6.16 1 94.19 238 CYS B CA 1
ATOM 5563 C C . CYS B 1 238 ? -19.359 -20.625 -7.051 1 94.19 238 CYS B C 1
ATOM 5565 O O . CYS B 1 238 ? -20.547 -20.5 -6.766 1 94.19 238 CYS B O 1
ATOM 5567 N N . ALA B 1 239 ? -18.719 -19.938 -8.047 1 88 239 ALA B N 1
ATOM 5568 C CA . ALA B 1 239 ? -19.516 -19.188 -9.008 1 88 239 ALA B CA 1
ATOM 5569 C C . ALA B 1 239 ? -20.203 -20.125 -10 1 88 239 ALA B C 1
ATOM 5571 O O . ALA B 1 239 ? -19.625 -21.141 -10.398 1 88 239 ALA B O 1
ATOM 5572 N N . SER B 1 240 ? -21.453 -19.938 -10.297 1 72 240 SER B N 1
ATOM 5573 C CA . SER B 1 240 ? -22.281 -20.844 -11.086 1 72 240 SER B CA 1
ATOM 5574 C C . SER B 1 240 ? -22.062 -20.625 -12.586 1 72 240 SER B C 1
ATOM 5576 O O . SER B 1 240 ? -23.016 -20.438 -13.344 1 72 240 SER B O 1
ATOM 5578 N N . ARG B 1 241 ? -20.906 -20.438 -13.055 1 65.31 241 ARG B N 1
ATOM 5579 C CA . ARG B 1 241 ? -20.781 -20.312 -14.5 1 65.31 241 ARG B CA 1
ATOM 5580 C C . ARG B 1 241 ? -20.703 -21.688 -15.164 1 65.31 241 ARG B C 1
ATOM 5582 O O . ARG B 1 241 ? -19.828 -22.484 -14.852 1 65.31 241 ARG B O 1
ATOM 5589 N N . ILE B 1 242 ? -21.812 -22.141 -15.68 1 64.38 242 ILE B N 1
ATOM 5590 C CA . ILE B 1 242 ? -21.797 -23.406 -16.406 1 64.38 242 ILE B CA 1
ATOM 5591 C C . ILE B 1 242 ? -21.469 -23.156 -17.875 1 64.38 242 ILE B C 1
ATOM 5593 O O . ILE B 1 242 ? -22.266 -22.562 -18.609 1 64.38 242 ILE B O 1
ATOM 5597 N N . GLU B 1 243 ? -20.188 -23.016 -18.094 1 59.12 243 GLU B N 1
ATOM 5598 C CA . GLU B 1 243 ? -19.812 -22.781 -19.484 1 59.12 243 GLU B CA 1
ATOM 5599 C C . GLU B 1 243 ? -19.719 -24.078 -20.266 1 59.12 243 GLU B C 1
ATOM 5601 O O . GLU B 1 243 ? -19.828 -24.094 -21.484 1 59.12 243 GLU B O 1
ATOM 5606 N N . LYS B 1 244 ? -19.359 -25.141 -19.609 1 61.38 244 LYS B N 1
ATOM 5607 C CA . LYS B 1 244 ? -19.219 -26.406 -20.328 1 61.38 244 LYS B CA 1
ATOM 5608 C C . LYS B 1 244 ? -20.219 -27.438 -19.812 1 61.38 244 LYS B C 1
ATOM 5610 O O . LYS B 1 244 ? -20.719 -27.328 -18.703 1 61.38 244 LYS B O 1
ATOM 5615 N N . ASP B 1 245 ? -20.562 -28.328 -20.75 1 58.06 245 ASP B N 1
ATOM 5616 C CA . ASP B 1 245 ? -21.562 -29.359 -20.531 1 58.06 245 ASP B CA 1
ATOM 5617 C C . ASP B 1 245 ? -21.172 -30.281 -19.391 1 58.06 245 ASP B C 1
ATOM 5619 O O . ASP B 1 245 ? -22.031 -30.859 -18.719 1 58.06 245 ASP B O 1
ATOM 5623 N N . THR B 1 246 ? -19.922 -30.484 -19.266 1 55.44 246 THR B N 1
ATOM 5624 C CA . THR B 1 246 ? -19.531 -31.422 -18.219 1 55.44 246 THR B CA 1
ATOM 5625 C C . THR B 1 246 ? -18.781 -30.688 -17.094 1 55.44 246 THR B C 1
ATOM 5627 O O . THR B 1 246 ? -17.609 -30.328 -17.25 1 55.44 246 THR B O 1
ATOM 5630 N N . VAL B 1 247 ? -19.578 -30.125 -16.125 1 68.19 247 VAL B N 1
ATOM 5631 C CA . VAL B 1 247 ? -18.891 -29.453 -15.031 1 68.19 247 VAL B CA 1
ATOM 5632 C C . VAL B 1 247 ? -18.953 -30.312 -13.766 1 68.19 247 VAL B C 1
ATOM 5634 O O . VAL B 1 247 ? -19.984 -30.953 -13.5 1 68.19 247 VAL B O 1
ATOM 5637 N N . THR B 1 248 ? -17.75 -30.812 -13.25 1 85.62 248 THR B N 1
ATOM 5638 C CA . THR B 1 248 ? -17.75 -31.453 -11.945 1 85.62 248 THR B CA 1
ATOM 5639 C C . THR B 1 248 ? -17.469 -30.453 -10.836 1 85.62 248 THR B C 1
ATOM 5641 O O . THR B 1 248 ? -16.641 -29.547 -11 1 85.62 248 THR B O 1
ATOM 5644 N N . PHE B 1 249 ? -18.297 -30.562 -9.859 1 92.5 249 PHE B N 1
ATOM 5645 C CA . PHE B 1 249 ? -18.172 -29.688 -8.711 1 92.5 249 PHE B CA 1
ATOM 5646 C C . PHE B 1 249 ? -17.484 -30.406 -7.551 1 92.5 249 PHE B C 1
ATOM 5648 O O . PHE B 1 249 ? -17.375 -29.859 -6.449 1 92.5 249 PHE B O 1
ATOM 5655 N N . ILE B 1 250 ? -17.062 -31.578 -7.863 1 94.81 250 ILE B N 1
ATOM 5656 C CA . ILE B 1 250 ? -16.438 -32.406 -6.828 1 94.81 250 ILE B CA 1
ATOM 5657 C C . ILE B 1 250 ? -14.961 -32.031 -6.695 1 94.81 250 ILE B C 1
ATOM 5659 O O . ILE B 1 250 ? -14.234 -31.969 -7.688 1 94.81 250 ILE B O 1
ATOM 5663 N N . ARG B 1 251 ? -14.555 -31.656 -5.531 1 96.19 251 ARG B N 1
ATOM 5664 C CA . ARG B 1 251 ? -13.164 -31.391 -5.184 1 96.19 251 ARG B CA 1
ATOM 5665 C C . ARG B 1 251 ? -12.797 -32.062 -3.854 1 96.19 251 ARG B C 1
ATOM 5667 O O . ARG B 1 251 ? -13.68 -32.438 -3.088 1 96.19 251 ARG B O 1
ATOM 5674 N N . GLU B 1 252 ? -11.547 -32.156 -3.648 1 98.19 252 GLU B N 1
ATOM 5675 C CA . GLU B 1 252 ? -11.047 -32.656 -2.365 1 98.19 252 GLU B CA 1
ATOM 5676 C C . GLU B 1 252 ? -10.211 -31.594 -1.655 1 98.19 252 GLU B C 1
ATOM 5678 O O . GLU B 1 252 ? -9.156 -31.203 -2.148 1 98.19 252 GLU B O 1
ATOM 5683 N N . ILE B 1 253 ? -10.672 -31.141 -0.563 1 98.56 253 ILE B N 1
ATOM 5684 C CA . ILE B 1 253 ? -9.883 -30.266 0.296 1 98.56 253 ILE B CA 1
ATOM 5685 C C . ILE B 1 253 ? -9.078 -31.094 1.288 1 98.56 253 ILE B C 1
ATOM 5687 O O . ILE B 1 253 ? -9.633 -31.922 2.018 1 98.56 253 ILE B O 1
ATOM 5691 N N . PHE B 1 254 ? -7.812 -30.875 1.305 1 98.56 254 PHE B N 1
ATOM 5692 C CA . PHE B 1 254 ? -6.906 -31.672 2.121 1 98.56 254 PHE B CA 1
ATOM 5693 C C . PHE B 1 254 ? -6.801 -31.109 3.531 1 98.56 254 PHE B C 1
ATOM 5695 O O . PHE B 1 254 ? -6.715 -31.859 4.504 1 98.56 254 PHE B O 1
ATOM 5702 N N . GLU B 1 255 ? -6.758 -29.797 3.631 1 98.25 255 GLU B N 1
ATOM 5703 C CA . GLU B 1 255 ? -6.559 -29.188 4.941 1 98.25 255 GLU B CA 1
ATOM 5704 C C . GLU B 1 255 ? -7.027 -27.734 4.945 1 98.25 255 GLU B C 1
ATOM 5706 O O . GLU B 1 255 ? -6.973 -27.062 3.914 1 98.25 255 GLU B O 1
ATOM 5711 N N . VAL B 1 256 ? -7.551 -27.297 6.059 1 98.56 256 VAL B N 1
ATOM 5712 C CA . VAL B 1 256 ? -7.863 -25.906 6.379 1 98.56 256 VAL B CA 1
ATOM 5713 C C . VAL B 1 256 ? -7.262 -25.547 7.734 1 98.56 256 VAL B C 1
ATOM 5715 O O . VAL B 1 256 ? -7.605 -26.141 8.75 1 98.56 256 VAL B O 1
ATOM 5718 N N . VAL B 1 257 ? -6.367 -24.594 7.75 1 98.5 257 VAL B N 1
ATOM 5719 C CA . VAL B 1 257 ? -5.66 -24.25 8.984 1 98.5 257 VAL B CA 1
ATOM 5720 C C . VAL B 1 257 ? -5.766 -22.75 9.242 1 98.5 257 VAL B C 1
ATOM 5722 O O . VAL B 1 257 ? -5.52 -21.938 8.344 1 98.5 257 VAL B O 1
ATOM 5725 N N . VAL B 1 258 ? -6.18 -22.375 10.414 1 97 258 VAL B N 1
ATOM 5726 C CA . VAL B 1 258 ? -6.195 -20.984 10.836 1 97 258 VAL B CA 1
ATOM 5727 C C . VAL B 1 258 ? -4.965 -20.688 11.695 1 97 258 VAL B C 1
ATOM 5729 O O . VAL B 1 258 ? -4.656 -21.438 12.625 1 97 258 VAL B O 1
ATOM 5732 N N . SER B 1 259 ? -4.25 -19.625 11.375 1 95.75 259 SER B N 1
ATOM 5733 C CA . SER B 1 259 ? -3.049 -19.266 12.125 1 95.75 259 SER B CA 1
ATOM 5734 C C . SER B 1 259 ? -2.949 -17.766 12.336 1 95.75 259 SER B C 1
ATOM 5736 O O . SER B 1 259 ? -3.564 -16.984 11.602 1 95.75 259 SER B O 1
ATOM 5738 N N . ASP B 1 260 ? -2.145 -17.375 13.344 1 93.06 260 ASP B N 1
ATOM 5739 C CA . ASP B 1 260 ? -1.844 -15.961 13.586 1 93.06 260 ASP B CA 1
ATOM 5740 C C . ASP B 1 260 ? -0.699 -15.484 12.688 1 93.06 260 ASP B C 1
ATOM 5742 O O . ASP B 1 260 ? 0.278 -16.219 12.484 1 93.06 260 ASP B O 1
ATOM 5746 N N . VAL B 1 261 ? -0.852 -14.328 12.141 1 92.12 261 VAL B N 1
ATOM 5747 C CA . VAL B 1 261 ? 0.205 -13.734 11.336 1 92.12 261 VAL B CA 1
ATOM 5748 C C . VAL B 1 261 ? 1.162 -12.953 12.227 1 92.12 261 VAL B C 1
ATOM 5750 O O . VAL B 1 261 ? 2.375 -12.953 12.008 1 92.12 261 VAL B O 1
ATOM 5753 N N . ASP B 1 262 ? 0.646 -12.18 13.172 1 82.19 262 ASP B N 1
ATOM 5754 C CA . ASP B 1 262 ? 1.445 -11.391 14.109 1 82.19 262 ASP B CA 1
ATOM 5755 C C . ASP B 1 262 ? 0.909 -11.516 15.531 1 82.19 262 ASP B C 1
ATOM 5757 O O . ASP B 1 262 ? -0.074 -12.219 15.773 1 82.19 262 ASP B O 1
ATOM 5761 N N . SER B 1 263 ? 1.788 -11.039 16.484 1 69.69 263 SER B N 1
ATOM 5762 C CA . SER B 1 263 ? 1.41 -11.164 17.891 1 69.69 263 SER B CA 1
ATOM 5763 C C . SER B 1 263 ? 0.854 -9.844 18.438 1 69.69 263 SER B C 1
ATOM 5765 O O . SER B 1 263 ? 0.907 -9.594 19.641 1 69.69 263 SER B O 1
ATOM 5767 N N . CYS B 1 264 ? 0.422 -9.148 17.547 1 65.06 264 CYS B N 1
ATOM 5768 C CA . CYS B 1 264 ? -0.088 -7.871 18.031 1 65.06 264 CYS B CA 1
ATOM 5769 C C . CYS B 1 264 ? -1.347 -8.07 18.875 1 65.06 264 CYS B C 1
ATOM 5771 O O . CYS B 1 264 ? -1.971 -9.133 18.812 1 65.06 264 CYS B O 1
ATOM 5773 N N . ASP B 1 265 ? -1.446 -7.219 19.969 1 60.53 265 ASP B N 1
ATOM 5774 C CA . ASP B 1 265 ? -2.605 -7.27 20.844 1 60.53 265 ASP B CA 1
ATOM 5775 C C . ASP B 1 265 ? -3.85 -6.715 20.156 1 60.53 265 ASP B C 1
ATOM 5777 O O . ASP B 1 265 ? -3.744 -5.871 19.266 1 60.53 265 ASP B O 1
ATOM 5781 N N . HIS B 1 266 ? -5.055 -7.25 20.609 1 61.88 266 HIS B N 1
ATOM 5782 C CA . HIS B 1 266 ? -6.477 -6.934 20.547 1 61.88 266 HIS B CA 1
ATOM 5783 C C . HIS B 1 266 ? -6.988 -6.957 19.109 1 61.88 266 HIS B C 1
ATOM 5785 O O . HIS B 1 266 ? -6.41 -7.621 18.25 1 61.88 266 HIS B O 1
ATOM 5791 N N . HIS B 1 267 ? -7.738 -5.777 18.656 1 62.81 267 HIS B N 1
ATOM 5792 C CA . HIS B 1 267 ? -8.672 -5.645 17.547 1 62.81 267 HIS B CA 1
ATOM 5793 C C . HIS B 1 267 ? -7.93 -5.516 16.219 1 62.81 267 HIS B C 1
ATOM 5795 O O . HIS B 1 267 ? -8.523 -5.691 15.156 1 62.81 267 HIS B O 1
ATOM 5801 N N . SER B 1 268 ? -6.512 -5.484 16.266 1 72.56 268 SER B N 1
ATOM 5802 C CA . SER B 1 268 ? -5.836 -5.27 15 1 72.56 268 SER B CA 1
ATOM 5803 C C . SER B 1 268 ? -4.844 -6.391 14.703 1 72.56 268 SER B C 1
ATOM 5805 O O . SER B 1 268 ? -3.881 -6.191 13.953 1 72.56 268 SER B O 1
ATOM 5807 N N . LYS B 1 269 ? -5.102 -7.527 15.227 1 88.75 269 LYS B N 1
ATOM 5808 C CA . LYS B 1 269 ? -4.289 -8.703 14.922 1 88.75 269 LYS B CA 1
ATOM 5809 C C . LYS B 1 269 ? -4.66 -9.289 13.562 1 88.75 269 LYS B C 1
ATOM 5811 O O . LYS B 1 269 ? -5.84 -9.383 13.219 1 88.75 269 LYS B O 1
ATOM 5816 N N . LEU B 1 270 ? -3.666 -9.656 12.812 1 94.38 270 LEU B N 1
ATOM 5817 C CA . LEU B 1 270 ? -3.906 -10.297 11.531 1 94.38 270 LEU B CA 1
ATOM 5818 C C . LEU B 1 270 ? -3.838 -11.82 11.664 1 94.38 270 LEU B C 1
ATOM 5820 O O . LEU B 1 270 ? -2.984 -12.344 12.375 1 94.38 270 LEU B O 1
ATOM 5824 N N . CYS B 1 271 ? -4.762 -12.43 10.953 1 96.44 271 CYS B N 1
ATOM 5825 C CA . CYS B 1 271 ? -4.824 -13.883 10.859 1 96.44 271 CYS B CA 1
ATOM 5826 C C . CYS B 1 271 ? -4.762 -14.336 9.406 1 96.44 271 CYS B C 1
ATOM 5828 O O . CYS B 1 271 ? -4.844 -13.516 8.492 1 96.44 271 CYS B O 1
ATOM 5830 N N . ARG B 1 272 ? -4.52 -15.609 9.266 1 97.75 272 ARG B N 1
ATOM 5831 C CA . ARG B 1 272 ? -4.559 -16.188 7.93 1 97.75 272 ARG B CA 1
ATOM 5832 C C . ARG B 1 272 ? -5.191 -17.578 7.949 1 97.75 272 ARG B C 1
ATOM 5834 O O . ARG B 1 272 ? -5.047 -18.312 8.922 1 97.75 272 ARG B O 1
ATOM 5841 N N . ILE B 1 273 ? -5.906 -17.922 6.961 1 98.69 273 ILE B N 1
ATOM 5842 C CA . ILE B 1 273 ? -6.426 -19.266 6.727 1 98.69 273 ILE B CA 1
ATOM 5843 C C . ILE B 1 273 ? -5.715 -19.891 5.535 1 98.69 273 ILE B C 1
ATOM 5845 O O . ILE B 1 273 ? -5.668 -19.312 4.449 1 98.69 273 ILE B O 1
ATOM 5849 N N . SER B 1 274 ? -5.109 -21.016 5.773 1 98.75 274 SER B N 1
ATOM 5850 C CA . SER B 1 274 ? -4.477 -21.812 4.723 1 98.75 274 SER B CA 1
ATOM 5851 C C . SER B 1 274 ? -5.383 -22.938 4.254 1 98.75 274 SER B C 1
ATOM 5853 O O . SER B 1 274 ? -5.902 -23.703 5.074 1 98.75 274 SER B O 1
ATOM 5855 N N . ILE B 1 275 ? -5.562 -23.016 2.992 1 98.69 275 ILE B N 1
ATOM 5856 C CA . ILE B 1 275 ? -6.402 -24.062 2.414 1 98.69 275 ILE B CA 1
ATOM 5857 C C . ILE B 1 275 ? -5.656 -24.75 1.271 1 98.69 275 ILE B C 1
ATOM 5859 O O . ILE B 1 275 ? -5.039 -24.094 0.437 1 98.69 275 ILE B O 1
ATOM 5863 N N . SER B 1 276 ? -5.613 -26.047 1.281 1 98.38 276 SER B N 1
ATOM 5864 C CA . SER B 1 276 ? -5.023 -26.844 0.209 1 98.38 276 SER B CA 1
ATOM 5865 C C . SER B 1 276 ? -6.02 -27.844 -0.349 1 98.38 276 SER B C 1
ATOM 5867 O O . SER B 1 276 ? -6.805 -28.438 0.4 1 98.38 276 SER B O 1
ATOM 5869 N N . ALA B 1 277 ? -5.992 -28.031 -1.638 1 97.75 277 ALA B N 1
ATOM 5870 C CA . ALA B 1 277 ? -6.941 -28.906 -2.303 1 97.75 277 ALA B CA 1
ATOM 5871 C C . ALA B 1 277 ? -6.367 -29.453 -3.607 1 97.75 277 ALA B C 1
ATOM 5873 O O . ALA B 1 277 ? -5.297 -29.016 -4.051 1 97.75 277 ALA B O 1
ATOM 5874 N N . SER B 1 278 ? -7.062 -30.422 -4.184 1 93.75 278 SER B N 1
ATOM 5875 C CA . SER B 1 278 ? -6.711 -30.953 -5.496 1 93.75 278 SER B CA 1
ATOM 5876 C C . SER B 1 278 ? -6.891 -29.891 -6.582 1 93.75 278 SER B C 1
ATOM 5878 O O . SER B 1 278 ? -6.172 -29.891 -7.586 1 93.75 278 SER B O 1
ATOM 5880 N N . GLY B 1 279 ? -7.742 -29.094 -6.406 1 94.12 279 GLY B N 1
ATOM 5881 C CA . GLY B 1 279 ? -8.133 -27.984 -7.262 1 94.12 279 GLY B CA 1
ATOM 5882 C C . GLY B 1 279 ? -9.281 -27.188 -6.707 1 94.12 279 GLY B C 1
ATOM 5883 O O . GLY B 1 279 ? -9.945 -27.609 -5.758 1 94.12 279 GLY B O 1
ATOM 5884 N N . PHE B 1 280 ? -9.438 -26.078 -7.223 1 94.94 280 PHE B N 1
ATOM 5885 C CA . PHE B 1 280 ? -10.516 -25.219 -6.754 1 94.94 280 PHE B CA 1
ATOM 5886 C C . PHE B 1 280 ? -11.43 -24.812 -7.906 1 94.94 280 PHE B C 1
ATOM 5888 O O . PHE B 1 280 ? -10.969 -24.672 -9.039 1 94.94 280 PHE B O 1
ATOM 5895 N N . LEU B 1 281 ? -12.617 -24.641 -7.582 1 93.56 281 LEU B N 1
ATOM 5896 C CA . LEU B 1 281 ? -13.594 -24.109 -8.523 1 93.56 281 LEU B CA 1
ATOM 5897 C C . LEU B 1 281 ? -13.508 -22.594 -8.586 1 93.56 281 LEU B C 1
ATOM 5899 O O . LEU B 1 281 ? -12.789 -21.969 -7.793 1 93.56 281 LEU B O 1
ATOM 5903 N N . TYR B 1 282 ? -14.234 -22.031 -9.578 1 92.5 282 TYR B N 1
ATOM 5904 C CA . TYR B 1 282 ? -14.195 -20.594 -9.805 1 92.5 282 TYR B CA 1
ATOM 5905 C C . TYR B 1 282 ? -14.68 -19.828 -8.578 1 92.5 282 TYR B C 1
ATOM 5907 O O . TYR B 1 282 ? -15.797 -20.062 -8.102 1 92.5 282 TYR B O 1
ATOM 5915 N N . HIS B 1 283 ? -13.836 -19 -7.984 1 95.44 283 HIS B N 1
ATOM 5916 C CA . HIS B 1 283 ? -14.094 -18.141 -6.836 1 95.44 283 HIS B CA 1
ATOM 5917 C C . HIS B 1 283 ? -14.32 -18.953 -5.57 1 95.44 283 HIS B C 1
ATOM 5919 O O . HIS B 1 283 ? -14.805 -18.422 -4.566 1 95.44 283 HIS B O 1
ATOM 5925 N N . GLN B 1 284 ? -14.031 -20.141 -5.539 1 96.88 284 GLN B N 1
ATOM 5926 C CA . GLN B 1 284 ? -14.391 -21.031 -4.449 1 96.88 284 GLN B CA 1
ATOM 5927 C C . GLN B 1 284 ? -13.805 -20.547 -3.125 1 96.88 284 GLN B C 1
ATOM 5929 O O . GLN B 1 284 ? -14.508 -20.5 -2.113 1 96.88 284 GLN B O 1
ATOM 5934 N N . ILE B 1 285 ? -12.516 -20.188 -3.07 1 98.06 285 ILE B N 1
ATOM 5935 C CA . ILE B 1 285 ? -11.875 -19.828 -1.812 1 98.06 285 ILE B CA 1
ATOM 5936 C C . ILE B 1 285 ? -12.539 -18.578 -1.238 1 98.06 285 ILE B C 1
ATOM 5938 O O . ILE B 1 285 ? -12.805 -18.5 -0.036 1 98.06 285 ILE B O 1
ATOM 5942 N N . ARG B 1 286 ? -12.82 -17.625 -2.041 1 98.38 286 ARG B N 1
ATOM 5943 C CA . ARG B 1 286 ? -13.398 -16.375 -1.575 1 98.38 286 ARG B CA 1
ATOM 5944 C C . ARG B 1 286 ? -14.836 -16.578 -1.094 1 98.38 286 ARG B C 1
ATOM 5946 O O . ARG B 1 286 ? -15.281 -15.906 -0.163 1 98.38 286 ARG B O 1
ATOM 5953 N N . PHE B 1 287 ? -15.57 -17.516 -1.721 1 98.06 287 PHE B N 1
ATOM 5954 C CA . PHE B 1 287 ? -16.891 -17.891 -1.211 1 98.06 287 PHE B CA 1
ATOM 5955 C C . PHE B 1 287 ? -16.766 -18.609 0.122 1 98.06 287 PHE B C 1
ATOM 5957 O O . PHE B 1 287 ? -17.547 -18.359 1.045 1 98.06 287 PHE B O 1
ATOM 5964 N N . VAL B 1 288 ? -15.844 -19.484 0.18 1 98.62 288 VAL B N 1
ATOM 5965 C CA . VAL B 1 288 ? -15.586 -20.203 1.429 1 98.62 288 VAL B CA 1
ATOM 5966 C C . VAL B 1 288 ? -15.281 -19.203 2.541 1 98.62 288 VAL B C 1
ATOM 5968 O O . VAL B 1 288 ? -15.82 -19.297 3.645 1 98.62 288 VAL B O 1
ATOM 5971 N N . MET B 1 289 ? -14.461 -18.219 2.23 1 98.75 289 MET B N 1
ATOM 5972 C CA . MET B 1 289 ? -14.086 -17.219 3.225 1 98.75 289 MET B CA 1
ATOM 5973 C C . MET B 1 289 ? -15.305 -16.438 3.697 1 98.75 289 MET B C 1
ATOM 5975 O O . MET B 1 289 ? -15.438 -16.141 4.883 1 98.75 289 MET B O 1
ATOM 5979 N N . SER B 1 290 ? -16.156 -16.109 2.795 1 98.38 290 SER B N 1
ATOM 5980 C CA . SER B 1 290 ? -17.375 -15.398 3.166 1 98.38 290 SER B CA 1
ATOM 5981 C C . SER B 1 290 ? -18.172 -16.172 4.207 1 98.38 290 SER B C 1
ATOM 5983 O O . SER B 1 290 ? -18.625 -15.602 5.199 1 98.38 290 SER B O 1
ATOM 5985 N N . ILE B 1 291 ? -18.328 -17.438 3.994 1 98.44 291 ILE B N 1
ATOM 5986 C CA . ILE B 1 291 ? -19.078 -18.281 4.906 1 98.44 291 ILE B CA 1
ATOM 5987 C C . ILE B 1 291 ? -18.359 -18.391 6.246 1 98.44 291 ILE B C 1
ATOM 5989 O O . ILE B 1 291 ? -18.969 -18.25 7.305 1 98.44 291 ILE B O 1
ATOM 5993 N N . LEU B 1 292 ? -17.062 -18.594 6.195 1 98.75 292 LEU B N 1
ATOM 5994 C CA . LEU B 1 292 ? -16.297 -18.703 7.426 1 98.75 292 LEU B CA 1
ATOM 5995 C C . LEU B 1 292 ? -16.375 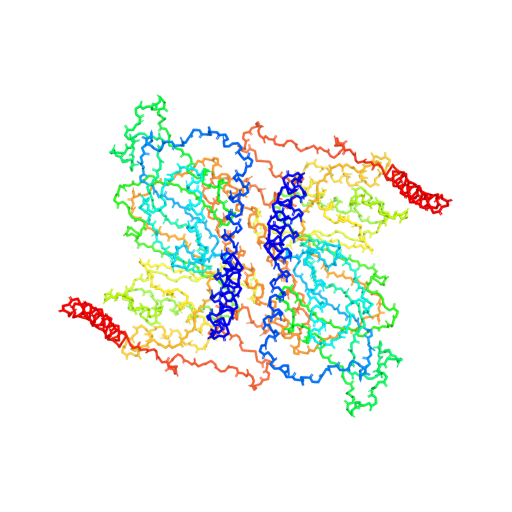-17.406 8.227 1 98.75 292 LEU B C 1
ATOM 5997 O O . LEU B 1 292 ? -16.438 -17.438 9.461 1 98.75 292 LEU B O 1
ATOM 6001 N N . PHE B 1 293 ? -16.391 -16.297 7.578 1 98.25 293 PHE B N 1
ATOM 6002 C CA . PHE B 1 293 ? -16.5 -15.008 8.258 1 98.25 293 PHE B CA 1
ATOM 6003 C C . PHE B 1 293 ? -17.891 -14.844 8.883 1 98.25 293 PHE B C 1
ATOM 6005 O O . PHE B 1 293 ? -18.016 -14.281 9.977 1 98.25 293 PHE B O 1
ATOM 6012 N N . MET B 1 294 ? -18.938 -15.297 8.195 1 97.88 294 MET B N 1
ATOM 6013 C CA . MET B 1 294 ? -20.266 -15.281 8.797 1 97.88 294 MET B CA 1
ATOM 6014 C C . MET B 1 294 ? -20.297 -16.094 10.086 1 97.88 294 MET B C 1
ATOM 6016 O O . MET B 1 294 ? -20.906 -15.664 11.07 1 97.88 294 MET B O 1
ATOM 6020 N N . VAL B 1 295 ? -19.672 -17.203 10.023 1 98.38 295 VAL B N 1
ATOM 6021 C CA . VAL B 1 295 ? -19.578 -18.062 11.203 1 98.38 295 VAL B CA 1
ATOM 6022 C C . VAL B 1 295 ? -18.812 -17.344 12.305 1 98.38 295 VAL B C 1
ATOM 6024 O O . VAL B 1 295 ? -19.25 -17.312 13.461 1 98.38 295 VAL B O 1
ATOM 6027 N N . GLY B 1 296 ? -17.672 -16.781 11.961 1 97.25 296 GLY B N 1
ATOM 6028 C CA . GLY B 1 296 ? -16.859 -16.078 12.938 1 97.25 296 GLY B CA 1
ATOM 6029 C C . GLY B 1 296 ? -17.594 -14.93 13.602 1 97.25 296 GLY B C 1
ATOM 6030 O O . GLY B 1 296 ? -17.375 -14.641 14.781 1 97.25 296 GLY B O 1
ATOM 6031 N N . ARG B 1 297 ? -18.453 -14.289 12.867 1 95.06 297 ARG B N 1
ATOM 6032 C CA . ARG B 1 297 ? -19.219 -13.156 13.383 1 95.06 297 ARG B CA 1
ATOM 6033 C C . ARG B 1 297 ? -20.422 -13.625 14.203 1 95.06 297 ARG B C 1
ATOM 6035 O O . ARG B 1 297 ? -21.078 -12.82 14.859 1 95.06 297 ARG B O 1
ATOM 6042 N N . GLY B 1 298 ? -20.75 -14.883 14.07 1 95.5 298 GLY B N 1
ATOM 6043 C CA . GLY B 1 298 ? -21.875 -15.438 14.797 1 95.5 298 GLY B CA 1
ATOM 6044 C C . GLY B 1 298 ? -23.188 -15.359 14.023 1 95.5 298 GLY B C 1
ATOM 6045 O O . GLY B 1 298 ? -24.25 -15.594 14.578 1 95.5 298 GLY B O 1
ATOM 6046 N N . TYR B 1 299 ? -23.078 -14.992 12.789 1 95.75 299 TYR B N 1
ATOM 6047 C CA . TYR B 1 299 ? -24.281 -14.898 11.977 1 95.75 299 TYR B CA 1
ATOM 6048 C C . TYR B 1 299 ? -24.766 -16.281 11.531 1 95.75 299 TYR B C 1
ATOM 6050 O O . TYR B 1 299 ? -25.938 -16.453 11.188 1 95.75 299 TYR B O 1
ATOM 6058 N N . GLU B 1 300 ? -23.859 -17.234 11.445 1 97.38 300 GLU B N 1
ATOM 6059 C CA . GLU B 1 300 ? -24.109 -18.625 11.141 1 97.38 300 GLU B CA 1
ATOM 6060 C C . GLU B 1 300 ? -23.406 -19.547 12.133 1 97.38 300 GLU B C 1
ATOM 6062 O O . GLU B 1 300 ? -22.406 -19.172 12.734 1 97.38 300 GLU B O 1
ATOM 6067 N N . SER B 1 301 ? -23.969 -20.703 12.297 1 97.75 301 SER B N 1
ATOM 6068 C CA . SER B 1 301 ? -23.266 -21.75 13.039 1 97.75 301 SER B CA 1
ATOM 6069 C C . SER B 1 301 ? -22.297 -22.516 12.141 1 97.75 301 SER B C 1
ATOM 6071 O O . SER B 1 301 ? -22.453 -22.516 10.914 1 97.75 301 SER B O 1
ATOM 6073 N N . PRO B 1 302 ? -21.281 -23.125 12.773 1 98.5 302 PRO B N 1
ATOM 6074 C CA . PRO B 1 302 ? -20.359 -23.906 11.961 1 98.5 302 PRO B CA 1
ATOM 6075 C C . PRO B 1 302 ? -21.062 -24.984 11.133 1 98.5 302 PRO B C 1
ATOM 6077 O O . PRO B 1 302 ? -20.594 -25.328 10.047 1 98.5 302 PRO B O 1
ATOM 6080 N N . SER B 1 303 ? -22.203 -25.438 11.539 1 98.31 303 SER B N 1
ATOM 6081 C CA . SER B 1 303 ? -22.922 -26.516 10.867 1 98.31 303 SER B CA 1
ATOM 6082 C C . SER B 1 303 ? -23.484 -26.047 9.523 1 98.31 303 SER B C 1
ATOM 6084 O O . SER B 1 303 ? -23.906 -26.875 8.711 1 98.31 303 SER B O 1
ATOM 6086 N N . VAL B 1 304 ? -23.406 -24.781 9.297 1 98.38 304 VAL B N 1
ATOM 6087 C CA . VAL B 1 304 ? -23.875 -24.25 8.023 1 98.38 304 VAL B CA 1
ATOM 6088 C C . VAL B 1 304 ? -23.078 -24.859 6.879 1 98.38 304 VAL B C 1
ATOM 6090 O O . VAL B 1 304 ? -23.609 -25.047 5.777 1 98.38 304 VAL B O 1
ATOM 6093 N N . VAL B 1 305 ? -21.859 -25.203 7.137 1 98.69 305 VAL B N 1
ATOM 6094 C CA . VAL B 1 305 ? -21.016 -25.812 6.117 1 98.69 305 VAL B CA 1
ATOM 6095 C C . VAL B 1 305 ? -21.578 -27.172 5.707 1 98.69 305 VAL B C 1
ATOM 6097 O O . VAL B 1 305 ? -21.719 -27.453 4.52 1 98.69 305 VAL B O 1
ATOM 6100 N N . ASP B 1 306 ? -22.016 -27.922 6.684 1 98.31 306 ASP B N 1
ATOM 6101 C CA . ASP B 1 306 ? -22.641 -29.203 6.41 1 98.31 306 ASP B CA 1
ATOM 6102 C C . ASP B 1 306 ? -23.906 -29.031 5.578 1 98.31 306 ASP B C 1
ATOM 6104 O O . ASP B 1 306 ? -24.141 -29.781 4.629 1 98.31 306 ASP B O 1
ATOM 6108 N N . ASP B 1 307 ? -24.656 -28.094 5.996 1 98 307 ASP B N 1
ATOM 6109 C CA . ASP B 1 307 ? -25.906 -27.844 5.293 1 98 307 ASP B CA 1
ATOM 6110 C C . ASP B 1 307 ? -25.656 -27.484 3.83 1 98 307 ASP B C 1
ATOM 6112 O O . ASP B 1 307 ? -26.359 -27.969 2.939 1 98 307 ASP B O 1
ATOM 6116 N N . MET B 1 308 ? -24.703 -26.688 3.605 1 97.69 308 MET B N 1
ATOM 6117 C CA . MET B 1 308 ? -24.406 -26.203 2.266 1 97.69 308 MET B CA 1
ATOM 6118 C C . MET B 1 308 ? -23.797 -27.312 1.405 1 97.69 308 MET B C 1
ATOM 6120 O O . MET B 1 308 ? -23.938 -27.281 0.18 1 97.69 308 MET B O 1
ATOM 6124 N N . LEU B 1 309 ? -23.156 -28.281 2.012 1 97.75 309 LEU B N 1
ATOM 6125 C CA . LEU B 1 309 ? -22.562 -29.406 1.296 1 97.75 309 LEU B CA 1
ATOM 6126 C C . LEU B 1 309 ? -23.594 -30.484 1.015 1 97.75 309 LEU B C 1
ATOM 6128 O O . LEU B 1 309 ? -23.391 -31.344 0.146 1 97.75 309 LEU B O 1
ATOM 6132 N N . ASP B 1 310 ? -24.625 -30.484 1.758 1 97 310 ASP B N 1
ATOM 6133 C CA . ASP B 1 310 ? -25.719 -31.453 1.6 1 97 310 ASP B CA 1
ATOM 6134 C C . ASP B 1 310 ? -26.75 -30.953 0.586 1 97 310 ASP B C 1
ATOM 6136 O O . ASP B 1 310 ? -27.594 -30.109 0.91 1 97 310 ASP B O 1
ATOM 6140 N N . LEU B 1 311 ? -26.828 -31.516 -0.534 1 93.94 311 LEU B N 1
ATOM 6141 C CA . LEU B 1 311 ? -27.688 -31.047 -1.623 1 93.94 311 LEU B CA 1
ATOM 6142 C C . LEU B 1 311 ? -29.141 -31.375 -1.351 1 93.94 311 LEU B C 1
ATOM 6144 O O . LEU B 1 311 ? -30.031 -30.828 -1.997 1 93.94 311 LEU B O 1
ATOM 6148 N N . SER B 1 312 ? -29.375 -32.281 -0.482 1 95.38 312 SER B N 1
ATOM 6149 C CA . SER B 1 312 ? -30.75 -32.531 -0.069 1 95.38 312 SER B CA 1
ATOM 6150 C C . SER B 1 312 ? -31.297 -31.375 0.753 1 95.38 312 SER B C 1
ATOM 6152 O O . SER B 1 312 ? -32.469 -31.031 0.66 1 95.38 312 SER B O 1
ATOM 6154 N N . LYS B 1 313 ? -30.422 -30.766 1.477 1 94.38 313 LYS B N 1
ATOM 6155 C CA . LYS B 1 313 ? -30.797 -29.641 2.314 1 94.38 313 LYS B CA 1
ATOM 6156 C C . LYS B 1 313 ? -30.703 -28.328 1.54 1 94.38 313 LYS B C 1
ATOM 6158 O O . LYS B 1 313 ? -31.562 -27.438 1.702 1 94.38 313 LYS B O 1
ATOM 6163 N N . THR B 1 314 ? -29.641 -28.219 0.769 1 95.62 314 THR B N 1
ATOM 6164 C CA . THR B 1 314 ? -29.422 -27.016 -0.024 1 95.62 314 THR B CA 1
ATOM 6165 C C . THR B 1 314 ? -29.203 -27.375 -1.495 1 95.62 314 THR B C 1
ATOM 6167 O O . THR B 1 314 ? -28.078 -27.359 -1.989 1 95.62 314 THR B O 1
ATOM 6170 N N . PRO B 1 315 ? -30.25 -27.547 -2.227 1 92.88 315 PRO B N 1
ATOM 6171 C CA . PRO B 1 315 ? -30.156 -28.031 -3.611 1 92.88 315 PRO B CA 1
ATOM 6172 C C . PRO B 1 315 ? -29.609 -26.969 -4.559 1 92.88 315 PRO B C 1
ATOM 6174 O O . PRO B 1 315 ? -29.125 -27.297 -5.648 1 92.88 315 PRO B O 1
ATOM 6177 N N . ALA B 1 316 ? -29.828 -25.703 -4.109 1 92.88 316 ALA B N 1
ATOM 6178 C CA . ALA B 1 316 ? -29.344 -24.594 -4.926 1 92.88 316 ALA B CA 1
ATOM 6179 C C . ALA B 1 316 ? -28.625 -23.562 -4.07 1 92.88 316 ALA B C 1
ATOM 6181 O O . ALA B 1 316 ? -29 -23.328 -2.918 1 92.88 316 ALA B O 1
ATOM 6182 N N . LYS B 1 317 ? -27.703 -22.906 -4.66 1 94.81 317 LYS B N 1
ATOM 6183 C CA . LYS B 1 317 ? -26.828 -21.984 -3.936 1 94.81 317 LYS B CA 1
ATOM 6184 C C . LYS B 1 317 ? -27.594 -20.75 -3.467 1 94.81 317 LYS B C 1
ATOM 6186 O O . LYS B 1 317 ? -28.203 -20.047 -4.277 1 94.81 317 LYS B O 1
ATOM 6191 N N . PRO B 1 318 ? -27.531 -20.5 -2.168 1 96.12 318 PRO B N 1
ATOM 6192 C CA . PRO B 1 318 ? -28.062 -19.219 -1.7 1 96.12 318 PRO B CA 1
ATOM 6193 C C . PRO B 1 318 ? -27.25 -18.031 -2.189 1 96.12 318 PRO B C 1
ATOM 6195 O O . PRO B 1 318 ? -26.062 -18.156 -2.463 1 96.12 318 PRO B O 1
ATOM 6198 N N . GLN B 1 319 ? -27.906 -16.906 -2.254 1 94.62 319 GLN B N 1
ATOM 6199 C CA . GLN B 1 319 ? -27.234 -15.695 -2.697 1 94.62 319 GLN B CA 1
ATOM 6200 C C . GLN B 1 319 ? -26.391 -15.102 -1.578 1 94.62 319 GLN B C 1
ATOM 6202 O O . GLN B 1 319 ? -26.906 -14.773 -0.507 1 94.62 319 GLN B O 1
ATOM 6207 N N . TYR B 1 320 ? -25.141 -15 -1.783 1 95.62 320 TYR B N 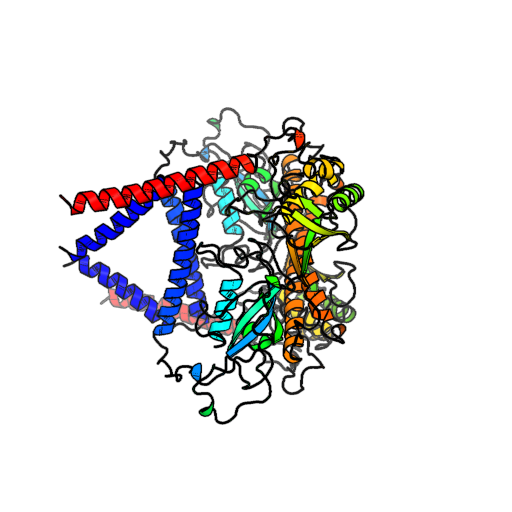1
ATOM 6208 C CA . TYR B 1 320 ? -24.203 -14.305 -0.895 1 95.62 320 TYR B CA 1
ATOM 6209 C C . TYR B 1 320 ? -22.984 -13.812 -1.661 1 95.62 320 TYR B C 1
ATOM 6211 O O . TYR B 1 320 ? -22.672 -14.328 -2.734 1 95.62 320 TYR B O 1
ATOM 6219 N N . GLN B 1 321 ? -22.328 -12.82 -1.139 1 95.44 321 GLN B N 1
ATOM 6220 C CA . GLN B 1 321 ? -21.266 -12.125 -1.848 1 95.44 321 GLN B CA 1
ATOM 6221 C C . GLN B 1 321 ? -19.891 -12.727 -1.522 1 95.44 321 GLN B C 1
ATOM 6223 O O . GLN B 1 321 ? -19.688 -13.258 -0.429 1 95.44 321 GLN B O 1
ATOM 6228 N N . LEU B 1 322 ? -18.969 -12.562 -2.441 1 96.12 322 LEU B N 1
ATOM 6229 C CA . LEU B 1 322 ? -17.609 -13.062 -2.264 1 96.12 322 LEU B CA 1
ATOM 6230 C C . LEU B 1 322 ? -16.812 -12.141 -1.348 1 96.12 322 LEU B C 1
ATOM 6232 O O . LEU B 1 322 ? -17.016 -10.93 -1.344 1 96.12 322 LEU B O 1
ATOM 6236 N N . ALA B 1 323 ? -15.891 -12.758 -0.604 1 98.25 323 ALA B N 1
ATOM 6237 C CA . ALA B 1 323 ? -14.906 -11.969 0.129 1 98.25 323 ALA B CA 1
ATOM 6238 C C . ALA B 1 323 ? -13.945 -11.273 -0.825 1 98.25 323 ALA B C 1
ATOM 6240 O O . ALA B 1 323 ? -13.852 -11.633 -2 1 98.25 323 ALA B O 1
ATOM 6241 N N . ALA B 1 324 ? -13.227 -10.336 -0.325 1 98.38 324 ALA B N 1
ATOM 6242 C CA . ALA B 1 324 ? -12.344 -9.5 -1.136 1 98.38 324 ALA B CA 1
ATOM 6243 C C . ALA B 1 324 ? -11.25 -10.336 -1.798 1 98.38 324 ALA B C 1
ATOM 6245 O O . ALA B 1 324 ? -10.906 -11.422 -1.315 1 98.38 324 ALA B O 1
ATOM 6246 N N . ASP B 1 325 ? -10.68 -9.812 -2.893 1 98.12 325 ASP B N 1
ATOM 6247 C CA . ASP B 1 325 ? -9.688 -10.531 -3.68 1 98.12 325 ASP B CA 1
ATOM 6248 C C . ASP B 1 325 ? -8.273 -10.25 -3.168 1 98.12 325 ASP B C 1
ATOM 6250 O O . ASP B 1 325 ? -7.461 -11.172 -3.033 1 98.12 325 ASP B O 1
ATOM 6254 N N . PHE B 1 326 ? -7.914 -9.047 -2.682 1 98.12 326 PHE B N 1
ATOM 6255 C CA . PHE B 1 326 ? -6.543 -8.617 -2.445 1 98.12 326 PHE B CA 1
ATOM 6256 C C . PHE B 1 326 ? -5.93 -9.367 -1.267 1 98.12 326 PHE B C 1
ATOM 6258 O O . PHE B 1 326 ? -4.707 -9.477 -1.165 1 98.12 326 PHE B O 1
ATOM 6265 N N . PRO B 1 327 ? -6.73 -9.961 -0.379 1 98.69 327 PRO B N 1
ATOM 6266 C CA . PRO B 1 327 ? -6.109 -10.703 0.721 1 98.69 327 PRO B CA 1
ATOM 6267 C C . PRO B 1 327 ? -5.707 -12.117 0.327 1 98.69 327 PRO B C 1
ATOM 6269 O O . PRO B 1 327 ? -5.113 -12.844 1.13 1 98.69 327 PRO B O 1
ATOM 6272 N N . LEU B 1 328 ? -6.102 -12.531 -0.81 1 98.81 328 LEU B N 1
ATOM 6273 C CA . LEU B 1 328 ? -5.879 -13.914 -1.235 1 98.81 328 LEU B CA 1
ATOM 6274 C C . LEU B 1 328 ? -4.516 -14.062 -1.902 1 98.81 328 LEU B C 1
ATOM 6276 O O . LEU B 1 328 ? -4.156 -13.266 -2.773 1 98.81 328 LEU B O 1
ATOM 6280 N N . LEU B 1 329 ? -3.756 -15.055 -1.439 1 98.75 329 LEU B N 1
ATOM 6281 C CA . LEU B 1 329 ? -2.418 -15.352 -1.941 1 98.75 329 LEU B CA 1
ATOM 6282 C C . LEU B 1 329 ? -2.305 -16.812 -2.361 1 98.75 329 LEU B C 1
ATOM 6284 O O . LEU B 1 329 ? -2.496 -17.719 -1.541 1 98.75 329 LEU B O 1
ATOM 6288 N N . PHE B 1 330 ? -2.115 -17.031 -3.658 1 98.62 330 PHE B N 1
ATOM 6289 C CA . PHE B 1 330 ? -1.724 -18.359 -4.102 1 98.62 330 PHE B CA 1
ATOM 6290 C C . PHE B 1 330 ? -0.333 -18.719 -3.592 1 98.62 330 PHE B C 1
ATOM 6292 O O . PHE B 1 330 ? 0.63 -17.984 -3.838 1 98.62 330 PHE B O 1
ATOM 6299 N N . ILE B 1 331 ? -0.223 -19.797 -2.881 1 98.31 331 ILE B N 1
ATOM 6300 C CA . ILE B 1 331 ? 1.045 -20.125 -2.24 1 98.31 331 ILE B CA 1
ATOM 6301 C C . ILE B 1 331 ? 1.894 -20.969 -3.184 1 98.31 331 ILE B C 1
ATOM 6303 O O . ILE B 1 331 ? 3.012 -20.594 -3.537 1 98.31 331 ILE B O 1
ATOM 6307 N N . ALA B 1 332 ? 1.312 -22.188 -3.551 1 97.31 332 ALA B N 1
ATOM 6308 C CA . ALA B 1 332 ? 2.129 -23.062 -4.383 1 97.31 332 ALA B CA 1
ATOM 6309 C C . ALA B 1 332 ? 1.301 -24.219 -4.941 1 97.31 332 ALA B C 1
ATOM 6311 O O . ALA B 1 332 ? 0.268 -24.578 -4.371 1 97.31 332 ALA B O 1
ATOM 6312 N N . GLY B 1 333 ? 1.77 -24.688 -6.094 1 96.19 333 GLY B N 1
ATOM 6313 C CA . GLY B 1 333 ? 1.366 -26 -6.602 1 96.19 333 GLY B CA 1
ATOM 6314 C C . GLY B 1 333 ? 2.381 -27.078 -6.32 1 96.19 333 GLY B C 1
ATOM 6315 O O . GLY B 1 333 ? 3.588 -26.828 -6.328 1 96.19 333 GLY B O 1
ATOM 6316 N N . THR B 1 334 ? 1.828 -28.25 -6.055 1 95.94 334 THR B N 1
ATOM 6317 C CA . THR B 1 334 ? 2.695 -29.391 -5.816 1 95.94 334 THR B CA 1
ATOM 6318 C C . THR B 1 334 ? 2.682 -30.344 -7.016 1 95.94 334 THR B C 1
ATOM 6320 O O . THR B 1 334 ? 1.627 -30.594 -7.598 1 95.94 334 THR B O 1
ATOM 6323 N N . TYR B 1 335 ? 3.869 -30.844 -7.336 1 96.5 335 TYR B N 1
ATOM 6324 C CA . TYR B 1 335 ? 4.051 -31.734 -8.477 1 96.5 335 TYR B CA 1
ATOM 6325 C C . TYR B 1 335 ? 4.738 -33.031 -8.047 1 96.5 335 TYR B C 1
ATOM 6327 O O . TYR B 1 335 ? 5.375 -33.094 -6.992 1 96.5 335 TYR B O 1
ATOM 6335 N N . PRO B 1 336 ? 4.555 -34.094 -8.922 1 93.75 336 PRO B N 1
ATOM 6336 C CA . PRO B 1 336 ? 5.289 -35.312 -8.617 1 93.75 336 PRO B CA 1
ATOM 6337 C C . PRO B 1 336 ? 6.797 -35.094 -8.539 1 93.75 336 PRO B C 1
ATOM 6339 O O . PRO B 1 336 ? 7.328 -34.188 -9.18 1 93.75 336 PRO B O 1
ATOM 6342 N N . GLU B 1 337 ? 7.301 -36.062 -7.855 1 85.88 337 GLU B N 1
ATOM 6343 C CA . GLU B 1 337 ? 8.742 -35.969 -7.621 1 85.88 337 GLU B CA 1
ATOM 6344 C C . GLU B 1 337 ? 9.516 -36.031 -8.93 1 85.88 337 GLU B C 1
ATOM 6346 O O . GLU B 1 337 ? 9.125 -36.75 -9.852 1 85.88 337 GLU B O 1
ATOM 6351 N N . SER B 1 338 ? 10.406 -35.344 -9.32 1 86.06 338 SER B N 1
ATOM 6352 C CA . SER B 1 338 ? 11.359 -35.438 -10.422 1 86.06 338 SER B CA 1
ATOM 6353 C C . SER B 1 338 ? 10.922 -34.562 -11.602 1 86.06 338 SER B C 1
ATOM 6355 O O . SER B 1 338 ? 11.664 -34.406 -12.57 1 86.06 338 SER B O 1
ATOM 6357 N N . CYS B 1 339 ? 9.625 -34.094 -11.461 1 91.12 339 CYS B N 1
ATOM 6358 C CA . CYS B 1 339 ? 9.141 -33.281 -12.578 1 91.12 339 CYS B CA 1
ATOM 6359 C C . CYS B 1 339 ? 9.891 -31.953 -12.672 1 91.12 339 CYS B C 1
ATOM 6361 O O . CYS B 1 339 ? 10.109 -31.438 -13.766 1 91.12 339 CYS B O 1
ATOM 6363 N N . LEU B 1 340 ? 10.211 -31.484 -11.492 1 95.69 340 LEU B N 1
ATOM 6364 C CA . LEU B 1 340 ? 10.781 -30.141 -11.469 1 95.69 340 LEU B CA 1
ATOM 6365 C C . LEU B 1 340 ? 12.125 -30.141 -10.742 1 95.69 340 LEU B C 1
ATOM 6367 O O . LEU B 1 340 ? 12.266 -30.766 -9.688 1 95.69 340 LEU B O 1
ATOM 6371 N N . ASN B 1 341 ? 13.109 -29.562 -11.305 1 95.81 341 ASN B N 1
ATOM 6372 C CA . ASN B 1 341 ? 14.414 -29.281 -10.719 1 95.81 341 ASN B CA 1
ATOM 6373 C C . ASN B 1 341 ? 14.75 -27.797 -10.789 1 95.81 341 ASN B C 1
ATOM 6375 O O . ASN B 1 341 ? 15.43 -27.344 -11.711 1 95.81 341 ASN B O 1
ATOM 6379 N N . TRP B 1 342 ? 14.383 -27.109 -9.758 1 96.88 342 TRP B N 1
ATOM 6380 C CA . TRP B 1 342 ? 14.445 -25.641 -9.766 1 96.88 342 TRP B CA 1
ATOM 6381 C C . TRP B 1 342 ? 15.891 -25.156 -9.672 1 96.88 342 TRP B C 1
ATOM 6383 O O . TRP B 1 342 ? 16.656 -25.656 -8.844 1 96.88 342 TRP B O 1
ATOM 6393 N N . GLU B 1 343 ? 16.188 -24.219 -10.508 1 96.5 343 GLU B N 1
ATOM 6394 C CA . GLU B 1 343 ? 17.516 -23.609 -10.547 1 96.5 343 GLU B CA 1
ATOM 6395 C C . GLU B 1 343 ? 17.438 -22.094 -10.453 1 96.5 343 GLU B C 1
ATOM 6397 O O . GLU B 1 343 ? 16.609 -21.469 -11.117 1 96.5 343 GLU B O 1
ATOM 6402 N N . THR B 1 344 ? 18.281 -21.547 -9.617 1 96.69 344 THR B N 1
ATOM 6403 C CA . THR B 1 344 ? 18.469 -20.109 -9.492 1 96.69 344 THR B CA 1
ATOM 6404 C C . THR B 1 344 ? 19.938 -19.781 -9.258 1 96.69 344 THR B C 1
ATOM 6406 O O . THR B 1 344 ? 20.562 -20.312 -8.328 1 96.69 344 THR B O 1
ATOM 6409 N N . SER B 1 345 ? 20.5 -18.953 -10.148 1 95.31 345 SER B N 1
ATOM 6410 C CA . SER B 1 345 ? 21.891 -18.578 -9.953 1 95.31 345 SER B CA 1
ATOM 6411 C C . SER B 1 345 ? 22.094 -17.844 -8.633 1 95.31 345 SER B C 1
ATOM 6413 O O . SER B 1 345 ? 21.141 -17.281 -8.086 1 95.31 345 SER B O 1
ATOM 6415 N N . GLU B 1 346 ? 23.281 -17.859 -8.148 1 91.06 346 GLU B N 1
ATOM 6416 C CA . GLU B 1 346 ? 23.594 -17.156 -6.91 1 91.06 346 GLU B CA 1
ATOM 6417 C C . GLU B 1 346 ? 23.328 -15.656 -7.031 1 91.06 346 GLU B C 1
ATOM 6419 O O . GLU B 1 346 ? 22.766 -15.047 -6.121 1 91.06 346 GLU B O 1
ATOM 6424 N N . ALA B 1 347 ? 23.703 -15.148 -8.125 1 91.31 347 ALA B N 1
ATOM 6425 C CA . ALA B 1 347 ? 23.484 -13.727 -8.367 1 91.31 347 ALA B CA 1
ATOM 6426 C C . ALA B 1 347 ? 22 -13.383 -8.375 1 91.31 347 ALA B C 1
ATOM 6428 O O . ALA B 1 347 ? 21.594 -12.383 -7.789 1 91.31 347 ALA B O 1
ATOM 6429 N N . ALA B 1 348 ? 21.234 -14.227 -9 1 95.25 348 ALA B N 1
ATOM 6430 C CA . ALA B 1 348 ? 19.797 -14.008 -9.062 1 95.25 348 ALA B CA 1
ATOM 6431 C C . ALA B 1 348 ? 19.156 -14.117 -7.684 1 95.25 348 ALA B C 1
ATOM 6433 O O . ALA B 1 348 ? 18.234 -13.375 -7.355 1 95.25 348 ALA B O 1
ATOM 6434 N N . ARG B 1 349 ? 19.641 -15.023 -6.906 1 94.31 349 ARG B N 1
ATOM 6435 C CA . ARG B 1 349 ? 19.125 -15.203 -5.551 1 94.31 349 ARG B CA 1
ATOM 6436 C C . ARG B 1 349 ? 19.344 -13.953 -4.711 1 94.31 349 ARG B C 1
ATOM 6438 O O . ARG B 1 349 ? 18.438 -13.492 -4.012 1 94.31 349 ARG B O 1
ATOM 6445 N N . LEU B 1 350 ? 20.5 -13.414 -4.824 1 91.69 350 LEU B N 1
ATOM 6446 C CA . LEU B 1 350 ? 20.844 -12.211 -4.066 1 91.69 350 LEU B CA 1
ATOM 6447 C C . LEU B 1 350 ? 19.984 -11.031 -4.516 1 91.69 350 LEU B C 1
ATOM 6449 O O . LEU B 1 350 ? 19.531 -10.242 -3.688 1 91.69 350 LEU B O 1
ATOM 6453 N N . ASP B 1 351 ? 19.781 -10.945 -5.742 1 94.25 351 ASP B N 1
ATOM 6454 C CA . ASP B 1 351 ? 18.969 -9.867 -6.281 1 94.25 351 ASP B CA 1
ATOM 6455 C C . ASP B 1 351 ? 17.516 -9.984 -5.809 1 94.25 351 ASP B C 1
ATOM 6457 O O . ASP B 1 351 ? 16.859 -8.969 -5.566 1 94.25 351 ASP B O 1
ATOM 6461 N N . LEU B 1 352 ? 17.078 -11.188 -5.77 1 96.56 352 LEU B N 1
ATOM 6462 C CA . LEU B 1 352 ? 15.711 -11.414 -5.309 1 96.56 352 LEU B CA 1
ATOM 6463 C C . LEU B 1 352 ? 15.555 -10.984 -3.852 1 96.56 352 LEU B C 1
ATOM 6465 O O . LEU B 1 352 ? 14.57 -10.336 -3.496 1 96.56 352 LEU B O 1
ATOM 6469 N N . VAL B 1 353 ? 16.484 -11.328 -3.037 1 94.38 353 VAL B N 1
ATOM 6470 C CA . VAL B 1 353 ? 16.438 -10.953 -1.63 1 94.38 353 VAL B CA 1
ATOM 6471 C C . VAL B 1 353 ? 16.453 -9.43 -1.507 1 94.38 353 VAL B C 1
ATOM 6473 O O . VAL B 1 353 ? 15.633 -8.852 -0.786 1 94.38 353 VAL B O 1
ATOM 6476 N N . LYS B 1 354 ? 17.375 -8.82 -2.223 1 94.38 354 LYS B N 1
ATOM 6477 C CA . LYS B 1 354 ? 17.469 -7.363 -2.236 1 94.38 354 LYS B CA 1
ATOM 6478 C C . LYS B 1 354 ? 16.141 -6.734 -2.658 1 94.38 354 LYS B C 1
ATOM 6480 O O . LYS B 1 354 ? 15.648 -5.816 -2.004 1 94.38 354 LYS B O 1
ATOM 6485 N N . HIS B 1 355 ? 15.586 -7.293 -3.658 1 96.94 355 HIS B N 1
ATOM 6486 C CA . HIS B 1 355 ? 14.336 -6.777 -4.207 1 96.94 355 HIS B CA 1
ATOM 6487 C C . HIS B 1 355 ? 13.211 -6.855 -3.182 1 96.94 355 HIS B C 1
ATOM 6489 O O . HIS B 1 355 ? 12.523 -5.859 -2.928 1 96.94 355 HIS B O 1
ATOM 6495 N N . TYR B 1 356 ? 13.008 -7.953 -2.553 1 96.62 356 TYR B N 1
ATOM 6496 C CA . TYR B 1 356 ? 11.859 -8.148 -1.673 1 96.62 356 TYR B CA 1
ATOM 6497 C C . TYR B 1 356 ? 12.07 -7.441 -0.339 1 96.62 356 TYR B C 1
ATOM 6499 O O . TYR B 1 356 ? 11.102 -7.039 0.313 1 96.62 356 TYR B O 1
ATOM 6507 N N . GLN B 1 357 ? 13.32 -7.293 0.097 1 95.19 357 GLN B N 1
ATOM 6508 C CA . GLN B 1 357 ? 13.578 -6.496 1.293 1 95.19 357 GLN B CA 1
ATOM 6509 C C . GLN B 1 357 ? 13.18 -5.039 1.079 1 95.19 357 GLN B C 1
ATOM 6511 O O . GLN B 1 357 ? 12.523 -4.438 1.935 1 95.19 357 GLN B O 1
ATOM 6516 N N . LYS B 1 358 ? 13.57 -4.539 -0.071 1 96.31 358 LYS B N 1
ATOM 6517 C CA . LYS B 1 358 ? 13.172 -3.172 -0.41 1 96.31 358 LYS B CA 1
ATOM 6518 C C . LYS B 1 358 ? 11.656 -3.051 -0.523 1 96.31 358 LYS B C 1
ATOM 6520 O O . LYS B 1 358 ? 11.062 -2.104 -0.001 1 96.31 358 LYS B O 1
ATOM 6525 N N . LEU B 1 359 ? 11.07 -4.012 -1.17 1 97.44 359 LEU B N 1
ATOM 6526 C CA . LEU B 1 359 ? 9.625 -4.008 -1.381 1 97.44 359 LEU B CA 1
ATOM 6527 C C . LEU B 1 359 ? 8.883 -4.074 -0.051 1 97.44 359 LEU B C 1
ATOM 6529 O O . LEU B 1 359 ? 7.938 -3.314 0.174 1 97.44 359 LEU B O 1
ATOM 6533 N N . TRP B 1 360 ? 9.266 -4.891 0.782 1 96.06 360 TRP B N 1
ATOM 6534 C CA . TRP B 1 360 ? 8.602 -5.039 2.07 1 96.06 360 TRP B CA 1
ATOM 6535 C C . TRP B 1 360 ? 8.742 -3.77 2.904 1 96.06 360 TRP B C 1
ATOM 6537 O O . TRP B 1 360 ? 7.797 -3.357 3.584 1 96.06 360 TRP B O 1
ATOM 6547 N N . SER B 1 361 ? 9.953 -3.17 2.914 1 96.38 361 SER B N 1
ATOM 6548 C CA . SER B 1 361 ? 10.156 -1.938 3.67 1 96.38 361 SER B CA 1
ATOM 6549 C C . SER B 1 361 ? 9.117 -0.883 3.295 1 96.38 361 SER B C 1
ATOM 6551 O O . SER B 1 361 ? 8.57 -0.21 4.168 1 96.38 361 SER B O 1
ATOM 6553 N N . GLU B 1 362 ? 8.891 -0.793 2.045 1 97.56 362 GLU B N 1
ATOM 6554 C CA . GLU B 1 362 ? 7.91 0.183 1.573 1 97.56 362 GLU B CA 1
ATOM 6555 C C . GLU B 1 362 ? 6.52 -0.123 2.117 1 97.56 362 GLU B C 1
ATOM 6557 O O . GLU B 1 362 ? 5.867 0.748 2.697 1 97.56 362 GLU B O 1
ATOM 6562 N N . TYR B 1 363 ? 6.027 -1.359 1.984 1 97.25 363 TYR B N 1
ATOM 6563 C CA . TYR B 1 363 ? 4.691 -1.738 2.436 1 97.25 363 TYR B CA 1
ATOM 6564 C C . TYR B 1 363 ? 4.609 -1.729 3.957 1 97.25 363 TYR B C 1
ATOM 6566 O O . TYR B 1 363 ? 3.584 -1.344 4.527 1 97.25 363 TYR B O 1
ATOM 6574 N N . GLY B 1 364 ? 5.699 -2.168 4.559 1 95.81 364 GLY B N 1
ATOM 6575 C CA . GLY B 1 364 ? 5.742 -2.158 6.012 1 95.81 364 GLY B CA 1
ATOM 6576 C C . GLY B 1 364 ? 5.633 -0.764 6.602 1 95.81 364 GLY B C 1
ATOM 6577 O O . GLY B 1 364 ? 4.879 -0.543 7.551 1 95.81 364 GLY B O 1
ATOM 6578 N N . ILE B 1 365 ? 6.355 0.151 6.051 1 97.56 365 ILE B N 1
ATOM 6579 C CA . ILE B 1 365 ? 6.363 1.527 6.535 1 97.56 365 ILE B CA 1
ATOM 6580 C C . ILE B 1 365 ? 4.988 2.16 6.312 1 97.56 365 ILE B C 1
ATOM 6582 O O . ILE B 1 365 ? 4.441 2.801 7.215 1 97.56 365 ILE B O 1
ATOM 6586 N N . ARG B 1 366 ? 4.406 1.964 5.156 1 98.19 366 ARG B N 1
ATOM 6587 C CA . ARG B 1 366 ? 3.09 2.525 4.871 1 98.19 366 ARG B CA 1
ATOM 6588 C C . ARG B 1 366 ? 2.039 1.972 5.824 1 98.19 366 ARG B C 1
ATOM 6590 O O . ARG B 1 366 ? 1.19 2.715 6.32 1 98.19 366 ARG B O 1
ATOM 6597 N N . SER B 1 367 ? 2.117 0.698 6.035 1 96.62 367 SER B N 1
ATOM 6598 C CA . SER B 1 367 ? 1.196 0.081 6.984 1 96.62 367 SER B CA 1
ATOM 6599 C C . SER B 1 367 ? 1.364 0.673 8.383 1 96.62 367 SER B C 1
ATOM 6601 O O . SER B 1 367 ? 0.378 0.932 9.078 1 96.62 367 SER B O 1
ATOM 6603 N N . ALA B 1 368 ? 2.58 0.906 8.797 1 96.56 368 ALA B N 1
ATOM 6604 C CA . ALA B 1 368 ? 2.865 1.465 10.117 1 96.56 368 ALA B CA 1
ATOM 6605 C C . ALA B 1 368 ? 2.307 2.879 10.242 1 96.56 368 ALA B C 1
ATOM 6607 O O . ALA B 1 368 ? 1.774 3.25 11.297 1 96.56 368 ALA B O 1
ATOM 6608 N N . ILE B 1 369 ? 2.477 3.627 9.211 1 98.38 369 ILE B N 1
ATOM 6609 C CA . ILE B 1 369 ? 1.992 5.004 9.219 1 98.38 369 ILE B CA 1
ATOM 6610 C C . ILE B 1 369 ? 0.47 5.016 9.328 1 98.38 369 ILE B C 1
ATOM 6612 O O . ILE B 1 369 ? -0.093 5.766 10.133 1 98.38 369 ILE B O 1
ATOM 6616 N N . VAL B 1 370 ? -0.216 4.188 8.594 1 97.75 370 VAL B N 1
ATOM 6617 C CA . VAL B 1 370 ? -1.672 4.125 8.656 1 97.75 370 VAL B CA 1
ATOM 6618 C C . VAL B 1 370 ? -2.113 3.639 10.031 1 97.75 370 VAL B C 1
ATOM 6620 O O . VAL B 1 370 ? -3.107 4.121 10.578 1 97.75 370 VAL B O 1
ATOM 6623 N N . ARG B 1 371 ? -1.378 2.711 10.586 1 95.31 371 ARG B N 1
ATOM 6624 C CA . ARG B 1 371 ? -1.666 2.25 11.938 1 95.31 371 ARG B CA 1
ATOM 6625 C C . ARG B 1 371 ? -1.537 3.389 12.945 1 95.31 371 ARG B C 1
ATOM 6627 O O . ARG B 1 371 ? -2.355 3.512 13.859 1 95.31 371 ARG B O 1
ATOM 6634 N N . ARG B 1 372 ? -0.523 4.16 12.781 1 96.62 372 ARG B N 1
ATOM 6635 C CA . ARG B 1 372 ? -0.313 5.32 13.648 1 96.62 372 ARG B CA 1
ATOM 6636 C C . ARG B 1 372 ? -1.51 6.262 13.602 1 96.62 372 ARG B C 1
ATOM 6638 O O . ARG B 1 372 ? -1.958 6.758 14.633 1 96.62 372 ARG B O 1
ATOM 6645 N N . MET B 1 373 ? -2.014 6.523 12.453 1 97.69 373 MET B N 1
ATOM 6646 C CA . MET B 1 373 ? -3.189 7.371 12.258 1 97.69 373 MET B CA 1
ATOM 6647 C C . MET B 1 373 ? -4.426 6.734 12.891 1 97.69 373 MET B C 1
ATOM 6649 O O . MET B 1 373 ? -5.215 7.414 13.547 1 97.69 373 MET B O 1
ATOM 6653 N N . LEU B 1 374 ? -4.562 5.441 12.695 1 95.81 374 LEU B N 1
ATOM 6654 C CA . LEU B 1 374 ? -5.676 4.715 13.297 1 95.81 374 LEU B CA 1
ATOM 6655 C C . LEU B 1 374 ? -5.641 4.828 14.82 1 95.81 374 LEU B C 1
ATOM 6657 O O . LEU B 1 374 ? -6.656 5.125 15.445 1 95.81 374 LEU B O 1
ATOM 6661 N N . ASN B 1 375 ? -4.473 4.602 15.352 1 94.12 375 ASN B N 1
ATOM 6662 C CA . ASN B 1 375 ? -4.32 4.695 16.797 1 94.12 375 ASN B CA 1
ATOM 6663 C C . ASN B 1 375 ? -4.734 6.07 17.312 1 94.12 375 ASN B C 1
ATOM 6665 O O . ASN B 1 375 ? -5.387 6.176 18.359 1 94.12 375 ASN B O 1
ATOM 6669 N N . TYR B 1 376 ? -4.328 7.082 16.656 1 96.56 376 TYR B N 1
ATOM 6670 C CA . TYR B 1 376 ? -4.699 8.438 17.047 1 96.56 376 TYR B CA 1
ATOM 6671 C C . TYR B 1 376 ? -6.211 8.609 17.047 1 96.56 376 TYR B C 1
ATOM 6673 O O . TYR B 1 376 ? -6.793 9.07 18.031 1 96.56 376 TYR B O 1
ATOM 6681 N N . VAL B 1 377 ? -6.828 8.227 15.93 1 96 377 VAL B N 1
ATOM 6682 C CA . VAL B 1 377 ? -8.266 8.398 15.781 1 96 377 VAL B CA 1
ATOM 6683 C C . VAL B 1 377 ? -9 7.602 16.859 1 96 377 VAL B C 1
ATOM 6685 O O . VAL B 1 377 ? -9.945 8.094 17.469 1 96 377 VAL B O 1
ATOM 6688 N N . GLU B 1 378 ? -8.586 6.402 17.109 1 93.31 378 GLU B N 1
ATOM 6689 C CA . GLU B 1 378 ? -9.227 5.566 18.109 1 93.31 378 GLU B CA 1
ATOM 6690 C C . GLU B 1 378 ? -9.062 6.164 19.5 1 93.31 378 GLU B C 1
ATOM 6692 O O . GLU B 1 378 ? -9.93 5.988 20.375 1 93.31 378 GLU B O 1
ATOM 6697 N N . SER B 1 379 ? -7.965 6.867 19.703 1 93 379 SER B N 1
ATOM 6698 C CA . SER B 1 379 ? -7.711 7.469 21 1 93 379 SER B CA 1
ATOM 6699 C C . SER B 1 379 ? -8.664 8.633 21.266 1 93 379 SER B C 1
ATOM 6701 O O . SER B 1 379 ? -8.828 9.055 22.406 1 93 379 SER B O 1
ATOM 6703 N N . THR B 1 380 ? -9.25 9.18 20.234 1 90.12 380 THR B N 1
ATOM 6704 C CA . THR B 1 380 ? -10.141 10.328 20.375 1 90.12 380 THR B CA 1
ATOM 6705 C C . THR B 1 380 ? -11.539 9.883 20.781 1 90.12 380 THR B C 1
ATOM 6707 O O . THR B 1 380 ? -12.391 10.711 21.109 1 90.12 380 THR B O 1
ATOM 6710 N N . ILE B 1 381 ? -11.836 8.656 20.766 1 85.12 381 ILE B N 1
ATOM 6711 C CA . ILE B 1 381 ? -13.164 8.156 21.094 1 85.12 381 ILE B CA 1
ATOM 6712 C C . ILE B 1 381 ? -13.078 7.234 22.312 1 85.12 381 ILE B C 1
ATOM 6714 O O . ILE B 1 381 ? -12.305 6.273 22.312 1 85.12 381 ILE B O 1
ATOM 6718 N N . PRO B 1 382 ? -13.922 7.617 23.234 1 79.5 382 PRO B N 1
ATOM 6719 C CA . PRO B 1 382 ? -14.008 6.668 24.344 1 79.5 382 PRO B CA 1
ATOM 6720 C C . PRO B 1 382 ? -14.586 5.316 23.922 1 79.5 382 PRO B C 1
ATOM 6722 O O . PRO B 1 382 ? -15.453 5.258 23.047 1 79.5 382 PRO B O 1
ATOM 6725 N N . ASN B 1 383 ? -14.172 4.199 24.312 1 77.5 383 ASN B N 1
ATOM 6726 C CA . ASN B 1 383 ? -14.664 2.846 24.094 1 77.5 383 ASN B CA 1
ATOM 6727 C C . ASN B 1 383 ? -14.453 2.404 22.641 1 77.5 383 ASN B C 1
ATOM 6729 O O . ASN B 1 383 ? -15.273 1.684 22.078 1 77.5 383 ASN B O 1
ATOM 6733 N N . SER B 1 384 ? -13.523 3.02 22.047 1 77.12 384 SER B N 1
ATOM 6734 C CA . SER B 1 384 ? -13.219 2.662 20.656 1 77.12 384 SER B CA 1
ATOM 6735 C C . SER B 1 384 ? -12.938 1.169 20.531 1 77.12 384 SER B C 1
ATOM 6737 O O . SER B 1 384 ? -13.062 0.607 19.438 1 77.12 384 SER B O 1
ATOM 6739 N N . SER B 1 385 ? -12.609 0.494 21.594 1 75.44 385 SER B N 1
ATOM 6740 C CA . SER B 1 385 ? -12.289 -0.928 21.578 1 75.44 385 SER B CA 1
ATOM 6741 C C . SER B 1 385 ? -13.516 -1.771 21.234 1 75.44 385 SER B C 1
ATOM 6743 O O . SER B 1 385 ? -13.383 -2.934 20.844 1 75.44 385 SER B O 1
ATOM 6745 N N . LEU B 1 386 ? -14.648 -1.129 21.281 1 77.62 386 LEU B N 1
ATOM 6746 C CA . LEU B 1 386 ? -15.883 -1.857 21.016 1 77.62 386 LEU B CA 1
ATOM 6747 C C . LEU B 1 386 ? -16.25 -1.778 19.547 1 77.62 386 LEU B C 1
ATOM 6749 O O . LEU B 1 386 ? -17.172 -2.479 19.094 1 77.62 386 LEU B O 1
ATOM 6753 N N . ILE B 1 387 ? -15.57 -0.969 18.844 1 85.56 387 ILE B N 1
ATOM 6754 C CA . ILE B 1 387 ? -15.859 -0.765 17.422 1 85.56 387 ILE B CA 1
ATOM 6755 C C . ILE B 1 387 ? -14.891 -1.586 16.578 1 85.56 387 ILE B C 1
ATOM 6757 O O . ILE B 1 387 ? -13.672 -1.453 16.719 1 85.56 387 ILE B O 1
ATOM 6761 N N . ASN B 1 388 ? -15.438 -2.498 15.75 1 89.25 388 ASN B N 1
ATOM 6762 C CA . ASN B 1 388 ? -14.586 -3.42 15.008 1 89.25 388 ASN B CA 1
ATOM 6763 C C . ASN B 1 388 ? -14.992 -3.5 13.539 1 89.25 388 ASN B C 1
ATOM 6765 O O . ASN B 1 388 ? -15.453 -4.547 13.078 1 89.25 388 ASN B O 1
ATOM 6769 N N . HIS B 1 389 ? -14.695 -2.486 12.797 1 92.94 389 HIS B N 1
ATOM 6770 C CA . HIS B 1 389 ? -15.07 -2.42 11.391 1 92.94 389 HIS B CA 1
ATOM 6771 C C . HIS B 1 389 ? -13.922 -2.877 10.492 1 92.94 389 HIS B C 1
ATOM 6773 O O . HIS B 1 389 ? -13.961 -2.674 9.281 1 92.94 389 HIS B O 1
ATOM 6779 N N . HIS B 1 390 ? -12.906 -3.564 11.047 1 94.56 390 HIS B N 1
ATOM 6780 C CA . HIS B 1 390 ? -11.695 -3.957 10.328 1 94.56 390 HIS B CA 1
ATOM 6781 C C . HIS B 1 390 ? -12.023 -4.895 9.172 1 94.56 390 HIS B C 1
ATOM 6783 O O . HIS B 1 390 ? -11.32 -4.906 8.156 1 94.56 390 HIS B O 1
ATOM 6789 N N . LEU B 1 391 ? -13.086 -5.66 9.266 1 95.38 391 LEU B N 1
ATOM 6790 C CA . LEU B 1 391 ? -13.398 -6.703 8.297 1 95.38 391 LEU B CA 1
ATOM 6791 C C . LEU B 1 391 ? -14.398 -6.199 7.262 1 95.38 391 LEU B C 1
ATOM 6793 O O . LEU B 1 391 ? -14.664 -6.879 6.27 1 95.38 391 LEU B O 1
ATOM 6797 N N . ASP B 1 392 ? -14.891 -4.988 7.359 1 93.81 392 ASP B N 1
ATOM 6798 C CA . ASP B 1 392 ? -16.062 -4.531 6.629 1 93.81 392 ASP B CA 1
ATOM 6799 C C . ASP B 1 392 ? -15.789 -4.457 5.129 1 93.81 392 ASP B C 1
ATOM 6801 O O . ASP B 1 392 ? -16.688 -4.711 4.316 1 93.81 392 ASP B O 1
ATOM 6805 N N . GLU B 1 393 ? -14.594 -4.141 4.801 1 94.31 393 GLU B N 1
ATOM 6806 C CA . GLU B 1 393 ? -14.281 -4.039 3.377 1 94.31 393 GLU B CA 1
ATOM 6807 C C . GLU B 1 393 ? -13.852 -5.391 2.809 1 94.31 393 GLU B C 1
ATOM 6809 O O . GLU B 1 393 ? -13.844 -5.582 1.592 1 94.31 393 GLU B O 1
ATOM 6814 N N . ILE B 1 394 ? -13.578 -6.281 3.586 1 97.12 394 ILE B N 1
ATOM 6815 C CA . ILE B 1 394 ? -13.055 -7.582 3.189 1 97.12 394 ILE B CA 1
ATOM 6816 C C . ILE B 1 394 ? -14.203 -8.57 2.994 1 97.12 394 ILE B C 1
ATOM 6818 O O . ILE B 1 394 ? -14.172 -9.391 2.074 1 97.12 394 ILE B O 1
ATOM 6822 N N . SER B 1 395 ? -15.195 -8.422 3.832 1 96.12 395 SER B N 1
ATOM 6823 C CA . SER B 1 395 ? -16.328 -9.344 3.748 1 96.12 395 SER B CA 1
ATOM 6824 C C . SER B 1 395 ? -17.641 -8.609 3.904 1 96.12 395 SER B C 1
ATOM 6826 O O . SER B 1 395 ? -18.094 -8.359 5.023 1 96.12 395 SER B O 1
ATOM 6828 N N . PRO B 1 396 ? -18.297 -8.375 2.854 1 93.94 396 PRO B N 1
ATOM 6829 C CA . PRO B 1 396 ? -19.625 -7.758 2.93 1 93.94 396 PRO B CA 1
ATOM 6830 C C . PRO B 1 396 ? -20.625 -8.609 3.711 1 93.94 396 PRO B C 1
ATOM 6832 O O . PRO B 1 396 ? -21.625 -8.078 4.223 1 93.94 396 PRO B O 1
ATOM 6835 N N . GLU B 1 397 ? -20.422 -9.867 3.859 1 95.06 397 GLU B N 1
ATOM 6836 C CA . GLU B 1 397 ? -21.344 -10.789 4.504 1 95.06 397 GLU B CA 1
ATOM 6837 C C . GLU B 1 397 ? -21.156 -10.812 6.016 1 95.06 397 GLU B C 1
ATOM 6839 O O . GLU B 1 397 ? -21.938 -11.406 6.742 1 95.06 397 GLU B O 1
ATOM 6844 N N . ALA B 1 398 ? -20.109 -10.172 6.445 1 94.62 398 ALA B N 1
ATOM 6845 C CA . ALA B 1 398 ? -19.797 -10.219 7.871 1 94.62 398 ALA B CA 1
ATOM 6846 C C . ALA B 1 398 ? -19.453 -8.828 8.406 1 94.62 398 ALA B C 1
ATOM 6848 O O . ALA B 1 398 ? -18.516 -8.664 9.188 1 94.62 398 ALA B O 1
ATOM 6849 N N . LYS B 1 399 ? -20.141 -7.879 7.992 1 91.44 399 LYS B N 1
ATOM 6850 C CA . LYS B 1 399 ? -19.953 -6.508 8.461 1 91.44 399 LYS B CA 1
ATOM 6851 C C . LYS B 1 399 ? -20.266 -6.387 9.945 1 91.44 399 LYS B C 1
ATOM 6853 O O . LYS B 1 399 ? -21.203 -7.02 10.438 1 91.44 399 LYS B O 1
ATOM 6858 N N . PHE B 1 400 ? -19.531 -5.539 10.594 1 89.75 400 PHE B N 1
ATOM 6859 C CA . PHE B 1 400 ? -19.719 -5.281 12.023 1 89.75 400 PHE B CA 1
ATOM 6860 C C . PHE B 1 400 ? -20.969 -4.465 12.266 1 89.75 400 PHE B C 1
ATOM 6862 O O . PHE B 1 400 ? -21.234 -3.486 11.562 1 89.75 400 PHE B O 1
ATOM 6869 N N . ILE B 1 401 ? -21.734 -4.926 13.164 1 84.56 401 ILE B N 1
ATOM 6870 C CA . ILE B 1 401 ? -22.891 -4.172 13.609 1 84.56 401 ILE B CA 1
ATOM 6871 C C . ILE B 1 401 ? -22.578 -3.439 14.914 1 84.56 401 ILE B C 1
ATOM 6873 O O . ILE B 1 401 ? -22.375 -4.07 15.953 1 84.56 401 ILE B O 1
ATOM 6877 N N . ASN B 1 402 ? -22.531 -2.182 14.773 1 77 402 ASN B N 1
ATOM 6878 C CA . ASN B 1 402 ? -22.172 -1.354 15.922 1 77 402 ASN B CA 1
ATOM 6879 C C . ASN B 1 402 ? -23.328 -1.24 16.906 1 77 402 ASN B C 1
ATOM 6881 O O . ASN B 1 402 ? -24.406 -0.735 16.562 1 77 402 ASN B O 1
ATOM 6885 N N . PRO B 1 403 ? -23.141 -1.744 18.094 1 72 403 PRO B N 1
ATOM 6886 C CA . PRO B 1 403 ? -24.219 -1.633 19.078 1 72 403 PRO B CA 1
ATOM 6887 C C . PRO B 1 403 ? -24.531 -0.185 19.453 1 72 403 PRO B C 1
ATOM 6889 O O . PRO B 1 403 ? -25.609 0.104 19.969 1 72 403 PRO B O 1
ATOM 6892 N N . LEU B 1 404 ? -23.547 0.666 19.172 1 68.62 404 LEU B N 1
ATOM 6893 C CA . LEU B 1 404 ? -23.703 2.066 19.547 1 68.62 404 LEU B CA 1
ATOM 6894 C C . LEU B 1 404 ? -24.5 2.822 18.484 1 68.62 404 LEU B C 1
ATOM 6896 O O . LEU B 1 404 ? -24.938 3.957 18.719 1 68.62 404 LEU B O 1
ATOM 6900 N N . GLU B 1 405 ? -24.672 2.152 17.328 1 66.62 405 GLU B N 1
ATOM 6901 C CA . GLU B 1 405 ? -25.438 2.812 16.281 1 66.62 405 GLU B CA 1
ATOM 6902 C C . GLU B 1 405 ? -26.938 2.697 16.547 1 66.62 405 GLU B C 1
ATOM 6904 O O . GLU B 1 405 ? -27.406 1.693 17.078 1 66.62 405 GLU B O 1
ATOM 6909 N N . PRO B 1 406 ? -27.609 3.842 16.312 1 61.31 406 PRO B N 1
ATOM 6910 C CA . PRO B 1 406 ? -29.062 3.797 16.531 1 61.31 406 PRO B CA 1
ATOM 6911 C C . PRO B 1 406 ? -29.734 2.668 15.758 1 61.31 406 PRO B C 1
ATOM 6913 O O . PRO B 1 406 ? -29.25 2.256 14.703 1 61.31 406 PRO B O 1
ATOM 6916 N N . SER B 1 407 ? -30.75 1.947 16.406 1 56.34 407 SER B N 1
ATOM 6917 C CA . SER B 1 407 ? -31.469 0.741 16.016 1 56.34 407 SER B CA 1
ATOM 6918 C C . SER B 1 407 ? -31.984 0.839 14.578 1 56.34 407 SER B C 1
ATOM 6920 O O . SER B 1 407 ? -32.031 -0.163 13.859 1 56.34 407 SER B O 1
ATOM 6922 N N . ASN B 1 408 ? -32.406 1.996 14.07 1 53.06 408 ASN B N 1
ATOM 6923 C CA . ASN B 1 408 ? -33.094 2.109 12.789 1 53.06 408 ASN B CA 1
ATOM 6924 C C . ASN B 1 408 ? -32.156 1.816 11.617 1 53.06 408 ASN B C 1
ATOM 6926 O O . ASN B 1 408 ? -32.594 1.719 10.477 1 53.06 408 ASN B O 1
ATOM 6930 N N . LYS B 1 409 ? -30.906 1.835 11.945 1 55.5 409 LYS B N 1
ATOM 6931 C CA . LYS B 1 409 ? -29.984 1.67 10.82 1 55.5 409 LYS B CA 1
ATOM 6932 C C . LYS B 1 409 ? -29.312 0.306 10.859 1 55.5 409 LYS B C 1
ATOM 6934 O O . LYS B 1 409 ? -28.344 0.068 10.133 1 55.5 409 LYS B O 1
ATOM 6939 N N . LYS B 1 410 ? -29.906 -0.473 11.82 1 58.28 410 LYS B N 1
ATOM 6940 C CA . LYS B 1 410 ? -29.203 -1.736 12 1 58.28 410 LYS B CA 1
ATOM 6941 C C . LYS B 1 410 ? -29.5 -2.701 10.859 1 58.28 410 LYS B C 1
ATOM 6943 O O . LYS B 1 410 ? -30.672 -2.943 10.531 1 58.28 410 LYS B O 1
ATOM 6948 N N . THR B 1 411 ? -28.531 -2.939 10.07 1 64.12 411 THR B N 1
ATOM 6949 C CA . THR B 1 411 ? -28.562 -3.91 8.984 1 64.12 411 THR B CA 1
ATOM 6950 C C . THR B 1 411 ? -28.719 -5.328 9.531 1 64.12 411 THR B C 1
ATOM 6952 O O . THR B 1 411 ? -28.016 -5.727 10.453 1 64.12 411 THR B O 1
ATOM 6955 N N . VAL B 1 412 ? -29.922 -5.898 9.281 1 67.19 412 VAL B N 1
ATOM 6956 C CA . VAL B 1 412 ? -30.141 -7.285 9.688 1 67.19 412 VAL B CA 1
ATOM 6957 C C . VAL B 1 412 ? -29.516 -8.227 8.656 1 67.19 412 VAL B C 1
ATOM 6959 O O . VAL B 1 412 ? -29.797 -8.133 7.461 1 67.19 412 VAL B O 1
ATOM 6962 N N . ILE B 1 413 ? -28.562 -9.023 9.133 1 81.38 413 ILE B N 1
ATOM 6963 C CA . ILE B 1 413 ? -27.969 -10.031 8.273 1 81.38 413 ILE B CA 1
ATOM 6964 C C . ILE B 1 413 ? -28.844 -11.289 8.258 1 81.38 413 ILE B C 1
ATOM 6966 O O . ILE B 1 413 ? -29.094 -11.883 9.305 1 81.38 413 ILE B O 1
ATOM 6970 N N . LYS B 1 414 ? -29.359 -11.57 7.148 1 90.31 414 LYS B N 1
ATOM 6971 C CA . LYS B 1 414 ? -30.203 -12.742 6.961 1 90.31 414 LYS B CA 1
ATOM 6972 C C . LYS B 1 414 ? -29.375 -14.023 6.887 1 90.31 414 LYS B C 1
ATOM 6974 O O . LYS B 1 414 ? -28.328 -14.047 6.238 1 90.31 414 LYS B O 1
ATOM 6979 N N . LYS B 1 415 ? -29.906 -15.008 7.496 1 93.94 415 LYS B N 1
ATOM 6980 C CA . LYS B 1 415 ? -29.266 -16.312 7.41 1 93.94 415 LYS B CA 1
ATOM 6981 C C . LYS B 1 415 ? -29.297 -16.859 5.98 1 93.94 415 LYS B C 1
ATOM 6983 O O . LYS B 1 415 ? -30.203 -16.531 5.215 1 93.94 415 LYS B O 1
ATOM 6988 N N . LEU B 1 416 ? -28.375 -17.688 5.719 1 95.81 416 LEU B N 1
ATOM 6989 C CA . LEU B 1 416 ? -28.25 -18.219 4.367 1 95.81 416 LEU B CA 1
ATOM 6990 C C . LEU B 1 416 ? -29.484 -19.016 3.975 1 95.81 416 LEU B C 1
ATOM 6992 O O . LEU B 1 416 ? -29.953 -18.922 2.838 1 95.81 416 LEU B O 1
ATOM 6996 N N . SER B 1 417 ? -30.047 -19.766 4.871 1 94.06 417 SER B N 1
ATOM 6997 C CA . SER B 1 417 ? -31.188 -20.641 4.617 1 94.06 417 SER B CA 1
ATOM 6998 C C . SER B 1 417 ? -32.438 -19.828 4.242 1 94.06 417 SER B C 1
ATOM 7000 O O . SER B 1 417 ? -33.375 -20.375 3.668 1 94.06 417 SER B O 1
ATOM 7002 N N . ARG B 1 418 ? -32.406 -18.578 4.539 1 93.38 418 ARG B N 1
ATOM 7003 C CA . ARG B 1 418 ? -33.594 -17.734 4.309 1 93.38 418 ARG B CA 1
ATOM 7004 C C . ARG B 1 418 ? -33.375 -16.844 3.094 1 93.38 418 ARG B C 1
ATOM 7006 O O . ARG B 1 418 ? -34.25 -16 2.785 1 93.38 418 ARG B O 1
ATOM 7013 N N . ARG B 1 419 ? -32.312 -17.016 2.451 1 94.88 419 ARG B N 1
ATOM 7014 C CA . ARG B 1 419 ? -32 -16.156 1.312 1 94.88 419 ARG B CA 1
ATOM 7015 C C . ARG B 1 419 ? -32.531 -16.766 0.014 1 94.88 419 ARG B C 1
ATOM 7017 O O . ARG B 1 419 ? -32.844 -17.953 -0.041 1 94.88 419 ARG B O 1
ATOM 7024 N N . HIS B 1 420 ? -32.625 -15.875 -0.962 1 93.19 420 HIS B N 1
ATOM 7025 C CA . HIS B 1 420 ? -32.969 -16.359 -2.299 1 93.19 420 HIS B CA 1
ATOM 7026 C C . HIS B 1 420 ? -31.875 -17.266 -2.85 1 93.19 420 HIS B C 1
ATOM 7028 O O . HIS B 1 420 ? -30.688 -17.047 -2.6 1 93.19 420 HIS B O 1
ATOM 7034 N N . VAL B 1 421 ? -32.375 -18.234 -3.543 1 92.44 421 VAL B N 1
ATOM 7035 C CA . VAL B 1 421 ? -31.422 -19.219 -4.078 1 92.44 421 VAL B CA 1
ATOM 7036 C C . VAL B 1 421 ? -31.297 -19.047 -5.59 1 92.44 421 VAL B C 1
ATOM 7038 O O . VAL B 1 421 ? -32.25 -18.594 -6.25 1 92.44 421 VAL B O 1
ATOM 7041 N N . GLU B 1 422 ? -30.172 -19.328 -6.074 1 90.06 422 GLU B N 1
ATOM 7042 C CA . GLU B 1 422 ? -29.953 -19.344 -7.52 1 90.06 422 GLU B CA 1
ATOM 7043 C C . GLU B 1 422 ? -30.641 -20.547 -8.164 1 90.06 422 GLU B C 1
ATOM 7045 O O . GLU B 1 422 ? -31.203 -21.391 -7.469 1 90.06 422 GLU B O 1
ATOM 7050 N N . LEU B 1 423 ? -30.594 -20.516 -9.5 1 85.69 423 LEU B N 1
ATOM 7051 C CA . LEU B 1 423 ? -31.078 -21.688 -10.211 1 85.69 423 LEU B CA 1
ATOM 7052 C C . LEU B 1 423 ? -30.219 -22.906 -9.906 1 85.69 423 LEU B C 1
ATOM 7054 O O . LEU B 1 423 ? -29 -22.781 -9.711 1 85.69 423 LEU B O 1
ATOM 7058 N N . THR B 1 424 ? -30.891 -24.016 -9.93 1 83.75 424 THR B N 1
ATOM 7059 C CA . THR B 1 424 ? -30.125 -25.25 -9.766 1 83.75 424 THR B CA 1
ATOM 7060 C C . THR B 1 424 ? -29.203 -25.484 -10.961 1 83.75 424 THR B C 1
ATOM 7062 O O . THR B 1 424 ? -29.375 -24.859 -12.008 1 83.75 424 THR B O 1
ATOM 7065 N N . VAL B 1 425 ? -28.25 -26.328 -10.734 1 82.88 425 VAL B N 1
ATOM 7066 C CA . VAL B 1 425 ? -27.312 -26.672 -11.805 1 82.88 425 VAL B CA 1
ATOM 7067 C C . VAL B 1 425 ? -28.094 -27.234 -12.992 1 82.88 425 VAL B C 1
ATOM 7069 O O . VAL B 1 425 ? -27.797 -26.906 -14.148 1 82.88 425 VAL B O 1
ATOM 7072 N N . ASP B 1 426 ? -29.062 -28.062 -12.68 1 81.5 426 ASP B N 1
ATOM 7073 C CA . ASP B 1 426 ? -29.875 -28.672 -13.719 1 81.5 426 ASP B CA 1
ATOM 7074 C C . ASP B 1 426 ? -30.656 -27.625 -14.508 1 81.5 426 ASP B C 1
ATOM 7076 O O . ASP B 1 426 ? -30.734 -27.688 -15.742 1 81.5 426 ASP B O 1
ATOM 7080 N N . GLU B 1 427 ? -31.188 -26.75 -13.797 1 83.75 427 GLU B N 1
ATOM 7081 C CA . GLU B 1 427 ? -31.938 -25.672 -14.438 1 83.75 427 GLU B CA 1
ATOM 7082 C C . GLU B 1 427 ? -31.016 -24.812 -15.32 1 83.75 427 GLU B C 1
ATOM 7084 O O . GLU B 1 427 ? -31.406 -24.406 -16.406 1 83.75 427 GLU B O 1
ATOM 7089 N N . LYS B 1 428 ? -29.891 -24.625 -14.859 1 82.25 428 LYS B N 1
ATOM 7090 C CA . LYS B 1 428 ? -28.938 -23.828 -15.617 1 82.25 428 LYS B CA 1
ATOM 7091 C C . LYS B 1 428 ? -28.469 -24.562 -16.875 1 82.25 428 LYS B C 1
ATOM 7093 O O . LYS B 1 428 ? -28.312 -23.969 -17.938 1 82.25 428 LYS B O 1
ATOM 7098 N N . MET B 1 429 ? -28.25 -25.797 -16.703 1 80.38 429 MET B N 1
ATOM 7099 C CA . MET B 1 429 ? -27.859 -26.625 -17.828 1 80.38 429 MET B CA 1
ATOM 7100 C C . MET B 1 429 ? -28.953 -26.672 -18.891 1 80.38 429 MET B C 1
ATOM 7102 O O . MET B 1 429 ? -28.672 -26.656 -20.094 1 80.38 429 MET B O 1
ATOM 7106 N N . GLU B 1 430 ? -30.141 -26.75 -18.422 1 81.06 430 GLU B N 1
ATOM 7107 C CA . GLU B 1 430 ? -31.266 -26.75 -19.344 1 81.06 430 GLU B CA 1
ATOM 7108 C C . GLU B 1 430 ? -31.375 -25.438 -20.094 1 81.06 430 GLU B C 1
ATOM 7110 O O . GLU B 1 430 ? -31.641 -25.422 -21.297 1 81.06 430 GLU B O 1
ATOM 7115 N N . LYS B 1 431 ? -31.188 -24.438 -19.422 1 80.69 431 LYS B N 1
ATOM 7116 C CA . LYS B 1 431 ? -31.219 -23.125 -20.062 1 80.69 431 LYS B CA 1
ATOM 7117 C C . LYS B 1 431 ? -30.109 -22.969 -21.094 1 80.69 431 LYS B C 1
ATOM 7119 O O . LYS B 1 431 ? -30.312 -22.391 -22.156 1 80.69 431 LYS B O 1
ATOM 7124 N N . LEU B 1 432 ? -28.969 -23.453 -20.734 1 78.06 432 LEU B N 1
ATOM 7125 C CA . LEU B 1 432 ? -27.844 -23.422 -21.641 1 78.06 432 LEU B CA 1
ATOM 7126 C C . LEU B 1 432 ? -28.109 -24.266 -22.891 1 78.06 432 LEU B C 1
ATOM 7128 O O . LEU B 1 432 ? -27.781 -23.844 -24 1 78.06 432 LEU B O 1
ATOM 7132 N N . ARG B 1 433 ? -28.641 -25.375 -22.672 1 76.44 433 ARG B N 1
ATOM 7133 C CA . ARG B 1 433 ? -28.984 -26.266 -23.781 1 76.44 433 ARG B CA 1
ATOM 7134 C C . ARG B 1 433 ? -30.031 -25.609 -24.703 1 76.44 433 ARG B C 1
ATOM 7136 O O . ARG B 1 433 ? -29.938 -25.719 -25.922 1 76.44 433 ARG B O 1
ATOM 7143 N N . LYS B 1 434 ? -30.891 -24.938 -24.109 1 75.5 434 LYS B N 1
ATOM 7144 C CA . LYS B 1 434 ? -31.922 -24.25 -24.891 1 75.5 434 LYS B CA 1
ATOM 7145 C C . LYS B 1 434 ? -31.328 -23.094 -25.688 1 75.5 434 LYS B C 1
ATOM 7147 O O . LYS B 1 434 ? -31.703 -22.859 -26.828 1 75.5 434 LYS B O 1
ATOM 7152 N N . LYS B 1 435 ? -30.453 -22.406 -25.047 1 70.81 435 LYS B N 1
ATOM 7153 C CA . LYS B 1 435 ? -29.812 -21.281 -25.734 1 70.81 435 LYS B CA 1
ATOM 7154 C C . LYS B 1 435 ? -28.953 -21.75 -26.891 1 70.81 435 LYS B C 1
ATOM 7156 O O . LYS B 1 435 ? -28.922 -21.125 -27.953 1 70.81 435 LYS B O 1
ATOM 7161 N N . ARG B 1 436 ? -28.25 -22.844 -26.703 1 66.5 436 ARG B N 1
ATOM 7162 C CA . ARG B 1 436 ? -27.422 -23.422 -27.766 1 66.5 436 ARG B CA 1
ATOM 7163 C C . ARG B 1 436 ? -28.281 -23.922 -28.922 1 66.5 436 ARG B C 1
ATOM 7165 O O . ARG B 1 436 ? -27.922 -23.781 -30.094 1 66.5 436 ARG B O 1
ATOM 7172 N N . LYS B 1 437 ? -29.344 -24.484 -28.641 1 64.38 437 LYS B N 1
ATOM 7173 C CA . LYS B 1 437 ? -30.266 -24.938 -29.672 1 64.38 437 LYS B CA 1
ATOM 7174 C C . LYS B 1 437 ? -30.812 -23.75 -30.469 1 64.38 437 LYS B C 1
ATOM 7176 O O . LYS B 1 437 ? -30.953 -23.828 -31.688 1 64.38 437 LYS B O 1
ATOM 7181 N N . ILE B 1 438 ? -30.984 -22.703 -29.719 1 65.12 438 ILE B N 1
ATOM 7182 C CA . ILE B 1 438 ? -31.5 -21.5 -30.375 1 65.12 438 ILE B CA 1
ATOM 7183 C C . ILE B 1 438 ? -30.406 -20.891 -31.25 1 65.12 438 ILE B C 1
ATOM 7185 O O . ILE B 1 438 ? -30.672 -20.469 -32.375 1 65.12 438 ILE B O 1
ATOM 7189 N N . ASP B 1 439 ? -29.281 -20.828 -30.734 1 61.84 439 ASP B N 1
ATOM 7190 C CA . ASP B 1 439 ? -28.156 -20.281 -31.5 1 61.84 439 ASP B CA 1
ATOM 7191 C C . ASP B 1 439 ? -27.844 -21.156 -32.719 1 61.84 439 ASP B C 1
ATOM 7193 O O . ASP B 1 439 ? -27.516 -20.641 -33.781 1 61.84 439 ASP B O 1
ATOM 7197 N N . THR B 1 440 ? -27.984 -22.453 -32.594 1 59.12 440 THR B N 1
ATOM 7198 C CA . THR B 1 440 ? -27.781 -23.375 -33.688 1 59.12 440 THR B CA 1
ATOM 7199 C C . THR B 1 440 ? -28.922 -23.266 -34.719 1 59.12 440 THR B C 1
ATOM 7201 O O . THR B 1 440 ? -28.703 -23.328 -35.906 1 59.12 440 THR B O 1
ATOM 7204 N N . CYS B 1 441 ? -30.047 -23.062 -34.125 1 57.41 441 CYS B N 1
ATOM 7205 C CA . CYS B 1 441 ? -31.188 -22.906 -35.031 1 57.41 441 CYS B CA 1
ATOM 7206 C C . CYS B 1 441 ? -31.109 -21.562 -35.781 1 57.41 441 CYS B C 1
ATOM 7208 O O . CYS B 1 441 ? -31.453 -21.484 -36.938 1 57.41 441 CYS B O 1
ATOM 7210 N N . SER B 1 442 ? -30.688 -20.609 -35.062 1 55 442 SER B N 1
ATOM 7211 C CA . SER B 1 442 ? -30.547 -19.297 -35.719 1 55 442 SER B CA 1
ATOM 7212 C C . SER B 1 442 ? -29.422 -19.312 -36.75 1 55 442 SER B C 1
ATOM 7214 O O . SER B 1 442 ? -29.5 -18.641 -37.781 1 55 442 SER B O 1
ATOM 7216 N N . LEU B 1 443 ? -28.406 -19.984 -36.469 1 53.78 443 LEU B N 1
ATOM 7217 C CA . LEU B 1 443 ? -27.328 -20.125 -37.438 1 53.78 443 LEU B CA 1
ATOM 7218 C C . LEU B 1 443 ? -27.781 -20.984 -38.594 1 53.78 443 LEU B C 1
ATOM 7220 O O . LEU B 1 443 ? -27.453 -20.688 -39.75 1 53.78 443 LEU B O 1
ATOM 7224 N N . GLU B 1 444 ? -28.594 -21.953 -38.344 1 51.81 444 GLU B N 1
ATOM 7225 C CA . GLU B 1 444 ? -29.125 -22.766 -39.438 1 51.81 444 GLU B CA 1
ATOM 7226 C C . GLU B 1 444 ? -30.125 -21.969 -40.281 1 51.81 444 GLU B C 1
ATOM 7228 O O . GLU B 1 444 ? -30.172 -22.109 -41.5 1 51.81 444 GLU B O 1
ATOM 7233 N N . LYS B 1 445 ? -30.781 -21.078 -39.5 1 53.69 445 LYS B N 1
ATOM 7234 C CA . LYS B 1 445 ? -31.703 -20.25 -40.25 1 53.69 445 LYS B CA 1
ATOM 7235 C C . LYS B 1 445 ? -30.969 -19.203 -41.062 1 53.69 445 LYS B C 1
ATOM 7237 O O . LYS B 1 445 ? -31.375 -18.875 -42.188 1 53.69 445 LYS B O 1
ATOM 7242 N N . SER B 1 446 ? -29.938 -18.797 -40.562 1 53.34 446 SER B N 1
ATOM 7243 C CA . SER B 1 446 ? -29.141 -17.828 -41.312 1 53.34 446 SER B CA 1
ATOM 7244 C C . SER B 1 446 ? -28.469 -18.484 -42.531 1 53.34 446 SER B C 1
ATOM 7246 O O . SER B 1 446 ? -28.391 -17.891 -43.594 1 53.34 446 SER B O 1
ATOM 7248 N N . ILE B 1 447 ? -28.203 -19.688 -42.375 1 53.28 447 ILE B N 1
ATOM 7249 C CA . ILE B 1 447 ? -27.641 -20.453 -43.5 1 53.28 447 ILE B CA 1
ATOM 7250 C C . ILE B 1 447 ? -28.734 -20.781 -44.5 1 53.28 447 ILE B C 1
ATOM 7252 O O . ILE B 1 447 ? -28.547 -20.672 -45.719 1 53.28 447 ILE B O 1
ATOM 7256 N N . GLU B 1 448 ? -29.859 -21.078 -43.969 1 51.22 448 GLU B N 1
ATOM 7257 C CA . GLU B 1 448 ? -30.969 -21.406 -44.875 1 51.22 448 GLU B CA 1
ATOM 7258 C C . GLU B 1 448 ? -31.453 -20.156 -45.625 1 51.22 448 GLU B C 1
ATOM 7260 O O . GLU B 1 448 ? -31.766 -20.234 -46.812 1 51.22 448 GLU B O 1
ATOM 7265 N N . THR B 1 449 ? -31.453 -19.078 -44.938 1 54.16 449 THR B N 1
ATOM 7266 C CA . THR B 1 449 ? -31.859 -17.844 -45.625 1 54.16 449 THR B CA 1
ATOM 7267 C C . THR B 1 449 ? -30.812 -17.422 -46.625 1 54.16 449 THR B C 1
ATOM 7269 O O . THR B 1 449 ? -31.156 -16.953 -47.719 1 54.16 449 THR B O 1
ATOM 7272 N N . GLU B 1 450 ? -29.594 -17.672 -46.375 1 51.53 450 GLU B N 1
ATOM 7273 C CA . GLU B 1 450 ? -28.531 -17.375 -47.312 1 51.53 450 GLU B CA 1
ATOM 7274 C C . GLU B 1 450 ? -28.562 -18.328 -48.5 1 51.53 450 GLU B C 1
ATOM 7276 O O . GLU B 1 450 ? -28.312 -17.906 -49.656 1 51.53 450 GLU B O 1
ATOM 7281 N N . ILE B 1 451 ? -29.047 -19.531 -48.344 1 52.25 451 ILE B N 1
ATOM 7282 C CA . ILE B 1 451 ? -29.188 -20.5 -49.406 1 52.25 451 ILE B CA 1
ATOM 7283 C C . ILE B 1 451 ? -30.406 -20.172 -50.281 1 52.25 451 ILE B C 1
ATOM 7285 O O . ILE B 1 451 ? -30.359 -20.219 -51.5 1 52.25 451 ILE B O 1
ATOM 7289 N N . THR B 1 452 ? -31.453 -19.656 -49.656 1 52.06 452 THR B N 1
ATOM 7290 C CA . THR B 1 452 ? -32.656 -19.344 -50.406 1 52.06 452 THR B CA 1
ATOM 7291 C C . THR B 1 452 ? -32.5 -18.047 -51.219 1 52.06 452 THR B C 1
ATOM 7293 O O . THR B 1 452 ? -33 -17.922 -52.312 1 52.06 452 THR B O 1
ATOM 7296 N N . GLU B 1 453 ? -31.688 -17.125 -50.719 1 51.53 453 GLU B N 1
ATOM 7297 C CA . GLU B 1 453 ? -31.484 -15.875 -51.469 1 51.53 453 GLU B CA 1
ATOM 7298 C C . GLU B 1 453 ? -30.547 -16.078 -52.656 1 51.53 453 GLU B C 1
ATOM 7300 O O . GLU B 1 453 ? -30.594 -15.32 -53.625 1 51.53 453 GLU B O 1
ATOM 7305 N N . GLN B 1 454 ? -29.688 -17.078 -52.594 1 44.19 454 GLN B N 1
ATOM 7306 C CA . GLN B 1 454 ? -28.828 -17.359 -53.719 1 44.19 454 GLN B CA 1
ATOM 7307 C C . GLN B 1 454 ? -29.578 -18.141 -54.812 1 44.19 454 GLN B C 1
ATOM 7309 O O . GLN B 1 454 ? -29.141 -18.203 -55.938 1 44.19 454 GLN B O 1
ATOM 7314 N N . CYS B 1 455 ? -30.656 -18.828 -54.469 1 43.19 455 CYS B N 1
ATOM 7315 C CA . CYS B 1 455 ? -31.375 -19.625 -55.438 1 43.19 455 CYS B CA 1
ATOM 7316 C C . CYS B 1 455 ? -32.469 -18.797 -56.094 1 43.19 455 CYS B C 1
ATOM 7318 O O . CYS B 1 455 ? -33.094 -19.234 -57.062 1 43.19 455 CYS B O 1
ATOM 7320 N N . THR B 1 456 ? -32.781 -17.594 -55.562 1 35.91 456 THR B N 1
ATOM 7321 C CA . THR B 1 456 ? -33.719 -16.766 -56.312 1 35.91 456 THR B CA 1
ATOM 7322 C C . THR B 1 456 ? -32.969 -15.719 -57.125 1 35.91 456 THR B C 1
ATOM 7324 O O . THR B 1 456 ? -32 -15.117 -56.656 1 35.91 456 THR B O 1
#

Nearest PDB structures (foldseek):
  9enb-assembly1_B  TM=9.150E-01  e=6.218E-38  Homo sapiens
  9enc-assembly1_B  TM=9.469E-01  e=6.611E-35  Homo sapiens
  9enc-assembly1_A  TM=9.550E-01  e=1.641E-34  Homo sapiens
  9ene-assembly1_B  TM=9.270E-01  e=4.325E-35  Homo sapiens
  9enf-assembly1_B  TM=9.540E-01  e=8.956E-32  Homo sapiens

pLDDT: mean 83.61, std 19.92, range [26.33, 98.81]

Solvent-accessible surface area (backbone atoms only — not comparable to full-atom values): 48181 Å² total; per-residue (Å²): 119,68,75,63,49,54,56,50,49,51,50,46,48,47,49,48,52,53,52,54,48,70,73,39,53,74,67,49,39,50,49,49,48,52,49,48,51,40,47,49,52,46,47,48,48,45,47,52,51,53,56,56,52,62,74,47,62,64,67,76,62,73,76,85,63,64,45,42,30,25,33,22,28,33,33,39,32,31,27,35,61,19,68,86,23,57,13,36,55,76,78,88,56,84,57,58,19,51,46,56,51,50,49,51,16,35,46,75,61,62,30,40,93,46,89,89,72,24,70,73,38,49,44,70,86,42,51,50,18,26,24,29,52,36,40,37,34,25,31,45,29,57,27,58,29,82,72,59,73,20,44,41,81,92,39,25,86,41,34,82,73,47,87,80,71,47,93,59,67,73,61,62,37,51,58,36,44,74,54,37,60,92,54,41,40,52,69,25,34,19,55,20,56,84,81,64,41,35,39,78,51,38,58,33,38,31,36,35,40,48,44,51,42,33,78,42,38,62,67,46,27,50,55,26,40,52,69,57,44,39,78,44,54,43,63,56,35,36,62,87,74,78,83,55,94,81,71,80,47,65,39,37,31,74,44,58,46,79,46,73,71,54,86,56,66,74,70,72,16,38,28,35,39,38,40,32,20,54,54,76,57,59,61,19,67,33,33,47,47,21,52,41,40,18,23,17,67,62,68,39,58,44,62,51,50,56,43,49,52,32,51,89,78,31,65,36,32,49,68,75,64,59,24,51,42,65,42,31,32,38,46,38,66,37,62,58,88,81,56,66,57,79,45,63,55,70,70,44,50,52,49,49,43,42,48,35,34,30,52,28,41,55,36,44,44,53,25,50,53,42,43,51,47,33,52,54,54,39,68,75,38,87,70,39,87,76,62,46,35,34,36,36,76,42,21,73,65,39,52,61,77,60,84,86,50,66,74,91,70,61,80,79,82,74,45,64,91,76,41,63,56,48,74,32,69,66,55,49,49,51,51,49,52,49,51,50,50,47,53,51,46,50,50,47,46,52,50,48,51,53,52,52,58,70,74,99,116,69,75,62,48,54,57,50,48,52,49,46,49,48,48,48,52,54,53,53,49,69,75,39,53,73,66,50,40,50,49,48,47,51,47,49,50,37,47,48,52,46,47,49,48,45,46,52,49,53,57,56,53,61,75,48,63,64,68,75,60,73,75,85,62,65,45,44,28,23,34,22,27,34,32,38,31,31,27,35,61,18,69,85,22,58,12,36,55,76,79,87,54,83,57,58,20,52,45,56,49,49,49,51,16,34,44,75,62,62,31,40,93,46,89,89,72,24,70,72,38,49,44,70,86,40,51,51,19,27,24,28,52,36,42,37,32,26,31,45,29,58,28,60,30,87,72,59,73,20,45,41,81,92,40,24,85,40,33,82,74,48,86,80,72,47,92,58,66,70,61,63,37,51,57,35,42,74,52,35,59,94,54,41,41,52,69,24,34,19,54,20,55,83,81,66,42,36,40,79,52,37,58,31,37,32,34,35,39,48,43,51,46,34,77,43,38,60,69,47,26,49,54,26,40,52,69,59,47,41,77,45,51,43,63,58,35,36,60,85,75,77,84,54,92,80,72,80,48,68,38,36,30,75,44,56,46,78,46,74,72,53,86,55,75,74,69,73,18,38,28,33,40,36,39,31,20,54,54,76,59,59,61,19,69,32,33,46,46,23,53,41,40,18,22,17,68,63,69,38,58,43,62,50,52,56,42,48,53,32,51,89,78,33,65,36,31,50,68,76,63,59,25,49,40,66,43,32,32,39,44,39,66,39,62,60,86,81,57,66,56,78,46,64,54,70,68,43,52,51,49,50,42,41,49,35,34,32,51,28,40,54,35,43,42,52,23,51,53,42,43,52,46,33,51,52,53,38,68,73,38,86,71,40,88,76,60,47,35,33,36,38,76,42,21,75,65,42,50,60,76,60,85,85,49,65,74,90,70,60,79,80,82,76,46,65,90,77,40,62,56,49,74,33,70,66,56,47,51,50,50,49,52,50,49,50,51,46,52,50,47,49,50,48,46,51,49,48,51,54,52,53,57,71,73,100

Sequence (912 aa):
MRIMSGMFSGIKQLESRLKSLDELDFEALKEKAVCLLKYNQQLENIISKLRKQENDVPKVTKPFIFDRYKKRHIALKLSYLGWNYCGLVPQGCLALTVMDRIFDALEKSKLIENRNECDFSVCGRTDRGVSGMCQVISLVSRSLIARGVGVIEDSGPCISERQDVPDEEMDYVSALNRNLPRDIRVLAWSPVSPDFSARFMCCKRSYEYYFPESGLDIKSMIDAGNRLVGVHDFRNFCASRIEKDTVTFIREIFEVVVSDVDSCDHHSKLCRISISASGFLYHQIRFVMSILFMVGRGYESPSVVDDMLDLSKTPAKPQYQLAADFPLLFIAGTYPESCLNWETSEAARLDLVKHYQKLWSEYGIRSAIVRRMLNYVESTIPNSSLINHHLDEISPEAKFINPLEPSNKKTVIKKLSRRHVELTVDEKMEKLRKKRKIDTCSLEKSIETEITEQCTMRIMSGMFSGIKQLESRLKSLDELDFEALKEKAVCLLKYNQQLENIISKLRKQENDVPKVTKPFIFDRYKKRHIALKLSYLGWNYCGLVPQGCLALTVMDRIFDALEKSKLIENRNECDFSVCGRTDRGVSGMCQVISLVSRSLIARGVGVIEDSGPCISERQDVPDEEMDYVSALNRNLPRDIRVLAWSPVSPDFSARFMCCKRSYEYYFPESGLDIKSMIDAGNRLVGVHDFRNFCASRIEKDTVTFIREIFEVVVSDVDSCDHHSKLCRISISASGFLYHQIRFVMSILFMVGRGYESPSVVDDMLDLSKTPAKPQYQLAADFPLLFIAGTYPESCLNWETSEAARLDLVKHYQKLWSEYGIRSAIVRRMLNYVESTIPNSSLINHHLDEISPEAKFINPLEPSNKKTVIKKLSRRHVELTVDEKMEKLRKKRKIDTCSLEKSIETEITEQCT

Foldseek 3Di:
DVVVVVVVVVVVVVVVVVVVLVVDPPVRVVQVVVVVVLVVVVVVVVVVVVVVPPPPPVPPPPPDDLLLFWKFKKKWWKWFQQQQFQWADDDPGSTHHVVNQQVQLQVVLQFDDDPVPFPKAWQDTAGHQATEGTIMMITMTTWLAQDDAGTDPPGRPNNVVDPDRDPDTDQPQVSSQVRGDLRMGTDWMWGFHPPDHSHPQFQKWKKKFKAWLLQFQVVQLQLLQVLQAAWFQQCLQADLDCPDLDDGSIWHKHDWDKDWPDDDDDQGTMIMIMTMIRDDHHLRVQSSVLVSLCCRLVVDGSCVSVQSRDCVNVVFHFDFDGFDRNRMYTYDTDGDPPRGDIDHDPVSNVVVVVSVVVVCVVVVVVVVVVVVVVVVVCVVDPPSVQDRQRCCNGHVLNGDFRPPDDPVPGDDRDDRSPGDGDDGSVVVSVVVVVVVVVVVVVVVVVVVVVVVVVVD/DVVVVVVVVVVVVVVVVVVVLVPDPPVRVVQVVLVVVLVVVVVVVVVVVVVVPPPPPVPPPPPDDLLLFWKFKKKWWKWFQQQQFQWADDDPGSTHHVVVLQVQLQVVLQFDDDPVPFPKAWQDTAGHQATEGTIMMITMTTWLAQDDAGTDPPGRPNNVVDPDRDPDTDQPQVSRQVRGDLRMGTDWMWGFHPPDHSHPQFQKWKKKFKFWLLQFQVVQLQLLQVLQAAWFQQCLQADLDCPDLDDGSIWHKHDWDKDWPDDDDAQGTMIMIMTMIRDDHHLRVQSSVLVSLCCRLVVDGSCVSVQSRDCVNVVFHFDFDGFDRNRMYTYDTDGDDPRGDIDHDPVSNVVVVVSVVVVCVVVVVVVVVVVVVVVVVCVVDPPSSQDRQRCCRGHVQNGDFRPPDDPVPGDDRDDRSPGDGDDGSVVVSVVVVVVVVVVVVVVVVVVVVVVVVVVD

Radius of gyration: 32.26 Å; Cα contacts (8 Å, |Δi|>4): 1536; chains: 2; bounding box: 72×95×81 Å

Secondary structure (DSSP, 8-state):
--HHHHHHHHHHHHHHHHHHHHTS-HHHHHHHHHHHHHHHHHHHHHHHHHHHHHH----------GGGSEEEEEEEEEEE-GGGSS-SS--SSSS--HHHHHHHHHHHTTS-S-GGGS--EES----TT-EEEEEEEEEEEEESSSSSTTEETT--TTGGG-S---SS---HHHHHHTTS-TTEEEEEEEE--TT--TTTT--EEEEEEEEE-TT--HHHHHHHHHTT-EEEE-GGGS-----SS----EEEEEEEEEEES----GGG-EEEEEEEES---TTHHHHHHHHHHHHHHTSS-TTHHHHHH-TTT-SSPBP-PPPPSTTEEEEEEE--TTS---B--HHHHHHHHHHHHHHHHHHHHHHHHHHHHHHHHHHTSTTGGG---TTTTT-GGG----TTS-GGG------GGGS-BPPPHHHHHHHHHHHHHHHHHHHHHHHHHHHHHHH-/-HHHHHHHHHHHHHHHHHHHHHTS-HHHHHHHHHHHHHHHHHHHHHHHHHHHHHH----------GGGSEEEEEEEEEEE-GGGSS-SS--SSS---HHHHHHHHHHHTTS-S-GGGS--EES----TT-EEEEEEEEEEEEESSSSSTTEETT--TTGGG-S---SS---HHHHHHTTS-TTEEEEEEEE--TT--TTTT--EEEEEEEEE-TT--HHHHHHHHHTT-EEEE-GGGS-----SS----EEEEEEEEEEES----GGG-EEEEEEEES---TTHHHHHHHHHHHHHHTSS-TTHHHHHH-TTT-SSPBP-PPPPSTTEEEEEEE--TTS---B--HHHHHHHHHHHHHHHHHHHHHHHHHHHHHHHHHHTSTTGGG---TTTTT-GGG----TTS-GGG------GGGS-BPPPHHHHHHHHHHHHHHHHHHHHHHHHHHHHHHH-